Protein 3KOP (pdb70)

Sequence (953 aa):
ARYINITLEEKRGVTCKALLLDDDVAPRTSKAVWDALPQSSQVFHGKYARNEIYNLVPAFAPKEPGAENTTVTPIPGDVCYFTFTSNDLKTPSHGYVQTIIVDLAVFYGRNNLLLNGDTGWVVPGNVFATTIVEEGLDEAAACQDIWGGARDETLTFSRAEARYINITLEEKRGVTCKALLLDDVAPRTSKAVWDALPQSSQVFHGKYARNEIYNLVPAFAPKEPGAENTTVTPIPGDVCYFTFTSNDLKTPSHVQTIVDLAVFYGRNNLLLNGDTTGWVVPGNVFATTIVEGLDEAAACQDIWGGARDETLTFSRAEENLYFQGARYINITLEKRGVTCKALLLDDVAPRTSKKAVWDALPQSSQVFHGKYARNEIYNLVPAFAPKKEPGAENTTVTPIPGDVCYFTFTSSNDLKTPSHGYEQTIIVDLAVFYGRNNLLLNGDTTGWVVPGNVFATTIVEEGLDEAAACQQDIWGGARDETLTFSRAEGARYINITLEKRGVTCKALLLDDVAPRTSKAVWDALPQSSQVFHGKYARNEIYNLVPAFAPKEPGAENTTVTPIPGDVCYFTFTSNDLKTPSHGYEQTIIVDLAVFYGRNNLLLNGDTTGWVVPGNVFATTIVEGLDEAAACQDIWGGARDETLTFSRANLLYFQGARYINITLEKRGVTCKALLLDDVAPRTSKAVWDALPQSSQVFHGKYARNEIYNLVPAFAPKEPGAENTTVTPIPGDVCYFTFTSNDLKTPSHGYEVQTIIVDLAVFYGRNNLLLNGDTTGWVVPGNVFATTIVEGLDEAAACQQDIWGGARDETLTFSRAESDKIIHHHHHHENNLYFQGARYINITLEKRGVTCKALLLDDVAPRTSKAVWDALPQSSQVFHGKYARNEIYNLVPAFAPKEPGAENTTVTPIPGDVCYFTFTSNDLKVQTIVDLAVFYGRNNLLLNGDTGWVVPGNVFATTIVEGLDEAAACQQDIWGGARRDETLTFSRAE

InterPro domains:
  IPR024532 Protein of unknown function DUF3830 [PF12903] (7-162)
  IPR029000 Cyclophilin-like domain superfamily [SSF50891] (6-151)

B-factor: mean 19.82, std 8.95, range [4.23, 58.83]

Solvent-accessible surface area: 36066 Å² total

Organism: Arthrobacter sp. (strain FB24) (NCBI:txid290399)

CATH classification: 2.40.100.20

Structure (mmCIF, N/CA/C/O backbone):
data_3KOP
#
_entry.id   3KOP
#
_cell.length_a   69.294
_cell.length_b   98.102
_cell.length_c   84.503
_cell.angle_alpha   90.000
_cell.angle_beta   93.190
_cell.angle_gamma   90.000
#
_symmetry.space_group_name_H-M   'P 1 21 1'
#
loop_
_entity.id
_entity.type
_entity.pdbx_description
1 polymer 'Uncharacterized protein'
2 water water
#
loop_
_atom_site.group_PDB
_atom_site.id
_atom_site.type_symbol
_atom_site.label_atom_id
_atom_site.label_alt_id
_atom_site.label_comp_id
_atom_site.label_asym_id
_atom_site.label_entity_id
_atom_site.label_seq_id
_atom_site.pdbx_PDB_ins_code
_atom_site.Cartn_x
_atom_site.Cartn_y
_atom_site.Cartn_z
_atom_site.occupancy
_atom_site.B_iso_or_equiv
_atom_site.auth_seq_id
_atom_site.auth_comp_id
_atom_site.auth_asym_id
_atom_site.auth_atom_id
_atom_site.pdbx_PDB_model_num
ATOM 6 N N . ALA A 1 21 ? 46.182 43.534 17.661 1.00 24.26 2 ALA A N 1
ATOM 7 C CA . ALA A 1 21 ? 44.753 43.651 17.904 1.00 23.11 2 ALA A CA 1
ATOM 8 C C . ALA A 1 21 ? 44.161 44.857 17.184 1.00 21.68 2 ALA A C 1
ATOM 9 O O . ALA A 1 21 ? 44.753 45.939 17.168 1.00 21.02 2 ALA A O 1
ATOM 11 N N . ARG A 1 22 ? 42.997 44.667 16.583 1.00 19.82 3 ARG A N 1
ATOM 12 C CA . ARG A 1 22 ? 42.244 45.760 16.007 1.00 19.26 3 ARG A CA 1
ATOM 13 C C . ARG A 1 22 ? 40.920 45.891 16.739 1.00 18.39 3 ARG A C 1
ATOM 14 O O . ARG A 1 22 ? 40.326 44.893 17.185 1.00 17.39 3 ARG A O 1
ATOM 22 N N . TYR A 1 23 ? 40.442 47.115 16.818 1.00 17.27 4 TYR A N 1
ATOM 23 C CA . TYR A 1 23 ? 39.210 47.414 17.519 1.00 16.91 4 TYR A CA 1
ATOM 24 C C . TYR A 1 23 ? 38.240 48.166 16.644 1.00 16.41 4 TYR A C 1
ATOM 25 O O . TYR A 1 23 ? 38.660 48.910 15.730 1.00 15.50 4 TYR A O 1
ATOM 34 N N . ILE A 1 24 ? 36.947 47.949 16.921 1.00 15.39 5 ILE A N 1
ATOM 35 C CA . ILE A 1 24 ? 35.870 48.692 16.291 1.00 15.92 5 ILE A CA 1
ATOM 36 C C . ILE A 1 24 ? 35.028 49.415 17.318 1.00 15.98 5 ILE A C 1
ATOM 37 O O . ILE A 1 24 ? 34.858 48.954 18.437 1.00 16.68 5 ILE A O 1
ATOM 42 N N . ASN A 1 25 ? 34.496 50.554 16.913 1.00 16.38 6 ASN A N 1
ATOM 43 C CA . ASN A 1 25 ? 33.518 51.264 17.683 1.00 16.14 6 ASN A CA 1
ATOM 44 C C . ASN A 1 25 ? 32.124 50.908 17.195 1.00 15.81 6 ASN A C 1
ATOM 45 O O . ASN A 1 25 ? 31.892 50.724 15.990 1.00 16.12 6 ASN A O 1
ATOM 50 N N . ILE A 1 26 ? 31.208 50.788 18.153 1.00 15.23 7 ILE A N 1
ATOM 51 C CA . ILE A 1 26 ? 29.819 50.442 17.880 1.00 15.06 7 ILE A CA 1
ATOM 52 C C . ILE A 1 26 ? 28.961 51.502 18.564 1.00 14.96 7 ILE A C 1
ATOM 53 O O . ILE A 1 26 ? 29.005 51.664 19.780 1.00 15.02 7 ILE A O 1
ATOM 58 N N . THR A 1 27 ? 28.184 52.225 17.773 1.00 15.42 8 THR A N 1
ATOM 59 C CA . THR A 1 27 ? 27.587 53.475 18.214 1.00 15.47 8 THR A CA 1
ATOM 60 C C . THR A 1 27 ? 26.108 53.560 17.907 1.00 15.24 8 THR A C 1
ATOM 61 O O . THR A 1 27 ? 25.698 53.221 16.815 1.00 14.86 8 THR A O 1
ATOM 65 N N . LEU A 1 28 ? 25.321 53.984 18.900 1.00 15.44 9 LEU A N 1
ATOM 66 C CA . LEU A 1 28 ? 23.939 54.402 18.699 1.00 16.07 9 LEU A CA 1
ATOM 67 C C . LEU A 1 28 ? 23.984 55.921 18.485 1.00 17.14 9 LEU A C 1
ATOM 68 O O . LEU A 1 28 ? 24.317 56.659 19.413 1.00 16.56 9 LEU A O 1
ATOM 73 N N . GLU A 1 29 ? 23.639 56.367 17.273 1.00 18.19 10 GLU A N 1
ATOM 74 C CA A GLU A 1 29 ? 23.815 57.766 16.855 0.50 19.61 10 GLU A CA 1
ATOM 75 C CA B GLU A 1 29 ? 23.846 57.767 16.901 0.50 19.21 10 GLU A CA 1
ATOM 76 C C . GLU A 1 29 ? 22.892 58.719 17.601 1.00 19.78 10 GLU A C 1
ATOM 77 O O . GLU A 1 29 ? 23.301 59.793 18.017 1.00 20.29 10 GLU A O 1
ATOM 88 N N . LYS A 1 30 ? 21.626 58.346 17.756 1.00 20.47 11 LYS A N 1
ATOM 89 C CA . LYS A 1 30 ? 20.671 59.255 18.400 1.00 21.15 11 LYS A CA 1
ATOM 90 C C . LYS A 1 30 ? 20.916 59.353 19.900 1.00 20.81 11 LYS A C 1
ATOM 91 O O . LYS A 1 30 ? 21.019 60.442 20.451 1.00 20.79 11 LYS A O 1
ATOM 97 N N . ARG A 1 31 ? 21.006 58.217 20.575 1.00 20.04 12 ARG A N 1
ATOM 98 C CA . ARG A 1 31 ? 21.309 58.226 21.999 1.00 19.69 12 ARG A CA 1
ATOM 99 C C . ARG A 1 31 ? 22.727 58.671 22.284 1.00 19.70 12 ARG A C 1
ATOM 100 O O . ARG A 1 31 ? 23.034 59.067 23.398 1.00 19.42 12 ARG A O 1
ATOM 108 N N . GLY A 1 32 ? 23.614 58.572 21.302 1.00 19.68 13 GLY A N 1
ATOM 109 C CA . GLY A 1 32 ? 24.997 59.016 21.494 1.00 19.71 13 GLY A CA 1
ATOM 110 C C . GLY A 1 32 ? 25.764 58.144 22.464 1.00 19.86 13 GLY A C 1
ATOM 111 O O . GLY A 1 32 ? 26.490 58.643 23.322 1.00 19.84 13 GLY A O 1
ATOM 112 N N . VAL A 1 33 ? 25.598 56.831 22.343 1.00 19.32 14 VAL A N 1
ATOM 113 C CA . VAL A 1 33 ? 26.276 55.883 23.221 1.00 19.09 14 VAL A CA 1
ATOM 114 C C . VAL A 1 33 ? 27.177 55.017 22.352 1.00 19.01 14 VAL A C 1
ATOM 115 O O . VAL A 1 33 ? 26.742 54.540 21.311 1.00 18.82 14 VAL A O 1
ATOM 119 N N . THR A 1 34 ? 28.441 54.865 22.733 1.00 18.66 15 THR A N 1
ATOM 120 C CA . THR A 1 34 ? 29.377 54.070 21.926 1.00 18.85 15 THR A CA 1
ATOM 121 C C . THR A 1 34 ? 30.043 53.081 22.844 1.00 18.62 15 THR A C 1
ATOM 122 O O . THR A 1 34 ? 30.271 53.399 24.000 1.00 18.65 15 THR A O 1
ATOM 126 N N . CYS A 1 35 ? 30.349 51.888 22.328 1.00 18.01 16 CYS A N 1
ATOM 127 C CA . CYS A 1 35 ? 31.215 50.940 23.021 1.00 17.62 16 CYS A CA 1
ATOM 128 C C . CYS A 1 35 ? 32.270 50.476 22.035 1.00 17.29 16 CYS A C 1
ATOM 129 O O . CYS A 1 35 ? 32.152 50.715 20.830 1.00 17.19 16 CYS A O 1
ATOM 132 N N . LYS A 1 36 ? 33.299 49.821 22.551 1.00 17.02 17 LYS A N 1
ATOM 133 C CA . LYS A 1 36 ? 34.441 49.404 21.741 1.00 17.08 17 LYS A CA 1
ATOM 134 C C . LYS A 1 36 ? 34.603 47.918 21.843 1.00 16.19 17 LYS A C 1
ATOM 135 O O . LYS A 1 36 ? 34.494 47.393 22.927 1.00 15.89 17 LYS A O 1
ATOM 141 N N . ALA A 1 37 ? 34.906 47.268 20.715 1.00 15.62 18 ALA A N 1
ATOM 142 C CA . ALA A 1 37 ? 35.063 45.821 20.651 1.00 15.37 18 ALA A CA 1
ATOM 143 C C . ALA A 1 37 ? 36.349 45.403 19.990 1.00 15.43 18 ALA A C 1
ATOM 144 O O . ALA A 1 37 ? 36.816 46.008 19.001 1.00 15.21 18 ALA A O 1
ATOM 146 N N . LEU A 1 38 ? 36.933 44.361 20.549 1.00 15.28 19 LEU A N 1
ATOM 147 C CA . LEU A 1 38 ? 38.073 43.707 19.947 1.00 15.67 19 LEU A CA 1
ATOM 148 C C . LEU A 1 38 ? 37.607 42.862 18.763 1.00 15.53 19 LEU A C 1
ATOM 149 O O . LEU A 1 38 ? 36.676 42.054 18.908 1.00 15.60 19 LEU A O 1
ATOM 154 N N . LEU A 1 39 ? 38.245 43.032 17.610 1.00 14.91 20 LEU A N 1
ATOM 155 C CA . LEU A 1 39 ? 37.935 42.252 16.421 1.00 15.50 20 LEU A CA 1
ATOM 156 C C . LEU A 1 39 ? 38.650 40.938 16.548 1.00 14.87 20 LEU A C 1
ATOM 157 O O . LEU A 1 39 ? 39.872 40.903 16.837 1.00 14.79 20 LEU A O 1
ATOM 162 N N . LEU A 1 40 ? 37.914 39.850 16.331 1.00 14.80 21 LEU A N 1
ATOM 163 C CA . LEU A 1 40 ? 38.452 38.504 16.554 1.00 14.88 21 LEU A CA 1
ATOM 164 C C . LEU A 1 40 ? 39.133 37.975 15.288 1.00 15.41 21 LEU A C 1
ATOM 165 O O . LEU A 1 40 ? 38.718 36.964 14.687 1.00 14.75 21 LEU A O 1
ATOM 170 N N . ASP A 1 41 ? 40.191 38.677 14.897 1.00 15.58 22 ASP A N 1
ATOM 171 C CA . ASP A 1 41 ? 40.976 38.319 13.721 1.00 16.63 22 ASP A CA 1
ATOM 172 C C . ASP A 1 41 ? 41.559 36.921 13.809 1.00 17.23 22 ASP A C 1
ATOM 173 O O . ASP A 1 41 ? 41.779 36.294 12.781 1.00 17.40 22 ASP A O 1
ATOM 178 N N . ASP A 1 42 ? 41.843 36.454 15.027 1.00 17.94 23 ASP A N 1
ATOM 179 C CA A ASP A 1 42 ? 42.461 35.144 15.259 0.70 18.89 23 ASP A CA 1
ATOM 180 C CA B ASP A 1 42 ? 42.479 35.139 15.187 0.30 18.25 23 ASP A CA 1
ATOM 181 C C . ASP A 1 42 ? 41.519 33.962 14.994 1.00 18.31 23 ASP A C 1
ATOM 182 O O . ASP A 1 42 ? 41.862 33.021 14.279 1.00 18.68 23 ASP A O 1
ATOM 191 N N . VAL A 1 43 ? 40.317 34.020 15.562 1.00 17.77 24 VAL A N 1
ATOM 192 C CA . VAL A 1 43 ? 39.364 32.903 15.443 1.00 17.18 24 VAL A CA 1
ATOM 193 C C . VAL A 1 43 ? 38.228 33.132 14.463 1.00 16.43 24 VAL A C 1
ATOM 194 O O . VAL A 1 43 ? 37.530 32.169 14.171 1.00 16.51 24 VAL A O 1
ATOM 198 N N . ALA A 1 44 ? 38.035 34.367 13.960 1.00 15.34 25 ALA A N 1
ATOM 199 C CA . ALA A 1 44 ? 37.043 34.660 12.879 1.00 14.54 25 ALA A CA 1
ATOM 200 C C . ALA A 1 44 ? 37.715 35.557 11.820 1.00 14.29 25 ALA A C 1
ATOM 201 O O . ALA A 1 44 ? 37.263 36.644 11.517 1.00 13.43 25 ALA A O 1
ATOM 203 N N . PRO A 1 45 ? 38.812 35.061 11.228 1.00 14.61 26 PRO A N 1
ATOM 204 C CA . PRO A 1 45 ? 39.562 35.920 10.315 1.00 14.51 26 PRO A CA 1
ATOM 205 C C . PRO A 1 45 ? 38.784 36.379 9.092 1.00 14.49 26 PRO A C 1
ATOM 206 O O . PRO A 1 45 ? 38.927 37.524 8.681 1.00 14.39 26 PRO A O 1
ATOM 210 N N . ARG A 1 46 ? 37.972 35.504 8.501 1.00 14.34 27 ARG A N 1
ATOM 211 C CA . ARG A 1 46 ? 37.290 35.854 7.272 1.00 15.35 27 ARG A CA 1
ATOM 212 C C . ARG A 1 46 ? 36.177 36.860 7.524 1.00 14.67 27 ARG A C 1
ATOM 213 O O . ARG A 1 46 ? 35.995 37.815 6.750 1.00 14.56 27 ARG A O 1
ATOM 221 N N . THR A 1 47 ? 35.443 36.644 8.607 1.00 14.32 28 THR A N 1
ATOM 222 C CA . THR A 1 47 ? 34.386 37.579 9.020 1.00 14.09 28 THR A CA 1
ATOM 223 C C . THR A 1 47 ? 34.958 38.936 9.474 1.00 13.94 28 THR A C 1
ATOM 224 O O . THR A 1 47 ? 34.460 39.987 9.107 1.00 13.56 28 THR A O 1
ATOM 228 N N . SER A 1 48 ? 36.007 38.890 10.266 1.00 14.24 29 SER A N 1
ATOM 229 C CA . SER A 1 48 ? 36.680 40.091 10.746 1.00 14.24 29 SER A CA 1
ATOM 230 C C . SER A 1 48 ? 37.144 40.947 9.572 1.00 14.32 29 SER A C 1
ATOM 231 O O . SER A 1 48 ? 36.836 42.140 9.508 1.00 14.16 29 SER A O 1
ATOM 234 N N . LYS A 1 49 ? 37.788 40.316 8.604 1.00 14.54 30 LYS A N 1
ATOM 235 C CA . LYS A 1 49 ? 38.250 41.013 7.398 1.00 14.95 30 LYS A CA 1
ATOM 236 C C . LYS A 1 49 ? 37.107 41.585 6.572 1.00 14.87 30 LYS A C 1
ATOM 237 O O . LYS A 1 49 ? 37.150 42.744 6.158 1.00 14.88 30 LYS A O 1
ATOM 243 N N . ALA A 1 50 ? 36.078 40.778 6.358 1.00 14.42 31 ALA A N 1
ATOM 244 C CA . ALA A 1 50 ? 34.915 41.198 5.579 1.00 14.18 31 ALA A CA 1
ATOM 245 C C . ALA A 1 50 ? 34.289 42.456 6.147 1.00 14.09 31 ALA A C 1
ATOM 246 O O . ALA A 1 50 ? 34.023 43.419 5.403 1.00 14.42 31 ALA A O 1
ATOM 248 N N . VAL A 1 51 ? 34.112 42.469 7.474 1.00 13.39 32 VAL A N 1
ATOM 249 C CA . VAL A 1 51 ? 33.554 43.618 8.152 1.00 13.45 32 VAL A CA 1
ATOM 250 C C . VAL A 1 51 ? 34.520 44.821 8.159 1.00 14.06 32 VAL A C 1
ATOM 251 O O . VAL A 1 51 ? 34.153 45.913 7.749 1.00 13.58 32 VAL A O 1
ATOM 255 N N . TRP A 1 52 ? 35.723 44.623 8.699 1.00 14.49 33 TRP A N 1
ATOM 256 C CA . TRP A 1 52 ? 36.708 45.710 8.806 1.00 14.79 33 TRP A CA 1
ATOM 257 C C . TRP A 1 52 ? 36.882 46.431 7.478 1.00 14.86 33 TRP A C 1
ATOM 258 O O . TRP A 1 52 ? 36.844 47.635 7.429 1.00 14.62 33 TRP A O 1
ATOM 269 N N . ASP A 1 53 ? 37.081 45.673 6.408 1.00 15.60 34 ASP A N 1
ATOM 270 C CA . ASP A 1 53 ? 37.329 46.270 5.087 1.00 16.40 34 ASP A CA 1
ATOM 271 C C . ASP A 1 53 ? 36.192 47.173 4.648 1.00 16.36 34 ASP A C 1
ATOM 272 O O . ASP A 1 53 ? 36.445 48.126 3.952 1.00 16.97 34 ASP A O 1
ATOM 277 N N . ALA A 1 54 ? 34.959 46.865 5.075 1.00 16.16 35 ALA A N 1
ATOM 278 C CA . ALA A 1 54 ? 33.738 47.568 4.653 1.00 15.90 35 ALA A CA 1
ATOM 279 C C . ALA A 1 54 ? 33.277 48.701 5.567 1.00 15.59 35 ALA A C 1
ATOM 280 O O . ALA A 1 54 ? 32.315 49.409 5.230 1.00 15.31 35 ALA A O 1
ATOM 282 N N . LEU A 1 55 ? 33.913 48.872 6.731 1.00 15.27 36 LEU A N 1
ATOM 283 C CA . LEU A 1 55 ? 33.458 49.893 7.677 1.00 15.30 36 LEU A CA 1
ATOM 284 C C . LEU A 1 55 ? 33.694 51.311 7.149 1.00 16.57 36 LEU A C 1
ATOM 285 O O . LEU A 1 55 ? 34.664 51.548 6.450 1.00 16.44 36 LEU A O 1
ATOM 290 N N . PRO A 1 56 ? 32.811 52.250 7.507 1.00 16.93 37 PRO A N 1
ATOM 291 C CA . PRO A 1 56 ? 31.669 52.056 8.421 1.00 16.80 37 PRO A CA 1
ATOM 292 C C . PRO A 1 56 ? 30.445 51.381 7.779 1.00 17.12 37 PRO A C 1
ATOM 293 O O . PRO A 1 56 ? 30.238 51.438 6.583 1.00 16.25 37 PRO A O 1
ATOM 297 N N . GLN A 1 57 ? 29.665 50.695 8.604 1.00 17.37 38 GLN A N 1
ATOM 298 C CA . GLN A 1 57 ? 28.386 50.165 8.191 1.00 17.76 38 GLN A CA 1
ATOM 299 C C . GLN A 1 57 ? 27.389 50.696 9.197 1.00 18.36 38 GLN A C 1
ATOM 300 O O . GLN A 1 57 ? 27.594 50.620 10.403 1.00 17.94 38 GLN A O 1
ATOM 306 N N . SER A 1 58 ? 26.335 51.297 8.681 1.00 19.16 39 SER A N 1
ATOM 307 C CA . SER A 1 58 ? 25.402 52.035 9.513 1.00 19.96 39 SER A CA 1
ATOM 308 C C . SER A 1 58 ? 23.994 51.848 8.975 1.00 20.14 39 SER A C 1
ATOM 309 O O . SER A 1 58 ? 23.761 51.973 7.768 1.00 20.59 39 SER A O 1
ATOM 312 N N . SER A 1 59 ? 23.046 51.540 9.850 1.00 18.92 40 SER A N 1
ATOM 313 C CA . SER A 1 59 ? 21.656 51.487 9.429 1.00 18.57 40 SER A CA 1
ATOM 314 C C . SER A 1 59 ? 20.709 51.527 10.631 1.00 17.30 40 SER A C 1
ATOM 315 O O . SER A 1 59 ? 21.152 51.433 11.777 1.00 16.47 40 SER A O 1
ATOM 318 N N . GLN A 1 60 ? 19.415 51.722 10.339 1.00 16.21 41 GLN A N 1
ATOM 319 C CA . GLN A 1 60 ? 18.339 51.631 11.338 1.00 16.23 41 GLN A CA 1
ATOM 320 C C . GLN A 1 60 ? 18.568 50.470 12.304 1.00 15.60 41 GLN A C 1
ATOM 321 O O . GLN A 1 60 ? 18.780 49.334 11.868 1.00 15.09 41 GLN A O 1
ATOM 327 N N . VAL A 1 61 ? 18.466 50.748 13.598 1.00 14.75 42 VAL A N 1
ATOM 328 C CA . VAL A 1 61 ? 18.550 49.712 14.616 1.00 14.38 42 VAL A CA 1
ATOM 329 C C . VAL A 1 61 ? 17.189 49.020 14.826 1.00 14.43 42 VAL A C 1
ATOM 330 O O . VAL A 1 61 ? 16.110 49.579 14.568 1.00 14.70 42 VAL A O 1
ATOM 334 N N . PHE A 1 62 ? 17.277 47.776 15.256 1.00 14.45 43 PHE A N 1
ATOM 335 C CA . PHE A 1 62 ? 16.138 46.949 15.609 1.00 14.52 43 PHE A CA 1
ATOM 336 C C . PHE A 1 62 ? 16.489 46.210 16.883 1.00 14.26 43 PHE A C 1
ATOM 337 O O . PHE A 1 62 ? 17.673 45.823 17.094 1.00 14.46 43 PHE A O 1
ATOM 345 N N . HIS A 1 63 ? 15.482 46.009 17.735 1.00 13.49 44 HIS A N 1
ATOM 346 C CA . HIS A 1 63 ? 15.634 45.119 18.879 1.00 13.92 44 HIS A CA 1
ATOM 347 C C . HIS A 1 63 ? 15.174 43.733 18.460 1.00 13.44 44 HIS A C 1
ATOM 348 O O . HIS A 1 63 ? 14.163 43.606 17.784 1.00 14.17 44 HIS A O 1
ATOM 355 N N . GLY A 1 64 ? 15.896 42.698 18.874 1.00 13.95 45 GLY A N 1
ATOM 356 C CA . GLY A 1 64 ? 15.488 41.309 18.593 1.00 13.90 45 GLY A CA 1
ATOM 357 C C . GLY A 1 64 ? 14.151 40.971 19.216 1.00 13.88 45 GLY A C 1
ATOM 358 O O . GLY A 1 64 ? 13.817 41.503 20.269 1.00 14.64 45 GLY A O 1
ATOM 359 N N . LYS A 1 65 ? 13.371 40.133 18.536 1.00 13.98 46 LYS A N 1
ATOM 360 C CA . LYS A 1 65 ? 12.092 39.642 19.049 1.00 14.28 46 LYS A CA 1
ATOM 361 C C . LYS A 1 65 ? 12.199 38.161 19.507 1.00 13.78 46 LYS A C 1
ATOM 362 O O . LYS A 1 65 ? 11.319 37.686 20.257 1.00 13.27 46 LYS A O 1
ATOM 368 N N . TYR A 1 66 ? 13.217 37.426 19.018 1.00 12.88 47 TYR A N 1
ATOM 369 C CA . TYR A 1 66 ? 13.424 36.008 19.408 1.00 13.00 47 TYR A CA 1
ATOM 370 C C . TYR A 1 66 ? 14.784 35.718 20.098 1.00 13.19 47 TYR A C 1
ATOM 371 O O . TYR A 1 66 ? 14.840 34.892 21.029 1.00 13.05 47 TYR A O 1
ATOM 380 N N . ALA A 1 67 ? 15.848 36.419 19.703 1.00 12.76 48 ALA A N 1
ATOM 381 C CA . ALA A 1 67 ? 17.198 36.164 20.208 1.00 12.77 48 ALA A CA 1
ATOM 382 C C . ALA A 1 67 ? 17.462 36.867 21.534 1.00 12.75 48 ALA A C 1
ATOM 383 O O . ALA A 1 67 ? 18.556 36.773 22.099 1.00 13.14 48 ALA A O 1
ATOM 385 N N . ARG A 1 68 ? 16.445 37.553 22.033 1.00 13.40 49 ARG A N 1
ATOM 386 C CA . ARG A 1 68 ? 16.391 38.095 23.386 1.00 13.61 49 ARG A CA 1
ATOM 387 C C . ARG A 1 68 ? 17.192 39.364 23.578 1.00 13.21 49 ARG A C 1
ATOM 388 O O . ARG A 1 68 ? 16.730 40.419 23.179 1.00 14.43 49 ARG A O 1
ATOM 396 N N . ASN A 1 69 ? 18.357 39.306 24.208 1.00 13.27 50 ASN A N 1
ATOM 397 C CA . ASN A 1 69 ? 19.105 40.520 24.537 1.00 12.98 50 ASN A CA 1
ATOM 398 C C . ASN A 1 69 ? 20.013 40.984 23.400 1.00 13.12 50 ASN A C 1
ATOM 399 O O . ASN A 1 69 ? 21.258 40.953 23.462 1.00 13.72 50 ASN A O 1
ATOM 404 N N . GLU A 1 70 ? 19.348 41.405 22.344 1.00 13.54 51 GLU A N 1
ATOM 405 C CA . GLU A 1 70 ? 19.996 41.666 21.061 1.00 13.68 51 GLU A CA 1
ATOM 406 C C . GLU A 1 70 ? 19.472 42.951 20.464 1.00 13.14 51 GLU A C 1
ATOM 407 O O . GLU A 1 70 ? 18.262 43.208 20.509 1.00 13.05 51 GLU A O 1
ATOM 413 N N . ILE A 1 71 ? 20.377 43.748 19.895 1.00 13.39 52 ILE A N 1
ATOM 414 C CA . ILE A 1 71 ? 20.012 44.742 18.905 1.00 12.66 52 ILE A CA 1
ATOM 415 C C . ILE A 1 71 ? 20.805 44.409 17.655 1.00 13.64 52 ILE A C 1
ATOM 416 O O . ILE A 1 71 ? 21.833 43.710 17.706 1.00 14.05 52 ILE A O 1
ATOM 421 N N . TYR A 1 72 ? 20.340 44.925 16.529 1.00 13.47 53 TYR A N 1
ATOM 422 C CA . TYR A 1 72 ? 21.004 44.647 15.282 1.00 13.77 53 TYR A CA 1
ATOM 423 C C . TYR A 1 72 ? 20.652 45.669 14.210 1.00 13.78 53 TYR A C 1
ATOM 424 O O . TYR A 1 72 ? 19.706 46.466 14.363 1.00 13.61 53 TYR A O 1
ATOM 433 N N . ASN A 1 73 ? 21.456 45.671 13.148 1.00 14.03 54 ASN A N 1
ATOM 434 C CA . ASN A 1 73 ? 21.054 46.340 11.906 1.00 14.68 54 ASN A CA 1
ATOM 435 C C . ASN A 1 73 ? 21.098 45.390 10.732 1.00 14.71 54 ASN A C 1
ATOM 436 O O . ASN A 1 73 ? 21.549 44.233 10.849 1.00 15.23 54 ASN A O 1
ATOM 441 N N . LEU A 1 74 ? 20.576 45.878 9.621 1.00 14.52 55 LEU A N 1
ATOM 442 C CA . LEU A 1 74 ? 20.529 45.132 8.381 1.00 15.07 55 LEU A CA 1
ATOM 443 C C . LEU A 1 74 ? 21.108 46.005 7.276 1.00 15.09 55 LEU A C 1
ATOM 444 O O . LEU A 1 74 ? 20.643 47.127 7.062 1.00 14.94 55 LEU A O 1
ATOM 449 N N . VAL A 1 75 ? 22.116 45.483 6.587 1.00 15.31 56 VAL A N 1
ATOM 450 C CA . VAL A 1 75 ? 22.746 46.205 5.456 1.00 15.36 56 VAL A CA 1
ATOM 451 C C . VAL A 1 75 ? 22.924 45.342 4.225 1.00 15.94 56 VAL A C 1
ATOM 452 O O . VAL A 1 75 ? 22.933 44.124 4.301 1.00 16.81 56 VAL A O 1
ATOM 456 N N . PRO A 1 76 ? 23.036 45.973 3.052 1.00 16.60 57 PRO A N 1
ATOM 457 C CA . PRO A 1 76 ? 23.304 45.179 1.878 1.00 16.67 57 PRO A CA 1
ATOM 458 C C . PRO A 1 76 ? 24.641 44.483 2.032 1.00 16.31 57 PRO A C 1
ATOM 459 O O . PRO A 1 76 ? 25.507 44.995 2.709 1.00 15.51 57 PRO A O 1
ATOM 463 N N . ALA A 1 77 ? 24.788 43.306 1.441 1.00 16.75 58 ALA A N 1
ATOM 464 C CA . ALA A 1 77 ? 26.066 42.603 1.435 1.00 16.78 58 ALA A CA 1
ATOM 465 C C . ALA A 1 77 ? 27.184 43.538 0.960 1.00 17.07 58 ALA A C 1
ATOM 466 O O . ALA A 1 77 ? 27.004 44.344 0.059 1.00 16.08 58 ALA A O 1
ATOM 468 N N . PHE A 1 78 ? 28.328 43.425 1.609 1.00 17.21 59 PHE A N 1
ATOM 469 C CA . PHE A 1 78 ? 29.467 44.309 1.327 1.00 17.91 59 PHE A CA 1
ATOM 470 C C . PHE A 1 78 ? 30.765 43.622 0.918 1.00 18.60 59 PHE A C 1
ATOM 471 O O . PHE A 1 78 ? 31.587 44.246 0.228 1.00 19.05 59 PHE A O 1
ATOM 479 N N . ALA A 1 79 ? 30.956 42.356 1.312 1.00 18.78 60 ALA A N 1
ATOM 480 C CA . ALA A 1 79 ? 32.187 41.626 1.028 1.00 19.26 60 ALA A CA 1
ATOM 481 C C . ALA A 1 79 ? 32.174 41.134 -0.416 1.00 19.62 60 ALA A C 1
ATOM 482 O O . ALA A 1 79 ? 31.120 40.899 -0.946 1.00 19.02 60 ALA A O 1
ATOM 484 N N . PRO A 1 80 ? 33.356 40.968 -1.054 1.00 20.81 61 PRO A N 1
ATOM 485 C CA . PRO A 1 80 ? 33.424 40.330 -2.383 1.00 21.05 61 PRO A CA 1
ATOM 486 C C . PRO A 1 80 ? 32.861 38.918 -2.373 1.00 21.46 61 PRO A C 1
ATOM 487 O O . PRO A 1 80 ? 32.272 38.490 -3.353 1.00 20.83 61 PRO A O 1
ATOM 491 N N . LYS A 1 81 ? 33.035 38.206 -1.263 1.00 21.71 62 LYS A N 1
ATOM 492 C CA . LYS A 1 81 ? 32.348 36.934 -1.063 1.00 22.49 62 LYS A CA 1
ATOM 493 C C . LYS A 1 81 ? 32.038 36.738 0.416 1.00 21.33 62 LYS A C 1
ATOM 494 O O . LYS A 1 81 ? 32.796 37.173 1.294 1.00 21.01 62 LYS A O 1
ATOM 500 N N . GLU A 1 82 ? 30.904 36.108 0.680 1.00 20.16 63 GLU A N 1
ATOM 501 C CA . GLU A 1 82 ? 30.459 35.881 2.043 1.00 19.14 63 GLU A CA 1
ATOM 502 C C . GLU A 1 82 ? 31.425 34.962 2.812 1.00 18.57 63 GLU A C 1
ATOM 503 O O . GLU A 1 82 ? 32.052 34.069 2.215 1.00 17.75 63 GLU A O 1
ATOM 509 N N . PRO A 1 83 ? 31.598 35.199 4.136 1.00 17.82 64 PRO A N 1
ATOM 510 C CA . PRO A 1 83 ? 32.615 34.424 4.856 1.00 17.37 64 PRO A CA 1
ATOM 511 C C . PRO A 1 83 ? 32.254 32.956 5.096 1.00 17.06 64 PRO A C 1
ATOM 512 O O . PRO A 1 83 ? 33.140 32.161 5.404 1.00 16.67 64 PRO A O 1
ATOM 516 N N . GLY A 1 84 ? 30.971 32.628 5.010 1.00 16.57 65 GLY A N 1
ATOM 517 C CA . GLY A 1 84 ? 30.456 31.307 5.422 1.00 16.53 65 GLY A CA 1
ATOM 518 C C . GLY A 1 84 ? 30.499 31.169 6.927 1.00 16.19 65 GLY A C 1
ATOM 519 O O . GLY A 1 84 ? 30.867 32.117 7.619 1.00 16.19 65 GLY A O 1
ATOM 520 N N . ALA A 1 85 ? 30.134 29.994 7.437 1.00 15.77 66 ALA A N 1
ATOM 521 C CA . ALA A 1 85 ? 30.102 29.774 8.879 1.00 15.42 66 ALA A CA 1
ATOM 522 C C . ALA A 1 85 ? 31.520 29.875 9.439 1.00 14.90 66 ALA A C 1
ATOM 523 O O . ALA A 1 85 ? 32.472 29.268 8.927 1.00 14.26 66 ALA A O 1
ATOM 525 N N . GLU A 1 86 ? 31.641 30.610 10.537 1.00 14.03 67 GLU A N 1
ATOM 526 C CA . GLU A 1 86 ? 32.903 30.812 11.150 1.00 13.73 67 GLU A CA 1
ATOM 527 C C . GLU A 1 86 ? 32.707 31.218 12.576 1.00 13.12 67 GLU A C 1
ATOM 528 O O . GLU A 1 86 ? 31.979 32.172 12.837 1.00 12.99 67 GLU A O 1
ATOM 534 N N . ASN A 1 87 ? 33.322 30.479 13.500 1.00 12.64 68 ASN A N 1
ATOM 535 C CA . ASN A 1 87 ? 33.257 30.793 14.941 1.00 12.57 68 ASN A CA 1
ATOM 536 C C . ASN A 1 87 ? 31.818 31.009 15.409 1.00 12.83 68 ASN A C 1
ATOM 537 O O . ASN A 1 87 ? 31.496 31.972 16.141 1.00 12.08 68 ASN A O 1
ATOM 542 N N . THR A 1 88 ? 30.950 30.096 14.974 1.00 12.42 69 THR A N 1
ATOM 543 C CA . THR A 1 88 ? 29.525 30.290 15.123 1.00 12.46 69 THR A CA 1
ATOM 544 C C . THR A 1 88 ? 29.042 29.992 16.558 1.00 12.70 69 THR A C 1
ATOM 545 O O . THR A 1 88 ? 29.677 29.240 17.316 1.00 12.43 69 THR A O 1
ATOM 549 N N . THR A 1 89 ? 27.912 30.613 16.895 1.00 11.98 70 THR A N 1
ATOM 550 C CA . THR A 1 89 ? 27.181 30.328 18.126 1.00 11.70 70 THR A CA 1
ATOM 551 C C . THR A 1 89 ? 25.691 30.294 17.852 1.00 11.49 70 THR A C 1
ATOM 552 O O . THR A 1 89 ? 25.248 30.981 16.933 1.00 12.05 70 THR A O 1
ATOM 556 N N . VAL A 1 90 ? 24.942 29.501 18.639 1.00 11.03 71 VAL A N 1
ATOM 557 C CA . VAL A 1 90 ? 23.494 29.672 18.824 1.00 10.90 71 VAL A CA 1
ATOM 558 C C . VAL A 1 90 ? 23.157 30.055 20.273 1.00 11.24 71 VAL A C 1
ATOM 559 O O . VAL A 1 90 ? 21.984 30.137 20.679 1.00 11.81 71 VAL A O 1
ATOM 563 N N . THR A 1 91 ? 24.208 30.281 21.053 1.00 11.18 72 THR A N 1
ATOM 564 C CA . THR A 1 91 ? 24.107 30.685 22.476 1.00 11.50 72 THR A CA 1
ATOM 565 C C . THR A 1 91 ? 24.977 31.946 22.712 1.00 11.65 72 THR A C 1
ATOM 566 O O . THR A 1 91 ? 25.948 31.914 23.449 1.00 12.84 72 THR A O 1
ATOM 570 N N . PRO A 1 92 ? 24.627 33.055 22.056 1.00 12.17 73 PRO A N 1
ATOM 571 C CA . PRO A 1 92 ? 25.430 34.262 22.176 1.00 12.15 73 PRO A CA 1
ATOM 572 C C . PRO A 1 92 ? 25.401 34.812 23.603 1.00 12.74 73 PRO A C 1
ATOM 573 O O . PRO A 1 92 ? 24.427 34.632 24.328 1.00 13.28 73 PRO A O 1
ATOM 577 N N . ILE A 1 93 ? 26.521 35.385 24.026 1.00 13.73 74 ILE A N 1
ATOM 578 C CA . ILE A 1 93 ? 26.719 35.816 25.403 1.00 13.76 74 ILE A CA 1
ATOM 579 C C . ILE A 1 93 ? 26.907 37.324 25.441 1.00 13.80 74 ILE A C 1
ATOM 580 O O . ILE A 1 93 ? 27.150 37.932 24.404 1.00 13.53 74 ILE A O 1
ATOM 585 N N . PRO A 1 94 ? 26.760 37.936 26.626 1.00 13.96 75 PRO A N 1
ATOM 586 C CA . PRO A 1 94 ? 26.937 39.377 26.688 1.00 13.91 75 PRO A CA 1
ATOM 587 C C . PRO A 1 94 ? 28.278 39.809 26.066 1.00 14.11 75 PRO A C 1
ATOM 588 O O . PRO A 1 94 ? 29.328 39.217 26.345 1.00 13.41 75 PRO A O 1
ATOM 592 N N . GLY A 1 95 ? 28.225 40.821 25.226 1.00 13.87 76 GLY A N 1
ATOM 593 C CA . GLY A 1 95 ? 29.419 41.306 24.585 1.00 14.25 76 GLY A CA 1
ATOM 594 C C . GLY A 1 95 ? 29.717 40.751 23.205 1.00 13.98 76 GLY A C 1
ATOM 595 O O . GLY A 1 95 ? 30.578 41.294 22.525 1.00 14.32 76 GLY A O 1
ATOM 596 N N . ASP A 1 96 ? 28.991 39.715 22.773 1.00 13.54 77 ASP A N 1
ATOM 597 C CA . ASP A 1 96 ? 29.192 39.141 21.454 1.00 13.12 77 ASP A CA 1
ATOM 598 C C . ASP A 1 96 ? 28.732 40.088 20.346 1.00 13.17 77 ASP A C 1
ATOM 599 O O . ASP A 1 96 ? 27.670 40.751 20.440 1.00 13.76 77 ASP A O 1
ATOM 604 N N . VAL A 1 97 ? 29.513 40.148 19.280 1.00 12.81 78 VAL A N 1
ATOM 605 C CA . VAL A 1 97 ? 29.084 40.864 18.064 1.00 12.86 78 VAL A CA 1
ATOM 606 C C . VAL A 1 97 ? 29.057 39.831 16.973 1.00 13.33 78 VAL A C 1
ATOM 607 O O . VAL A 1 97 ? 30.045 39.120 16.750 1.00 14.00 78 VAL A O 1
ATOM 611 N N . CYS A 1 98 ? 27.900 39.703 16.326 1.00 13.61 79 CYS A N 1
ATOM 612 C CA . CYS A 1 98 ? 27.662 38.617 15.372 1.00 13.39 79 CYS A CA 1
ATOM 613 C C . CYS A 1 98 ? 27.308 39.113 13.980 1.00 13.46 79 CYS A C 1
ATOM 614 O O . CYS A 1 98 ? 26.715 40.171 13.812 1.00 14.00 79 CYS A O 1
ATOM 617 N N . TYR A 1 99 ? 27.617 38.261 13.009 1.00 13.47 80 TYR A N 1
ATOM 618 C CA . TYR A 1 99 ? 27.387 38.471 11.592 1.00 13.15 80 TYR A CA 1
ATOM 619 C C . TYR A 1 99 ? 26.542 37.306 11.110 1.00 13.52 80 TYR A C 1
ATOM 620 O O . TYR A 1 99 ? 26.895 36.141 11.343 1.00 13.64 80 TYR A O 1
ATOM 629 N N . PHE A 1 100 ? 25.440 37.621 10.419 1.00 14.45 81 PHE A N 1
ATOM 630 C CA . PHE A 1 100 ? 24.600 36.629 9.742 1.00 14.68 81 PHE A CA 1
ATOM 631 C C . PHE A 1 100 ? 24.445 37.006 8.273 1.00 16.16 81 PHE A C 1
ATOM 632 O O . PHE A 1 100 ? 24.193 38.169 7.945 1.00 15.41 81 PHE A O 1
ATOM 640 N N . THR A 1 101 ? 24.555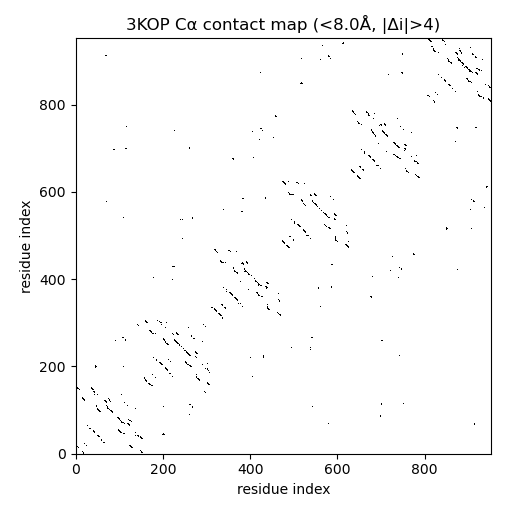 36.018 7.397 1.00 17.03 82 THR A N 1
ATOM 641 C CA . THR A 1 101 ? 24.228 36.206 5.977 1.00 18.47 82 THR A CA 1
ATOM 642 C C . THR A 1 101 ? 22.807 35.743 5.779 1.00 20.09 82 THR A C 1
ATOM 643 O O . THR A 1 101 ? 22.491 34.614 6.105 1.00 19.34 82 THR A O 1
ATOM 647 N N . PHE A 1 102 ? 21.946 36.592 5.217 1.00 21.57 83 PHE A N 1
ATOM 648 C CA . PHE A 1 102 ? 20.569 36.188 4.905 1.00 23.23 83 PHE A CA 1
ATOM 649 C C . PHE A 1 102 ? 20.255 36.571 3.472 1.00 25.15 83 PHE A C 1
ATOM 650 O O . PHE A 1 102 ? 20.997 37.318 2.833 1.00 24.20 83 PHE A O 1
ATOM 658 N N . THR A 1 103 ? 19.127 36.080 2.966 1.00 27.63 84 THR A N 1
ATOM 659 C CA . THR A 1 103 ? 18.589 36.591 1.709 1.00 30.21 84 THR A CA 1
ATOM 660 C C . THR A 1 103 ? 17.301 37.361 2.005 1.00 32.07 84 THR A C 1
ATOM 661 O O . THR A 1 103 ? 16.760 37.287 3.101 1.00 32.01 84 THR A O 1
ATOM 665 N N . SER A 1 104 ? 16.816 38.093 1.015 1.00 34.69 85 SER A N 1
ATOM 666 C CA . SER A 1 104 ? 15.445 38.651 1.042 1.00 37.05 85 SER A CA 1
ATOM 667 C C . SER A 1 104 ? 14.349 37.696 1.595 1.00 37.91 85 SER A C 1
ATOM 668 O O . SER A 1 104 ? 13.505 38.117 2.390 1.00 38.15 85 SER A O 1
ATOM 671 N N . ASN A 1 105 ? 14.388 36.419 1.200 1.00 39.52 86 ASN A N 1
ATOM 672 C CA . ASN A 1 105 ? 13.391 35.411 1.644 1.00 40.45 86 ASN A CA 1
ATOM 673 C C . ASN A 1 105 ? 13.417 35.180 3.144 1.00 41.55 86 ASN A C 1
ATOM 674 O O . ASN A 1 105 ? 12.384 34.876 3.756 1.00 41.50 86 ASN A O 1
ATOM 679 N N . ASP A 1 106 ? 14.609 35.250 3.729 1.00 42.60 87 ASP A N 1
ATOM 680 C CA . ASP A 1 106 ? 14.728 35.068 5.158 1.00 43.76 87 ASP A CA 1
ATOM 681 C C . ASP A 1 106 ? 13.958 36.157 5.898 1.00 44.41 87 ASP A C 1
ATOM 682 O O . ASP A 1 106 ? 13.229 35.863 6.845 1.00 44.90 87 ASP A O 1
ATOM 687 N N . LEU A 1 107 ? 14.077 37.404 5.442 1.00 44.60 88 LEU A N 1
ATOM 688 C CA . LEU A 1 107 ? 13.713 38.542 6.295 1.00 44.69 88 LEU A CA 1
ATOM 689 C C . LEU A 1 107 ? 12.339 39.111 5.957 1.00 44.46 88 LEU A C 1
ATOM 690 O O . LEU A 1 107 ? 11.589 39.517 6.852 1.00 44.27 88 LEU A O 1
ATOM 695 N N . LYS A 1 108 ? 11.992 39.112 4.674 1.00 44.03 89 LYS A N 1
ATOM 696 C CA . LYS A 1 108 ? 10.710 39.650 4.238 1.00 43.72 89 LYS A CA 1
ATOM 697 C C . LYS A 1 108 ? 9.594 38.611 4.401 1.00 43.35 89 LYS A C 1
ATOM 698 O O . LYS A 1 108 ? 9.122 38.057 3.419 1.00 43.27 89 LYS A O 1
ATOM 700 N N . THR A 1 109 ? 9.175 38.354 5.643 1.00 44.19 90 THR A N 1
ATOM 701 C CA . THR A 1 109 ? 8.105 37.377 5.956 1.00 44.46 90 THR A CA 1
ATOM 702 C C . THR A 1 109 ? 7.025 37.960 6.901 1.00 44.92 90 THR A C 1
ATOM 703 O O . THR A 1 109 ? 7.297 38.926 7.633 1.00 44.61 90 THR A O 1
ATOM 707 N N . PRO A 1 110 ? 5.807 37.368 6.899 1.00 45.28 91 PRO A N 1
ATOM 708 C CA . PRO A 1 110 ? 4.782 37.735 7.894 1.00 45.74 91 PRO A CA 1
ATOM 709 C C . PRO A 1 110 ? 5.304 37.590 9.334 1.00 46.47 91 PRO A C 1
ATOM 710 O O . PRO A 1 110 ? 5.224 38.548 10.117 1.00 46.13 91 PRO A O 1
ATOM 714 N N . SER A 1 111 ? 5.882 36.421 9.647 1.00 47.07 92 SER A N 1
ATOM 715 C CA . SER A 1 111 ? 6.538 36.152 10.959 1.00 47.28 92 SER A CA 1
ATOM 716 C C . SER A 1 111 ? 7.420 37.283 11.489 1.00 48.29 92 SER A C 1
ATOM 717 O O . SER A 1 111 ? 7.583 37.397 12.697 1.00 48.16 92 SER A O 1
ATOM 720 N N . HIS A 1 112 ? 7.967 38.097 10.570 1.00 49.84 93 HIS A N 1
ATOM 721 C CA . HIS A 1 112 ? 9.005 39.109 10.853 1.00 51.10 93 HIS A CA 1
ATOM 722 C C . HIS A 1 112 ? 8.462 40.514 11.066 1.00 52.95 93 HIS A C 1
ATOM 723 O O . HIS A 1 112 ? 8.991 41.278 11.898 1.00 53.40 93 HIS A O 1
ATOM 730 N N . GLY A 1 113 ? 7.445 40.858 10.271 1.00 54.49 94 GLY A N 1
ATOM 731 C CA . GLY A 1 113 ? 6.754 42.128 10.384 1.00 55.75 94 GLY A CA 1
ATOM 732 C C . GLY A 1 113 ? 7.641 43.366 10.313 1.00 56.87 94 GLY A C 1
ATOM 733 O O . GLY A 1 113 ? 7.399 44.342 11.042 1.00 57.39 94 GLY A O 1
ATOM 734 N N . TYR A 1 114 ? 8.668 43.334 9.455 1.00 57.74 95 TYR A N 1
ATOM 735 C CA . TYR A 1 114 ? 9.329 44.574 9.013 1.00 58.14 95 TYR A CA 1
ATOM 736 C C . TYR A 1 114 ? 8.336 45.348 8.141 1.00 58.28 95 TYR A C 1
ATOM 737 O O . TYR A 1 114 ? 7.729 46.321 8.589 1.00 58.83 95 TYR A O 1
ATOM 746 N N . VAL A 1 123 ? 15.841 39.228 -4.973 1.00 37.57 104 VAL A N 1
ATOM 747 C CA . VAL A 1 123 ? 16.724 38.162 -4.479 1.00 37.03 104 VAL A CA 1
ATOM 748 C C . VAL A 1 123 ? 18.141 38.668 -4.196 1.00 36.04 104 VAL A C 1
ATOM 749 O O . VAL A 1 123 ? 19.069 38.382 -4.972 1.00 38.25 104 VAL A O 1
ATOM 751 N N . GLN A 1 124 ? 18.323 39.382 -3.079 1.00 33.11 105 GLN A N 1
ATOM 752 C CA . GLN A 1 124 ? 19.636 39.980 -2.754 1.00 31.17 105 GLN A CA 1
ATOM 753 C C . GLN A 1 124 ? 20.163 39.494 -1.400 1.00 28.11 105 GLN A C 1
ATOM 754 O O . GLN A 1 124 ? 19.402 39.077 -0.556 1.00 28.01 105 GLN A O 1
ATOM 760 N N . THR A 1 125 ? 21.470 39.548 -1.212 1.00 24.85 106 THR A N 1
ATOM 761 C CA . THR A 1 125 ? 22.090 39.086 0.021 1.00 22.42 106 THR A CA 1
ATOM 762 C C . THR A 1 125 ? 22.158 40.229 1.009 1.00 21.05 106 THR A C 1
ATOM 763 O O . THR A 1 125 ? 22.595 41.344 0.679 1.00 19.97 106 THR A O 1
ATOM 767 N N . ILE A 1 126 ? 21.726 39.934 2.238 1.00 19.30 107 ILE A N 1
ATOM 768 C CA A ILE A 1 126 ? 21.639 40.933 3.306 0.50 18.71 107 ILE A CA 1
ATOM 769 C CA B ILE A 1 126 ? 21.638 40.929 3.297 0.50 18.79 107 ILE A CA 1
ATOM 770 C C . ILE A 1 126 ? 22.481 40.451 4.482 1.00 18.08 107 ILE A C 1
ATOM 771 O O . ILE A 1 126 ? 22.490 39.258 4.813 1.00 18.46 107 ILE A O 1
ATOM 780 N N . VAL A 1 127 ? 23.173 41.370 5.126 1.00 17.01 108 VAL A N 1
ATOM 781 C CA . VAL A 1 127 ? 23.949 41.041 6.314 1.00 16.12 108 VAL A CA 1
ATOM 782 C C . VAL A 1 127 ? 23.266 41.685 7.529 1.00 15.63 108 VAL A C 1
ATOM 783 O O . VAL A 1 127 ? 22.866 42.852 7.486 1.00 15.31 108 VAL A O 1
ATOM 787 N N . ASP A 1 128 ? 23.097 40.878 8.578 1.00 14.72 109 ASP A N 1
ATOM 788 C CA . ASP A 1 128 ? 22.601 41.284 9.892 1.00 14.77 109 ASP A CA 1
ATOM 789 C C . ASP A 1 128 ? 23.835 41.387 10.749 1.00 13.97 109 ASP A C 1
ATOM 790 O O . ASP A 1 128 ? 24.538 40.389 10.934 1.00 14.11 109 ASP A O 1
ATOM 795 N N . LEU A 1 129 ? 24.103 42.591 11.258 1.00 13.87 110 LEU A N 1
ATOM 796 C CA . LEU A 1 129 ? 25.148 42.805 12.255 1.00 13.82 110 LEU A CA 1
ATOM 797 C C . LEU A 1 129 ? 24.549 43.068 13.656 1.00 13.90 110 LEU A C 1
ATOM 798 O O . LEU A 1 129 ? 23.813 44.046 13.848 1.00 13.97 110 LEU A O 1
ATOM 803 N N . ALA A 1 130 ? 24.914 42.220 14.613 1.00 13.53 111 ALA A N 1
ATOM 804 C CA . ALA A 1 130 ? 24.185 42.086 15.881 1.00 13.59 111 ALA A CA 1
ATOM 805 C C . ALA A 1 130 ? 25.042 42.260 17.083 1.00 13.50 111 ALA A C 1
ATOM 806 O O . ALA A 1 130 ? 26.150 41.763 17.107 1.00 14.30 111 ALA A O 1
ATOM 808 N N . VAL A 1 131 ? 24.499 42.955 18.096 1.00 13.13 112 VAL A N 1
ATOM 809 C CA . VAL A 1 131 ? 25.139 43.105 19.406 1.00 13.50 112 VAL A CA 1
ATOM 810 C C . VAL A 1 131 ? 24.275 42.433 20.470 1.00 13.92 112 VAL A C 1
ATOM 811 O O . VAL A 1 131 ? 23.055 42.727 20.587 1.00 13.28 112 VAL A O 1
ATOM 815 N N . PHE A 1 132 ? 24.920 41.567 21.254 1.00 13.77 113 PHE A N 1
ATOM 816 C CA . PHE A 1 132 ? 24.272 40.912 22.396 1.00 14.02 113 PHE A CA 1
ATOM 817 C C . PHE A 1 132 ? 24.743 41.605 23.653 1.00 13.94 113 PHE A C 1
ATOM 818 O O . PHE A 1 132 ? 25.936 41.660 23.955 1.00 14.27 113 PHE A O 1
ATOM 826 N N . TYR A 1 133 ? 23.779 42.183 24.354 1.00 13.95 114 TYR A N 1
ATOM 827 C CA . TYR A 1 133 ? 24.023 43.011 25.508 1.00 14.11 114 TYR A CA 1
ATOM 828 C C . TYR A 1 133 ? 23.685 42.326 26.804 1.00 14.61 114 TYR A C 1
ATOM 829 O O . TYR A 1 133 ? 24.005 42.861 27.872 1.00 14.71 114 TYR A O 1
ATOM 838 N N . GLY A 1 134 ? 23.039 41.159 26.733 1.00 13.94 115 GLY A N 1
ATOM 839 C CA . GLY A 1 134 ? 22.661 40.388 27.943 1.00 13.73 115 GLY A CA 1
ATOM 840 C C . GLY A 1 134 ? 22.837 38.893 27.702 1.00 13.25 115 GLY A C 1
ATOM 841 O O . GLY A 1 134 ? 23.340 38.498 26.659 1.00 13.09 115 GLY A O 1
ATOM 842 N N . ARG A 1 135 ? 22.406 38.071 28.665 1.00 12.69 116 ARG A N 1
ATOM 843 C CA . ARG A 1 135 ? 22.689 36.645 28.623 1.00 11.97 116 ARG A CA 1
ATOM 844 C C . ARG A 1 135 ? 21.414 35.832 28.426 1.00 11.99 116 ARG A C 1
ATOM 845 O O . ARG A 1 135 ? 20.344 36.394 28.324 1.00 12.40 116 ARG A O 1
ATOM 853 N N . ASN A 1 136 ? 21.540 34.506 28.382 1.00 11.55 117 ASN A N 1
ATOM 854 C CA . ASN A 1 136 ? 20.394 33.567 28.287 1.00 11.56 117 ASN A CA 1
ATOM 855 C C . ASN A 1 136 ? 19.567 33.815 27.013 1.00 11.34 117 ASN A C 1
ATOM 856 O O . ASN A 1 136 ? 18.324 33.923 27.051 1.00 11.54 117 ASN A O 1
ATOM 861 N N . ASN A 1 137 ? 20.295 33.856 25.896 1.00 11.44 118 ASN A N 1
ATOM 862 C CA . ASN A 1 137 ? 19.772 34.093 24.560 1.00 11.26 118 ASN A CA 1
ATOM 863 C C . ASN A 1 137 ? 19.879 32.800 23.753 1.00 11.40 118 ASN A C 1
ATOM 864 O O . ASN A 1 137 ? 20.861 32.066 23.911 1.00 11.88 118 ASN A O 1
ATOM 869 N N . LEU A 1 138 ? 18.907 32.551 22.876 1.00 11.48 119 LEU A N 1
ATOM 870 C CA . LEU A 1 138 ? 18.954 31.444 21.932 1.00 11.42 119 LEU A CA 1
ATOM 871 C C . LEU A 1 138 ? 18.700 31.935 20.512 1.00 12.02 119 LEU A C 1
ATOM 872 O O . LEU A 1 138 ? 17.700 32.599 20.256 1.00 12.60 119 LEU A O 1
ATOM 877 N N . LEU A 1 139 ? 19.623 31.636 19.598 1.00 12.12 120 LEU A N 1
ATOM 878 C CA . LEU A 1 139 ? 19.467 32.006 18.200 1.00 12.05 120 LEU A CA 1
ATOM 879 C C . LEU A 1 139 ? 18.654 30.899 17.538 1.00 12.18 120 LEU A C 1
ATOM 880 O O . LEU A 1 139 ? 19.175 29.982 16.876 1.00 12.19 120 LEU A O 1
ATOM 885 N N . LEU A 1 140 ? 17.363 30.974 17.784 1.00 12.15 121 LEU A N 1
ATOM 886 C CA . LEU A 1 140 ? 16.427 29.923 17.403 1.00 12.99 121 LEU A CA 1
ATOM 887 C C . LEU A 1 140 ? 15.097 30.597 17.108 1.00 12.40 121 LEU A C 1
ATOM 888 O O . LEU A 1 140 ? 14.630 31.408 17.901 1.00 12.03 121 LEU A O 1
ATOM 893 N N . ASN A 1 141 ? 14.501 30.300 15.961 1.00 11.75 122 ASN A N 1
ATOM 894 C CA . ASN A 1 141 ? 13.207 30.897 15.648 1.00 11.62 122 ASN A CA 1
ATOM 895 C C . ASN A 1 141 ? 12.266 29.889 15.007 1.00 11.11 122 ASN A C 1
ATOM 896 O O . ASN A 1 141 ? 12.666 28.770 14.628 1.00 10.66 122 ASN A O 1
ATOM 901 N N . GLY A 1 142 ? 11.010 30.302 14.894 1.00 10.16 123 GLY A N 1
ATOM 902 C CA . GLY A 1 142 ? 9.976 29.470 14.356 1.00 10.12 123 GLY A CA 1
ATOM 903 C C . GLY A 1 142 ? 9.865 29.458 12.830 1.00 10.27 123 GLY A C 1
ATOM 904 O O . GLY A 1 142 ? 9.003 28.775 12.299 1.00 9.80 123 GLY A O 1
ATOM 905 N N . ASP A 1 143 ? 10.731 30.198 12.128 1.00 10.32 124 ASP A N 1
ATOM 906 C CA . ASP A 1 143 ? 10.775 30.147 10.663 1.00 10.45 124 ASP A CA 1
ATOM 907 C C . ASP A 1 143 ? 11.594 28.903 10.197 1.00 10.63 124 ASP A C 1
ATOM 908 O O . ASP A 1 143 ? 11.147 28.146 9.361 1.00 9.41 124 ASP A O 1
ATOM 913 N N . THR A 1 144 ? 12.791 28.715 10.762 1.00 11.65 125 THR A N 1
ATOM 914 C CA . THR A 1 144 ? 13.725 27.660 10.324 1.00 12.85 125 THR A CA 1
ATOM 915 C C . THR A 1 144 ? 14.403 26.873 11.434 1.00 12.41 125 THR A C 1
ATOM 916 O O . THR A 1 144 ? 15.075 25.876 11.145 1.00 12.57 125 THR A O 1
ATOM 920 N N . GLY A 1 145 ? 14.232 27.279 12.687 1.00 11.78 126 GLY A N 1
ATOM 921 C CA . GLY A 1 145 ? 14.977 26.652 13.765 1.00 12.38 126 GLY A CA 1
ATOM 922 C C . GLY A 1 145 ? 16.218 27.404 14.192 1.00 11.94 126 GLY A C 1
ATOM 923 O O . GLY A 1 145 ? 16.177 28.589 14.464 1.00 11.32 126 GLY A O 1
ATOM 924 N N . TRP A 1 146 ? 17.334 26.695 14.266 1.00 11.42 127 TRP A N 1
ATOM 925 C CA . TRP A 1 146 ? 18.563 27.340 14.684 1.00 11.73 127 TRP A CA 1
ATOM 926 C C . TRP A 1 146 ? 19.075 28.291 13.622 1.00 12.00 127 TRP A C 1
ATOM 927 O O . TRP A 1 146 ? 19.048 27.956 12.439 1.00 11.62 127 TRP A O 1
ATOM 938 N N . VAL A 1 147 ? 19.529 29.469 14.049 1.00 12.19 128 VAL A N 1
ATOM 939 C CA A VAL A 1 147 ? 20.139 30.470 13.169 0.50 12.70 128 VAL A CA 1
ATOM 940 C CA B VAL A 1 147 ? 20.164 30.448 13.147 0.50 12.59 128 VAL A CA 1
ATOM 941 C C . VAL A 1 147 ? 21.518 30.853 13.734 1.00 12.81 128 VAL A C 1
ATOM 942 O O . VAL A 1 147 ? 21.650 31.839 14.406 1.00 12.66 128 VAL A O 1
ATOM 949 N N . PRO A 1 148 ? 22.545 30.047 13.479 1.00 12.77 129 PRO A N 1
ATOM 950 C CA . PRO A 1 148 ? 23.869 30.376 14.019 1.00 13.22 129 PRO A CA 1
ATOM 951 C C . PRO A 1 148 ? 24.421 31.708 13.480 1.00 12.98 129 PRO A C 1
ATOM 952 O O . PRO A 1 148 ? 24.225 32.033 12.293 1.00 12.27 129 PRO A O 1
ATOM 956 N N . GLY A 1 149 ? 25.076 32.461 14.365 1.00 12.88 130 GLY A N 1
ATOM 957 C CA . GLY A 1 149 ? 25.779 33.682 13.996 1.00 13.57 130 GLY A CA 1
ATOM 958 C C . GLY A 1 149 ? 27.291 33.507 14.106 1.00 13.34 130 GLY A C 1
ATOM 959 O O . GLY A 1 149 ? 27.807 32.825 15.017 1.00 13.36 130 GLY A O 1
ATOM 960 N N . ASN A 1 150 ? 28.007 34.163 13.216 1.00 12.98 131 ASN A N 1
ATOM 961 C CA . ASN A 1 150 ? 29.451 34.201 13.283 1.00 12.99 131 ASN A CA 1
ATOM 962 C C . ASN A 1 150 ? 29.854 35.232 14.334 1.00 12.55 131 ASN A C 1
ATOM 963 O O . ASN A 1 150 ? 29.574 36.436 14.186 1.00 12.75 131 ASN A O 1
ATOM 968 N N . VAL A 1 151 ? 30.530 34.772 15.387 1.00 12.50 132 VAL A N 1
ATOM 969 C CA . VAL A 1 151 ? 30.974 35.673 16.441 1.00 12.18 132 VAL A CA 1
ATOM 970 C C . VAL A 1 151 ? 32.322 36.275 16.027 1.00 12.94 132 VAL A C 1
ATOM 971 O O . VAL A 1 151 ? 33.338 35.564 15.981 1.00 13.19 132 VAL A O 1
ATOM 975 N N . PHE A 1 152 ? 32.329 37.567 15.717 1.00 12.51 133 PHE A N 1
ATOM 976 C CA . PHE A 1 152 ? 33.521 38.186 15.167 1.00 13.29 133 PHE A CA 1
ATOM 977 C C . PHE A 1 152 ? 34.132 39.329 15.995 1.00 13.45 133 PHE A C 1
ATOM 978 O O . PHE A 1 152 ? 35.176 39.880 15.594 1.00 13.56 133 PHE A O 1
ATOM 986 N N . ALA A 1 153 ? 33.451 39.740 17.066 1.00 13.27 134 ALA A N 1
ATOM 987 C CA . ALA A 1 153 ? 33.999 40.778 17.938 1.00 13.81 134 ALA A CA 1
ATOM 988 C C . ALA A 1 153 ? 33.447 40.591 19.304 1.00 14.12 134 ALA A C 1
ATOM 989 O O . ALA A 1 153 ? 32.421 39.941 19.468 1.00 14.29 134 ALA A O 1
ATOM 991 N N . THR A 1 154 ? 34.186 41.116 20.288 1.00 14.18 135 THR A N 1
ATOM 992 C CA A THR A 1 154 ? 33.761 41.067 21.657 0.50 14.47 135 THR A CA 1
ATOM 993 C CA B THR A 1 154 ? 33.854 41.037 21.695 0.50 14.37 135 THR A CA 1
ATOM 994 C C . THR A 1 154 ? 33.934 42.446 22.289 1.00 15.08 135 THR A C 1
ATOM 995 O O . THR A 1 154 ? 35.003 43.061 22.229 1.00 14.55 135 THR A O 1
ATOM 1002 N N . ILE A 1 155 ? 32.839 42.950 22.853 1.00 15.20 136 ILE A N 1
ATOM 1003 C CA . ILE A 1 155 ? 32.860 44.280 23.441 1.00 15.65 136 ILE A CA 1
ATOM 1004 C C . ILE A 1 155 ? 33.729 44.290 24.681 1.00 16.51 136 ILE A C 1
ATOM 1005 O O . ILE A 1 155 ? 33.508 43.475 25.578 1.00 16.72 136 ILE A O 1
ATOM 1010 N N . VAL A 1 156 ? 34.714 45.195 24.718 1.00 16.35 137 VAL A N 1
ATOM 1011 C CA . VAL A 1 156 ? 35.697 45.251 25.813 1.00 17.00 137 VAL A CA 1
ATOM 1012 C C . VAL A 1 156 ? 35.603 46.547 26.662 1.00 17.91 137 VAL A C 1
ATOM 1013 O O . VAL A 1 156 ? 36.219 46.641 27.731 1.00 18.69 137 VAL A O 1
ATOM 1017 N N . GLU A 1 157 ? 34.866 47.544 26.181 1.00 18.32 138 GLU A N 1
ATOM 1018 C CA A GLU A 1 157 ? 34.700 48.829 26.868 0.50 18.61 138 GLU A CA 1
ATOM 1019 C CA B GLU A 1 157 ? 34.688 48.775 26.918 0.50 18.63 138 GLU A CA 1
ATOM 1020 C C . GLU A 1 157 ? 33.311 49.361 26.592 1.00 18.31 138 GLU A C 1
ATOM 1021 O O . GLU A 1 157 ? 32.871 49.343 25.443 1.00 18.00 138 GLU A O 1
ATOM 1032 N N . GLY A 1 158 ? 32.637 49.827 27.634 1.00 17.75 139 GLY A N 1
ATOM 1033 C CA . GLY A 1 158 ? 31.325 50.440 27.531 1.00 17.72 139 GLY A CA 1
ATOM 1034 C C . GLY A 1 158 ? 30.164 49.454 27.370 1.00 17.63 139 GLY A C 1
ATOM 1035 O O . GLY A 1 158 ? 29.097 49.842 26.910 1.00 17.16 139 GLY A O 1
ATOM 1036 N N . LEU A 1 159 ? 30.351 48.194 27.757 1.00 17.59 140 LEU A N 1
ATOM 1037 C CA . LEU A 1 159 ? 29.263 47.205 27.666 1.00 17.74 140 LEU A CA 1
ATOM 1038 C C . LEU A 1 159 ? 28.074 47.593 28.563 1.00 18.46 140 LEU A C 1
ATOM 1039 O O . LEU A 1 159 ? 26.902 47.533 28.139 1.00 17.37 140 LEU A O 1
ATOM 1044 N N . ASP A 1 160 ? 28.361 48.008 29.792 1.00 18.83 141 ASP A N 1
ATOM 1045 C CA . ASP A 1 160 ? 27.284 48.410 30.717 1.00 20.17 141 ASP A CA 1
ATOM 1046 C C . ASP A 1 160 ? 26.411 49.526 30.158 1.00 19.69 141 ASP A C 1
ATOM 1047 O O . ASP A 1 160 ? 25.185 49.473 30.215 1.00 18.91 141 ASP A O 1
ATOM 1052 N N . GLU A 1 161 ? 27.067 50.547 29.616 1.00 19.22 142 GLU A N 1
ATOM 1053 C CA . GLU A 1 161 ? 26.383 51.695 29.028 1.00 19.23 142 GLU A CA 1
ATOM 1054 C C . GLU A 1 161 ? 25.585 51.284 27.790 1.00 18.07 142 GLU A C 1
ATOM 1055 O O . GLU A 1 161 ? 24.468 51.741 27.588 1.00 17.21 142 GLU A O 1
ATOM 1069 N N . ALA A 1 163 ? 24.417 48.287 27.158 1.00 15.69 144 ALA A N 1
ATOM 1070 C CA . ALA A 1 163 ? 23.328 47.469 27.665 1.00 16.06 144 ALA A CA 1
ATOM 1071 C C . ALA A 1 163 ? 22.174 48.349 28.135 1.00 15.97 144 ALA A C 1
ATOM 1072 O O . ALA A 1 163 ? 21.017 48.091 27.805 1.00 16.44 144 ALA A O 1
ATOM 1074 N N . ALA A 1 164 ? 22.497 49.424 28.850 1.00 15.31 145 ALA A N 1
ATOM 1075 C CA . ALA A 1 164 ? 21.470 50.336 29.325 1.00 15.15 145 ALA A CA 1
ATOM 1076 C C . ALA A 1 164 ? 20.743 51.005 28.162 1.00 14.80 145 ALA A C 1
ATOM 1077 O O . ALA A 1 16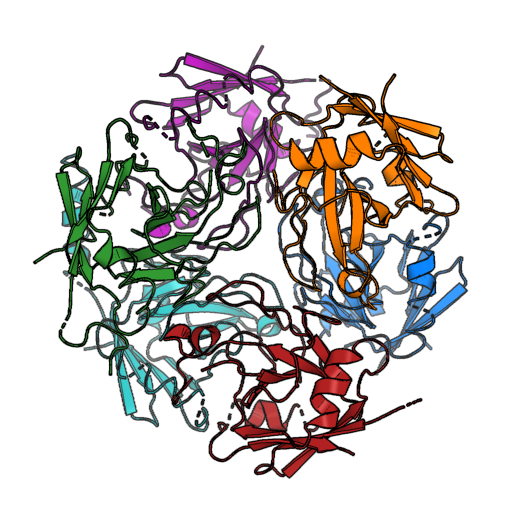4 ? 19.515 51.146 28.177 1.00 14.42 145 ALA A O 1
ATOM 1079 N N . ALA A 1 165 ? 21.498 51.418 27.151 1.00 14.74 146 ALA A N 1
ATOM 1080 C CA . ALA A 1 165 ? 20.897 52.036 25.956 1.00 14.76 146 ALA A CA 1
ATOM 1081 C C . ALA A 1 165 ? 20.006 51.033 25.204 1.00 15.20 146 ALA A C 1
ATOM 1082 O O . ALA A 1 165 ? 18.986 51.407 24.638 1.00 15.49 146 ALA A O 1
ATOM 1084 N N . CYS A 1 166 ? 20.415 49.768 25.160 1.00 15.48 147 CYS A N 1
ATOM 1085 C CA . CYS A 1 166 ? 19.624 48.746 24.465 1.00 15.58 147 CYS A CA 1
ATOM 1086 C C . CYS A 1 166 ? 18.311 48.498 25.187 1.00 15.60 147 CYS A C 1
ATOM 1087 O O . CYS A 1 166 ? 17.272 48.334 24.539 1.00 15.57 147 CYS A O 1
ATOM 1090 N N . GLN A 1 167 ? 18.341 48.521 26.527 1.00 16.45 148 GLN A N 1
ATOM 1091 C CA . GLN A 1 167 ? 17.122 48.380 27.323 1.00 17.55 148 GLN A CA 1
ATOM 1092 C C . GLN A 1 167 ? 16.214 49.567 27.019 1.00 16.74 148 GLN A C 1
ATOM 1093 O O . GLN A 1 167 ? 15.002 49.434 26.981 1.00 15.65 148 GLN A O 1
ATOM 1099 N N . ASP A 1 168 ? 16.812 50.737 26.799 1.00 16.26 149 ASP A N 1
ATOM 1100 C CA . ASP A 1 168 ? 16.050 51.923 26.432 1.00 16.45 149 ASP A CA 1
ATOM 1101 C C . ASP A 1 168 ? 15.490 51.867 25.024 1.00 16.05 149 ASP A C 1
ATOM 1102 O O . ASP A 1 168 ? 14.454 52.494 24.751 1.00 16.13 149 ASP A O 1
ATOM 1107 N N . ILE A 1 169 ? 16.167 51.159 24.117 1.00 15.74 150 ILE A N 1
ATOM 1108 C CA . ILE A 1 169 ? 15.573 50.868 22.786 1.00 15.79 150 ILE A CA 1
ATOM 1109 C C . ILE A 1 169 ? 14.370 49.917 22.926 1.00 16.25 150 ILE A C 1
ATOM 1110 O O . ILE A 1 169 ? 13.337 50.093 22.258 1.00 16.58 150 ILE A O 1
ATOM 1115 N N . TRP A 1 170 ? 14.501 48.942 23.819 1.00 16.56 151 TRP A N 1
ATOM 1116 C CA . TRP A 1 170 ? 13.429 47.977 24.083 1.00 17.08 151 TRP A CA 1
ATOM 1117 C C . TRP A 1 170 ? 12.176 48.704 24.588 1.00 17.78 151 TRP A C 1
ATOM 1118 O O . TRP A 1 170 ? 11.108 48.515 24.045 1.00 18.11 151 TRP A O 1
ATOM 1137 N N . GLY A 1 172 ? 11.814 52.254 24.887 1.00 18.30 153 GLY A N 1
ATOM 1138 C CA . GLY A 1 172 ? 11.598 53.591 24.333 1.00 18.64 153 GLY A CA 1
ATOM 1139 C C . GLY A 1 172 ? 11.631 53.689 22.812 1.00 19.01 153 GLY A C 1
ATOM 1140 O O . GLY A 1 172 ? 11.427 54.762 22.261 1.00 19.46 153 GLY A O 1
ATOM 1141 N N . GLY A 1 173 ? 11.895 52.575 22.135 1.00 18.90 154 GLY A N 1
ATOM 1142 C CA . GLY A 1 173 ? 11.759 52.513 20.684 1.00 19.18 154 GLY A CA 1
ATOM 1143 C C . GLY A 1 173 ? 13.056 52.734 19.950 1.00 19.17 154 GLY A C 1
ATOM 1144 O O . GLY A 1 173 ? 14.076 53.146 20.551 1.00 18.46 154 GLY A O 1
ATOM 1145 N N . ALA A 1 174 ? 12.986 52.454 18.643 1.00 19.32 155 ALA A N 1
ATOM 1146 C CA . ALA A 1 174 ? 14.121 52.552 17.719 1.00 19.83 155 ALA A CA 1
ATOM 1147 C C . ALA A 1 174 ? 13.953 53.673 16.706 1.00 20.27 155 ALA A C 1
ATOM 1148 O O . ALA A 1 174 ? 14.778 53.800 15.819 1.00 19.88 155 ALA A O 1
ATOM 1150 N N . ARG A 1 175 ? 12.898 54.475 16.827 1.00 21.71 156 ARG A N 1
ATOM 1151 C CA . ARG A 1 175 ? 12.623 55.537 15.838 1.00 22.97 156 ARG A CA 1
ATOM 1152 C C . ARG A 1 175 ? 13.809 56.469 15.736 1.00 21.89 156 ARG A C 1
ATOM 1153 O O . ARG A 1 175 ? 14.312 56.942 16.755 1.00 21.46 156 ARG A O 1
ATOM 1161 N N . ASP A 1 176 ? 14.241 56.727 14.502 1.00 21.77 157 ASP A N 1
ATOM 1162 C CA . ASP A 1 176 ? 15.342 57.643 14.241 1.00 21.45 157 ASP A CA 1
ATOM 1163 C C . ASP A 1 176 ? 16.638 57.229 14.909 1.00 20.29 157 ASP A C 1
ATOM 1164 O O . ASP A 1 176 ? 17.530 58.037 15.031 1.00 19.41 157 ASP A O 1
ATOM 1169 N N . GLU A 1 177 ? 16.748 55.970 15.333 1.00 18.36 158 GLU A N 1
ATOM 1170 C CA . GLU A 1 177 ? 17.984 55.491 15.932 1.00 17.61 158 GLU A CA 1
ATOM 1171 C C . GLU A 1 177 ? 18.749 54.657 14.895 1.00 17.21 158 GLU A C 1
ATOM 1172 O O . GLU A 1 177 ? 18.157 53.870 14.169 1.00 16.86 158 GLU A O 1
ATOM 1178 N N . THR A 1 178 ? 20.063 54.854 14.842 1.00 17.06 159 THR A N 1
ATOM 1179 C CA . THR A 1 178 ? 20.935 54.217 13.868 1.00 16.96 159 THR A CA 1
ATOM 1180 C C . THR A 1 178 ? 22.049 53.531 14.613 1.00 16.24 159 THR A C 1
ATOM 1181 O O . THR A 1 178 ? 22.618 54.118 15.531 1.00 15.69 159 THR A O 1
ATOM 1185 N N . LEU A 1 179 ? 22.357 52.297 14.209 1.00 15.97 160 LEU A N 1
ATOM 1186 C CA . LEU A 1 179 ? 23.480 51.525 14.786 1.00 15.38 160 LEU A CA 1
ATOM 1187 C C . LEU A 1 179 ? 24.637 51.583 13.812 1.00 15.40 160 LEU A C 1
ATOM 1188 O O . LEU A 1 179 ? 24.504 51.146 12.666 1.00 15.26 160 LEU A O 1
ATOM 1193 N N . THR A 1 180 ? 25.792 52.069 14.272 1.00 15.30 161 THR A N 1
ATOM 1194 C CA . THR A 1 180 ? 26.927 52.280 13.387 1.00 15.77 161 THR A CA 1
ATOM 1195 C C . THR A 1 180 ? 28.169 51.554 13.873 1.00 15.89 161 THR A C 1
ATOM 1196 O O . THR A 1 180 ? 28.588 51.713 15.037 1.00 16.19 161 THR A O 1
ATOM 1200 N N . PHE A 1 181 ? 28.745 50.756 12.970 1.00 15.40 162 PHE A N 1
ATOM 1201 C CA . PHE A 1 181 ? 30.033 50.099 13.196 1.00 14.79 162 PHE A CA 1
ATOM 1202 C C . PHE A 1 181 ? 31.137 50.867 12.451 1.00 15.14 162 PHE A C 1
ATOM 1203 O O . PHE A 1 181 ? 30.982 51.171 11.257 1.00 14.77 162 PHE A O 1
ATOM 1211 N N . SER A 1 182 ? 32.223 51.183 13.152 1.00 15.72 163 SER A N 1
ATOM 1212 C CA . SER A 1 182 ? 33.324 51.977 12.602 1.00 16.07 163 SER A CA 1
ATOM 1213 C C . SER A 1 182 ? 34.669 51.500 13.130 1.00 16.73 163 SER A C 1
ATOM 1214 O O . SER A 1 182 ? 34.741 50.862 14.197 1.00 16.67 163 SER A O 1
ATOM 1217 N N . ARG A 1 183 ? 35.732 51.783 12.377 1.00 17.10 164 ARG A N 1
ATOM 1218 C CA . ARG A 1 183 ? 37.084 51.464 12.831 1.00 17.87 164 ARG A CA 1
ATOM 1219 C C . ARG A 1 183 ? 37.465 52.349 14.001 1.00 18.83 164 ARG A C 1
ATOM 1220 O O . ARG A 1 183 ? 37.216 53.537 13.958 1.00 18.38 164 ARG A O 1
ATOM 1228 N N . ALA A 1 184 ? 38.021 51.768 15.058 1.00 20.48 165 ALA A N 1
ATOM 1229 C CA . ALA A 1 184 ? 38.538 52.544 16.190 1.00 23.05 165 ALA A CA 1
ATOM 1230 C C . ALA A 1 184 ? 39.997 52.876 15.888 1.00 25.37 165 ALA A C 1
ATOM 1231 O O . ALA A 1 184 ? 40.767 51.986 15.493 1.00 26.96 165 ALA A O 1
ATOM 1233 N N . GLU A 1 185 ? 40.350 54.154 16.062 1.00 28.22 166 GLU A N 1
ATOM 1234 C CA . GLU A 1 185 ? 41.679 54.723 15.681 1.00 29.56 166 GLU A CA 1
ATOM 1235 C C . GLU A 1 185 ? 42.779 54.321 16.654 1.00 30.65 166 GLU A C 1
ATOM 1236 O O . GLU A 1 185 ? 42.502 54.069 17.833 1.00 32.46 166 GLU A O 1
ATOM 1243 N N . ALA B 1 21 ? -21.291 32.268 24.923 1.00 24.18 2 ALA B N 1
ATOM 1244 C CA . ALA B 1 21 ? -19.959 32.802 24.642 1.00 22.91 2 ALA B CA 1
ATOM 1245 C C . ALA B 1 21 ? -19.707 34.095 25.416 1.00 21.61 2 ALA B C 1
ATOM 1246 O O . ALA B 1 21 ? -20.577 34.945 25.487 1.00 21.53 2 ALA B O 1
ATOM 1248 N N . ARG B 1 22 ? -18.548 34.231 26.040 1.00 19.88 3 ARG B N 1
ATOM 1249 C CA . ARG B 1 22 ? -18.172 35.483 26.684 1.00 19.14 3 ARG B CA 1
ATOM 1250 C C . ARG B 1 22 ? -16.960 36.050 25.970 1.00 18.26 3 ARG B C 1
ATOM 1251 O O . ARG B 1 22 ? -16.139 35.282 25.454 1.00 17.33 3 ARG B O 1
ATOM 1259 N N . TYR B 1 23 ? -16.861 37.380 25.937 1.00 17.16 4 TYR B N 1
ATOM 1260 C CA . TYR B 1 23 ? -15.831 38.078 25.180 1.00 16.57 4 TYR B CA 1
ATOM 1261 C C . TYR B 1 23 ? -15.127 39.076 26.065 1.00 16.35 4 TYR B C 1
ATOM 1262 O O . TYR B 1 23 ? -15.744 39.698 26.933 1.00 15.10 4 TYR B O 1
ATOM 1271 N N . ILE B 1 24 ? -13.828 39.238 25.832 1.00 15.89 5 ILE B N 1
ATOM 1272 C CA . ILE B 1 24 ? -13.046 40.259 26.484 1.00 16.07 5 ILE B CA 1
ATOM 1273 C C . ILE B 1 24 ? -12.507 41.267 25.449 1.00 16.28 5 ILE B C 1
ATOM 1274 O O . ILE B 1 24 ? -12.246 40.927 24.273 1.00 16.59 5 ILE B O 1
ATOM 1279 N N . ASN B 1 25 ? -12.343 42.516 25.886 1.00 16.48 6 ASN B N 1
ATOM 1280 C CA . ASN B 1 25 ? -11.653 43.528 25.092 1.00 16.04 6 ASN B CA 1
ATOM 1281 C C . ASN B 1 25 ? -10.208 43.621 25.567 1.00 15.81 6 ASN B C 1
ATOM 1282 O O . ASN B 1 25 ? -9.930 43.473 26.757 1.00 16.06 6 ASN B O 1
ATOM 1287 N N . ILE B 1 26 ? -9.305 43.815 24.621 1.00 15.31 7 ILE B N 1
ATOM 1288 C CA . ILE B 1 26 ? -7.894 43.935 24.872 1.00 14.97 7 ILE B CA 1
ATOM 1289 C C . ILE B 1 26 ? -7.493 45.234 24.212 1.00 14.86 7 ILE B C 1
ATOM 1290 O O . ILE B 1 26 ? -7.653 45.407 23.007 1.00 15.08 7 ILE B O 1
ATOM 1295 N N . THR B 1 27 ? -7.016 46.157 25.026 1.00 15.25 8 THR B N 1
ATOM 1296 C CA . THR B 1 27 ? -6.835 47.549 24.644 1.00 15.37 8 THR B CA 1
ATOM 1297 C C . THR B 1 27 ? -5.440 48.060 24.997 1.00 15.51 8 THR B C 1
ATOM 1298 O O . THR B 1 27 ? -4.928 47.829 26.099 1.00 15.13 8 THR B O 1
ATOM 1302 N N . LEU B 1 28 ? -4.829 48.750 24.038 1.00 15.66 9 LEU B N 1
ATOM 1303 C CA . LEU B 1 28 ? -3.657 49.590 24.292 1.00 16.25 9 LEU B CA 1
ATOM 1304 C C . LEU B 1 28 ? -4.186 51.015 24.550 1.00 17.28 9 LEU B C 1
ATOM 1305 O O . LEU B 1 28 ? -4.724 51.659 23.651 1.00 16.82 9 LEU B O 1
ATOM 1310 N N . GLU B 1 29 ? -4.028 51.500 25.769 1.00 18.04 10 GLU B N 1
ATOM 1311 C CA A GLU B 1 29 ? -4.683 52.751 26.202 0.70 19.32 10 GLU B CA 1
ATOM 1312 C CA B GLU B 1 29 ? -4.707 52.732 26.174 0.30 18.77 10 GLU B CA 1
ATOM 1313 C C . GLU B 1 29 ? -4.156 53.996 25.508 1.00 19.80 10 GLU B C 1
ATOM 1314 O O . GLU B 1 29 ? -4.930 54.886 25.183 1.00 19.93 10 GLU B O 1
ATOM 1325 N N . LYS B 1 30 ? -2.835 54.061 25.283 1.00 20.22 11 LYS B N 1
ATOM 1326 C CA . LYS B 1 30 ? -2.230 55.255 24.709 1.00 21.05 11 LYS B CA 1
ATOM 1327 C C . LYS B 1 30 ? -2.488 55.308 23.208 1.00 20.79 11 LYS B C 1
ATOM 1328 O O . LYS B 1 30 ? -2.983 56.304 22.711 1.00 20.68 11 LYS B O 1
ATOM 1334 N N . ARG B 1 31 ? -2.153 54.238 22.500 1.00 19.50 12 ARG B N 1
ATOM 1335 C CA . ARG B 1 31 ? -2.451 54.147 21.076 1.00 19.78 12 ARG B CA 1
ATOM 1336 C C . ARG B 1 31 ? -3.950 54.142 20.777 1.00 19.47 12 ARG B C 1
ATOM 1337 O O . ARG B 1 31 ? -4.338 54.408 19.667 1.00 19.43 12 ARG B O 1
ATOM 1345 N N . GLY B 1 32 ? -4.784 53.792 21.748 1.00 19.28 13 GLY B N 1
ATOM 1346 C CA . GLY B 1 32 ? -6.236 53.747 21.527 1.00 19.38 13 GLY B CA 1
ATOM 1347 C C . GLY B 1 32 ? -6.689 52.651 20.573 1.00 19.67 13 GLY B C 1
ATOM 1348 O O . GLY B 1 32 ? -7.608 52.848 19.773 1.00 19.72 13 GLY B O 1
ATOM 1349 N N . VAL B 1 33 ? -6.045 51.484 20.670 1.00 19.46 14 VAL B N 1
ATOM 1350 C CA . VAL B 1 33 ? -6.341 50.350 19.806 1.00 18.66 14 VAL B CA 1
ATOM 1351 C C . VAL B 1 33 ? -6.912 49.233 20.685 1.00 19.01 14 VAL B C 1
ATOM 1352 O O . VAL B 1 33 ? -6.331 48.896 21.737 1.00 18.74 14 VAL B O 1
ATOM 1356 N N . THR B 1 34 ? -8.062 48.697 20.283 1.00 18.31 15 THR B N 1
ATOM 1357 C CA . THR B 1 34 ? -8.761 47.639 21.010 1.00 18.84 15 THR B CA 1
ATOM 1358 C C . THR B 1 34 ? -9.072 46.488 20.045 1.00 18.49 15 THR B C 1
ATOM 1359 O O . THR B 1 34 ? -9.343 46.729 18.892 1.00 18.76 15 THR B O 1
ATOM 1363 N N . CYS B 1 35 ? -8.997 45.250 20.510 1.00 18.06 16 CYS B N 1
ATOM 1364 C CA . CYS B 1 35 ? -9.510 44.090 19.772 1.00 17.61 16 CYS B CA 1
ATOM 1365 C C . CYS B 1 35 ? -10.382 43.292 20.736 1.00 17.32 16 CYS B C 1
ATOM 1366 O O . CYS B 1 35 ? -10.411 43.565 21.946 1.00 17.40 16 CYS B O 1
ATOM 1369 N N . LYS B 1 36 ? -11.115 42.330 20.210 1.00 16.86 17 LYS B N 1
ATOM 1370 C CA . LYS B 1 36 ? -12.038 41.525 20.997 1.00 17.02 17 LYS B CA 1
ATOM 1371 C C . LYS B 1 36 ? -11.703 40.037 20.863 1.00 16.30 17 LYS B C 1
ATOM 1372 O O . LYS B 1 36 ? -11.392 39.532 19.761 1.00 16.02 17 LYS B O 1
ATOM 1378 N N . ALA B 1 37 ? -11.745 39.343 21.990 1.00 15.66 18 ALA B N 1
ATOM 1379 C CA . ALA B 1 37 ? -11.333 37.953 22.060 1.00 15.17 18 ALA B CA 1
ATOM 1380 C C . ALA B 1 37 ? -12.445 37.113 22.670 1.00 15.54 18 ALA B C 1
ATOM 1381 O O . ALA B 1 37 ? -13.053 37.509 23.672 1.00 15.10 18 ALA B O 1
ATOM 1383 N N . LEU B 1 38 ? -12.677 35.944 22.073 1.00 15.21 19 LEU B N 1
ATOM 1384 C CA . LEU B 1 38 ? -13.540 34.917 22.663 1.00 15.44 19 LEU B CA 1
ATOM 1385 C C . LEU B 1 38 ? -12.828 34.270 23.838 1.00 15.48 19 LEU B C 1
ATOM 1386 O O . LEU B 1 38 ? -11.685 33.815 23.702 1.00 14.92 19 LEU B O 1
ATOM 1391 N N . LEU B 1 39 ? -13.472 34.254 25.000 1.00 15.06 20 LEU B N 1
ATOM 1392 C CA . LEU B 1 39 ? -12.931 33.571 26.176 1.00 15.32 20 LEU B CA 1
ATOM 1393 C C . LEU B 1 39 ? -13.160 32.059 26.029 1.00 14.83 20 LEU B C 1
ATOM 1394 O O . LEU B 1 39 ? -14.284 31.632 25.734 1.00 14.99 20 LEU B O 1
ATOM 1399 N N . LEU B 1 40 ? -12.107 31.251 26.190 1.00 14.48 21 LEU B N 1
ATOM 1400 C CA . LEU B 1 40 ? -12.202 29.804 25.927 1.00 14.72 21 LEU B CA 1
ATOM 1401 C C . LEU B 1 40 ? -12.680 29.037 27.153 1.00 15.17 21 LEU B C 1
ATOM 1402 O O . LEU B 1 40 ? -11.925 28.264 27.763 1.00 14.90 21 LEU B O 1
ATOM 1407 N N . ASP B 1 41 ? -13.926 29.302 27.539 1.00 15.76 22 ASP B N 1
ATOM 1408 C CA . ASP B 1 41 ? -14.560 28.674 28.704 1.00 16.52 22 ASP B CA 1
ATOM 1409 C C . ASP B 1 41 ? -14.692 27.138 28.536 1.00 17.41 22 ASP B C 1
ATOM 1410 O O . ASP B 1 41 ? -14.682 26.401 29.524 1.00 17.31 22 ASP B O 1
ATOM 1415 N N . ASP B 1 42 ? -14.803 26.662 27.290 1.00 17.78 23 ASP B N 1
ATOM 1416 C CA . ASP B 1 42 ? -14.851 25.221 27.013 1.00 18.78 23 ASP B CA 1
ATOM 1417 C C . ASP B 1 42 ? -13.554 24.471 27.243 1.00 18.47 23 ASP B C 1
ATOM 1418 O O . ASP B 1 42 ? -13.550 23.459 27.950 1.00 18.60 23 ASP B O 1
ATOM 1423 N N . VAL B 1 43 ? -12.457 24.944 26.658 1.0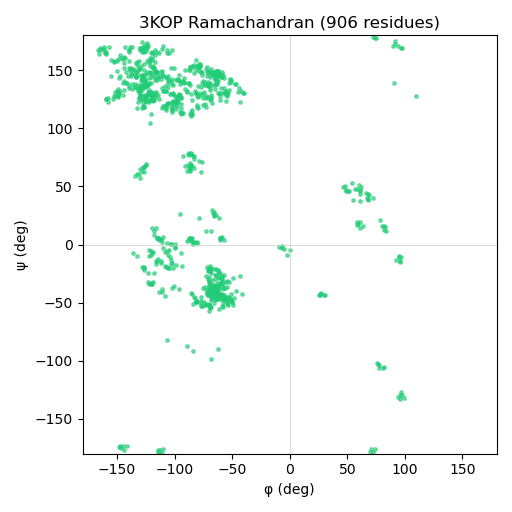0 17.48 24 VAL B N 1
ATOM 1424 C CA . VAL B 1 43 ? -11.188 24.228 26.736 1.00 17.19 24 VAL B CA 1
ATOM 1425 C C . VAL B 1 43 ? -10.231 24.762 27.799 1.00 16.19 24 VAL B C 1
ATOM 1426 O O . VAL B 1 43 ? -9.315 24.053 28.181 1.00 16.22 24 VAL B O 1
ATOM 1430 N N . ALA B 1 44 ? -10.435 25.984 28.289 1.00 15.00 25 ALA B N 1
ATOM 1431 C CA . ALA B 1 44 ? -9.635 26.494 29.416 1.00 14.46 25 ALA B CA 1
ATOM 1432 C C . ALA B 1 44 ? -10.553 27.075 30.491 1.00 14.13 25 ALA B C 1
ATOM 1433 O O . ALA B 1 44 ? -10.501 28.285 30.794 1.00 13.53 25 ALA B O 1
ATOM 1435 N N . PRO B 1 45 ? -11.378 26.228 31.108 1.00 14.66 26 PRO B N 1
ATOM 1436 C CA . PRO B 1 45 ? -12.345 26.810 32.044 1.00 14.49 26 PRO B CA 1
ATOM 1437 C C . PRO B 1 45 ? -11.723 27.477 33.266 1.00 14.64 26 PRO B C 1
ATOM 1438 O O . PRO B 1 45 ? -12.199 28.536 33.680 1.00 14.25 26 PRO B O 1
ATOM 1442 N N . ARG B 1 46 ? -10.710 26.860 33.857 1.00 14.45 27 ARG B N 1
ATOM 1443 C CA . ARG B 1 46 ? -10.126 27.406 35.081 1.00 15.26 27 ARG B CA 1
ATOM 1444 C C . ARG B 1 46 ? -9.412 28.727 34.843 1.00 14.32 27 ARG B C 1
ATOM 1445 O O . ARG B 1 46 ? -9.558 29.675 35.606 1.00 14.54 27 ARG B O 1
ATOM 1453 N N . THR B 1 47 ? -8.692 28.825 33.740 1.00 14.19 28 THR B N 1
ATOM 1454 C CA . THR B 1 47 ? -7.951 30.055 33.445 1.00 13.95 28 THR B CA 1
ATOM 1455 C C . THR B 1 47 ? -8.925 31.177 33.066 1.00 14.09 28 THR B C 1
ATOM 1456 O O . THR B 1 47 ? -8.777 32.323 33.525 1.00 14.70 28 THR B O 1
ATOM 1460 N N . SER B 1 48 ? -9.908 30.842 32.239 1.00 14.19 29 SER B N 1
ATOM 1461 C CA . SER B 1 48 ? -10.938 31.771 31.787 1.00 14.49 29 SER B CA 1
ATOM 1462 C C . SER B 1 48 ? -11.708 32.381 32.974 1.00 14.75 29 SER B C 1
ATOM 1463 O O . SER B 1 48 ? -11.958 33.585 33.016 1.00 14.68 29 SER B O 1
ATOM 1466 N N . LYS B 1 49 ? -12.091 31.547 33.923 1.00 14.86 30 LYS B N 1
ATOM 1467 C CA . LYS B 1 49 ? -12.796 32.003 35.115 1.00 15.34 30 LYS B CA 1
ATOM 1468 C C . LYS B 1 49 ? -11.902 32.915 35.973 1.00 15.10 30 LYS B C 1
ATOM 1469 O O . LYS B 1 49 ? -12.318 34.015 36.396 1.00 15.28 30 LYS B O 1
ATOM 1475 N N . ALA B 1 50 ? -10.677 32.462 36.208 1.00 14.32 31 ALA B N 1
ATOM 1476 C CA . ALA B 1 50 ? -9.688 33.228 36.972 1.00 14.45 31 ALA B CA 1
ATOM 1477 C C . ALA B 1 50 ? -9.487 34.651 36.437 1.00 14.13 31 ALA B C 1
ATOM 1478 O O . ALA B 1 50 ? -9.501 35.642 37.203 1.00 14.41 31 ALA B O 1
ATOM 1480 N N . VAL B 1 51 ? -9.330 34.761 35.116 1.00 13.76 32 VAL B N 1
ATOM 1481 C CA . VAL B 1 51 ? -9.190 36.051 34.473 1.00 13.29 32 VAL B CA 1
ATOM 1482 C C . VAL B 1 51 ? -10.501 36.837 34.534 1.00 14.07 32 VAL B C 1
ATOM 1483 O O . VAL B 1 51 ? -10.520 37.979 35.012 1.00 13.58 32 VAL B O 1
ATOM 1487 N N . TRP B 1 52 ? -11.583 36.235 34.051 1.00 13.93 33 TRP B N 1
ATOM 1488 C CA . TRP B 1 52 ? -12.842 36.949 33.940 1.00 15.09 33 TRP B CA 1
ATOM 1489 C C . TRP B 1 52 ? -13.252 37.563 35.273 1.00 15.23 33 TRP B C 1
ATOM 1490 O O . TRP B 1 52 ? -13.688 38.733 35.328 1.00 15.37 33 TRP B O 1
ATOM 1501 N N . ASP B 1 53 ? -13.180 36.753 36.319 1.00 15.82 34 ASP B N 1
ATOM 1502 C CA . ASP B 1 53 ? -13.603 37.199 37.674 1.00 16.67 34 ASP B CA 1
ATOM 1503 C C . ASP B 1 53 ? -12.755 38.376 38.211 1.00 16.70 34 ASP B C 1
ATOM 1504 O O . ASP B 1 53 ? -13.213 39.083 39.110 1.00 17.40 34 ASP B O 1
ATOM 1509 N N . ALA B 1 54 ? -11.540 38.567 37.681 1.00 15.95 35 ALA B N 1
ATOM 1510 C CA . ALA B 1 54 ? -10.626 39.606 38.158 1.00 16.06 35 ALA B CA 1
ATOM 1511 C C . ALA B 1 54 ? -10.529 40.859 37.272 1.00 15.62 35 ALA B C 1
ATOM 1512 O O . ALA B 1 54 ? -9.775 41.799 37.565 1.00 15.41 35 ALA B O 1
ATOM 1514 N N . LEU B 1 55 ? -11.276 40.876 36.174 1.00 15.31 36 LEU B N 1
ATOM 1515 C CA . LEU B 1 55 ? -11.215 41.981 35.246 1.00 15.20 36 LEU B CA 1
ATOM 1516 C C . LEU B 1 55 ? -11.899 43.236 35.830 1.00 16.73 36 LEU B C 1
ATOM 1517 O O . LEU B 1 55 ? -12.839 43.115 36.654 1.00 15.92 36 LEU B O 1
ATOM 1522 N N . PRO B 1 56 ? -11.419 44.427 35.412 1.00 16.97 37 PRO B N 1
ATOM 1523 C CA . PRO B 1 56 ? -10.293 44.557 34.466 1.00 17.02 37 PRO B CA 1
ATOM 1524 C C . PRO B 1 56 ? -8.908 44.345 35.070 1.00 17.29 37 PRO B C 1
ATOM 1525 O O . PRO B 1 56 ? -8.701 44.591 36.259 1.00 16.34 37 PRO B O 1
ATOM 1529 N N . GLN B 1 57 ? -7.955 43.918 34.239 1.00 17.63 38 GLN B N 1
ATOM 1530 C CA . GLN B 1 57 ? -6.543 43.902 34.634 1.00 17.66 38 GLN B CA 1
ATOM 1531 C C . GLN B 1 57 ? -5.738 44.719 33.655 1.00 18.53 38 GLN B C 1
ATOM 1532 O O . GLN B 1 57 ? -5.884 44.581 32.421 1.00 17.81 38 GLN B O 1
ATOM 1538 N N . SER B 1 58 ? -4.905 45.609 34.191 1.00 18.94 39 SER B N 1
ATOM 1539 C CA . SER B 1 58 ? -4.299 46.664 33.372 1.00 19.57 39 SER B CA 1
ATOM 1540 C C . SER B 1 58 ? -2.936 47.019 33.923 1.00 20.05 39 SER B C 1
ATOM 1541 O O . SER B 1 58 ? -2.804 47.248 35.132 1.00 20.50 39 SER B O 1
ATOM 1544 N N . SER B 1 59 ? -1.925 47.074 33.057 1.00 19.20 40 SER B N 1
ATOM 1545 C CA . SER B 1 59 ? -0.573 47.368 33.487 1.00 18.44 40 SER B CA 1
ATOM 1546 C C . SER B 1 59 ? 0.309 47.701 32.288 1.00 17.34 40 SER B C 1
ATOM 1547 O O . SER B 1 59 ? -0.087 47.495 31.123 1.00 16.75 40 SER B O 1
ATOM 1550 N N . GLN B 1 60 ? 1.493 48.232 32.590 1.00 16.17 41 GLN B N 1
ATOM 1551 C CA . GLN B 1 60 ? 2.545 48.557 31.635 1.00 15.98 41 GLN B CA 1
ATOM 1552 C C . GLN B 1 60 ? 2.712 47.444 30.610 1.00 15.36 41 GLN B C 1
ATOM 1553 O O . GLN B 1 60 ? 3.006 46.317 31.000 1.00 14.96 41 GLN B O 1
ATOM 1559 N N . VAL B 1 61 ? 2.569 47.774 29.318 1.00 15.08 42 VAL B N 1
ATOM 1560 C CA . VAL B 1 61 ? 2.871 46.815 28.239 1.00 14.52 42 VAL B CA 1
ATOM 1561 C C . VAL B 1 61 ? 4.370 46.613 27.960 1.00 14.73 42 VAL B C 1
ATOM 1562 O O . VAL B 1 61 ? 5.192 47.536 28.130 1.00 14.74 42 VAL B O 1
ATOM 1566 N N . PHE B 1 62 ? 4.705 45.379 27.539 1.00 13.85 43 PHE B N 1
ATOM 1567 C CA . PHE B 1 62 ? 6.070 45.024 27.131 1.00 14.28 43 PHE B CA 1
ATOM 1568 C C . PHE B 1 62 ? 5.974 44.276 25.809 1.00 14.05 43 PHE B C 1
ATOM 1569 O O . PHE B 1 62 ? 5.034 43.534 25.614 1.00 13.73 43 PHE B O 1
ATOM 1577 N N . HIS B 1 63 ? 6.955 44.472 24.925 1.00 13.61 44 HIS B N 1
ATOM 1578 C CA . HIS B 1 63 ? 7.135 43.577 23.769 1.00 13.60 44 HIS B CA 1
ATOM 1579 C C . HIS B 1 63 ? 7.995 42.387 24.170 1.00 13.75 44 HIS B C 1
ATOM 1580 O O . HIS B 1 63 ? 8.988 42.540 24.845 1.00 13.83 44 HIS B O 1
ATOM 1587 N N . GLY B 1 64 ? 7.623 41.186 23.750 1.00 14.04 45 GLY B N 1
ATOM 1588 C CA . GLY B 1 64 ? 8.509 40.037 23.981 1.00 14.01 45 GLY B CA 1
ATOM 1589 C C . GLY B 1 64 ? 9.869 40.203 23.316 1.00 13.87 45 GLY B C 1
ATOM 1590 O O . GLY B 1 64 ? 9.970 40.830 22.240 1.00 14.64 45 GLY B O 1
ATOM 1591 N N . LYS B 1 65 ? 10.900 39.693 23.989 1.00 13.46 46 LYS B N 1
ATOM 1592 C CA . LYS B 1 65 ? 12.273 39.622 23.482 1.00 14.16 46 LYS B CA 1
ATOM 1593 C C . LYS B 1 65 ? 12.633 38.201 22.985 1.00 13.72 46 LYS B C 1
ATOM 1594 O O . LYS B 1 65 ? 13.607 38.067 22.245 1.00 13.40 46 LYS B O 1
ATOM 1600 N N . TYR B 1 66 ? 11.898 37.168 23.426 1.00 12.73 47 TYR B N 1
ATOM 1601 C CA . TYR B 1 66 ? 12.155 35.780 23.003 1.00 13.01 47 TYR B CA 1
ATOM 1602 C C . TYR B 1 66 ? 11.003 35.059 22.304 1.00 12.76 47 TYR B C 1
ATOM 1603 O O . TYR B 1 66 ? 11.259 34.307 21.383 1.00 12.92 47 TYR B O 1
ATOM 1612 N N . ALA B 1 67 ? 9.754 35.331 22.680 1.00 12.76 48 ALA B N 1
ATOM 1613 C CA . ALA B 1 67 ? 8.594 34.605 22.162 1.00 12.83 48 ALA B CA 1
ATOM 1614 C C . ALA B 1 67 ? 8.071 35.242 20.864 1.00 12.84 48 ALA B C 1
ATOM 1615 O O . ALA B 1 67 ? 7.039 34.851 20.298 1.00 12.79 48 ALA B O 1
ATOM 1617 N N . ARG B 1 68 ? 8.821 36.232 20.403 1.00 13.54 49 ARG B N 1
ATOM 1618 C CA . ARG B 1 68 ? 8.710 36.833 19.088 1.00 13.27 49 ARG B CA 1
ATOM 1619 C C . ARG B 1 68 ? 7.506 37.786 18.915 1.00 13.14 49 ARG B C 1
ATOM 1620 O O . ARG B 1 68 ? 7.557 38.900 19.388 1.00 13.78 49 ARG B O 1
ATOM 1628 N N . ASN B 1 69 ? 6.432 37.352 18.267 1.00 13.06 50 ASN B N 1
ATOM 1629 C CA . ASN B 1 69 ? 5.326 38.240 17.954 1.00 13.11 50 ASN B CA 1
ATOM 1630 C C . ASN B 1 69 ? 4.336 38.333 19.112 1.00 13.19 50 ASN B C 1
ATOM 1631 O O . ASN B 1 69 ? 3.183 37.912 19.014 1.00 13.45 50 ASN B O 1
ATOM 1636 N N . GLU B 1 70 ? 4.814 38.959 20.187 1.00 13.29 51 GLU B N 1
ATOM 1637 C CA . GLU B 1 70 ? 4.152 38.934 21.476 1.00 13.29 51 GLU B CA 1
ATOM 1638 C C . GLU B 1 70 ? 4.228 40.319 22.116 1.00 12.88 51 GLU B C 1
ATOM 1639 O O . GLU B 1 70 ? 5.282 40.952 22.115 1.00 12.31 51 GLU B O 1
ATOM 1645 N N . ILE B 1 71 ? 3.112 40.752 22.688 1.00 13.04 52 ILE B N 1
ATOM 1646 C CA . ILE B 1 71 ? 3.132 41.799 23.763 1.00 13.05 52 ILE B CA 1
ATOM 1647 C C . ILE B 1 71 ? 2.521 41.195 24.997 1.00 13.66 52 ILE B C 1
ATOM 1648 O O . ILE B 1 71 ? 1.789 40.182 24.920 1.00 13.91 52 ILE B O 1
ATOM 1653 N N . TYR B 1 72 ? 2.838 41.776 26.150 1.00 13.69 53 TYR B N 1
ATOM 1654 C CA . TYR B 1 72 ? 2.265 41.279 27.370 1.00 13.46 53 TYR B CA 1
ATOM 1655 C C . TYR B 1 72 ? 2.260 42.337 28.469 1.00 13.58 53 TYR B C 1
ATOM 1656 O O . TYR B 1 72 ? 2.898 43.394 28.347 1.00 13.46 53 TYR B O 1
ATOM 1665 N N . ASN B 1 73 ? 1.560 42.041 29.563 1.00 14.38 54 ASN B N 1
ATOM 1666 C CA . ASN B 1 73 ? 1.772 42.788 30.803 1.00 14.74 54 ASN B CA 1
ATOM 1667 C C . ASN B 1 73 ? 2.024 41.841 31.950 1.00 14.66 54 ASN B C 1
ATOM 1668 O O . ASN B 1 73 ? 1.943 40.622 31.774 1.00 14.87 54 ASN B O 1
ATOM 1673 N N . LEU B 1 74 ? 2.357 42.402 33.114 1.00 14.68 55 LEU B N 1
ATOM 1674 C CA . LEU B 1 74 ? 2.658 41.645 34.300 1.00 14.97 55 LEU B CA 1
ATOM 1675 C C . LEU B 1 74 ? 1.845 42.208 35.434 1.00 15.41 55 LEU B C 1
ATOM 1676 O O . LEU B 1 74 ? 1.862 43.432 35.651 1.00 15.52 55 LEU B O 1
ATOM 1681 N N . VAL B 1 75 ? 1.122 41.337 36.142 1.00 15.31 56 VAL B N 1
ATOM 1682 C CA . VAL B 1 75 ? 0.225 41.774 37.219 1.00 15.31 56 VAL B CA 1
ATOM 1683 C C . VAL B 1 75 ? 0.363 40.833 38.411 1.00 16.02 56 VAL B C 1
ATOM 1684 O O . VAL B 1 75 ? 0.671 39.635 38.242 1.00 16.63 56 VAL B O 1
ATOM 1688 N N . PRO B 1 76 ? 0.197 41.358 39.626 1.00 16.51 57 PRO B N 1
ATOM 1689 C CA . PRO B 1 76 ? 0.174 40.470 40.778 1.00 16.65 57 PRO B CA 1
ATOM 1690 C C . PRO B 1 76 ? -0.932 39.432 40.626 1.00 16.28 57 PRO B C 1
ATOM 1691 O O . PRO B 1 76 ? -1.965 39.719 40.038 1.00 15.68 57 PRO B O 1
ATOM 1695 N N . ALA B 1 77 ? -0.702 38.225 41.127 1.00 16.62 58 ALA B N 1
ATOM 1696 C CA . ALA B 1 77 ? -1.698 37.180 41.034 1.00 16.68 58 ALA B CA 1
ATOM 1697 C C . ALA B 1 77 ? -3.039 37.676 41.583 1.00 17.04 58 ALA B C 1
ATOM 1698 O O . ALA B 1 77 ? -3.094 38.337 42.639 1.00 15.82 58 ALA B O 1
ATOM 1700 N N . PHE B 1 78 ? -4.110 37.309 40.876 1.00 17.43 59 PHE B N 1
ATOM 1701 C CA . PHE B 1 78 ? -5.455 37.782 41.179 1.00 17.76 59 PHE B CA 1
ATOM 1702 C C . PHE B 1 78 ? -6.440 36.711 41.560 1.00 18.53 59 PHE B C 1
ATOM 1703 O O . PHE B 1 78 ? -7.425 37.014 42.246 1.00 19.20 59 PHE B O 1
ATOM 1711 N N . ALA B 1 79 ? -6.210 35.482 41.128 1.00 18.46 60 ALA B N 1
ATOM 1712 C CA . ALA B 1 79 ? -7.172 34.400 41.372 1.00 19.37 60 ALA B CA 1
ATOM 1713 C C . ALA B 1 79 ? -7.037 33.862 42.791 1.00 19.55 60 ALA B C 1
ATOM 1714 O O . ALA B 1 79 ? -5.951 33.912 43.367 1.00 18.52 60 ALA B O 1
ATOM 1716 N N . PRO B 1 80 ? -8.126 33.298 43.334 1.00 20.47 61 PRO B N 1
ATOM 1717 C CA . PRO B 1 80 ? -7.975 32.659 44.642 1.00 21.03 61 PRO B CA 1
ATOM 1718 C C . PRO B 1 80 ? -6.961 31.515 44.607 1.00 21.61 61 PRO B C 1
ATOM 1719 O O . PRO B 1 80 ? -6.243 31.294 45.580 1.00 20.62 61 PRO B O 1
ATOM 1723 N N . LYS B 1 81 ? -6.892 30.815 43.476 1.00 21.39 62 LYS B N 1
ATOM 1724 C CA . LYS B 1 81 ? -5.856 29.842 43.286 1.00 22.23 62 LYS B CA 1
ATOM 1725 C C . LYS B 1 81 ? -5.500 29.770 41.824 1.00 20.99 62 LYS B C 1
ATOM 1726 O O . LYS B 1 81 ? -6.353 29.924 40.976 1.00 20.43 62 LYS B O 1
ATOM 1732 N N . GLU B 1 82 ? -4.216 29.578 41.561 1.00 20.05 63 GLU B N 1
ATOM 1733 C CA . GLU B 1 82 ? -3.697 29.551 40.199 1.00 19.23 63 GLU B CA 1
ATOM 1734 C C . GLU B 1 82 ? -4.301 28.375 39.428 1.00 18.33 63 GLU B C 1
ATOM 1735 O O . GLU B 1 82 ? -4.592 27.339 40.010 1.00 17.33 63 GLU B O 1
ATOM 1741 N N . PRO B 1 83 ? -4.534 28.547 38.109 1.00 17.87 64 PRO B N 1
ATOM 1742 C CA . PRO B 1 83 ? -5.232 27.495 37.369 1.00 17.44 64 PRO B CA 1
ATOM 1743 C C . PRO B 1 83 ? -4.406 26.242 37.161 1.00 16.75 64 PRO B C 1
ATOM 1744 O O . PRO B 1 83 ? -4.965 25.176 36.972 1.00 16.39 64 PRO B O 1
ATOM 1748 N N . GLY B 1 84 ? -3.088 26.359 37.223 1.00 16.27 65 GLY B N 1
ATOM 1749 C CA . GLY B 1 84 ? -2.218 25.274 36.812 1.00 16.81 65 GLY B CA 1
ATOM 1750 C C . GLY B 1 84 ? -2.235 25.136 35.292 1.00 15.95 65 GLY B C 1
ATOM 1751 O O . GLY B 1 84 ? -2.895 25.898 34.603 1.00 15.50 65 GLY B O 1
ATOM 1752 N N . ALA B 1 85 ? -1.496 24.160 34.778 1.00 15.75 66 ALA B N 1
ATOM 1753 C CA . ALA B 1 85 ? -1.407 23.922 33.339 1.00 15.29 66 ALA B CA 1
ATOM 1754 C C . ALA B 1 85 ? -2.789 23.612 32.783 1.00 14.85 66 ALA B C 1
ATOM 1755 O O . ALA B 1 85 ? -3.500 22.751 33.286 1.00 14.59 66 ALA B O 1
ATOM 1757 N N . GLU B 1 86 ? -3.173 24.341 31.746 1.00 13.71 67 GLU B N 1
ATOM 1758 C CA . GLU B 1 86 ? -4.443 24.164 31.130 1.00 13.37 67 GLU B CA 1
ATOM 1759 C C . GLU B 1 86 ? -4.405 24.697 29.714 1.00 12.74 67 GLU B C 1
ATOM 1760 O O . GLU B 1 86 ? -4.012 25.843 29.493 1.00 12.69 67 GLU B O 1
ATOM 1766 N N . ASN B 1 87 ? -4.782 23.864 28.754 1.00 12.39 68 ASN B N 1
ATOM 1767 C CA . ASN B 1 87 ? -4.797 24.231 27.364 1.00 12.43 68 ASN B CA 1
ATOM 1768 C C . ASN B 1 87 ? -3.485 24.888 26.916 1.00 12.49 68 ASN B C 1
ATOM 1769 O O . ASN B 1 87 ? -3.479 25.880 26.202 1.00 12.69 68 ASN B O 1
ATOM 1774 N N . THR B 1 88 ? -2.361 24.294 27.288 1.00 12.32 69 THR B N 1
ATOM 1775 C CA . THR B 1 88 ? -1.061 24.942 27.091 1.00 12.35 69 THR B CA 1
ATOM 1776 C C . THR B 1 88 ? -0.505 24.817 25.669 1.00 12.57 69 THR B C 1
ATOM 1777 O O . THR B 1 88 ? -0.847 23.907 24.903 1.00 12.30 69 THR B O 1
ATOM 1781 N N . THR B 1 89 ? 0.321 25.787 25.319 1.00 11.61 70 THR B N 1
ATOM 1782 C CA . THR B 1 89 ? 1.098 25.744 24.093 1.00 11.52 70 THR B CA 1
ATOM 1783 C C . THR B 1 89 ? 2.505 26.222 24.352 1.00 11.21 70 THR B C 1
ATOM 1784 O O . THR B 1 89 ? 2.713 27.001 25.302 1.00 11.99 70 THR B O 1
ATOM 1788 N N . VAL B 1 90 ? 3.470 25.724 23.559 1.00 10.39 71 VAL B N 1
ATOM 1789 C CA . VAL B 1 90 ? 4.769 26.377 23.425 1.00 10.97 71 VAL B CA 1
ATOM 1790 C C . VAL B 1 90 ? 4.972 26.908 21.982 1.00 10.88 71 VAL B C 1
ATOM 1791 O O . VAL B 1 90 ? 6.047 27.423 21.630 1.00 11.99 71 VAL B O 1
ATOM 1795 N N . THR B 1 91 ? 3.927 26.792 21.183 1.00 10.73 72 THR B N 1
ATOM 1796 C CA . THR B 1 91 ? 3.893 27.256 19.800 1.00 11.33 72 THR B CA 1
ATOM 1797 C C . THR B 1 91 ? 2.677 28.180 19.618 1.00 11.66 72 THR B C 1
ATOM 1798 O O . THR B 1 91 ? 1.713 27.826 18.949 1.00 12.78 72 THR B O 1
ATOM 1802 N N . PRO B 1 92 ? 2.698 29.338 20.263 1.00 11.86 73 PRO B N 1
ATOM 1803 C CA . PRO B 1 92 ? 1.483 30.168 20.196 1.00 12.30 73 PRO B CA 1
ATOM 1804 C C . PRO B 1 92 ? 1.273 30.761 18.782 1.00 12.66 73 PRO B C 1
ATOM 1805 O O . PRO B 1 92 ? 2.237 31.036 18.062 1.00 13.25 73 PRO B O 1
ATOM 1809 N N . ILE B 1 93 ? 0.017 30.941 18.395 1.00 13.45 74 ILE B N 1
ATOM 1810 C CA . ILE B 1 93 ? -0.332 31.345 17.032 1.00 13.84 74 ILE B CA 1
ATOM 1811 C C . ILE B 1 93 ? -1.013 32.707 17.028 1.00 13.95 74 ILE B C 1
ATOM 1812 O O . ILE B 1 93 ? -1.444 33.176 18.081 1.00 13.11 74 ILE B O 1
ATOM 1817 N N . PRO B 1 94 ? -1.145 33.325 15.827 1.00 14.12 75 PRO B N 1
ATOM 1818 C CA . PRO B 1 94 ? -1.771 34.640 15.789 1.00 13.82 75 PRO B CA 1
ATOM 1819 C C . PRO B 1 94 ? -3.149 34.597 16.419 1.00 13.86 75 PRO B C 1
ATOM 1820 O O . PRO B 1 94 ? -3.939 33.696 16.127 1.00 13.11 75 PRO B O 1
ATOM 1824 N N . GLY B 1 95 ? -3.400 35.547 17.322 1.00 14.32 76 GLY B N 1
ATOM 1825 C CA . GLY B 1 95 ? -4.711 35.655 17.980 1.00 13.85 76 GLY B CA 1
ATOM 1826 C C . GLY B 1 95 ? -4.800 34.996 19.345 1.00 13.85 76 GLY B C 1
ATOM 1827 O O . GLY B 1 95 ? -5.799 35.188 20.053 1.00 14.13 76 GLY B O 1
ATOM 1828 N N . ASP B 1 96 ? -3.790 34.210 19.715 1.00 13.29 77 ASP B N 1
ATOM 1829 C CA . ASP B 1 96 ? -3.736 33.571 21.043 1.00 13.30 77 ASP B CA 1
ATOM 1830 C C . ASP B 1 96 ? -3.548 34.613 22.138 1.00 13.17 77 ASP B C 1
ATOM 1831 O O . ASP B 1 96 ? -2.751 35.545 22.010 1.00 12.96 77 ASP B O 1
ATOM 1836 N N . VAL B 1 97 ? -4.295 34.426 23.216 1.00 13.03 78 VAL B N 1
ATOM 1837 C CA . VAL B 1 97 ? -4.092 35.159 24.438 1.00 13.00 78 VAL B CA 1
ATOM 1838 C C . VAL B 1 97 ? -3.728 34.121 25.485 1.00 12.93 78 VAL B C 1
ATOM 1839 O O . VAL B 1 97 ? -4.487 33.170 25.726 1.00 14.05 78 VAL B O 1
ATOM 1843 N N . CYS B 1 98 ? -2.582 34.308 26.126 1.00 13.35 79 CYS B N 1
ATOM 1844 C CA . CYS B 1 98 ? -2.026 33.349 27.018 1.00 13.22 79 CYS B CA 1
ATOM 1845 C C . CYS B 1 98 ? -1.875 33.875 28.458 1.00 13.70 79 CYS B C 1
ATOM 1846 O O . CYS B 1 98 ? -1.684 35.067 28.688 1.00 14.22 79 CYS B O 1
ATOM 1849 N N . TYR B 1 99 ? -1.908 32.936 29.388 1.00 13.69 80 TYR B N 1
ATOM 1850 C CA . TYR B 1 99 ? -1.683 33.146 30.820 1.00 13.20 80 TYR B CA 1
ATOM 1851 C C . TYR B 1 99 ? -0.494 32.299 31.302 1.00 13.38 80 TYR B C 1
ATOM 1852 O O . TYR B 1 99 ? -0.414 31.086 31.060 1.00 13.22 80 TYR B O 1
ATOM 1861 N N . PHE B 1 100 ? 0.437 32.958 31.995 1.00 14.02 81 PHE B N 1
ATOM 1862 C CA . PHE B 1 100 ? 1.563 32.323 32.649 1.00 14.96 81 PHE B CA 1
ATOM 1863 C C . PHE B 1 100 ? 1.609 32.710 34.123 1.00 15.81 81 PHE B C 1
ATOM 1864 O O . PHE B 1 100 ? 1.437 33.886 34.439 1.00 15.59 81 PHE B O 1
ATOM 1872 N N . THR B 1 101 ? 1.838 31.730 35.005 1.00 17.07 82 THR B N 1
ATOM 1873 C CA . THR B 1 101 ? 2.090 31.962 36.433 1.00 18.43 82 THR B CA 1
ATOM 1874 C C . THR B 1 101 ? 3.592 31.920 36.636 1.00 20.18 82 THR B C 1
ATOM 1875 O O . THR B 1 101 ? 4.243 30.912 36.273 1.00 19.41 82 THR B O 1
ATOM 1879 N N . PHE B 1 102 ? 4.149 32.993 37.199 1.00 21.29 83 PHE B N 1
ATOM 1880 C CA . PHE B 1 102 ? 5.572 33.103 37.476 1.00 23.26 83 PHE B CA 1
ATOM 1881 C C . PHE B 1 102 ? 5.757 33.457 38.948 1.00 25.11 83 PHE B C 1
ATOM 1882 O O . PHE B 1 102 ? 4.827 33.902 39.635 1.00 24.25 83 PHE B O 1
ATOM 1890 N N . THR B 1 103 ? 6.977 33.298 39.416 1.00 27.51 84 THR B N 1
ATOM 1891 C CA . THR B 1 103 ? 7.396 33.872 40.670 1.00 30.16 84 THR B CA 1
ATOM 1892 C C . THR B 1 103 ? 8.322 35.043 40.352 1.00 32.22 84 THR B C 1
ATOM 1893 O O . THR B 1 103 ? 8.780 35.183 39.211 1.00 32.11 84 THR B O 1
ATOM 1897 N N . SER B 1 104 ? 8.623 35.870 41.350 1.00 34.47 85 SER B N 1
ATOM 1898 C CA . SER B 1 104 ? 9.565 36.978 41.165 1.00 36.50 85 SER B CA 1
ATOM 1899 C C . SER B 1 104 ? 10.924 36.488 40.620 1.00 37.78 85 SER B C 1
ATOM 1900 O O . SER B 1 104 ? 11.567 37.167 39.808 1.00 37.99 85 SER B O 1
ATOM 1903 N N . ASN B 1 105 ? 11.354 35.311 41.082 1.00 39.46 86 ASN B N 1
ATOM 1904 C CA . ASN B 1 105 ? 12.623 34.693 40.630 1.00 40.45 86 ASN B CA 1
ATOM 1905 C C . ASN B 1 105 ? 12.692 34.463 39.116 1.00 41.49 86 ASN B C 1
ATOM 1906 O O . ASN B 1 105 ? 13.756 34.613 38.500 1.00 41.56 86 ASN B O 1
ATOM 1911 N N . ASP B 1 106 ? 11.553 34.101 38.537 1.00 42.72 87 ASP B N 1
ATOM 1912 C CA . ASP B 1 106 ? 11.427 33.879 37.098 1.00 43.79 87 ASP B CA 1
ATOM 1913 C C . ASP B 1 106 ? 11.681 35.151 36.299 1.00 44.38 87 ASP B C 1
ATOM 1914 O O . ASP B 1 106 ? 12.239 35.097 35.203 1.00 44.97 87 ASP B O 1
ATOM 1919 N N . LEU B 1 107 ? 11.256 36.287 36.847 1.00 44.70 88 LEU B N 1
ATOM 1920 C CA . LEU B 1 107 ? 11.132 37.519 36.072 1.00 44.70 88 LEU B CA 1
ATOM 1921 C C . LEU B 1 107 ? 12.157 38.566 36.481 1.00 44.43 88 LEU B C 1
ATOM 1922 O O . LEU B 1 107 ? 12.722 39.240 35.611 1.00 44.53 88 LEU B O 1
ATOM 1927 N N . LYS B 1 108 ? 12.408 38.702 37.784 1.00 44.00 89 LYS B N 1
ATOM 1928 C CA . LYS B 1 108 ? 13.408 39.654 38.281 1.00 43.90 89 LYS B CA 1
ATOM 1929 C C . LYS B 1 108 ? 14.817 39.095 38.064 1.00 43.48 89 LYS B C 1
ATOM 1930 O O . LYS B 1 108 ? 15.550 38.882 39.038 1.00 43.26 89 LYS B O 1
ATOM 1932 N N . THR B 1 109 ? 15.187 38.882 36.790 1.00 45.03 90 THR B N 1
ATOM 1933 C CA . THR B 1 109 ? 16.521 38.351 36.397 1.00 45.78 90 THR B CA 1
ATOM 1934 C C . THR B 1 109 ? 17.337 39.336 35.518 1.00 46.41 90 THR B C 1
ATOM 1935 O O . THR B 1 109 ? 16.756 40.150 34.778 1.00 46.12 90 THR B O 1
ATOM 1939 N N . PRO B 1 110 ? 18.689 39.256 35.594 1.00 47.07 91 PRO B N 1
ATOM 1940 C CA . PRO B 1 110 ? 19.542 39.995 34.643 1.00 47.66 91 PRO B CA 1
ATOM 1941 C C . PRO B 1 110 ? 19.155 39.708 33.178 1.00 48.06 91 PRO B C 1
ATOM 1942 O O . PRO B 1 110 ? 18.995 40.655 32.391 1.00 48.09 91 PRO B O 1
ATOM 1946 N N . SER B 1 111 ? 18.969 38.416 32.846 1.00 48.12 92 SER B N 1
ATOM 1947 C CA . SER B 1 111 ? 18.593 37.954 31.482 1.00 47.54 92 SER B CA 1
ATOM 1948 C C . SER B 1 111 ? 17.411 38.702 30.867 1.00 47.96 92 SER B C 1
ATOM 1949 O O . SER B 1 111 ? 17.336 38.792 29.652 1.00 47.57 92 SER B O 1
ATOM 1952 N N . HIS B 1 112 ? 16.504 39.209 31.719 1.00 48.59 93 HIS B N 1
ATOM 1953 C CA . HIS B 1 112 ? 15.340 40.023 31.309 1.00 49.20 93 HIS B CA 1
ATOM 1954 C C . HIS B 1 112 ? 15.748 41.496 31.144 1.00 49.31 93 HIS B C 1
ATOM 1955 O O . HIS B 1 112 ? 14.963 42.332 30.672 1.00 49.15 93 HIS B O 1
ATOM 1962 N N . VAL B 1 123 ? 8.935 34.756 47.806 1.00 37.15 104 VAL B N 1
ATOM 1963 C CA . VAL B 1 123 ? 8.598 35.133 46.429 1.00 36.16 104 VAL B CA 1
ATOM 1964 C C . VAL B 1 123 ? 7.122 35.522 46.290 1.00 35.21 104 VAL B C 1
ATOM 1965 O O . VAL B 1 123 ? 6.242 34.934 46.955 1.00 36.21 104 VAL B O 1
ATOM 1967 N N . GLN B 1 124 ? 6.864 36.503 45.417 1.00 32.78 105 GLN B N 1
ATOM 1968 C CA . GLN B 1 124 ? 5.509 36.858 44.995 1.00 30.97 105 GLN B CA 1
ATOM 1969 C C . GLN B 1 124 ? 5.112 36.083 43.746 1.00 28.14 105 GLN B C 1
ATOM 1970 O O . GLN B 1 124 ? 5.981 35.805 42.925 1.00 27.61 105 GLN B O 1
ATOM 1976 N N . THR B 1 125 ? 3.804 35.812 43.590 1.00 24.68 106 THR B N 1
ATOM 1977 C CA . THR B 1 125 ? 3.258 35.169 42.395 1.00 22.49 106 THR B CA 1
ATOM 1978 C C . THR B 1 125 ? 2.782 36.270 41.453 1.00 21.07 106 THR B C 1
ATOM 1979 O O . THR B 1 125 ? 2.039 37.181 41.857 1.00 19.71 106 THR B O 1
ATOM 1983 N N . ILE B 1 126 ? 3.272 36.214 40.220 1.00 19.35 107 ILE B N 1
ATOM 1984 C CA . ILE B 1 126 ? 3.002 37.224 39.218 1.00 18.69 107 ILE B CA 1
ATOM 1985 C C . ILE B 1 126 ? 2.361 36.506 38.039 1.00 18.11 107 ILE B C 1
ATOM 1986 O O . ILE B 1 126 ? 2.734 35.369 37.699 1.00 17.73 107 ILE B O 1
ATOM 1991 N N . VAL B 1 127 ? 1.411 37.171 37.408 1.00 16.87 108 VAL B N 1
ATOM 1992 C CA . VAL B 1 127 ? 0.801 36.631 36.197 1.00 15.85 108 VAL B CA 1
ATOM 1993 C C . VAL B 1 127 ? 1.197 37.458 34.980 1.00 15.66 108 VAL B C 1
ATOM 1994 O O . VAL B 1 127 ? 1.175 38.682 35.016 1.00 15.66 108 VAL B O 1
ATOM 1998 N N . ASP B 1 128 ? 1.564 36.773 33.896 1.00 14.66 109 ASP B N 1
ATOM 1999 C CA . ASP B 1 128 ? 1.912 37.406 32.630 1.00 14.36 109 ASP B CA 1
ATOM 2000 C C . ASP B 1 128 ? 0.702 37.100 31.779 1.00 14.06 109 ASP B C 1
ATOM 2001 O O . ASP B 1 128 ? 0.351 35.933 31.602 1.00 14.21 109 ASP B O 1
ATOM 2006 N N . LEU B 1 129 ? 0.056 38.147 31.280 1.00 13.53 110 LEU B N 1
ATOM 2007 C CA . LEU B 1 129 ? -1.006 38.032 30.269 1.00 13.63 110 LEU B CA 1
ATOM 2008 C C . LEU B 1 129 ? -0.480 38.524 28.900 1.00 13.86 110 LEU B C 1
ATOM 2009 O O . LEU B 1 129 ? -0.101 39.697 28.744 1.00 13.80 110 LEU B O 1
ATOM 2014 N N . ALA B 1 130 ? -0.448 37.621 27.926 1.00 13.66 111 ALA B N 1
ATOM 2015 C CA . ALA B 1 130 ? 0.227 37.840 26.668 1.00 13.30 111 ALA B CA 1
ATOM 2016 C C . ALA B 1 130 ? -0.709 37.748 25.468 1.00 13.66 111 ALA B C 1
ATOM 2017 O O . ALA B 1 130 ? -1.645 36.949 25.455 1.00 13.36 111 ALA B O 1
ATOM 2019 N N . VAL B 1 131 ? -0.443 38.598 24.473 1.00 13.32 112 VAL B N 1
ATOM 2020 C CA . VAL B 1 131 ? -1.156 38.596 23.219 1.00 13.22 112 VAL B CA 1
ATOM 2021 C C . VAL B 1 131 ? -0.134 38.264 22.120 1.00 13.59 112 VAL B C 1
ATOM 2022 O O . VAL B 1 131 ? 0.901 38.924 22.028 1.00 13.31 112 VAL B O 1
ATOM 2026 N N . PHE B 1 132 ? -0.433 37.232 21.319 1.00 13.61 113 PHE B N 1
ATOM 2027 C CA . PHE B 1 132 ? 0.339 36.920 20.140 1.00 13.74 113 PHE B CA 1
ATOM 2028 C C . PHE B 1 132 ? -0.340 37.469 18.899 1.00 13.87 113 PHE B C 1
ATOM 2029 O O . PHE B 1 132 ? -1.466 37.120 18.548 1.00 13.99 113 PHE B O 1
ATOM 2037 N N . TYR B 1 133 ? 0.404 38.337 18.215 1.00 13.87 114 TYR B N 1
ATOM 2038 C CA . TYR B 1 133 ? -0.127 39.034 17.072 1.00 13.76 114 TYR B CA 1
ATOM 2039 C C . TYR B 1 133 ? 0.389 38.561 15.728 1.00 14.48 114 TYR B C 1
ATOM 2040 O O . TYR B 1 133 ? -0.069 39.076 14.710 1.00 14.83 114 TYR B O 1
ATOM 2049 N N . GLY B 1 134 ? 1.352 37.637 15.736 1.00 13.73 115 GLY B N 1
ATOM 2050 C CA . GLY B 1 134 ? 1.963 37.033 14.521 1.00 13.68 115 GLY B CA 1
ATOM 2051 C C . GLY B 1 134 ? 2.282 35.573 14.774 1.00 13.18 115 GLY B C 1
ATOM 2052 O O . GLY B 1 134 ? 1.968 35.034 15.846 1.00 13.78 115 GLY B O 1
ATOM 2053 N N . ARG B 1 135 ? 2.898 34.936 13.790 1.00 12.40 116 ARG B N 1
ATOM 2054 C CA . ARG B 1 135 ? 3.175 33.499 13.809 1.00 11.86 116 ARG B CA 1
ATOM 2055 C C . ARG B 1 135 ? 4.687 33.157 13.953 1.00 11.73 116 ARG B C 1
ATOM 2056 O O . ARG B 1 135 ? 5.531 34.066 14.093 1.00 12.08 116 ARG B O 1
ATOM 2064 N N . ASN B 1 136 ? 5.021 31.859 13.890 1.00 11.05 117 ASN B N 1
ATOM 2065 C CA . ASN B 1 136 ? 6.419 31.398 13.993 1.00 11.19 117 ASN B CA 1
ATOM 2066 C C . ASN B 1 136 ? 7.115 31.864 15.302 1.00 11.26 117 ASN B C 1
ATOM 2067 O O . ASN B 1 136 ? 8.272 32.355 15.320 1.00 11.70 117 ASN B O 1
ATOM 2072 N N . ASN B 1 137 ? 6.373 31.646 16.395 1.00 11.45 118 ASN B N 1
ATOM 2073 C CA . ASN B 1 137 ? 6.783 31.908 17.784 1.00 11.42 118 ASN B CA 1
ATOM 2074 C C . ASN B 1 137 ? 7.072 30.647 18.544 1.00 11.19 118 ASN B C 1
ATOM 2075 O O . ASN B 1 137 ? 6.368 29.638 18.368 1.00 11.10 118 ASN B O 1
ATOM 2080 N N . LEU B 1 138 ? 8.094 30.707 19.412 1.00 11.76 119 LEU B N 1
ATOM 2081 C CA . LEU B 1 138 ? 8.443 29.606 20.289 1.00 11.50 119 LEU B CA 1
ATOM 2082 C C . LEU B 1 138 ? 8.518 30.117 21.732 1.00 12.32 119 LEU B C 1
ATOM 2083 O O . LEU B 1 138 ? 9.223 31.094 22.041 1.00 12.42 119 LEU B O 1
ATOM 2088 N N . LEU B 1 139 ? 7.769 29.472 22.618 1.00 11.76 120 LEU B N 1
ATOM 2089 C CA . LEU B 1 139 ? 7.800 29.848 24.011 1.00 12.31 120 LEU B CA 1
ATOM 2090 C C . LEU B 1 139 ? 8.928 29.083 24.671 1.00 12.41 120 LEU B C 1
ATOM 2091 O O . LEU B 1 139 ? 8.711 28.079 25.360 1.00 12.99 120 LEU B O 1
ATOM 2096 N N . LEU B 1 140 ? 10.142 29.589 24.459 1.00 12.12 121 LEU B N 1
ATOM 2097 C CA . LEU B 1 140 ? 11.382 28.898 24.837 1.00 12.69 121 LEU B CA 1
ATOM 2098 C C . LEU B 1 140 ? 12.396 29.967 25.172 1.00 12.13 121 LEU B C 1
ATOM 2099 O O . LEU B 1 140 ? 12.554 30.922 24.412 1.00 11.72 121 LEU B O 1
ATOM 2104 N N . ASN B 1 141 ? 13.110 29.827 26.284 1.00 11.59 122 ASN B N 1
ATOM 2105 C CA . ASN B 1 141 ? 14.113 30.817 26.620 1.00 11.28 122 ASN B CA 1
ATOM 2106 C C . ASN B 1 141 ? 15.336 30.199 27.259 1.00 10.85 122 ASN B C 1
ATOM 2107 O O . ASN B 1 141 ? 15.358 29.006 27.627 1.00 10.89 122 ASN B O 1
ATOM 2112 N N . GLY B 1 142 ? 16.366 31.013 27.405 1.00 10.25 123 GLY B N 1
ATOM 2113 C CA . GLY B 1 142 ? 17.637 30.538 27.915 1.00 10.23 123 GLY B CA 1
ATOM 2114 C C . GLY B 1 142 ? 17.730 30.576 29.437 1.00 10.18 123 GLY B C 1
ATOM 2115 O O . GLY B 1 142 ? 18.777 30.273 29.999 1.00 9.47 123 GLY B O 1
ATOM 2116 N N . ASP B 1 143 ? 16.651 30.951 30.098 1.00 10.07 124 ASP B N 1
ATOM 2117 C CA . ASP B 1 143 ? 16.608 30.835 31.586 1.00 10.76 124 ASP B CA 1
ATOM 2118 C C . ASP B 1 143 ? 16.244 29.410 32.011 1.00 10.67 124 ASP B C 1
ATOM 2119 O O . ASP B 1 143 ? 16.858 28.839 32.940 1.00 9.76 124 ASP B O 1
ATOM 2124 N N . THR B 1 144 ? 15.217 28.856 31.368 1.00 11.62 125 THR B N 1
ATOM 2125 C CA A THR B 1 144 ? 14.628 27.591 31.823 0.50 12.02 125 THR B CA 1
ATOM 2126 C CA B THR B 1 144 ? 14.626 27.590 31.819 0.50 12.46 125 THR B CA 1
ATOM 2127 C C . THR B 1 144 ? 14.270 26.590 30.719 1.00 12.52 125 THR B C 1
ATOM 2128 O O . THR B 1 144 ? 13.928 25.453 31.006 1.00 12.84 125 THR B O 1
ATOM 2135 N N . GLY B 1 145 ? 14.381 26.989 29.460 1.00 11.88 126 GLY B N 1
ATOM 2136 C CA . GLY B 1 145 ? 13.913 26.167 28.373 1.00 12.26 126 GLY B CA 1
ATOM 2137 C C . GLY B 1 145 ? 12.491 26.526 27.976 1.00 11.74 126 GLY B C 1
ATOM 2138 O O . GLY B 1 145 ? 12.161 27.684 27.806 1.00 11.37 126 GLY B O 1
ATOM 2139 N N . TRP B 1 146 ? 11.638 25.519 27.852 1.00 11.27 127 TRP B N 1
ATOM 2140 C CA . TRP B 1 146 ? 10.279 25.749 27.419 1.00 11.78 127 TRP B CA 1
ATOM 2141 C C . TRP B 1 146 ? 9.450 26.391 28.525 1.00 12.05 127 TRP B C 1
ATOM 2142 O O . TRP B 1 146 ? 9.583 26.017 29.689 1.00 12.25 127 TRP B O 1
ATOM 2153 N N . VAL B 1 147 ? 8.617 27.339 28.145 1.00 12.30 128 VAL B N 1
ATOM 2154 C CA A VAL B 1 147 ? 7.732 28.075 29.060 0.70 12.84 128 VAL B CA 1
ATOM 2155 C CA B VAL B 1 147 ? 7.729 28.029 29.088 0.30 12.65 128 VAL B CA 1
ATOM 2156 C C . VAL B 1 147 ? 6.311 28.049 28.530 1.00 12.64 128 VAL B C 1
ATOM 2157 O O . VAL B 1 147 ? 5.866 29.019 27.863 1.00 12.28 128 VAL B O 1
ATOM 2164 N N . PRO B 1 148 ? 5.576 26.963 28.797 1.00 12.59 129 PRO B N 1
ATOM 2165 C CA . PRO B 1 148 ? 4.218 26.857 28.253 1.00 13.21 129 PRO B CA 1
ATOM 2166 C C . PRO B 1 148 ? 3.274 27.907 28.815 1.00 12.77 129 PRO B C 1
ATOM 2167 O O . PRO B 1 148 ? 3.381 28.286 29.959 1.00 12.44 129 PRO B O 1
ATOM 2171 N N . GLY B 1 149 ? 2.381 28.390 27.977 1.00 13.02 130 GLY B N 1
ATOM 2172 C CA . GLY B 1 149 ? 1.375 29.342 28.377 1.00 13.37 130 GLY B CA 1
ATOM 2173 C C . GLY B 1 149 ? 0.017 28.695 28.229 1.00 13.05 130 GLY B C 1
ATOM 2174 O O . GLY B 1 149 ? -0.202 27.944 27.277 1.00 13.02 130 GLY B O 1
ATOM 2175 N N . ASN B 1 150 ? -0.884 28.982 29.166 1.00 12.62 131 ASN B N 1
ATOM 2176 C CA . ASN B 1 150 ? -2.300 28.581 29.062 1.00 12.93 131 ASN B CA 1
ATOM 2177 C C . ASN B 1 150 ? -2.992 29.426 28.022 1.00 12.35 131 ASN B C 1
ATOM 2178 O O . ASN B 1 150 ? -3.106 30.632 28.184 1.00 12.98 131 ASN B O 1
ATOM 2183 N N . VAL B 1 151 ? -3.506 28.818 26.967 1.00 12.46 132 VAL B N 1
ATOM 2184 C CA . VAL B 1 151 ? -4.243 29.589 25.952 1.00 12.15 132 VAL B CA 1
ATOM 2185 C C . VAL B 1 151 ? -5.685 29.718 26.427 1.00 12.47 132 VAL B C 1
ATOM 2186 O O . VAL B 1 151 ? -6.412 28.722 26.463 1.00 13.02 132 VAL B O 1
ATOM 2190 N N . PHE B 1 152 ? -6.118 30.928 26.770 1.00 12.33 133 PHE B N 1
ATOM 2191 C CA . PHE B 1 152 ? -7.442 31.086 27.353 1.00 13.23 133 PHE B CA 1
ATOM 2192 C C . PHE B 1 152 ? -8.383 31.984 26.544 1.00 13.17 133 PHE B C 1
ATOM 2193 O O . PHE B 1 152 ? -9.545 32.096 26.892 1.00 13.83 133 PHE B O 1
ATOM 2201 N N . ALA B 1 153 ? -7.885 32.633 25.499 1.00 13.34 134 ALA B N 1
ATOM 2202 C CA . ALA B 1 153 ? -8.766 33.401 24.605 1.00 13.69 134 ALA B CA 1
ATOM 2203 C C . ALA B 1 153 ? -8.185 33.487 23.204 1.00 13.81 134 ALA B C 1
ATOM 2204 O O . ALA B 1 153 ? -6.987 33.279 23.007 1.00 14.32 134 ALA B O 1
ATOM 2206 N N . THR B 1 154 ? -9.068 33.743 22.235 1.00 14.04 135 THR B N 1
ATOM 2207 C CA A THR B 1 154 ? -8.664 33.882 20.848 0.50 14.48 135 THR B CA 1
ATOM 2208 C CA B THR B 1 154 ? -8.742 33.829 20.817 0.50 14.39 135 THR B CA 1
ATOM 2209 C C . THR B 1 154 ? -9.298 35.140 20.247 1.00 14.88 135 THR B C 1
ATOM 2210 O O . THR B 1 154 ? -10.507 35.364 20.329 1.00 14.49 135 THR B O 1
ATOM 2217 N N . ILE B 1 155 ? -8.447 35.987 19.669 1.00 15.26 136 ILE B N 1
ATOM 2218 C CA . ILE B 1 155 ? -8.882 37.285 19.166 1.00 15.49 136 ILE B CA 1
ATOM 2219 C C . ILE B 1 155 ? -9.763 37.025 17.936 1.00 16.74 136 ILE B C 1
ATOM 2220 O O . ILE B 1 155 ? -9.377 36.314 17.011 1.00 17.07 136 ILE B O 1
ATOM 2225 N N . VAL B 1 156 ? -10.978 37.540 17.953 1.00 16.72 137 VAL B N 1
ATOM 2226 C CA . VAL B 1 156 ? -11.926 37.306 16.862 1.00 16.90 137 VAL B CA 1
ATOM 2227 C C . VAL B 1 156 ? -12.232 38.566 16.035 1.00 17.99 137 VAL B C 1
ATOM 2228 O O . VAL B 1 156 ? -12.817 38.462 14.937 1.00 17.91 137 VAL B O 1
ATOM 2232 N N . GLU B 1 157 ? -11.885 39.742 16.564 1.00 18.32 138 GLU B N 1
ATOM 2233 C CA . GLU B 1 157 ? -12.052 41.008 15.827 1.00 18.90 138 GLU B CA 1
ATOM 2234 C C . GLU B 1 157 ? -10.916 41.931 16.159 1.00 18.37 138 GLU B C 1
ATOM 2235 O O . GLU B 1 157 ? -10.515 42.035 17.321 1.00 17.91 138 GLU B O 1
ATOM 2238 N N . GLY B 1 158 ? -10.441 42.652 15.146 1.00 18.10 139 GLY B N 1
ATOM 2239 C CA . GLY B 1 158 ? -9.418 43.679 15.337 1.00 17.67 139 GLY B CA 1
ATOM 2240 C C . GLY B 1 158 ? -7.977 43.166 15.365 1.00 17.61 139 GLY B C 1
ATOM 2241 O O . GLY B 1 158 ? -7.083 43.913 15.733 1.00 16.91 139 GLY B O 1
ATOM 2242 N N . LEU B 1 159 ? -7.744 41.902 14.987 1.00 17.60 140 LEU B N 1
ATOM 2243 C CA . LEU B 1 159 ? -6.382 41.329 15.027 1.00 17.97 140 LEU B CA 1
ATOM 2244 C C . LEU B 1 159 ? -5.423 42.150 14.145 1.00 18.64 140 LEU B C 1
ATOM 2245 O O . LEU B 1 159 ? -4.329 42.513 14.578 1.00 18.12 140 LEU B O 1
ATOM 2250 N N . ASP B 1 160 ? -5.840 42.494 12.929 1.00 19.09 141 ASP B N 1
ATOM 2251 C CA . ASP B 1 160 ? -4.951 43.238 12.038 1.00 20.22 141 ASP B CA 1
ATOM 2252 C C . ASP B 1 160 ? -4.542 44.567 12.658 1.00 19.71 141 ASP B C 1
ATOM 2253 O O . ASP B 1 160 ? -3.356 44.938 12.679 1.00 19.17 141 ASP B O 1
ATOM 2258 N N . GLU B 1 161 ? -5.514 45.274 13.209 1.00 19.26 142 GLU B N 1
ATOM 2259 C CA . GLU B 1 161 ? -5.237 46.574 13.846 1.00 19.20 142 GLU B CA 1
ATOM 2260 C C . GLU B 1 161 ? -4.354 46.411 15.080 1.00 17.81 142 GLU B C 1
ATOM 2261 O O . GLU B 1 161 ? -3.426 47.196 15.313 1.00 16.77 142 GLU B O 1
ATOM 2275 N N . ALA B 1 163 ? -2.184 44.020 15.582 1.00 15.60 144 ALA B N 1
ATOM 2276 C CA . ALA B 1 163 ? -0.835 43.624 15.126 1.00 15.83 144 ALA B CA 1
ATOM 2277 C C . ALA B 1 163 ? -0.038 44.840 14.657 1.00 15.76 144 ALA B C 1
ATOM 2278 O O . ALA B 1 163 ? 1.146 44.970 14.967 1.00 16.19 144 ALA B O 1
ATOM 2280 N N . ALA B 1 164 ? -0.679 45.737 13.900 1.00 15.20 145 ALA B N 1
ATOM 2281 C CA . ALA B 1 164 ? -0.004 46.977 13.474 1.00 14.93 145 ALA B CA 1
ATOM 2282 C C . ALA B 1 164 ? 0.414 47.766 14.707 1.00 14.65 145 ALA B C 1
ATOM 2283 O O . ALA B 1 164 ? 1.500 48.320 14.743 1.00 14.24 145 ALA B O 1
ATOM 2285 N N . ALA B 1 165 ? -0.464 47.850 15.707 1.00 14.73 146 ALA B N 1
ATOM 2286 C CA . ALA B 1 165 ? -0.134 48.584 16.938 1.00 14.53 146 ALA B CA 1
ATOM 2287 C C . ALA B 1 165 ? 1.028 47.919 17.677 1.00 14.99 146 ALA B C 1
ATOM 2288 O O . ALA B 1 165 ? 1.842 48.616 18.259 1.00 15.13 146 ALA B O 1
ATOM 2290 N N . CYS B 1 166 ? 1.106 46.582 17.657 1.00 15.35 147 CYS B N 1
ATOM 2291 C CA . CYS B 1 166 ? 2.221 45.878 18.315 1.00 15.76 147 CYS B CA 1
ATOM 2292 C C . CYS B 1 166 ? 3.529 46.088 17.586 1.00 15.45 147 CYS B C 1
ATOM 2293 O O . CYS B 1 166 ? 4.557 46.190 18.206 1.00 14.91 147 CYS B O 1
ATOM 2296 N N . GLN B 1 167 ? 3.475 46.182 16.252 1.00 16.62 148 GLN B N 1
ATOM 2297 C CA . GLN B 1 167 ? 4.676 46.486 15.477 1.00 17.74 148 GLN B CA 1
ATOM 2298 C C . GLN B 1 167 ? 5.139 47.893 15.824 1.00 16.58 148 GLN B C 1
ATOM 2299 O O . GLN B 1 167 ? 6.321 48.147 15.929 1.00 15.64 148 GLN B O 1
ATOM 2305 N N . ASP B 1 168 ? 4.184 48.788 16.056 1.00 16.29 149 ASP B N 1
ATOM 2306 C CA . ASP B 1 168 ? 4.520 50.138 16.491 1.00 16.44 149 ASP B CA 1
ATOM 2307 C C . ASP B 1 168 ? 5.122 50.195 17.896 1.00 16.16 149 ASP B C 1
ATOM 2308 O O . ASP B 1 168 ? 5.928 51.072 18.178 1.00 16.09 149 ASP B O 1
ATOM 2313 N N . ILE B 1 169 ? 4.736 49.273 18.770 1.00 15.72 150 ILE B N 1
ATOM 2314 C CA . ILE B 1 169 ? 5.367 49.173 20.097 1.00 15.58 150 ILE B CA 1
ATOM 2315 C C . ILE B 1 169 ? 6.791 48.660 19.950 1.00 16.09 150 ILE B C 1
ATOM 2316 O O . ILE B 1 169 ? 7.709 49.124 20.622 1.00 16.50 150 ILE B O 1
ATOM 2321 N N . TRP B 1 170 ? 6.973 47.684 19.073 1.00 16.87 151 TRP B N 1
ATOM 2322 C CA . TRP B 1 170 ? 8.319 47.154 18.772 1.00 16.98 151 TRP B CA 1
ATOM 2323 C C . TRP B 1 170 ? 9.287 48.242 18.279 1.00 17.74 151 TRP B C 1
ATOM 2324 O O . TRP B 1 170 ? 10.427 48.322 18.775 1.00 18.34 151 TRP B O 1
ATOM 2343 N N . GLY B 1 172 ? 8.517 51.733 18.070 1.00 18.37 153 GLY B N 1
ATOM 2344 C CA . GLY B 1 172 ? 8.220 53.056 18.651 1.00 18.80 153 GLY B CA 1
ATOM 2345 C C . GLY B 1 172 ? 8.214 53.072 20.172 1.00 18.91 153 GLY B C 1
ATOM 2346 O O . GLY B 1 172 ? 8.085 54.137 20.757 1.00 19.74 153 GLY B O 1
ATOM 2347 N N . GLY B 1 173 ? 8.382 51.909 20.807 1.00 19.00 154 GLY B N 1
ATOM 2348 C CA . GLY B 1 173 ? 8.505 51.811 22.251 1.00 18.83 154 GLY B CA 1
ATOM 2349 C C . GLY B 1 173 ? 7.193 51.598 22.989 1.00 19.17 154 GLY B C 1
ATOM 2350 O O . GLY B 1 173 ? 6.093 51.661 22.400 1.00 18.69 154 GLY B O 1
ATOM 2351 N N . ALA B 1 174 ? 7.321 51.351 24.290 1.00 19.22 155 ALA B N 1
ATOM 2352 C CA . ALA B 1 174 ? 6.205 51.033 25.189 1.00 19.74 155 ALA B CA 1
ATOM 2353 C C . ALA B 1 174 ? 5.998 52.111 26.273 1.00 20.42 155 ALA B C 1
ATOM 2354 O O . ALA B 1 174 ? 5.166 51.932 27.165 1.00 20.01 155 ALA B O 1
ATOM 2356 N N . ARG B 1 175 ? 6.749 53.212 26.196 1.00 21.58 156 ARG B N 1
ATOM 2357 C CA . ARG B 1 175 ? 6.656 54.282 27.197 1.00 22.91 156 ARG B CA 1
ATOM 2358 C C . ARG B 1 175 ? 5.244 54.798 27.333 1.00 21.90 156 ARG B C 1
ATOM 2359 O O . ARG B 1 175 ? 4.608 55.134 26.342 1.00 21.09 156 ARG B O 1
ATOM 2367 N N . ASP B 1 176 ? 4.764 54.848 28.573 1.00 21.95 157 ASP B N 1
ATOM 2368 C CA . ASP B 1 176 ? 3.420 55.352 28.861 1.00 21.44 157 ASP B CA 1
ATOM 2369 C C . ASP B 1 176 ? 2.309 54.551 28.187 1.00 20.25 157 ASP B C 1
ATOM 2370 O O . ASP B 1 176 ? 1.194 55.045 28.046 1.00 19.51 157 ASP B O 1
ATOM 2375 N N . GLU B 1 177 ? 2.607 53.317 27.767 1.00 18.33 158 GLU B N 1
ATOM 2376 C CA . GLU B 1 177 ? 1.616 52.497 27.100 1.00 17.50 158 GLU B CA 1
ATOM 2377 C C . GLU B 1 177 ? 1.162 51.429 28.100 1.00 17.15 158 GLU B C 1
ATOM 2378 O O . GLU B 1 177 ? 1.979 50.853 28.866 1.00 17.07 158 GLU B O 1
ATOM 2384 N N . THR B 1 178 ? -0.137 51.184 28.094 1.00 16.98 159 THR B N 1
ATOM 2385 C CA . THR B 1 178 ? -0.793 50.316 29.050 1.00 16.86 159 THR B CA 1
ATOM 2386 C C . THR B 1 178 ? -1.654 49.290 28.333 1.00 16.49 159 THR B C 1
ATOM 2387 O O . THR B 1 178 ? -2.448 49.640 27.465 1.00 15.77 159 THR B O 1
ATOM 2391 N N . LEU B 1 179 ? -1.467 48.017 28.689 1.00 15.84 160 LEU B N 1
ATOM 2392 C CA . LEU B 1 179 ? -2.279 46.943 28.135 1.00 15.47 160 LEU B CA 1
ATOM 2393 C C . LEU B 1 179 ? -3.389 46.575 29.131 1.00 15.57 160 LEU B C 1
ATOM 2394 O O . LEU B 1 179 ? -3.108 46.227 30.298 1.00 14.97 160 LEU B O 1
ATOM 2399 N N . THR B 1 180 ? -4.634 46.666 28.666 1.00 15.57 161 THR B N 1
ATOM 2400 C CA . THR B 1 180 ? -5.825 46.471 29.511 1.00 15.80 161 THR B CA 1
ATOM 2401 C C . THR B 1 180 ? -6.719 45.365 29.034 1.00 15.65 161 THR B C 1
ATOM 2402 O O . THR B 1 180 ? -7.121 45.342 27.865 1.00 16.25 161 THR B O 1
ATOM 2406 N N . PHE B 1 181 ? -6.990 44.409 29.922 1.00 14.92 162 PHE B N 1
ATOM 2407 C CA . PHE B 1 181 ? -7.970 43.361 29.641 1.00 14.89 162 PHE B CA 1
ATOM 2408 C C . PHE B 1 181 ? -9.224 43.713 30.411 1.00 15.58 162 PHE B C 1
ATOM 2409 O O . PHE B 1 181 ? -9.133 43.983 31.632 1.00 15.03 162 PHE B O 1
ATOM 2417 N N . SER B 1 182 ? -10.360 43.706 29.709 1.00 15.75 163 SER B N 1
ATOM 2418 C CA . SER B 1 182 ? -11.672 44.059 30.272 1.00 16.09 163 SER B CA 1
ATOM 2419 C C . SER B 1 182 ? -12.803 43.201 29.717 1.00 16.64 163 SER B C 1
ATOM 2420 O O . SER B 1 182 ? -12.673 42.565 28.663 1.00 17.19 163 SER B O 1
ATOM 2423 N N . ARG B 1 183 ? -13.922 43.153 30.415 1.00 17.06 164 ARG B N 1
ATOM 2424 C CA . ARG B 1 183 ? -15.093 42.429 29.912 1.00 17.81 164 ARG B CA 1
ATOM 2425 C C . ARG B 1 183 ? -15.729 43.201 28.768 1.00 18.88 164 ARG B C 1
ATOM 2426 O O . ARG B 1 183 ? -15.870 44.425 28.836 1.00 17.95 164 ARG B O 1
ATOM 2434 N N . ALA B 1 184 ? -16.117 42.489 27.716 1.00 20.34 165 ALA B N 1
ATOM 2435 C CA . ALA B 1 184 ? -16.900 43.105 26.658 1.00 23.02 165 ALA B CA 1
ATOM 2436 C C . ALA B 1 184 ? -18.327 43.096 27.192 1.00 25.43 165 ALA B C 1
ATOM 2437 O O . ALA B 1 184 ? -18.776 42.072 27.738 1.00 27.22 165 ALA B O 1
ATOM 2439 N N . GLU B 1 185 ? -18.965 44.265 27.112 1.00 28.06 166 GLU B N 1
ATOM 2440 C CA . GLU B 1 185 ? -20.315 44.571 27.657 1.00 29.89 166 GLU B CA 1
ATOM 2441 C C . GLU B 1 185 ? -21.382 43.573 27.225 1.00 31.05 166 GLU B C 1
ATOM 2442 O O . GLU B 1 185 ? -21.365 43.117 26.073 1.00 32.29 166 GLU B O 1
ATOM 2444 N N . GLU C 1 13 ? 20.601 -7.354 44.858 1.00 40.76 -6 GLU C N 1
ATOM 2445 C CA . GLU C 1 13 ? 20.826 -5.901 44.558 1.00 40.07 -6 GLU C CA 1
ATOM 2446 C C . GLU C 1 13 ? 19.507 -5.140 44.340 1.00 39.44 -6 GLU C C 1
ATOM 2447 O O . GLU C 1 13 ? 19.380 -4.011 44.819 1.00 39.76 -6 GLU C O 1
ATOM 2449 N N . ASN C 1 14 ? 18.542 -5.748 43.634 1.00 38.19 -5 ASN C N 1
ATOM 2450 C CA . ASN C 1 14 ? 17.291 -5.054 43.226 1.00 37.01 -5 ASN C CA 1
ATOM 2451 C C . ASN C 1 14 ? 16.444 -4.514 44.373 1.00 36.12 -5 ASN C C 1
ATOM 2452 O O . ASN C 1 14 ? 16.383 -5.110 45.466 1.00 35.24 -5 ASN C O 1
ATOM 2457 N N . LEU C 1 15 ? 15.785 -3.381 44.118 1.00 35.02 -4 LEU C N 1
ATOM 2458 C CA . LEU C 1 15 ? 15.026 -2.725 45.176 1.00 34.18 -4 LEU C CA 1
ATOM 2459 C C . LEU C 1 15 ? 13.914 -3.688 45.641 1.00 33.07 -4 LEU C C 1
ATOM 2460 O O . LEU C 1 15 ? 13.856 -4.038 46.816 1.00 31.93 -4 LEU C O 1
ATOM 2465 N N . TYR C 1 16 ? 13.079 -4.155 44.709 1.00 32.02 -3 TYR C N 1
ATOM 2466 C CA . TYR C 1 16 ? 11.910 -4.984 45.081 1.00 31.39 -3 TYR C CA 1
ATOM 2467 C C . TYR C 1 16 ? 12.133 -6.427 44.706 1.00 31.35 -3 TYR C C 1
ATOM 2468 O O . TYR C 1 16 ? 12.557 -7.207 45.553 1.00 31.30 -3 TYR C O 1
ATOM 2477 N N . PHE C 1 17 ? 11.888 -6.781 43.444 1.00 31.07 -2 PHE C N 1
ATOM 2478 C CA . PHE C 1 17 ? 11.926 -8.185 43.056 1.00 31.10 -2 PHE C CA 1
ATOM 2479 C C . PHE C 1 17 ? 13.348 -8.588 42.747 1.00 31.09 -2 PHE C C 1
ATOM 2480 O O . PHE C 1 17 ? 14.008 -8.001 41.894 1.00 31.90 -2 PHE C O 1
ATOM 2488 N N . GLN C 1 18 ? 13.791 -9.618 43.439 1.00 31.39 -1 GLN C N 1
ATOM 2489 C CA . GLN C 1 18 ? 15.187 -10.017 43.464 1.00 31.54 -1 GLN C CA 1
ATOM 2490 C C . GLN C 1 18 ? 15.368 -11.437 42.930 1.00 31.13 -1 GLN C C 1
ATOM 2491 O O . GLN C 1 18 ? 16.410 -12.052 43.109 1.00 31.89 -1 GLN C O 1
ATOM 2497 N N . GLY C 1 19 ? 14.345 -11.961 42.276 1.00 30.50 0 GLY C N 1
ATOM 2498 C CA . GLY C 1 19 ? 14.444 -13.277 41.712 1.00 30.00 0 GLY C CA 1
ATOM 2499 C C . GLY C 1 19 ? 14.984 -13.206 40.315 1.00 29.26 0 GLY C C 1
ATOM 2500 O O . GLY C 1 19 ? 15.648 -12.253 39.921 1.00 29.84 0 GLY C O 1
ATOM 2509 N N . ALA C 1 21 ? 14.820 -12.813 36.251 1.00 24.14 2 ALA C N 1
ATOM 2510 C CA . ALA C 1 21 ? 14.169 -11.815 35.439 1.00 22.81 2 ALA C CA 1
ATOM 2511 C C . ALA C 1 21 ? 12.655 -12.113 35.321 1.00 21.56 2 ALA C C 1
ATOM 2512 O O . ALA C 1 21 ? 12.263 -13.274 35.133 1.00 21.15 2 ALA C O 1
ATOM 2514 N N . ARG C 1 22 ? 11.827 -11.075 35.443 1.00 19.84 3 ARG C N 1
ATOM 2515 C CA . ARG C 1 22 ? 10.386 -11.146 35.113 1.00 19.19 3 ARG C CA 1
ATOM 2516 C C . ARG C 1 22 ? 10.090 -10.537 33.740 1.00 17.96 3 ARG C C 1
ATOM 2517 O O . ARG C 1 22 ? 10.775 -9.593 33.334 1.00 17.20 3 ARG C O 1
ATOM 2525 N N . TYR C 1 23 ? 9.034 -11.030 33.099 1.00 16.92 4 TYR C N 1
ATOM 2526 C CA . TYR C 1 23 ? 8.644 -10.625 31.765 1.00 16.53 4 TYR C CA 1
ATOM 2527 C C . TYR C 1 23 ? 7.152 -10.303 31.651 1.00 16.56 4 TYR C C 1
ATOM 2528 O O . TYR C 1 23 ? 6.304 -10.902 32.357 1.00 15.49 4 TYR C O 1
ATOM 2537 N N . ILE C 1 24 ? 6.855 -9.356 30.756 1.00 15.61 5 ILE C N 1
ATOM 2538 C CA . ILE C 1 24 ? 5.505 -8.970 30.400 1.00 15.89 5 ILE C CA 1
ATOM 2539 C C . ILE C 1 24 ? 5.244 -9.270 28.919 1.00 16.04 5 ILE C C 1
ATOM 2540 O O . ILE C 1 24 ? 6.146 -9.184 28.087 1.00 16.46 5 ILE C O 1
ATOM 2545 N N . ASN C 1 25 ? 4.034 -9.727 28.633 1.00 16.23 6 ASN C N 1
ATOM 2546 C CA . ASN C 1 25 ? 3.563 -9.854 27.281 1.00 16.10 6 ASN C CA 1
ATOM 2547 C C . ASN C 1 25 ? 2.844 -8.566 26.923 1.00 15.34 6 ASN C C 1
ATOM 2548 O O . ASN C 1 25 ? 2.202 -7.954 27.753 1.00 15.55 6 ASN C O 1
ATOM 2553 N N . ILE C 1 26 ? 3.003 -8.157 25.684 1.00 14.84 7 ILE C N 1
ATOM 2554 C CA . ILE C 1 26 ? 2.409 -6.922 25.167 1.00 14.82 7 ILE C CA 1
ATOM 2555 C C . ILE C 1 26 ? 1.682 -7.343 23.902 1.00 14.99 7 ILE C C 1
ATOM 2556 O O . ILE C 1 26 ? 2.315 -7.841 22.961 1.00 14.64 7 ILE C O 1
ATOM 2561 N N . THR C 1 27 ? 0.358 -7.174 23.896 1.00 15.08 8 THR C N 1
ATOM 2562 C CA . THR C 1 27 ? -0.483 -7.795 22.908 1.00 15.24 8 THR C CA 1
ATOM 2563 C C . THR C 1 27 ? -1.414 -6.817 22.220 1.00 15.01 8 THR C C 1
ATOM 2564 O O . THR C 1 27 ? -2.022 -5.963 22.874 1.00 14.35 8 THR C O 1
ATOM 2568 N N . LEU C 1 28 ? -1.468 -6.903 20.896 1.00 15.20 9 LEU C N 1
ATOM 2569 C CA . LEU C 1 28 ? -2.545 -6.267 20.119 1.00 16.18 9 LEU C CA 1
ATOM 2570 C C . LEU C 1 28 ? -3.622 -7.335 19.893 1.00 16.92 9 LEU C C 1
ATOM 2571 O O . LEU C 1 28 ? -3.387 -8.326 19.203 1.00 16.28 9 LEU C O 1
ATOM 2576 N N . GLU C 1 29 ? -4.777 -7.146 20.520 1.00 17.82 10 GLU C N 1
ATOM 2577 C CA . GLU C 1 29 ? -5.807 -8.200 20.612 1.00 18.51 10 GLU C CA 1
ATOM 2578 C C . GLU C 1 29 ? -6.518 -8.530 19.290 1.00 19.72 10 GLU C C 1
ATOM 2579 O O . GLU C 1 29 ? -6.814 -9.700 19.022 1.00 19.44 10 GLU C O 1
ATOM 2585 N N . LYS C 1 30 ? -6.806 -7.509 18.487 1.00 20.19 11 LYS C N 1
ATOM 2586 C CA . LYS C 1 30 ? -7.479 -7.710 17.209 1.00 21.09 11 LYS C CA 1
ATOM 2587 C C . LYS C 1 30 ? -6.526 -8.295 16.176 1.00 20.81 11 LYS C C 1
ATOM 2588 O O . LYS C 1 30 ? -6.848 -9.274 15.513 1.00 20.49 11 LYS C O 1
ATOM 2594 N N . ARG C 1 31 ? -5.344 -7.701 16.033 1.00 19.83 12 ARG C N 1
ATOM 2595 C CA . ARG C 1 31 ? -4.355 -8.256 15.115 1.00 19.47 12 ARG C CA 1
ATOM 2596 C C . ARG C 1 31 ? -3.786 -9.576 15.627 1.00 19.41 12 ARG C C 1
ATOM 2597 O O . ARG C 1 31 ? -3.280 -10.404 14.843 1.00 18.66 12 ARG C O 1
ATOM 2605 N N . GLY C 1 32 ? -3.870 -9.773 16.944 1.00 19.21 13 GLY C N 1
ATOM 2606 C CA . GLY C 1 32 ? -3.357 -10.975 17.570 1.00 19.41 13 GLY C CA 1
ATOM 2607 C C . GLY C 1 32 ? -1.840 -11.127 17.510 1.00 19.60 13 GLY C C 1
ATOM 2608 O O . GLY C 1 32 ? -1.344 -12.199 17.218 1.00 19.52 13 GLY C O 1
ATOM 2609 N N . VAL C 1 33 ? -1.107 -10.058 17.788 1.00 18.72 14 VAL C N 1
ATOM 2610 C CA . VAL C 1 33 ? 0.343 -10.084 17.756 1.00 18.73 14 VAL C CA 1
ATOM 2611 C C . VAL C 1 33 ? 0.816 -9.785 19.160 1.00 18.65 14 VAL C C 1
ATOM 2612 O O . VAL C 1 33 ? 0.341 -8.833 19.771 1.00 18.95 14 VAL C O 1
ATOM 2616 N N . THR C 1 34 ? 1.719 -10.590 19.681 1.00 18.21 15 THR C N 1
ATOM 2617 C CA . THR C 1 34 ? 2.271 -10.389 21.009 1.00 18.65 15 THR C CA 1
ATOM 2618 C C . THR C 1 34 ? 3.763 -10.365 20.923 1.00 18.30 15 THR C C 1
ATOM 2619 O O . THR C 1 34 ? 4.351 -11.097 20.138 1.00 18.25 15 THR C O 1
ATOM 2623 N N . CYS C 1 35 ? 4.379 -9.516 21.734 1.00 17.78 16 CYS C N 1
ATOM 2624 C CA . CYS C 1 35 ? 5.808 -9.595 21.978 1.00 17.39 16 CYS C CA 1
ATOM 2625 C C . CYS C 1 35 ? 6.042 -9.636 23.490 1.00 17.09 16 CYS C C 1
ATOM 2626 O O . CYS C 1 35 ? 5.101 -9.469 24.292 1.00 16.76 16 CYS C O 1
ATOM 2629 N N . LYS C 1 36 ? 7.280 -9.916 23.866 1.00 16.34 17 LYS C N 1
ATOM 2630 C CA . LYS C 1 36 ? 7.629 -10.138 25.224 1.00 16.86 17 LYS C CA 1
ATOM 2631 C C . LYS C 1 36 ? 8.775 -9.219 25.601 1.00 16.20 17 LYS C C 1
ATOM 2632 O O . LYS C 1 36 ? 9.744 -9.090 24.848 1.00 15.61 17 LYS C O 1
ATOM 2638 N N . ALA C 1 37 ? 8.661 -8.607 26.790 1.00 15.46 18 ALA C N 1
ATOM 2639 C CA . ALA C 1 37 ? 9.605 -7.604 27.238 1.00 15.13 18 ALA C CA 1
ATOM 2640 C C . ALA C 1 37 ? 10.101 -7.915 28.644 1.00 15.13 18 ALA C C 1
ATOM 2641 O O . ALA C 1 37 ? 9.322 -8.285 29.520 1.00 14.98 18 ALA C O 1
ATOM 2643 N N . LEU C 1 38 ? 11.398 -7.767 28.837 1.00 15.38 19 LEU C N 1
ATOM 2644 C CA . LEU C 1 38 ? 12.034 -7.842 30.148 1.00 15.35 19 LEU C CA 1
ATOM 2645 C C . LEU C 1 38 ? 11.610 -6.632 30.999 1.00 15.74 19 LEU C C 1
ATOM 2646 O O . LEU C 1 38 ? 11.722 -5.469 30.563 1.00 14.62 19 LEU C O 1
ATOM 2651 N N . LEU C 1 39 ? 11.141 -6.927 32.207 1.00 15.02 20 LEU C N 1
ATOM 2652 C CA . LEU C 1 39 ? 10.797 -5.924 33.183 1.00 15.48 20 LEU C CA 1
ATOM 2653 C C . LEU C 1 39 ? 12.054 -5.422 33.878 1.00 14.87 20 LEU C C 1
ATOM 2654 O O . LEU C 1 39 ? 12.837 -6.192 34.450 1.00 14.64 20 LEU C O 1
ATOM 2659 N N . LEU C 1 40 ? 12.223 -4.114 33.873 1.00 14.56 21 LEU C N 1
ATOM 2660 C CA . LEU C 1 40 ? 13.444 -3.516 34.387 1.00 14.59 21 LEU C CA 1
ATOM 2661 C C . LEU C 1 40 ? 13.381 -3.266 35.899 1.00 14.98 21 LEU C C 1
ATOM 2662 O O . LEU C 1 40 ? 13.428 -2.141 36.379 1.00 14.16 21 LEU C O 1
ATOM 2667 N N . ASP C 1 41 ? 13.288 -4.357 36.639 1.00 15.46 22 ASP C N 1
ATOM 2668 C CA . ASP C 1 41 ? 13.269 -4.321 38.092 1.00 16.48 22 ASP C CA 1
ATOM 2669 C C . ASP C 1 41 ? 14.549 -3.720 38.671 1.00 17.05 22 ASP C C 1
ATOM 2670 O O . ASP C 1 41 ? 14.545 -3.188 39.781 1.00 18.08 22 ASP C O 1
ATOM 2675 N N . ASP C 1 42 ? 15.640 -3.785 37.931 1.00 17.55 23 ASP C N 1
ATOM 2676 C CA . ASP C 1 42 ? 16.906 -3.233 38.413 1.00 17.83 23 ASP C CA 1
ATOM 2677 C C . ASP C 1 42 ? 16.974 -1.725 38.333 1.00 18.00 23 ASP C C 1
ATOM 2678 O O . ASP C 1 42 ? 17.269 -1.074 39.322 1.00 18.31 23 ASP C O 1
ATOM 2683 N N . VAL C 1 43 ? 16.709 -1.161 37.164 1.00 17.52 24 VAL C N 1
ATOM 2684 C CA . VAL C 1 43 ? 16.928 0.287 36.946 1.00 17.19 24 VAL C CA 1
ATOM 2685 C C . VAL C 1 43 ? 15.634 1.100 36.984 1.00 16.17 24 VAL C C 1
ATOM 2686 O O . VAL C 1 43 ? 15.668 2.296 37.156 1.00 16.00 24 VAL C O 1
ATOM 2690 N N . ALA C 1 44 ? 14.481 0.446 36.871 1.00 15.23 25 ALA C N 1
ATOM 2691 C CA . ALA C 1 44 ? 13.226 1.131 37.109 1.00 14.30 25 ALA C CA 1
ATOM 2692 C C . ALA C 1 44 ? 12.368 0.387 38.151 1.00 14.14 25 ALA C C 1
ATOM 2693 O O . ALA C 1 44 ? 11.282 -0.020 37.835 1.00 13.20 25 ALA C O 1
ATOM 2695 N N . PRO C 1 45 ? 12.849 0.254 39.399 1.00 14.71 26 PRO C N 1
ATOM 2696 C CA . PRO C 1 45 ? 12.093 -0.582 40.364 1.00 14.44 26 PRO C CA 1
ATOM 2697 C C . PRO C 1 45 ? 10.669 -0.113 40.696 1.00 14.69 26 PRO C C 1
ATOM 2698 O O . PRO C 1 45 ? 9.757 -0.946 40.794 1.00 14.05 26 PRO C O 1
ATOM 2702 N N . ARG C 1 46 ? 10.468 1.191 40.892 1.00 14.33 27 ARG C N 1
ATOM 2703 C CA . ARG C 1 46 ? 9.155 1.670 41.328 1.00 15.02 27 ARG C CA 1
ATOM 2704 C C . ARG C 1 46 ? 8.155 1.534 40.213 1.00 14.73 27 ARG C C 1
ATOM 2705 O O . ARG C 1 46 ? 7.034 1.121 40.433 1.00 14.94 27 ARG C O 1
ATOM 2713 N N . THR C 1 47 ? 8.561 1.903 38.995 1.00 14.20 28 THR C N 1
ATOM 2714 C CA . THR C 1 47 ? 7.642 1.884 37.827 1.00 13.80 28 THR C CA 1
ATOM 2715 C C . THR C 1 47 ? 7.315 0.423 37.520 1.00 14.05 28 THR C C 1
ATOM 2716 O O . THR C 1 47 ? 6.155 0.087 37.279 1.00 14.06 28 THR C O 1
ATOM 2720 N N . SER C 1 48 ? 8.344 -0.445 37.560 1.00 14.20 29 SER C N 1
ATOM 2721 C CA . SER C 1 48 ? 8.137 -1.873 37.281 1.00 14.42 29 SER C CA 1
ATOM 2722 C C . SER C 1 48 ? 7.143 -2.494 38.257 1.00 14.37 29 SER C C 1
ATOM 2723 O O . SER C 1 48 ? 6.274 -3.219 37.839 1.00 13.78 29 SER C O 1
ATOM 2726 N N . LYS C 1 49 ? 7.248 -2.160 39.541 1.00 15.18 30 LYS C N 1
ATOM 2727 C CA A LYS C 1 49 ? 6.364 -2.732 40.547 0.50 15.17 30 LYS C CA 1
ATOM 2728 C CA B LYS C 1 49 ? 6.365 -2.742 40.535 0.50 15.12 30 LYS C CA 1
ATOM 2729 C C . LYS C 1 49 ? 4.945 -2.175 40.407 1.00 15.08 30 LYS C C 1
ATOM 2730 O O . LYS C 1 49 ? 3.962 -2.928 40.477 1.00 15.37 30 LYS C O 1
ATOM 2741 N N . ALA C 1 50 ? 4.832 -0.867 40.184 1.00 14.42 31 ALA C N 1
ATOM 2742 C CA . ALA C 1 50 ? 3.524 -0.226 40.000 1.00 14.13 31 ALA C CA 1
ATOM 2743 C C . ALA C 1 50 ? 2.774 -0.887 38.850 1.00 14.09 31 ALA C C 1
ATOM 2744 O O . ALA C 1 50 ? 1.585 -1.191 38.971 1.00 14.40 31 ALA C O 1
ATOM 2746 N N . VAL C 1 51 ? 3.454 -1.091 37.728 1.00 13.78 32 VAL C N 1
ATOM 2747 C CA . VAL C 1 51 ? 2.817 -1.725 36.581 1.00 13.55 32 VAL C CA 1
ATOM 2748 C C . VAL C 1 51 ? 2.551 -3.204 36.866 1.00 14.06 32 VAL C C 1
ATOM 2749 O O . VAL C 1 51 ? 1.435 -3.702 36.685 1.00 14.16 32 VAL C O 1
ATOM 2753 N N . TRP C 1 52 ? 3.564 -3.918 37.313 1.00 14.17 33 TRP C N 1
ATOM 2754 C CA . TRP C 1 52 ? 3.403 -5.360 37.520 1.00 14.85 33 TRP C CA 1
ATOM 2755 C C . TRP C 1 52 ? 2.218 -5.679 38.434 1.00 15.04 33 TRP C C 1
ATOM 2756 O O . TRP C 1 52 ? 1.374 -6.546 38.105 1.00 14.93 33 TRP C O 1
ATOM 2767 N N . ASP C 1 53 ? 2.168 -4.988 39.575 1.00 15.69 34 ASP C N 1
ATOM 2768 C CA . ASP C 1 53 ? 1.093 -5.184 40.573 1.00 16.07 34 ASP C CA 1
ATOM 2769 C C . ASP C 1 53 ? -0.307 -4.968 39.989 1.00 16.45 34 ASP C C 1
ATOM 2770 O O . ASP C 1 53 ? -1.272 -5.571 40.493 1.00 16.95 34 ASP C O 1
ATOM 2775 N N . ALA C 1 54 ? -0.406 -4.155 38.938 1.00 15.98 35 ALA C N 1
ATOM 2776 C CA . ALA C 1 54 ? -1.682 -3.762 38.323 1.00 15.93 35 ALA C CA 1
ATOM 2777 C C . ALA C 1 54 ? -2.068 -4.535 37.038 1.00 15.61 35 ALA C C 1
ATOM 2778 O O . ALA C 1 54 ? -3.146 -4.331 36.493 1.00 15.48 35 ALA C O 1
ATOM 2780 N N . LEU C 1 55 ? -1.212 -5.434 36.573 1.00 15.45 36 LEU C N 1
ATOM 2781 C CA . LEU C 1 55 ? -1.483 -6.173 35.346 1.00 15.35 36 LEU C CA 1
ATOM 2782 C C . LEU C 1 55 ? -2.622 -7.188 35.549 1.00 16.75 36 LEU C C 1
ATOM 2783 O O . LEU C 1 55 ? -2.795 -7.724 36.664 1.00 16.36 36 LEU C O 1
ATOM 2788 N N . PRO C 1 56 ? -3.415 -7.431 34.499 1.00 16.79 37 PRO C N 1
ATOM 2789 C CA . PRO C 1 56 ? -3.293 -6.827 33.168 1.00 17.09 37 PRO C CA 1
ATOM 2790 C C . PRO C 1 56 ? -3.859 -5.412 33.081 1.00 17.08 37 PRO C C 1
ATOM 2791 O O . PRO C 1 56 ? -4.796 -5.038 33.830 1.00 15.77 37 PRO C O 1
ATOM 2795 N N . GLN C 1 57 ? -3.302 -4.643 32.152 1.00 16.84 38 GLN C N 1
ATOM 2796 C CA . GLN C 1 57 ? -3.834 -3.332 31.789 1.00 17.55 38 GLN C CA 1
ATOM 2797 C C . GLN C 1 57 ? -4.068 -3.294 30.267 1.00 18.65 38 GLN C C 1
ATOM 2798 O O . GLN C 1 57 ? -3.169 -3.569 29.477 1.00 17.93 38 GLN C O 1
ATOM 2804 N N . SER C 1 58 ? -5.290 -2.942 29.871 1.00 18.95 39 SER C N 1
ATOM 2805 C CA . SER C 1 58 ? -5.736 -3.182 28.521 1.00 19.88 39 SER C CA 1
ATOM 2806 C C . SER C 1 58 ? -6.636 -2.029 28.149 1.00 20.10 39 SER C C 1
ATOM 2807 O O . SER C 1 58 ? -7.511 -1.658 28.937 1.00 20.24 39 SER C O 1
ATOM 2810 N N . SER C 1 59 ? -6.373 -1.391 27.009 1.00 19.20 40 SER C N 1
ATOM 2811 C CA . SER C 1 59 ? -7.224 -0.315 26.527 1.00 18.60 40 SER C CA 1
ATOM 2812 C C . SER C 1 59 ? -7.001 -0.064 25.036 1.00 17.40 40 SER C C 1
ATOM 2813 O O . SER C 1 59 ? -6.031 -0.571 24.464 1.00 16.49 40 SER C O 1
ATOM 2816 N N . GLN C 1 60 ? -7.907 0.725 24.452 1.00 16.28 41 GLN C N 1
ATOM 2817 C CA . GLN C 1 60 ? -7.818 1.208 23.081 1.00 16.03 41 GLN C CA 1
ATOM 2818 C C . GLN C 1 60 ? -6.385 1.610 22.755 1.00 15.21 41 GLN C C 1
ATOM 2819 O O . GLN C 1 60 ? -5.775 2.365 23.500 1.00 14.89 41 GLN C O 1
ATOM 2825 N N . VAL C 1 61 ? -5.851 1.140 21.633 1.00 14.85 42 VAL C N 1
ATOM 2826 C CA . VAL C 1 61 ? -4.523 1.563 21.221 1.00 14.36 42 VAL C CA 1
ATOM 2827 C C . VAL C 1 61 ? -4.565 2.886 20.377 1.00 14.12 42 VAL C C 1
ATOM 2828 O O . VAL C 1 61 ? -5.558 3.202 19.742 1.00 14.25 42 VAL C O 1
ATOM 2832 N N . PHE C 1 62 ? -3.476 3.650 20.423 1.00 13.84 43 PHE C N 1
ATOM 2833 C CA . PHE C 1 62 ? -3.310 4.852 19.619 1.00 14.28 43 PHE C CA 1
ATOM 2834 C C . PHE C 1 62 ? -1.935 4.821 19.000 1.00 14.18 43 PHE C C 1
ATOM 2835 O O . PHE C 1 62 ? -0.990 4.342 19.626 1.00 14.01 43 PHE C O 1
ATOM 2843 N N . HIS C 1 63 ? -1.822 5.311 17.779 1.00 13.62 44 HIS C N 1
ATOM 2844 C CA . HIS C 1 63 ? -0.488 5.625 17.232 1.00 13.80 44 HIS C CA 1
ATOM 2845 C C . HIS C 1 63 ? -0.092 7.037 17.606 1.00 13.69 44 HIS C C 1
ATOM 2846 O O . HIS C 1 63 ? -0.927 7.962 17.561 1.00 13.95 44 HIS C O 1
ATOM 2853 N N . GLY C 1 64 ? 1.183 7.197 17.967 1.00 13.67 45 GLY C N 1
ATOM 2854 C CA . GLY C 1 64 ? 1.755 8.503 18.298 1.00 13.84 45 GLY C CA 1
ATOM 2855 C C . GLY C 1 64 ? 1.629 9.442 17.121 1.00 13.98 45 GLY C C 1
ATOM 2856 O O . GLY C 1 64 ? 1.699 8.987 15.962 1.00 14.48 45 GLY C O 1
ATOM 2857 N N . LYS C 1 65 ? 1.383 10.728 17.409 1.00 13.62 46 LYS C N 1
ATOM 2858 C CA . LYS C 1 65 ? 1.367 11.792 16.384 1.00 14.10 46 LYS C CA 1
ATOM 2859 C C . LYS C 1 65 ? 2.642 12.679 16.437 1.00 13.67 46 LYS C C 1
ATOM 2860 O O . LYS C 1 65 ? 2.967 13.394 15.474 1.00 13.62 46 LYS C O 1
ATOM 2866 N N . TYR C 1 66 ? 3.333 12.675 17.566 1.00 12.63 47 TYR C N 1
ATOM 2867 C CA . TYR C 1 66 ? 4.532 13.472 17.706 1.00 13.12 47 TYR C CA 1
ATOM 2868 C C . TYR C 1 66 ? 5.800 12.666 18.064 1.00 12.82 47 TYR C C 1
ATOM 2869 O O . TYR C 1 66 ? 6.896 13.011 17.620 1.00 12.56 47 TYR C O 1
ATOM 2878 N N . ALA C 1 67 ? 5.665 11.594 18.843 1.00 12.54 48 ALA C N 1
ATOM 2879 C CA . ALA C 1 67 ? 6.835 10.853 19.335 1.00 12.74 48 ALA C CA 1
ATOM 2880 C C . ALA C 1 67 ? 7.309 9.798 18.336 1.00 12.71 48 ALA C C 1
ATOM 2881 O O . ALA C 1 67 ? 8.220 9.045 18.615 1.00 12.75 48 ALA C O 1
ATOM 2883 N N . ARG C 1 68 ? 6.649 9.753 17.195 1.00 12.69 49 ARG C N 1
ATOM 2884 C CA . ARG C 1 68 ? 7.059 9.006 16.023 1.00 13.56 49 ARG C CA 1
ATOM 2885 C C . ARG C 1 68 ? 6.720 7.523 16.002 1.00 13.07 49 ARG C C 1
ATOM 2886 O O . ARG C 1 68 ? 5.544 7.186 15.809 1.00 13.68 49 ARG C O 1
ATOM 2894 N N . ASN C 1 69 ? 7.700 6.646 16.201 1.00 12.66 50 ASN C N 1
ATOM 2895 C CA . ASN C 1 69 ? 7.494 5.204 16.101 1.00 12.87 50 ASN C CA 1
ATOM 2896 C C . ASN C 1 69 ? 7.005 4.642 17.432 1.00 12.99 50 ASN C C 1
ATOM 2897 O O . ASN C 1 69 ? 7.727 3.892 18.138 1.00 13.00 50 ASN C O 1
ATOM 2902 N N . GLU C 1 70 ? 5.760 5.001 17.726 1.00 12.99 51 GLU C N 1
ATOM 2903 C CA . GLU C 1 70 ? 5.144 4.793 19.008 1.00 13.29 51 GLU C CA 1
ATOM 2904 C C . GLU C 1 70 ? 3.707 4.350 18.866 1.00 12.94 51 GLU C C 1
ATOM 2905 O O . GLU C 1 70 ? 2.937 4.914 18.084 1.00 12.19 51 GLU C O 1
ATOM 2911 N N . ILE C 1 71 ? 3.344 3.335 19.648 1.00 12.62 52 ILE C N 1
ATOM 2912 C CA . ILE C 1 71 ? 1.932 3.083 19.962 1.00 12.61 52 ILE C CA 1
ATOM 2913 C C . ILE C 1 71 ? 1.752 3.119 21.486 1.00 13.16 52 ILE C C 1
ATOM 2914 O O . ILE C 1 71 ? 2.700 2.919 22.239 1.00 13.14 52 ILE C O 1
ATOM 2919 N N . TYR C 1 72 ? 0.530 3.348 21.935 1.00 12.88 53 TYR C N 1
ATOM 2920 C CA . TYR C 1 72 ? 0.278 3.484 23.380 1.00 13.59 53 TYR C CA 1
ATOM 2921 C C . TYR C 1 72 ? -1.172 3.245 23.736 1.00 13.72 53 TYR C C 1
ATOM 2922 O O . TYR C 1 72 ? -2.059 3.285 22.871 1.00 13.60 53 TYR C O 1
ATOM 2931 N N . ASN C 1 73 ? -1.405 3.015 25.027 1.00 14.12 54 ASN C N 1
ATOM 2932 C CA . ASN C 1 73 ? -2.763 3.082 25.524 1.00 14.97 54 ASN C CA 1
ATOM 2933 C C . ASN C 1 73 ? -2.854 4.105 26.667 1.00 14.67 54 ASN C C 1
ATOM 2934 O O . ASN C 1 73 ? -1.825 4.624 27.139 1.00 15.28 54 ASN C O 1
ATOM 2939 N N . LEU C 1 74 ? -4.080 4.395 27.075 1.00 14.86 55 LEU C N 1
ATOM 2940 C CA . LEU C 1 74 ? -4.362 5.324 28.166 1.00 15.05 55 LEU C CA 1
ATOM 2941 C C . LEU C 1 74 ? -5.266 4.649 29.178 1.00 15.10 55 LEU C C 1
ATOM 2942 O O . LEU C 1 74 ? -6.355 4.205 28.828 1.00 14.95 55 LEU C O 1
ATOM 2947 N N . VAL C 1 75 ? -4.811 4.555 30.428 1.00 15.00 56 VAL C N 1
ATOM 2948 C CA . VAL C 1 75 ? -5.600 3.919 31.473 1.00 15.13 56 VAL C CA 1
ATOM 2949 C C . VAL C 1 75 ? -5.707 4.809 32.717 1.00 16.05 56 VAL C C 1
ATOM 2950 O O . VAL C 1 75 ? -4.860 5.651 32.917 1.00 15.96 56 VAL C O 1
ATOM 2954 N N . PRO C 1 76 ? -6.793 4.646 33.521 1.00 16.36 57 PRO C N 1
ATOM 2955 C CA . PRO C 1 76 ? -6.857 5.308 34.797 1.00 16.61 57 PRO C CA 1
ATOM 2956 C C . PRO C 1 76 ? -5.671 4.924 35.652 1.00 16.24 57 PRO C C 1
ATOM 2957 O O . PRO C 1 76 ? -5.247 3.780 35.627 1.00 15.57 57 PRO C O 1
ATOM 2961 N N . ALA C 1 77 ? -5.158 5.873 36.424 1.00 16.85 58 ALA C N 1
ATOM 2962 C CA . ALA C 1 77 ? -4.083 5.591 37.368 1.00 16.72 58 ALA C CA 1
ATOM 2963 C C . ALA C 1 77 ? -4.467 4.392 38.222 1.00 17.15 58 ALA C C 1
ATOM 2964 O O . ALA C 1 77 ? -5.629 4.273 38.632 1.00 16.35 58 ALA C O 1
ATOM 2966 N N . PHE C 1 78 ? -3.482 3.547 38.501 1.00 17.25 59 PHE C N 1
ATOM 2967 C CA . PHE C 1 78 ? -3.690 2.276 39.154 1.00 17.85 59 PHE C CA 1
ATOM 2968 C C . PHE C 1 78 ? -2.836 2.069 40.391 1.00 18.83 59 PHE C C 1
ATOM 2969 O O . PHE C 1 78 ? -3.198 1.280 41.236 1.00 19.38 59 PHE C O 1
ATOM 2977 N N . ALA C 1 79 ? -1.723 2.771 40.524 1.00 19.13 60 ALA C N 1
ATOM 2978 C CA . ALA C 1 79 ? -0.804 2.539 41.649 1.00 19.47 60 ALA C CA 1
ATOM 2979 C C . ALA C 1 79 ? -1.267 3.325 42.856 1.00 19.85 60 ALA C C 1
ATOM 2980 O O . ALA C 1 79 ? -1.868 4.379 42.698 1.00 19.58 60 ALA C O 1
ATOM 2982 N N . PRO C 1 80 ? -0.931 2.856 44.065 1.00 20.90 61 PRO C N 1
ATOM 2983 C CA . PRO C 1 80 ? -1.233 3.623 45.284 1.00 21.30 61 PRO C CA 1
ATOM 2984 C C . PRO C 1 80 ? -0.542 4.983 45.274 1.00 21.58 61 PRO C C 1
ATOM 2985 O O . PRO C 1 80 ? -1.064 5.957 45.800 1.00 21.17 61 PRO C O 1
ATOM 2989 N N . LYS C 1 81 ? 0.645 5.043 44.698 1.00 21.73 62 LYS C N 1
ATOM 2990 C CA A LYS C 1 81 ? 1.357 6.300 44.463 0.50 21.46 62 LYS C CA 1
ATOM 2991 C CA B LYS C 1 81 ? 1.243 6.332 44.381 0.50 21.80 62 LYS C CA 1
ATOM 2992 C C . LYS C 1 81 ? 2.062 6.221 43.107 1.00 21.45 62 LYS C C 1
ATOM 2993 O O . LYS C 1 81 ? 2.583 5.161 42.762 1.00 20.97 62 LYS C O 1
ATOM 3004 N N . GLU C 1 82 ? 2.090 7.326 42.373 1.00 20.01 63 GLU C N 1
ATOM 3005 C CA . GLU C 1 82 ? 2.780 7.379 41.105 1.00 19.41 63 GLU C CA 1
ATOM 3006 C C . GLU C 1 82 ? 4.284 7.258 41.384 1.00 18.47 63 GLU C C 1
ATOM 3007 O O . GLU C 1 82 ? 4.752 7.674 42.418 1.00 18.10 63 GLU C O 1
ATOM 3013 N N . PRO C 1 83 ? 5.019 6.610 40.493 1.00 17.94 64 PRO C N 1
ATOM 3014 C CA . PRO C 1 83 ? 6.433 6.369 40.739 1.00 17.33 64 PRO C CA 1
ATOM 3015 C C . PRO C 1 83 ? 7.285 7.636 40.701 1.00 17.06 64 PRO C C 1
ATOM 3016 O O . PRO C 1 83 ? 8.376 7.633 41.231 1.00 16.63 64 PRO C O 1
ATOM 3020 N N . GLY C 1 84 ? 6.817 8.685 40.033 1.00 16.45 65 GLY C N 1
ATOM 3021 C CA . GLY C 1 84 ? 7.651 9.852 39.780 1.00 16.67 65 GLY C CA 1
ATOM 3022 C C . GLY C 1 84 ? 8.664 9.526 38.699 1.00 16.31 65 GLY C C 1
ATOM 3023 O O . GLY C 1 84 ? 8.661 8.417 38.153 1.00 16.43 65 GLY C O 1
ATOM 3024 N N . ALA C 1 85 ? 9.555 10.472 38.420 1.00 16.03 66 ALA C N 1
ATOM 3025 C CA . ALA C 1 85 ? 10.585 10.310 37.386 1.00 15.50 66 ALA C CA 1
ATOM 3026 C C . ALA C 1 85 ? 11.490 9.146 37.733 1.00 15.07 66 ALA C C 1
ATOM 3027 O O . ALA C 1 85 ? 12.032 9.055 38.843 1.00 15.17 66 ALA C O 1
ATOM 3029 N N . GLU C 1 86 ? 11.705 8.268 36.774 1.00 14.15 67 GLU C N 1
ATOM 3030 C CA . GLU C 1 86 ? 12.544 7.108 37.025 1.00 13.68 67 GLU C CA 1
ATOM 3031 C C . GLU C 1 86 ? 13.037 6.551 35.711 1.00 12.67 67 GLU C C 1
ATOM 3032 O O . GLU C 1 86 ? 12.252 6.273 34.832 1.00 12.52 67 GLU C O 1
ATOM 3038 N N . ASN C 1 87 ? 14.354 6.407 35.570 1.00 13.01 68 ASN C N 1
ATOM 3039 C CA . ASN C 1 87 ? 14.951 5.860 34.350 1.00 12.60 68 ASN C CA 1
ATOM 3040 C C . ASN C 1 87 ? 14.327 6.519 33.096 1.00 12.68 68 ASN C C 1
ATOM 3041 O O . ASN C 1 87 ? 13.953 5.834 32.152 1.00 12.17 68 ASN C O 1
ATOM 3046 N N . THR C 1 88 ? 14.271 7.845 33.104 1.00 12.43 69 THR C N 1
ATOM 3047 C CA . THR C 1 88 ? 13.561 8.590 32.052 1.00 12.60 69 THR C CA 1
ATOM 3048 C C . THR C 1 88 ? 14.366 8.740 30.779 1.00 12.37 69 THR C C 1
ATOM 3049 O O . THR C 1 88 ? 15.606 8.760 30.788 1.00 12.60 69 THR C O 1
ATOM 3053 N N . THR C 1 89 ? 13.638 8.893 29.682 1.00 12.21 70 THR C N 1
ATOM 3054 C CA . THR C 1 89 ? 14.201 9.277 28.402 1.00 11.42 70 THR C CA 1
ATOM 3055 C C . THR C 1 89 ? 13.296 10.298 27.688 1.00 11.24 70 THR C C 1
ATOM 3056 O O . THR C 1 89 ? 12.053 10.309 27.864 1.00 11.54 70 THR C O 1
ATOM 3060 N N . VAL C 1 90 ? 13.919 11.147 26.886 1.00 10.84 71 VAL C N 1
ATOM 3061 C CA . VAL C 1 90 ? 13.195 11.900 25.844 1.00 10.96 71 VAL C CA 1
ATOM 3062 C C . VAL C 1 90 ? 13.643 11.466 24.461 1.00 11.17 71 VAL C C 1
ATOM 3063 O O . VAL C 1 90 ? 13.142 11.994 23.425 1.00 11.73 71 VAL C O 1
ATOM 3067 N N . THR C 1 91 ? 14.523 10.466 24.438 1.00 11.39 72 THR C N 1
ATOM 3068 C CA . THR C 1 91 ? 15.019 9.820 23.202 1.00 11.17 72 THR C CA 1
ATOM 3069 C C . THR C 1 91 ? 14.785 8.303 23.247 1.00 11.59 72 THR C C 1
ATOM 3070 O O . THR C 1 91 ? 15.730 7.515 23.326 1.00 11.97 72 THR C O 1
ATOM 3074 N N . PRO C 1 92 ? 13.516 7.884 23.164 1.00 12.05 73 PRO C N 1
ATOM 3075 C CA . PRO C 1 92 ? 13.236 6.465 23.282 1.00 12.25 73 PRO C CA 1
ATOM 3076 C C . PRO C 1 92 ? 13.693 5.674 22.035 1.00 12.91 73 PRO C C 1
ATOM 3077 O O . PRO C 1 92 ? 13.612 6.187 20.903 1.00 13.15 73 PRO C O 1
ATOM 3081 N N . ILE C 1 93 ? 14.152 4.453 22.269 1.00 13.20 74 ILE C N 1
ATOM 3082 C CA . ILE C 1 93 ? 14.764 3.623 21.255 1.00 13.67 74 ILE C CA 1
ATOM 3083 C C . ILE C 1 93 ? 13.892 2.376 20.954 1.00 13.64 74 ILE C C 1
ATOM 3084 O O . ILE C 1 93 ? 12.949 2.065 21.719 1.00 12.87 74 ILE C O 1
ATOM 3089 N N . PRO C 1 94 ? 14.174 1.684 19.817 1.00 13.87 75 PRO C N 1
ATOM 3090 C CA . PRO C 1 94 ? 13.388 0.502 19.494 1.00 13.75 75 PRO C CA 1
ATOM 3091 C C . PRO C 1 94 ? 13.381 -0.487 20.655 1.00 13.71 75 PRO C C 1
ATOM 3092 O O . PRO C 1 94 ? 14.416 -0.824 21.182 1.00 12.18 75 PRO C O 1
ATOM 3096 N N . GLY C 1 95 ? 12.197 -0.949 21.031 1.00 13.99 76 GLY C N 1
ATOM 3097 C CA . GLY C 1 95 ? 12.075 -1.875 22.144 1.00 14.13 76 GLY C CA 1
ATOM 3098 C C . GLY C 1 95 ? 11.745 -1.284 23.504 1.00 14.04 76 GLY C C 1
ATOM 3099 O O . GLY C 1 95 ? 11.364 -2.032 24.415 1.00 14.02 76 GLY C O 1
ATOM 3100 N N . ASP C 1 96 ? 11.895 0.041 23.661 1.00 13.45 77 ASP C N 1
ATOM 3101 C CA . ASP C 1 96 ? 11.551 0.698 24.911 1.00 12.81 77 ASP C CA 1
ATOM 3102 C C . ASP C 1 96 ? 10.057 0.553 25.180 1.00 12.95 77 ASP C C 1
ATOM 3103 O O . ASP C 1 96 ? 9.216 0.689 24.264 1.00 13.39 77 ASP C O 1
ATOM 3108 N N . VAL C 1 97 ? 9.739 0.286 26.437 1.00 12.39 78 VAL C N 1
ATOM 3109 C CA . VAL C 1 97 ? 8.372 0.354 26.924 1.00 12.63 78 VAL C CA 1
ATOM 3110 C C . VAL C 1 97 ? 8.371 1.416 28.004 1.00 13.11 78 VAL C C 1
ATOM 3111 O O . VAL C 1 97 ? 9.184 1.343 28.959 1.00 13.69 78 VAL C O 1
ATOM 3115 N N . CYS C 1 98 ? 7.510 2.423 27.831 1.00 13.17 79 CYS C N 1
ATOM 3116 C CA . CYS C 1 98 ? 7.488 3.630 28.665 1.00 13.48 79 CYS C CA 1
ATOM 3117 C C . CYS C 1 98 ? 6.182 3.818 29.429 1.00 13.52 79 CYS C C 1
ATOM 3118 O O . CYS C 1 98 ? 5.106 3.437 28.975 1.00 14.55 79 CYS C O 1
ATOM 3121 N N . TYR C 1 99 ? 6.303 4.461 30.583 1.00 13.29 80 TYR C N 1
ATOM 3122 C CA . TYR C 1 99 ? 5.195 4.852 31.456 1.00 13.22 80 TYR C CA 1
ATOM 3123 C C . TYR C 1 99 ? 5.200 6.376 31.623 1.00 13.51 80 TYR C C 1
ATOM 3124 O O . TYR C 1 99 ? 6.232 6.941 31.954 1.00 13.62 80 TYR C O 1
ATOM 3133 N N . PHE C 1 100 ? 4.048 7.014 31.452 1.00 14.09 81 PHE C N 1
ATOM 3134 C CA . PHE C 1 100 ? 3.906 8.445 31.694 1.00 14.35 81 PHE C CA 1
ATOM 3135 C C . PHE C 1 100 ? 2.726 8.664 32.601 1.00 15.83 81 PHE C C 1
ATOM 3136 O O . PHE C 1 100 ? 1.661 8.056 32.381 1.00 15.70 81 PHE C O 1
ATOM 3144 N N . THR C 1 101 ? 2.900 9.548 33.587 1.00 16.96 82 THR C N 1
ATOM 3145 C CA . THR C 1 101 ? 1.811 10.033 34.417 1.00 18.64 82 THR C CA 1
ATOM 3146 C C . THR C 1 101 ? 1.317 11.339 33.777 1.00 19.89 82 THR C C 1
ATOM 3147 O O . THR C 1 101 ? 2.073 12.287 33.683 1.00 18.71 82 THR C O 1
ATOM 3151 N N . PHE C 1 102 ? 0.065 11.375 33.332 1.00 21.32 83 PHE C N 1
ATOM 3152 C CA . PHE C 1 102 ? -0.560 12.620 32.868 1.00 23.26 83 PHE C CA 1
ATOM 3153 C C . PHE C 1 102 ? -1.803 12.973 33.668 1.00 25.14 83 PHE C C 1
ATOM 3154 O O . PHE C 1 102 ? -2.398 12.133 34.336 1.00 24.02 83 PHE C O 1
ATOM 3162 N N . THR C 1 103 ? -2.235 14.215 33.535 1.00 27.53 84 THR C N 1
ATOM 3163 C CA . THR C 1 103 ? -3.549 14.620 34.024 1.00 30.03 84 THR C CA 1
ATOM 3164 C C . THR C 1 103 ? -4.512 14.702 32.837 1.00 32.00 84 THR C C 1
ATOM 3165 O O . THR C 1 103 ? -4.083 14.701 31.676 1.00 31.64 84 THR C O 1
ATOM 3169 N N . SER C 1 104 ? -5.806 14.799 33.117 1.00 34.34 85 SER C N 1
ATOM 3170 C CA A SER C 1 104 ? -6.793 15.033 32.066 0.50 35.72 85 SER C CA 1
ATOM 3171 C CA B SER C 1 104 ? -6.782 15.029 32.059 0.50 35.56 85 SER C CA 1
ATOM 3172 C C . SER C 1 104 ? -6.413 16.253 31.209 1.00 37.14 85 SER C C 1
ATOM 3173 O O . SER C 1 104 ? -6.513 16.216 29.981 1.00 37.36 85 SER C O 1
ATOM 3178 N N . ASN C 1 105 ? -5.973 17.333 31.862 1.00 38.81 86 ASN C N 1
ATOM 3179 C CA . ASN C 1 105 ? -5.571 18.566 31.155 1.00 40.14 86 ASN C CA 1
ATOM 3180 C C . ASN C 1 105 ? -4.449 18.350 30.128 1.00 41.30 86 ASN C C 1
ATOM 3181 O O . ASN C 1 105 ? -4.398 19.042 29.108 1.00 41.19 86 ASN C O 1
ATOM 3186 N N . ASP C 1 106 ? -3.546 17.417 30.413 1.00 42.37 87 ASP C N 1
ATOM 3187 C CA . ASP C 1 106 ? -2.445 17.108 29.493 1.00 43.66 87 ASP C CA 1
ATOM 3188 C C . ASP C 1 106 ? -2.937 16.513 28.186 1.00 44.19 87 ASP C C 1
ATOM 3189 O O . ASP C 1 106 ? -2.345 16.757 27.140 1.00 44.62 87 ASP C O 1
ATOM 3194 N N . LEU C 1 107 ? -4.005 15.724 28.256 1.00 44.40 88 LEU C N 1
ATOM 3195 C CA . LEU C 1 107 ? -4.380 14.844 27.156 1.00 44.56 88 LEU C CA 1
ATOM 3196 C C . LEU C 1 107 ? -5.663 15.282 26.462 1.00 44.21 88 LEU C C 1
ATOM 3197 O O . LEU C 1 107 ? -5.767 15.192 25.234 1.00 44.05 88 LEU C O 1
ATOM 3202 N N . LYS C 1 108 ? -6.626 15.756 27.243 1.00 43.64 89 LYS C N 1
ATOM 3203 C CA . LYS C 1 108 ? -7.923 16.152 26.710 1.00 43.46 89 LYS C CA 1
ATOM 3204 C C . LYS C 1 108 ? -7.821 17.585 26.159 1.00 42.13 89 LYS C C 1
ATOM 3205 O O . LYS C 1 108 ? -8.261 18.549 26.780 1.00 42.35 89 LYS C O 1
ATOM 3211 N N . THR C 1 109 ? -7.211 17.695 24.982 1.00 38.38 90 THR C N 1
ATOM 3212 C CA . THR C 1 109 ? -6.860 18.994 24.382 1.00 35.73 90 THR C CA 1
ATOM 3213 C C . THR C 1 109 ? -7.138 18.976 22.875 1.00 33.71 90 THR C C 1
ATOM 3214 O O . THR C 1 109 ? -7.072 17.905 22.233 1.00 32.06 90 THR C O 1
ATOM 3218 N N . PRO C 1 110 ? -7.437 20.158 22.310 1.00 31.56 91 PRO C N 1
ATOM 3219 C CA . PRO C 1 110 ? -7.553 20.274 20.855 1.00 30.83 91 PRO C CA 1
ATOM 3220 C C . PRO C 1 110 ? -6.348 19.699 20.111 1.00 30.40 91 PRO C C 1
ATOM 3221 O O . PRO C 1 110 ? -6.508 19.001 19.104 1.00 30.40 91 PRO C O 1
ATOM 3225 N N . SER C 1 111 ? -5.144 19.976 20.614 1.00 29.58 92 SER C N 1
ATOM 3226 C CA . SER C 1 111 ? -3.920 19.520 19.936 1.00 28.72 92 SER C CA 1
ATOM 3227 C C . SER C 1 111 ? -3.872 18.005 19.825 1.00 29.22 92 SER C C 1
ATOM 3228 O O . SER C 1 111 ? -3.356 17.500 18.857 1.00 28.94 92 SER C O 1
ATOM 3231 N N . HIS C 1 112 ? -4.411 17.284 20.819 1.00 30.00 93 HIS C N 1
ATOM 3232 C CA . HIS C 1 112 ? -4.425 15.810 20.772 1.00 30.58 93 HIS C CA 1
ATOM 3233 C C . HIS C 1 112 ? -5.513 15.292 19.840 1.00 31.16 93 HIS C C 1
ATOM 3234 O O . HIS C 1 112 ? -5.276 14.353 19.061 1.00 29.98 93 HIS C O 1
ATOM 3241 N N . GLY C 1 113 ? -6.708 15.884 19.971 1.00 32.21 94 GLY C N 1
ATOM 3242 C CA . GLY C 1 113 ? -7.844 15.574 19.103 1.00 33.13 94 GLY C CA 1
ATOM 3243 C C . GLY C 1 113 ? -8.431 14.173 19.270 1.00 33.76 94 GLY C C 1
ATOM 3244 O O . GLY C 1 113 ? -8.812 13.536 18.275 1.00 34.28 94 GLY C O 1
ATOM 3245 N N . TYR C 1 114 ? -8.511 13.683 20.509 1.00 34.46 95 TYR C N 1
ATOM 3246 C CA . TYR C 1 114 ? -9.094 12.342 20.767 1.00 35.36 95 TYR C CA 1
ATOM 3247 C C . TYR C 1 114 ? -10.586 12.351 20.395 1.00 36.10 95 TYR C C 1
ATOM 3248 O O . TYR C 1 114 ? -11.263 13.374 20.560 1.00 35.31 95 TYR C O 1
ATOM 3257 N N . GLU C 1 115 ? -11.067 11.227 19.861 1.00 36.92 96 GLU C N 1
ATOM 3258 C CA . GLU C 1 115 ? -12.504 11.041 19.626 1.00 37.81 96 GLU C CA 1
ATOM 3259 C C . GLU C 1 115 ? -13.256 10.938 20.957 1.00 37.71 96 GLU C C 1
ATOM 3260 O O . GLU C 1 115 ? -12.635 10.669 21.996 1.00 37.60 96 GLU C O 1
ATOM 3266 N N . GLN C 1 124 ? -8.574 13.901 36.384 1.00 32.37 105 GLN C N 1
ATOM 3267 C CA . GLN C 1 124 ? -8.038 12.739 37.080 1.00 30.85 105 GLN C CA 1
ATOM 3268 C C . GLN C 1 124 ? -6.625 12.410 36.555 1.00 28.15 105 GLN C C 1
ATOM 3269 O O . GLN C 1 124 ? -6.099 13.108 35.671 1.00 28.22 105 GLN C O 1
ATOM 3275 N N . THR C 1 125 ? -5.999 11.397 37.131 1.00 24.70 106 THR C N 1
ATOM 3276 C CA . THR C 1 125 ? -4.668 10.998 36.713 1.00 22.41 106 THR C CA 1
ATOM 3277 C C . THR C 1 125 ? -4.795 9.842 35.754 1.00 20.74 106 THR C C 1
ATOM 3278 O O . THR C 1 125 ? -5.454 8.862 36.072 1.00 19.77 106 THR C O 1
ATOM 3282 N N . ILE C 1 126 ? -4.154 9.984 34.597 1.00 19.12 107 ILE C N 1
ATOM 3283 C CA A ILE C 1 126 ? -4.169 8.995 33.530 0.50 18.65 107 ILE C CA 1
ATOM 3284 C CA B ILE C 1 126 ? -4.181 8.979 33.548 0.50 18.53 107 ILE C CA 1
ATOM 3285 C C . ILE C 1 126 ? -2.756 8.489 33.324 1.00 18.12 107 ILE C C 1
ATOM 3286 O O . ILE C 1 126 ? -1.808 9.288 33.353 1.00 18.42 107 ILE C O 1
ATOM 3295 N N . VAL C 1 127 ? -2.601 7.191 33.111 1.00 16.88 108 VAL C N 1
ATOM 3296 C CA . VAL C 1 127 ? -1.291 6.618 32.772 1.00 16.16 108 VAL C CA 1
ATOM 3297 C C . VAL C 1 127 ? -1.275 6.269 31.301 1.00 15.64 108 VAL C C 1
ATOM 3298 O O . VAL C 1 127 ? -2.247 5.690 30.784 1.00 15.45 108 VAL C O 1
ATOM 3302 N N . ASP C 1 128 ? -0.170 6.630 30.632 1.00 14.64 109 ASP C N 1
ATOM 3303 C CA . ASP C 1 128 ? 0.088 6.293 29.239 1.00 14.39 109 ASP C CA 1
ATOM 3304 C C . ASP C 1 128 ? 1.150 5.213 29.260 1.00 14.32 109 ASP C C 1
ATOM 3305 O O . ASP C 1 128 ? 2.231 5.430 29.818 1.00 14.20 109 ASP C O 1
ATOM 3310 N N . LEU C 1 129 ? 0.838 4.046 28.689 1.00 14.04 110 LEU C N 1
ATOM 3311 C CA . LEU C 1 129 ? 1.773 2.940 28.559 1.00 13.61 110 LEU C CA 1
ATOM 3312 C C . LEU C 1 129 ? 2.113 2.816 27.082 1.00 14.04 110 LEU C C 1
ATOM 3313 O O . LEU C 1 129 ? 1.237 2.614 26.247 1.00 13.93 110 LEU C O 1
ATOM 3318 N N . ALA C 1 130 ? 3.395 2.975 26.757 1.00 13.71 111 ALA C N 1
ATOM 3319 C CA . ALA C 1 130 ? 3.797 3.178 25.369 1.00 13.11 111 ALA C CA 1
ATOM 3320 C C . ALA C 1 130 ? 4.864 2.186 24.968 1.00 13.39 111 ALA C C 1
ATOM 3321 O O . ALA C 1 130 ? 5.724 1.819 25.793 1.00 13.46 111 ALA C O 1
ATOM 3323 N N . VAL C 1 131 ? 4.812 1.787 23.696 1.00 12.79 112 VAL C N 1
ATOM 3324 C CA . VAL C 1 131 ? 5.793 0.923 23.068 1.00 13.19 112 VAL C CA 1
ATOM 3325 C C . VAL C 1 131 ? 6.430 1.654 21.877 1.00 13.66 112 VAL C C 1
ATOM 3326 O O . VAL C 1 131 ? 5.712 2.202 21.012 1.00 13.56 112 VAL C O 1
ATOM 3330 N N . PHE C 1 132 ? 7.761 1.667 21.858 1.00 13.89 113 PHE C N 1
ATOM 3331 C CA . PHE C 1 132 ? 8.529 2.223 20.753 1.00 13.80 113 PHE C CA 1
ATOM 3332 C C . PHE C 1 132 ? 9.062 1.093 19.877 1.00 13.57 113 PHE C C 1
ATOM 3333 O O . PHE C 1 132 ? 9.773 0.200 20.334 1.00 13.65 113 PHE C O 1
ATOM 3341 N N . TYR C 1 133 ? 8.670 1.138 18.612 1.00 13.54 114 TYR C N 1
ATOM 3342 C CA . TYR C 1 133 ? 8.939 0.070 17.658 1.00 13.75 114 TYR C CA 1
ATOM 3343 C C . TYR C 1 133 ? 9.952 0.431 16.582 1.00 14.00 114 TYR C C 1
ATOM 3344 O O . TYR C 1 133 ? 10.268 -0.419 15.739 1.00 14.39 114 TYR C O 1
ATOM 3353 N N . GLY C 1 134 ? 10.417 1.679 16.594 1.00 13.55 115 GLY C N 1
ATOM 3354 C CA . GLY C 1 134 ? 11.443 2.194 15.651 1.00 13.67 115 GLY C CA 1
ATOM 3355 C C . GLY C 1 134 ? 12.325 3.238 16.352 1.00 13.28 115 GLY C C 1
ATOM 3356 O O . GLY C 1 134 ? 12.177 3.473 17.576 1.00 13.37 115 GLY C O 1
ATOM 3357 N N . ARG C 1 135 ? 13.230 3.863 15.596 1.00 12.25 116 ARG C N 1
ATOM 3358 C CA . ARG C 1 135 ? 14.238 4.747 16.170 1.00 11.76 116 ARG C CA 1
ATOM 3359 C C . ARG C 1 135 ? 14.016 6.186 15.749 1.00 11.91 116 ARG C C 1
ATOM 3360 O O . ARG C 1 135 ? 13.044 6.480 15.048 1.00 11.53 116 ARG C O 1
ATOM 3368 N N . ASN C 1 136 ? 14.922 7.070 16.168 1.00 11.16 117 ASN C N 1
ATOM 3369 C CA . ASN C 1 136 ? 14.861 8.488 15.796 1.00 11.49 117 ASN C CA 1
ATOM 3370 C C . ASN C 1 136 ? 13.546 9.183 16.228 1.00 11.53 117 ASN C C 1
ATOM 3371 O O . ASN C 1 136 ? 12.891 9.904 15.461 1.00 10.90 117 ASN C O 1
ATOM 3376 N N . ASN C 1 137 ? 13.196 8.940 17.486 1.00 11.22 118 ASN C N 1
ATOM 3377 C CA . ASN C 1 137 ? 12.015 9.512 18.133 1.00 10.81 118 ASN C CA 1
ATOM 3378 C C . ASN C 1 137 ? 12.430 10.596 19.112 1.00 11.20 118 ASN C C 1
ATOM 3379 O O . ASN C 1 137 ? 13.476 10.469 19.769 1.00 11.02 118 ASN C O 1
ATOM 3384 N N . LEU C 1 138 ? 11.611 11.635 19.236 1.00 11.38 119 LEU C N 1
ATOM 3385 C CA . LEU C 1 138 ? 11.782 12.635 20.290 1.00 11.49 119 LEU C CA 1
ATOM 3386 C C . LEU C 1 138 ? 10.473 12.785 21.093 1.00 11.79 119 LEU C C 1
ATOM 3387 O O . LEU C 1 138 ? 9.394 12.992 20.515 1.00 12.55 119 LEU C O 1
ATOM 3392 N N . LEU C 1 139 ? 10.561 12.668 22.410 1.00 12.26 120 LEU C N 1
ATOM 3393 C CA . LEU C 1 139 ? 9.419 12.897 23.287 1.00 12.33 120 LEU C CA 1
ATOM 3394 C C . LEU C 1 139 ? 9.293 14.384 23.582 1.00 12.04 120 LEU C C 1
ATOM 3395 O O . LEU C 1 139 ? 9.693 14.882 24.635 1.00 12.53 120 LEU C O 1
ATOM 3400 N N . LEU C 1 140 ? 8.776 15.092 22.584 1.00 12.44 121 LEU C N 1
ATOM 3401 C CA . LEU C 1 140 ? 8.748 16.526 22.579 1.00 12.72 121 LEU C CA 1
ATOM 3402 C C . LEU C 1 140 ? 7.502 16.956 21.813 1.00 12.40 121 LEU C C 1
ATOM 3403 O O . LEU C 1 140 ? 7.243 16.453 20.708 1.00 12.16 121 LEU C O 1
ATOM 3408 N N . ASN C 1 141 ? 6.698 17.834 22.395 1.00 11.69 122 ASN C N 1
ATOM 3409 C CA . ASN C 1 141 ? 5.475 18.284 21.686 1.00 11.60 122 ASN C CA 1
ATOM 3410 C C . ASN C 1 141 ? 5.220 19.769 21.864 1.00 10.73 122 ASN C C 1
ATOM 3411 O O . ASN C 1 141 ? 5.870 20.423 22.654 1.00 9.87 122 ASN C O 1
ATOM 3416 N N . GLY C 1 142 ? 4.297 20.320 21.066 1.00 10.39 123 GLY C N 1
ATOM 3417 C CA . GLY C 1 142 ? 4.054 21.758 21.111 1.00 9.98 123 GLY C CA 1
ATOM 3418 C C . GLY C 1 142 ? 3.084 22.204 22.185 1.00 9.93 123 GLY C C 1
ATOM 3419 O O . GLY C 1 142 ? 2.722 23.391 22.249 1.00 9.36 123 GLY C O 1
ATOM 3420 N N . ASP C 1 143 ? 2.662 21.264 23.025 1.00 9.68 124 ASP C N 1
ATOM 3421 C CA . ASP C 1 143 ? 1.808 21.610 24.182 1.00 10.78 124 ASP C CA 1
ATOM 3422 C C . ASP C 1 143 ? 2.669 22.133 25.323 1.00 10.79 124 ASP C C 1
ATOM 3423 O O . ASP C 1 143 ? 2.370 23.167 25.914 1.00 9.71 124 ASP C O 1
ATOM 3428 N N . THR C 1 144 ? 3.741 21.396 25.629 1.00 11.90 125 THR C N 1
ATOM 3429 C CA A THR C 1 144 ? 4.550 21.647 26.832 0.50 12.20 125 THR C CA 1
ATOM 3430 C CA B THR C 1 144 ? 4.557 21.681 26.828 0.50 12.11 125 THR C CA 1
ATOM 3431 C C . THR C 1 144 ? 6.074 21.567 26.626 1.00 12.44 125 THR C C 1
ATOM 3432 O O . THR C 1 144 ? 6.848 21.877 27.531 1.00 12.26 125 THR C O 1
ATOM 3439 N N . GLY C 1 145 ? 6.526 21.123 25.456 1.00 11.74 126 GLY C N 1
ATOM 3440 C CA . GLY C 1 145 ? 7.956 20.891 25.280 1.00 11.96 126 GLY C CA 1
ATOM 3441 C C . GLY C 1 145 ? 8.298 19.435 25.533 1.00 11.55 126 GLY C C 1
ATOM 3442 O O . GLY C 1 145 ? 7.628 18.562 25.046 1.00 10.74 126 GLY C O 1
ATOM 3443 N N . TRP C 1 146 ? 9.342 19.161 26.309 1.00 11.58 127 TRP C N 1
ATOM 3444 C CA . TRP C 1 146 ? 9.779 17.785 26.527 1.00 11.36 127 TRP C CA 1
ATOM 3445 C C . TRP C 1 146 ? 8.803 17.004 27.408 1.00 12.45 127 TRP C C 1
ATOM 3446 O O . TRP C 1 146 ? 8.310 17.534 28.417 1.00 11.86 127 TRP C O 1
ATOM 3457 N N . VAL C 1 147 ? 8.563 15.740 27.052 1.00 12.40 128 VAL C N 1
ATOM 3458 C CA A VAL C 1 147 ? 7.703 14.853 27.841 0.50 12.81 128 VAL C CA 1
ATOM 3459 C CA B VAL C 1 147 ? 7.723 14.867 27.881 0.50 12.68 128 VAL C CA 1
ATOM 3460 C C . VAL C 1 147 ? 8.428 13.541 28.156 1.00 12.82 128 VAL C C 1
ATOM 3461 O O . VAL C 1 147 ? 8.221 12.532 27.470 1.00 12.72 128 VAL C O 1
ATOM 3468 N N . PRO C 1 148 ? 9.301 13.542 29.177 1.00 13.13 129 PRO C N 1
ATOM 3469 C CA . PRO C 1 148 ? 10.047 12.317 29.467 1.00 13.03 129 PRO C CA 1
ATOM 3470 C C . PRO C 1 148 ? 9.162 11.146 29.912 1.00 12.99 129 PRO C C 1
ATOM 3471 O O . PRO C 1 148 ? 8.139 11.340 30.580 1.00 12.64 129 PRO C O 1
ATOM 3475 N N . GLY C 1 149 ? 9.526 9.947 29.485 1.00 13.07 130 GLY C N 1
ATOM 3476 C CA . GLY C 1 149 ? 8.826 8.738 29.876 1.00 13.56 130 GLY C CA 1
ATOM 3477 C C . GLY C 1 149 ? 9.767 7.873 30.693 1.00 13.03 130 GLY C C 1
ATOM 3478 O O . GLY C 1 149 ? 10.987 7.859 30.443 1.00 12.99 130 GLY C O 1
ATOM 3479 N N . ASN C 1 150 ? 9.215 7.198 31.699 1.00 12.71 131 ASN C N 1
ATOM 3480 C CA . ASN C 1 150 ? 9.970 6.203 32.462 1.00 12.85 131 ASN C CA 1
ATOM 3481 C C . ASN C 1 150 ? 10.163 4.956 31.619 1.00 12.44 131 ASN C C 1
ATOM 3482 O O . ASN C 1 150 ? 9.197 4.303 31.250 1.00 12.78 131 ASN C O 1
ATOM 3487 N N . VAL C 1 151 ? 11.400 4.563 31.363 1.00 12.23 132 VAL C N 1
ATOM 3488 C CA . VAL C 1 151 ? 11.590 3.345 30.613 1.00 12.05 132 VAL C CA 1
ATOM 3489 C C . VAL C 1 151 ? 11.567 2.193 31.621 1.00 12.74 132 VAL C C 1
ATOM 3490 O O . VAL C 1 151 ? 12.446 2.100 32.460 1.00 12.09 132 VAL C O 1
ATOM 3494 N N . PHE C 1 152 ? 10.562 1.326 31.539 1.00 12.26 133 PHE C N 1
ATOM 3495 C CA . PHE C 1 152 ? 10.434 0.254 32.529 1.00 13.01 133 PHE C CA 1
ATOM 3496 C C . PHE C 1 152 ? 10.464 -1.187 31.988 1.00 13.46 133 PHE C C 1
ATOM 3497 O O . PHE C 1 152 ? 10.455 -2.140 32.789 1.00 13.71 133 PHE C O 1
ATOM 3505 N N . ALA C 1 153 ? 10.496 -1.343 30.665 1.00 13.18 134 ALA C N 1
ATOM 3506 C CA . ALA C 1 153 ? 10.622 -2.656 30.040 1.00 13.40 134 ALA C CA 1
ATOM 3507 C C . ALA C 1 153 ? 11.345 -2.552 28.703 1.00 13.90 134 ALA C C 1
ATOM 3508 O O . ALA C 1 153 ? 11.404 -1.462 28.101 1.00 14.47 134 ALA C O 1
ATOM 3510 N N . THR C 1 154 ? 11.927 -3.672 28.262 1.00 13.77 135 THR C N 1
ATOM 3511 C CA A THR C 1 154 ? 12.627 -3.707 26.985 0.50 14.57 135 THR C CA 1
ATOM 3512 C CA B THR C 1 154 ? 12.705 -3.743 27.012 0.50 14.43 135 THR C CA 1
ATOM 3513 C C . THR C 1 154 ? 12.213 -4.966 26.229 1.00 14.62 135 THR C C 1
ATOM 3514 O O . THR C 1 154 ? 12.284 -6.070 26.746 1.00 14.13 135 THR C O 1
ATOM 3521 N N . ILE C 1 155 ? 11.713 -4.779 25.011 1.00 15.10 136 ILE C N 1
ATOM 3522 C CA . ILE C 1 155 ? 11.194 -5.916 24.242 1.00 15.16 136 ILE C CA 1
ATOM 3523 C C . ILE C 1 155 ? 12.367 -6.822 23.857 1.00 16.44 136 ILE C C 1
ATOM 3524 O O . ILE C 1 155 ? 13.380 -6.369 23.313 1.00 16.74 136 ILE C O 1
ATOM 3529 N N . VAL C 1 156 ? 12.269 -8.104 24.179 1.00 16.23 137 VAL C N 1
ATOM 3530 C CA . VAL C 1 156 ? 13.362 -9.050 23.883 1.00 16.77 137 VAL C CA 1
ATOM 3531 C C . VAL C 1 156 ? 12.965 -10.133 22.883 1.00 17.67 137 VAL C C 1
ATOM 3532 O O . VAL C 1 156 ? 13.811 -10.800 22.377 1.00 17.82 137 VAL C O 1
ATOM 3536 N N . GLU C 1 157 ? 11.674 -10.330 22.650 1.00 18.19 138 GLU C N 1
ATOM 3537 C CA A GLU C 1 157 ? 11.186 -11.304 21.674 0.50 18.22 138 GLU C CA 1
ATOM 3538 C CA B GLU C 1 157 ? 11.200 -11.300 21.667 0.50 18.20 138 GLU C CA 1
ATOM 3539 C C . GLU C 1 157 ? 10.022 -10.702 20.908 1.00 18.15 138 GLU C C 1
ATOM 3540 O O . GLU C 1 157 ? 9.141 -10.063 21.499 1.00 18.21 138 GLU C O 1
ATOM 3551 N N . GLY C 1 158 ? 10.002 -10.917 19.602 1.00 17.91 139 GLY C N 1
ATOM 3552 C CA . GLY C 1 158 ? 8.870 -10.525 18.767 1.00 17.69 139 GLY C CA 1
ATOM 3553 C C . GLY C 1 158 ? 8.845 -9.046 18.341 1.00 17.62 139 GLY C C 1
ATOM 3554 O O . GLY C 1 158 ? 7.823 -8.572 17.841 1.00 16.91 139 GLY C O 1
ATOM 3555 N N . LEU C 1 159 ? 9.952 -8.319 18.536 1.00 17.15 140 LEU C N 1
ATOM 3556 C CA . LEU C 1 159 ? 9.988 -6.906 18.182 1.00 17.53 140 LEU C CA 1
ATOM 3557 C C . LEU C 1 159 ? 9.709 -6.674 16.692 1.00 18.19 140 LEU C C 1
ATOM 3558 O O . LEU C 1 159 ? 8.976 -5.767 16.363 1.00 16.90 140 LEU C O 1
ATOM 3563 N N . ASP C 1 160 ? 10.294 -7.488 15.801 1.00 18.72 141 ASP C N 1
ATOM 3564 C CA . ASP C 1 160 ? 10.096 -7.265 14.365 1.00 20.07 141 ASP C CA 1
ATOM 3565 C C . ASP C 1 160 ? 8.636 -7.425 13.985 1.00 19.31 141 ASP C C 1
ATOM 3566 O O . ASP C 1 160 ? 8.086 -6.596 13.255 1.00 18.70 141 ASP C O 1
ATOM 3571 N N . GLU C 1 161 ? 7.972 -8.438 14.528 1.00 19.09 142 GLU C N 1
ATOM 3572 C CA . GLU C 1 161 ? 6.522 -8.632 14.233 1.00 19.07 142 GLU C CA 1
ATOM 3573 C C . GLU C 1 161 ? 5.701 -7.504 14.829 1.00 17.73 142 GLU C C 1
ATOM 3574 O O . GLU C 1 161 ? 4.770 -7.010 14.209 1.00 17.24 142 GLU C O 1
ATOM 3585 N N . ALA C 1 163 ? 6.641 -4.436 15.328 1.00 14.81 144 ALA C N 1
ATOM 3586 C CA . ALA C 1 163 ? 6.919 -3.257 14.476 1.00 16.10 144 ALA C CA 1
ATOM 3587 C C . ALA C 1 163 ? 6.058 -3.292 13.220 1.00 15.65 144 ALA C C 1
ATOM 3588 O O . ALA C 1 163 ? 5.471 -2.283 12.820 1.00 16.02 144 ALA C O 1
ATOM 3590 N N . ALA C 1 164 ? 5.956 -4.477 12.614 1.00 14.83 145 ALA C N 1
ATOM 3591 C CA . ALA C 1 164 ? 5.120 -4.658 11.432 1.00 15.01 145 ALA C CA 1
ATOM 3592 C C . ALA C 1 164 ? 3.631 -4.423 11.759 1.00 14.83 145 ALA C C 1
ATOM 3593 O O . ALA C 1 164 ? 2.961 -3.745 11.009 1.00 14.16 145 ALA C O 1
ATOM 3595 N N . ALA C 1 165 ? 3.160 -4.905 12.907 1.00 14.78 146 ALA C N 1
ATOM 3596 C CA . ALA C 1 165 ? 1.779 -4.647 13.350 1.00 14.62 146 ALA C CA 1
ATOM 3597 C C . ALA C 1 165 ? 1.525 -3.144 13.603 1.00 15.25 146 ALA C C 1
ATOM 3598 O O . ALA C 1 165 ? 0.454 -2.625 13.271 1.00 15.43 146 ALA C O 1
ATOM 3600 N N . CYS C 1 166 ? 2.525 -2.452 14.139 1.00 15.42 147 CYS C N 1
ATOM 3601 C CA . CYS C 1 166 ? 2.422 -1.034 14.418 1.00 15.44 147 CYS C CA 1
ATOM 3602 C C . CYS C 1 166 ? 2.393 -0.234 13.121 1.00 15.27 147 CYS C C 1
ATOM 3603 O O . CYS C 1 166 ? 1.692 0.734 13.038 1.00 15.40 147 CYS C O 1
ATOM 3606 N N . GLN C 1 167 ? 3.159 -0.633 12.111 1.00 15.84 148 GLN C N 1
ATOM 3607 C CA A GLN C 1 167 ? 3.076 0.065 10.827 0.50 15.24 148 GLN C CA 1
ATOM 3608 C CA B GLN C 1 167 ? 3.109 -0.019 10.776 0.50 15.53 148 GLN C CA 1
ATOM 3609 C C . GLN C 1 167 ? 1.691 -0.145 10.211 1.00 16.11 148 GLN C C 1
ATOM 3610 O O . GLN C 1 167 ? 1.171 0.754 9.558 1.00 15.59 148 GLN C O 1
ATOM 3621 N N . ASP C 1 168 ? 1.092 -1.307 10.453 1.00 15.45 149 ASP C N 1
ATOM 3622 C CA . ASP C 1 168 ? -0.257 -1.603 10.019 1.00 16.51 149 ASP C CA 1
ATOM 3623 C C . ASP C 1 168 ? -1.307 -0.802 10.793 1.00 16.01 149 ASP C C 1
ATOM 3624 O O . ASP C 1 168 ? -2.358 -0.522 10.244 1.00 15.91 149 ASP C O 1
ATOM 3629 N N . ILE C 1 169 ? -1.048 -0.478 12.055 1.00 15.77 150 ILE C N 1
ATOM 3630 C CA . ILE C 1 169 ? -1.930 0.460 12.824 1.00 15.25 150 ILE C CA 1
ATOM 3631 C C . ILE C 1 169 ? -1.837 1.886 12.207 1.00 15.76 150 ILE C C 1
ATOM 3632 O O . ILE C 1 169 ? -2.845 2.560 12.004 1.00 16.24 150 ILE C O 1
ATOM 3637 N N . TRP C 1 170 ? -0.624 2.319 11.902 1.00 16.03 151 TRP C N 1
ATOM 3638 C CA . TRP C 1 170 ? -0.390 3.630 11.290 1.00 16.93 151 TRP C CA 1
ATOM 3639 C C . TRP C 1 170 ? -1.125 3.738 9.954 1.00 17.36 151 TRP C C 1
ATOM 3640 O O . TRP C 1 170 ? -1.851 4.685 9.743 1.00 17.67 151 TRP C O 1
ATOM 3659 N N . GLY C 1 172 ? -3.395 1.360 8.597 1.00 18.67 153 GLY C N 1
ATOM 3660 C CA . GLY C 1 172 ? -4.687 0.660 8.553 1.00 18.47 153 GLY C CA 1
ATOM 3661 C C . GLY C 1 172 ? -5.611 1.006 9.711 1.00 18.86 153 GLY C C 1
ATOM 3662 O O . GLY C 1 172 ? -6.748 0.549 9.753 1.00 19.26 153 GLY C O 1
ATOM 3663 N N . GLY C 1 173 ? -5.158 1.824 10.648 1.00 18.67 154 GLY C N 1
ATOM 3664 C CA . GLY C 1 173 ? -6.039 2.295 11.719 1.00 19.07 154 GLY C CA 1
ATOM 3665 C C . GLY C 1 173 ? -5.994 1.467 13.002 1.00 19.02 154 GLY C C 1
ATOM 3666 O O . GLY C 1 173 ? -5.409 0.396 13.050 1.00 17.70 154 GLY C O 1
ATOM 3667 N N . ALA C 1 174 ? -6.641 2.010 14.032 1.00 19.11 155 ALA C N 1
ATOM 3668 C CA . ALA C 1 174 ? -6.672 1.449 15.369 1.00 19.51 155 ALA C CA 1
ATOM 3669 C C . ALA C 1 174 ? -8.089 1.063 15.810 1.00 20.31 155 ALA C C 1
ATOM 3670 O O . ALA C 1 174 ? -8.302 0.714 16.981 1.00 19.73 155 ALA C O 1
ATOM 3672 N N . ARG C 1 175 ? -9.038 1.065 14.868 1.00 21.60 156 ARG C N 1
ATOM 3673 C CA . ARG C 1 175 ? -10.430 0.799 15.187 1.00 22.70 156 ARG C CA 1
ATOM 3674 C C . ARG C 1 175 ? -10.529 -0.591 15.728 1.00 21.87 156 ARG C C 1
ATOM 3675 O O . ARG C 1 175 ? -10.017 -1.524 15.109 1.00 21.53 156 ARG C O 1
ATOM 3683 N N . ASP C 1 176 ? -11.206 -0.707 16.872 1.00 21.59 157 ASP C N 1
ATOM 3684 C CA . ASP C 1 176 ? -11.456 -1.958 17.556 1.00 21.38 157 ASP C CA 1
ATOM 3685 C C . ASP C 1 176 ? -10.171 -2.680 17.986 1.00 20.38 157 ASP C C 1
ATOM 3686 O O . ASP C 1 176 ? -10.226 -3.870 18.330 1.00 19.82 157 ASP C O 1
ATOM 3691 N N . GLU C 1 177 ? -9.030 -1.977 17.967 1.00 18.20 158 GLU C N 1
ATOM 3692 C CA . GLU C 1 177 ? -7.760 -2.577 18.354 1.00 17.82 158 GLU C CA 1
ATOM 3693 C C . GLU C 1 177 ? -7.447 -2.178 19.804 1.00 17.04 158 GLU C C 1
ATOM 3694 O O . GLU C 1 177 ? -7.686 -1.035 20.213 1.00 16.71 158 GLU C O 1
ATOM 3700 N N . THR C 1 178 ? -6.887 -3.125 20.542 1.00 16.90 159 THR C N 1
ATOM 3701 C CA . THR C 1 178 ? -6.662 -3.020 21.988 1.00 16.91 159 THR C CA 1
ATOM 3702 C C . THR C 1 178 ? -5.234 -3.415 22.296 1.00 16.59 159 THR C C 1
ATOM 3703 O O . THR C 1 178 ? -4.729 -4.433 21.774 1.00 16.20 159 THR C O 1
ATOM 3707 N N . LEU C 1 179 ? -4.559 -2.581 23.081 1.00 15.90 160 LEU C N 1
ATOM 3708 C CA . LEU C 1 179 ? -3.205 -2.895 23.520 1.00 15.19 160 LEU C CA 1
ATOM 3709 C C . LEU C 1 179 ? -3.298 -3.394 24.954 1.00 15.30 160 LEU C C 1
ATOM 3710 O O . LEU C 1 179 ? -3.804 -2.670 25.828 1.00 14.36 160 LEU C O 1
ATOM 3715 N N . THR C 1 180 ? -2.787 -4.606 25.183 1.00 15.11 161 THR C N 1
ATOM 3716 C CA . THR C 1 180 ? -2.826 -5.261 26.498 1.00 16.07 161 THR C CA 1
ATOM 3717 C C . THR C 1 180 ? -1.445 -5.615 27.010 1.00 15.80 161 THR C C 1
ATOM 3718 O O . THR C 1 180 ? -0.643 -6.246 26.319 1.00 16.08 161 THR C O 1
ATOM 3722 N N . PHE C 1 181 ? -1.189 -5.219 28.250 1.00 15.27 162 PHE C N 1
ATOM 3723 C CA . PHE C 1 181 ? 0.052 -5.539 28.945 1.00 14.87 162 PHE C CA 1
ATOM 3724 C C . PHE C 1 181 ? -0.363 -6.597 29.981 1.00 15.54 162 PHE C C 1
ATOM 3725 O O . PHE C 1 181 ? -1.389 -6.414 30.657 1.00 14.70 162 PHE C O 1
ATOM 3733 N N . SER C 1 182 ? 0.379 -7.704 30.073 1.00 16.02 163 SER C N 1
ATOM 3734 C CA . SER C 1 182 ? 0.024 -8.796 31.014 1.00 16.06 163 SER C CA 1
ATOM 3735 C C . SER C 1 182 ? 1.298 -9.482 31.534 1.00 16.51 163 SER C C 1
ATOM 3736 O O . SER C 1 182 ? 2.362 -9.301 30.942 1.00 16.35 163 SER C O 1
ATOM 3739 N N . ARG C 1 183 ? 1.210 -10.252 32.630 1.00 16.85 164 ARG C N 1
ATOM 3740 C CA . ARG C 1 183 ? 2.393 -10.937 33.178 1.00 17.59 164 ARG C CA 1
ATOM 3741 C C . ARG C 1 183 ? 2.670 -12.146 32.300 1.00 18.36 164 ARG C C 1
ATOM 3742 O O . ARG C 1 183 ? 1.758 -12.860 31.962 1.00 17.64 164 ARG C O 1
ATOM 3750 N N . ALA C 1 184 ? 3.919 -12.386 31.950 1.00 20.15 165 ALA C N 1
ATOM 3751 C CA . ALA C 1 184 ? 4.289 -13.588 31.186 1.00 22.76 165 ALA C CA 1
ATOM 3752 C C . ALA C 1 184 ? 4.891 -14.518 32.218 1.00 25.27 165 ALA C C 1
ATOM 3753 O O . ALA C 1 184 ? 5.916 -14.217 32.788 1.00 27.26 165 ALA C O 1
ATOM 3755 N N . GLU C 1 185 ? 4.263 -15.638 32.500 1.00 28.67 166 GLU C N 1
ATOM 3756 C CA . GLU C 1 185 ? 4.663 -16.434 33.668 1.00 30.57 166 GLU C CA 1
ATOM 3757 C C . GLU C 1 185 ? 4.602 -17.924 33.385 1.00 31.63 166 GLU C C 1
ATOM 3758 O O . GLU C 1 185 ? 4.759 -18.316 32.239 1.00 34.38 166 GLU C O 1
ATOM 3764 N N . GLY D 1 19 ? 25.432 44.712 52.021 1.00 29.18 0 GLY D N 1
ATOM 3765 C CA . GLY D 1 19 ? 26.618 43.981 52.557 1.00 28.96 0 GLY D CA 1
ATOM 3766 C C . GLY D 1 19 ? 27.709 43.818 51.513 1.00 28.64 0 GLY D C 1
ATOM 3767 O O . GLY D 1 19 ? 27.420 43.591 50.345 1.00 29.55 0 GLY D O 1
ATOM 3776 N N . ALA D 1 21 ? 30.859 42.505 49.121 1.00 24.18 2 ALA D N 1
ATOM 3777 C CA . ALA D 1 21 ? 31.026 41.333 48.249 1.00 23.00 2 ALA D CA 1
ATOM 3778 C C . ALA D 1 21 ? 31.731 40.202 48.980 1.00 21.81 2 ALA D C 1
ATOM 3779 O O . ALA D 1 21 ? 32.682 40.440 49.740 1.00 21.31 2 ALA D O 1
ATOM 3781 N N . ARG D 1 22 ? 31.240 38.985 48.766 1.00 20.02 3 ARG D N 1
ATOM 3782 C CA . ARG D 1 22 ? 31.894 37.793 49.254 1.00 19.27 3 ARG D CA 1
ATOM 3783 C C . ARG D 1 22 ? 32.410 36.971 48.078 1.00 18.48 3 ARG D C 1
ATOM 3784 O O . ARG D 1 22 ? 31.785 36.921 47.003 1.00 17.59 3 ARG D O 1
ATOM 3792 N N . TYR D 1 23 ? 33.557 36.329 48.297 1.00 17.53 4 TYR D N 1
ATOM 3793 C CA . TYR D 1 23 ? 34.218 35.558 47.266 1.00 16.92 4 TYR D CA 1
ATOM 3794 C C . TYR D 1 23 ? 34.471 34.137 47.737 1.00 16.74 4 TYR D C 1
ATOM 3795 O O . TYR D 1 23 ? 34.734 33.897 48.940 1.00 15.74 4 TYR D O 1
ATOM 3804 N N . ILE D 1 24 ? 34.405 33.207 46.772 1.00 15.80 5 ILE D N 1
ATOM 3805 C CA . ILE D 1 24 ? 34.772 31.802 46.996 1.00 16.25 5 ILE D CA 1
ATOM 3806 C C . ILE D 1 24 ? 35.976 31.361 46.147 1.00 16.28 5 ILE D C 1
ATOM 3807 O O . ILE D 1 24 ? 36.211 31.853 45.040 1.00 16.73 5 ILE D O 1
ATOM 3812 N N . ASN D 1 25 ? 36.762 30.449 46.691 1.00 16.54 6 ASN D N 1
ATOM 3813 C CA . ASN D 1 25 ? 37.813 29.815 45.922 1.00 16.38 6 ASN D CA 1
ATOM 3814 C C . ASN D 1 25 ? 37.341 28.490 45.405 1.00 15.78 6 ASN D C 1
ATOM 3815 O O . ASN D 1 25 ? 36.643 27.766 46.104 1.00 16.17 6 ASN D O 1
ATOM 3820 N N . ILE D 1 26 ? 37.730 28.175 44.181 1.00 15.68 7 ILE D N 1
ATOM 3821 C CA . ILE D 1 26 ? 37.343 26.921 43.530 1.00 14.98 7 ILE D CA 1
ATOM 3822 C C . ILE D 1 26 ? 38.650 26.258 43.115 1.00 15.06 7 ILE D C 1
ATOM 3823 O O . ILE D 1 26 ? 39.449 26.844 42.373 1.00 15.05 7 ILE D O 1
ATOM 3828 N N . THR D 1 27 ? 38.875 25.045 43.591 1.00 15.08 8 THR D N 1
ATOM 3829 C CA . THR D 1 27 ? 40.203 24.463 43.524 1.00 15.53 8 THR D CA 1
ATOM 3830 C C . THR D 1 27 ? 40.130 23.037 43.031 1.00 15.64 8 THR D C 1
ATOM 3831 O O . THR D 1 27 ? 39.259 22.273 43.469 1.00 15.58 8 THR D O 1
ATOM 3835 N N . LEU D 1 28 ? 41.031 22.701 42.108 1.00 15.72 9 LEU D N 1
ATOM 3836 C CA . LEU D 1 28 ? 41.369 21.313 41.794 1.00 16.02 9 LEU D CA 1
ATOM 3837 C C . LEU D 1 28 ? 42.604 20.919 42.615 1.00 17.19 9 LEU D C 1
ATOM 3838 O O . LEU D 1 28 ? 43.697 21.458 42.408 1.00 17.00 9 LEU D O 1
ATOM 3843 N N . GLU D 1 29 ? 42.432 19.984 43.543 1.00 18.40 10 GLU D N 1
ATOM 3844 C CA . GLU D 1 29 ? 43.456 19.715 44.561 1.00 19.91 10 GLU D CA 1
ATOM 3845 C C . GLU D 1 29 ? 44.668 19.002 43.987 1.00 20.06 10 GLU D C 1
ATOM 3846 O O . GLU D 1 29 ? 45.794 19.279 44.390 1.00 20.56 10 GLU D O 1
ATOM 3852 N N . LYS D 1 30 ? 44.465 18.064 43.074 1.00 20.49 11 LYS D N 1
ATOM 3853 C CA . LYS D 1 30 ? 45.599 17.320 42.528 1.00 21.26 11 LYS D CA 1
ATOM 3854 C C . LYS D 1 30 ? 46.412 18.191 41.584 1.00 20.85 11 LYS D C 1
ATOM 3855 O O . LYS D 1 30 ? 47.634 18.325 41.730 1.00 21.15 11 LYS D O 1
ATOM 3861 N N . ARG D 1 31 ? 45.752 18.802 40.620 1.00 20.00 12 ARG D N 1
ATOM 3862 C CA . ARG D 1 31 ? 46.442 19.690 39.688 1.00 19.69 12 ARG D CA 1
ATOM 3863 C C . ARG D 1 31 ? 46.952 20.978 40.352 1.00 19.71 12 ARG D C 1
ATOM 3864 O O . ARG D 1 31 ? 47.843 21.627 39.816 1.00 19.46 12 ARG D O 1
ATOM 3872 N N . GLY D 1 32 ? 46.387 21.346 41.500 1.00 19.62 13 GLY D N 1
ATOM 3873 C CA . GLY D 1 32 ? 46.837 22.528 42.254 1.00 19.71 13 GLY D CA 1
ATOM 3874 C C . GLY D 1 32 ? 46.462 23.848 41.605 1.00 19.74 13 GLY D C 1
ATOM 3875 O O . GLY D 1 32 ? 47.240 24.779 41.616 1.00 19.96 13 GLY D O 1
ATOM 3876 N N . VAL D 1 33 ? 45.254 23.925 41.057 1.00 19.49 14 VAL D N 1
ATOM 3877 C CA . VAL D 1 33 ? 44.796 25.104 40.334 1.00 19.04 14 VAL D CA 1
ATOM 3878 C C . VAL D 1 33 ? 43.562 25.669 41.029 1.00 19.04 14 VAL D C 1
ATOM 3879 O O . VAL D 1 33 ? 42.603 24.944 41.279 1.00 19.06 14 VAL D O 1
ATOM 3883 N N . THR D 1 34 ? 43.613 26.960 41.372 1.00 18.81 15 THR D N 1
ATOM 3884 C CA . THR D 1 34 ? 42.531 27.631 42.080 1.00 18.99 15 THR D CA 1
ATOM 3885 C C . THR D 1 34 ? 42.124 28.864 41.302 1.00 18.78 15 THR D C 1
ATOM 3886 O O . THR D 1 34 ? 42.967 29.540 40.705 1.00 18.99 15 THR D O 1
ATOM 3890 N N . CYS D 1 35 ? 40.826 29.132 41.269 1.00 18.23 16 CYS D N 1
ATOM 3891 C CA . CYS D 1 35 ? 40.334 30.398 40.780 1.00 17.77 16 CYS D CA 1
ATOM 3892 C C . CYS D 1 35 ? 39.405 30.943 41.840 1.00 17.44 16 CYS D C 1
ATOM 3893 O O . CYS D 1 35 ? 39.055 30.243 42.788 1.00 17.48 16 CYS D O 1
ATOM 3896 N N . LYS D 1 36 ? 39.031 32.203 41.690 1.00 17.10 17 LYS D N 1
ATOM 3897 C CA . LYS D 1 36 ? 38.209 32.897 42.676 1.00 17.15 17 LYS D CA 1
ATOM 3898 C C . LYS D 1 36 ? 36.953 33.415 41.987 1.00 16.29 17 LYS D C 1
ATOM 3899 O O . LYS D 1 36 ? 37.033 33.934 40.875 1.00 16.07 17 LYS D O 1
ATOM 3903 N N . ALA D 1 37 ? 35.814 33.277 42.668 1.00 15.53 18 ALA D N 1
ATOM 3904 C CA . ALA D 1 37 ? 34.529 33.706 42.157 1.00 15.52 18 ALA D CA 1
ATOM 3905 C C . ALA D 1 37 ? 33.809 34.635 43.115 1.00 15.38 18 ALA D C 1
ATOM 3906 O O . ALA D 1 37 ? 33.817 34.442 44.322 1.00 15.20 18 ALA D O 1
ATOM 3908 N N . LEU D 1 38 ? 33.148 35.635 42.540 1.00 15.78 19 LEU D N 1
ATOM 3909 C CA . LEU D 1 38 ? 32.223 36.477 43.262 1.00 15.48 19 LEU D CA 1
ATOM 3910 C C . LEU D 1 38 ? 30.932 35.717 43.495 1.00 15.60 19 LEU D C 1
ATOM 3911 O O . LEU D 1 38 ? 30.278 35.227 42.535 1.00 15.66 19 LEU D O 1
ATOM 3916 N N . LEU D 1 39 ? 30.531 35.656 44.751 1.00 14.99 20 LEU D N 1
ATOM 3917 C CA . LEU D 1 39 ? 29.287 34.998 45.122 1.00 15.48 20 LEU D CA 1
ATOM 3918 C C . LEU D 1 39 ? 28.159 35.930 44.794 1.00 15.18 20 LEU D C 1
ATOM 3919 O O . LEU D 1 39 ? 28.200 37.101 45.168 1.00 15.17 20 LEU D O 1
ATOM 3924 N N . LEU D 1 40 ? 27.141 35.450 44.090 1.00 14.94 21 LEU D N 1
ATOM 3925 C CA . LEU D 1 40 ? 26.089 36.370 43.630 1.00 15.15 21 LEU D CA 1
ATOM 3926 C C . LEU D 1 40 ? 24.973 36.556 44.652 1.00 15.31 21 LEU D C 1
ATOM 3927 O O . LEU D 1 40 ? 23.847 36.145 44.431 1.00 15.29 21 LEU D O 1
ATOM 3932 N N . ASP D 1 41 ? 25.294 37.212 45.761 1.00 15.91 22 ASP D N 1
ATOM 3933 C CA . ASP D 1 41 ? 24.380 37.403 46.895 1.00 1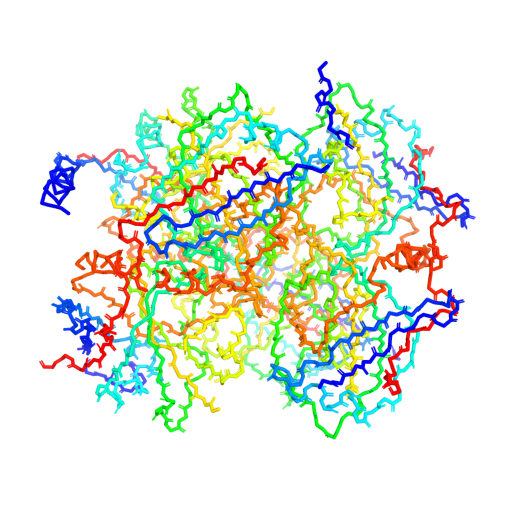6.60 22 ASP D CA 1
ATOM 3934 C C . ASP D 1 41 ? 23.175 38.259 46.544 1.00 17.48 22 ASP D C 1
ATOM 3935 O O . ASP D 1 41 ? 22.106 38.131 47.176 1.00 17.74 22 ASP D O 1
ATOM 3940 N N . ASP D 1 42 ? 23.353 39.119 45.538 1.00 18.01 23 ASP D N 1
ATOM 3941 C CA . ASP D 1 42 ? 22.309 40.023 45.073 1.00 18.86 23 ASP D CA 1
ATOM 3942 C C . ASP D 1 42 ? 21.244 39.348 44.201 1.00 18.44 23 ASP D C 1
ATOM 3943 O O . ASP D 1 42 ? 20.065 39.530 44.440 1.00 18.69 23 ASP D O 1
ATOM 3948 N N . VAL D 1 43 ? 21.644 38.573 43.188 1.00 17.97 24 VAL D N 1
ATOM 3949 C CA . VAL D 1 43 ? 20.669 37.959 42.270 1.00 17.37 24 VAL D CA 1
ATOM 3950 C C . VAL D 1 43 ? 20.434 36.476 42.555 1.00 16.57 24 VAL D C 1
ATOM 3951 O O . VAL D 1 43 ? 19.475 35.897 42.045 1.00 16.60 24 VAL D O 1
ATOM 3955 N N . ALA D 1 44 ? 21.284 35.849 43.361 1.00 15.39 25 ALA D N 1
ATOM 3956 C CA . ALA D 1 44 ? 21.017 34.475 43.777 1.00 14.53 25 ALA D CA 1
ATOM 3957 C C . ALA D 1 44 ? 21.202 34.325 45.282 1.00 14.48 25 ALA D C 1
ATOM 3958 O O . ALA D 1 44 ? 22.058 33.550 45.714 1.00 14.10 25 ALA D O 1
ATOM 3960 N N . PRO D 1 45 ? 20.419 35.075 46.091 1.00 14.65 26 PRO D N 1
ATOM 3961 C CA . PRO D 1 45 ? 20.705 35.116 47.545 1.00 14.66 26 PRO D CA 1
ATOM 3962 C C . PRO D 1 45 ? 20.485 33.809 48.293 1.00 14.80 26 PRO D C 1
ATOM 3963 O O . PRO D 1 45 ? 21.240 33.506 49.215 1.00 14.15 26 PRO D O 1
ATOM 3967 N N . ARG D 1 46 ? 19.447 33.050 47.930 1.00 14.78 27 ARG D N 1
ATOM 3968 C CA . ARG D 1 46 ? 19.149 31.786 48.637 1.00 15.28 27 ARG D CA 1
ATOM 3969 C C . ARG D 1 46 ? 20.202 30.732 48.321 1.00 14.83 27 ARG D C 1
ATOM 3970 O O . ARG D 1 46 ? 20.643 29.998 49.195 1.00 15.14 27 ARG D O 1
ATOM 3978 N N . THR D 1 47 ? 20.599 30.653 47.055 1.00 14.45 28 THR D N 1
ATOM 3979 C CA . THR D 1 47 ? 21.597 29.680 46.639 1.00 14.15 28 THR D CA 1
ATOM 3980 C C . THR D 1 47 ? 22.961 30.084 47.147 1.00 14.19 28 THR D C 1
ATOM 3981 O O . THR D 1 47 ? 23.731 29.237 47.621 1.00 14.16 28 THR D O 1
ATOM 3985 N N . SER D 1 48 ? 23.273 31.378 47.037 1.00 14.59 29 SER D N 1
ATOM 3986 C CA . SER D 1 48 ? 24.524 31.903 47.636 1.00 14.53 29 SER D CA 1
ATOM 3987 C C . SER D 1 48 ? 24.616 31.586 49.106 1.00 14.77 29 SER D C 1
ATOM 3988 O O . SER D 1 48 ? 25.661 31.113 49.588 1.00 14.22 29 SER D O 1
ATOM 3991 N N . LYS D 1 49 ? 23.538 31.849 49.843 1.00 15.09 30 LYS D N 1
ATOM 3992 C CA . LYS D 1 49 ? 23.541 31.514 51.285 1.00 15.55 30 LYS D CA 1
ATOM 3993 C C . LYS D 1 49 ? 23.679 30.020 51.569 1.00 14.97 30 LYS D C 1
ATOM 3994 O O . LYS D 1 49 ? 24.469 29.615 52.439 1.00 15.56 30 LYS D O 1
ATOM 4000 N N . ALA D 1 50 ? 22.907 29.210 50.850 1.00 14.69 31 ALA D N 1
ATOM 4001 C CA . ALA D 1 50 ? 22.924 27.756 51.039 1.00 14.37 31 ALA D CA 1
ATOM 4002 C C . ALA D 1 50 ? 24.343 27.205 50.928 1.00 14.42 31 ALA D C 1
ATOM 4003 O O . ALA D 1 50 ? 24.781 26.394 51.759 1.00 14.77 31 ALA D O 1
ATOM 4005 N N . VAL D 1 51 ? 25.058 27.656 49.915 1.00 13.86 32 VAL D N 1
ATOM 4006 C CA . VAL D 1 51 ? 26.405 27.185 49.665 1.00 13.54 32 VAL D CA 1
ATOM 4007 C C . VAL D 1 51 ? 27.411 27.770 50.651 1.00 14.30 32 VAL D C 1
ATOM 4008 O O . VAL D 1 51 ? 28.132 26.994 51.271 1.00 13.82 32 VAL D O 1
ATOM 4012 N N . TRP D 1 52 ? 27.441 29.110 50.814 1.00 14.52 33 TRP D N 1
ATOM 4013 C CA . TRP D 1 52 ? 28.394 29.752 51.740 1.00 15.06 33 TRP D CA 1
ATOM 4014 C C . TRP D 1 52 ? 28.363 29.096 53.106 1.00 15.32 33 TRP D C 1
ATOM 4015 O O . TRP D 1 52 ? 29.421 28.755 53.672 1.00 15.51 33 TRP D O 1
ATOM 4026 N N . ASP D 1 53 ? 27.155 28.932 53.647 1.00 15.94 34 ASP D N 1
ATOM 4027 C CA . ASP D 1 53 ? 26.996 28.426 55.016 1.00 16.48 34 ASP D CA 1
ATOM 4028 C C . ASP D 1 53 ? 27.567 27.033 55.163 1.00 16.57 34 ASP D C 1
ATOM 4029 O O . ASP D 1 53 ? 28.018 26.662 56.247 1.00 17.04 34 ASP D O 1
ATOM 4034 N N . ALA D 1 54 ? 27.570 26.270 54.072 1.00 16.31 35 ALA D N 1
ATOM 4035 C CA . ALA D 1 54 ? 27.955 24.864 54.122 1.00 16.23 35 ALA D CA 1
ATOM 4036 C C . ALA D 1 54 ? 29.390 24.607 53.659 1.00 15.83 35 ALA D C 1
ATOM 4037 O O . ALA D 1 54 ? 29.848 23.480 53.694 1.00 16.18 35 ALA D O 1
ATOM 4039 N N . LEU D 1 55 ? 30.123 25.641 53.275 1.00 15.64 36 LEU D N 1
ATOM 4040 C CA . LEU D 1 55 ? 31.478 25.428 52.789 1.00 15.75 36 LEU D CA 1
ATOM 4041 C C . LEU D 1 55 ? 32.400 25.041 53.925 1.00 16.61 36 LEU D C 1
ATOM 4042 O O . LEU D 1 55 ? 32.177 25.453 55.054 1.00 16.75 36 LEU D O 1
ATOM 4047 N N . PRO D 1 56 ? 33.474 24.289 53.631 1.00 17.23 37 PRO D N 1
ATOM 4048 C CA . PRO D 1 56 ? 33.891 23.818 52.309 1.00 17.07 37 PRO D CA 1
ATOM 4049 C C . PRO D 1 56 ? 33.068 22.636 51.805 1.00 17.54 37 PRO D C 1
ATOM 4050 O O . PRO D 1 56 ? 32.568 21.840 52.606 1.00 16.85 37 PRO D O 1
ATOM 4054 N N . GLN D 1 57 ? 32.906 22.554 50.483 1.00 17.26 38 GLN D N 1
ATOM 4055 C CA . GLN D 1 57 ? 32.306 21.372 49.848 1.00 17.89 38 GLN D CA 1
ATOM 4056 C C . GLN D 1 57 ? 33.351 20.869 48.855 1.00 18.60 38 GLN D C 1
ATOM 4057 O O . GLN D 1 57 ? 33.926 21.638 48.102 1.00 18.08 38 GLN D O 1
ATOM 4063 N N . SER D 1 58 ? 33.637 19.576 48.917 1.00 19.38 39 SER D N 1
ATOM 4064 C CA . SER D 1 58 ? 34.786 19.008 48.241 1.00 20.04 39 SER D CA 1
ATOM 4065 C C . SER D 1 58 ? 34.428 17.589 47.870 1.00 20.27 39 SER D C 1
ATOM 4066 O O . SER D 1 58 ? 33.989 16.819 48.723 1.00 20.74 39 SER D O 1
ATOM 4069 N N . SER D 1 59 ? 34.589 17.234 46.600 1.00 19.37 40 SER D N 1
ATOM 4070 C CA . SER D 1 59 ? 34.367 15.854 46.180 1.00 18.91 40 SER D CA 1
ATOM 4071 C C . SER D 1 59 ? 35.030 15.565 44.830 1.00 17.64 40 SER D C 1
ATOM 4072 O O . SER D 1 59 ? 35.488 16.489 44.143 1.00 16.63 40 SER D O 1
ATOM 4075 N N . GLN D 1 60 ? 35.053 14.281 44.476 1.00 16.44 41 GLN D N 1
ATOM 4076 C CA . GLN D 1 60 ? 35.543 13.804 43.184 1.00 16.03 41 GLN D CA 1
ATOM 4077 C C . GLN D 1 60 ? 35.002 14.654 42.051 1.00 15.55 41 GLN D C 1
ATOM 4078 O O . GLN D 1 60 ? 33.793 14.915 41.985 1.00 14.40 41 GLN D O 1
ATOM 4084 N N . VAL D 1 61 ? 35.900 15.078 41.162 1.00 15.15 42 VAL D N 1
ATOM 4085 C CA . VAL D 1 61 ? 35.495 15.889 40.029 1.00 14.50 42 VAL D CA 1
ATOM 4086 C C . VAL D 1 61 ? 35.062 14.992 38.864 1.00 14.71 42 VAL D C 1
ATOM 4087 O O . VAL D 1 61 ? 35.522 13.844 38.742 1.00 15.18 42 VAL D O 1
ATOM 4091 N N . PHE D 1 62 ? 34.171 15.531 38.030 1.00 14.50 43 PHE D N 1
ATOM 4092 C CA . PHE D 1 62 ? 33.685 14.869 36.802 1.00 14.43 43 PHE D CA 1
ATOM 4093 C C . PHE D 1 62 ? 33.718 15.908 35.686 1.00 14.33 43 PHE D C 1
ATOM 4094 O O . PHE D 1 62 ? 33.481 17.088 35.948 1.00 14.31 43 PHE D O 1
ATOM 4102 N N . HIS D 1 63 ? 34.009 15.472 34.462 1.00 13.55 44 HIS D N 1
ATOM 4103 C CA . HIS D 1 63 ? 33.828 16.308 33.293 1.00 13.86 44 HIS D CA 1
ATOM 4104 C C . HIS D 1 63 ? 32.445 16.056 32.733 1.00 13.83 44 HIS D C 1
ATOM 4105 O O . HIS D 1 63 ? 31.998 14.898 32.690 1.00 14.83 44 HIS D O 1
ATOM 4112 N N . GLY D 1 64 ? 31.762 17.105 32.288 1.00 14.01 45 GLY D N 1
ATOM 4113 C CA . GLY D 1 64 ? 30.438 16.917 31.661 1.00 13.86 45 GLY D CA 1
ATOM 4114 C C . GLY D 1 64 ? 30.546 16.077 30.391 1.00 14.24 45 GLY D C 1
ATOM 4115 O O . GLY D 1 64 ? 31.578 16.115 29.687 1.00 15.32 45 GLY D O 1
ATOM 4116 N N . LYS D 1 65 ? 29.488 15.328 30.090 1.00 13.60 46 LYS D N 1
ATOM 4117 C CA . LYS D 1 65 ? 29.344 14.573 28.863 1.00 14.21 46 LYS D CA 1
ATOM 4118 C C . LYS D 1 65 ? 28.294 15.201 27.932 1.00 13.89 46 LYS D C 1
ATOM 4119 O O . LYS D 1 65 ? 28.247 14.861 26.727 1.00 14.14 46 LYS D O 1
ATOM 4125 N N . TYR D 1 66 ? 27.411 16.054 28.464 1.00 12.89 47 TYR D N 1
ATOM 4126 C CA . TYR D 1 66 ? 26.356 16.700 27.601 1.00 13.13 47 TYR D CA 1
ATOM 4127 C C . TYR D 1 66 ? 26.354 18.241 27.613 1.00 13.03 47 TYR D C 1
ATOM 4128 O O . TYR D 1 66 ? 26.017 18.866 26.594 1.00 13.36 47 TYR D O 1
ATOM 4137 N N . ALA D 1 67 ? 26.732 18.849 28.738 1.00 12.78 48 ALA D N 1
ATOM 4138 C CA . ALA D 1 67 ? 26.668 20.326 28.918 1.00 13.02 48 ALA D CA 1
ATOM 4139 C C . ALA D 1 67 ? 27.968 21.030 28.450 1.00 12.94 48 ALA D C 1
ATOM 4140 O O . ALA D 1 67 ? 28.162 22.240 28.583 1.00 13.25 48 ALA D O 1
ATOM 4142 N N . ARG D 1 68 ? 28.862 20.229 27.922 1.00 13.39 49 ARG D N 1
ATOM 4143 C CA . ARG D 1 68 ? 30.034 20.659 27.166 1.00 13.16 49 ARG D CA 1
ATOM 4144 C C . ARG D 1 68 ? 31.209 21.103 28.009 1.00 13.15 49 ARG D C 1
ATOM 4145 O O . ARG D 1 68 ? 31.876 20.262 28.577 1.00 13.51 49 ARG D O 1
ATOM 4153 N N . ASN D 1 69 ? 31.474 22.403 28.066 1.00 12.94 50 ASN D N 1
ATOM 4154 C CA . ASN D 1 69 ? 32.644 22.924 28.766 1.00 12.97 50 ASN D CA 1
ATOM 4155 C C . ASN D 1 69 ? 32.368 23.062 30.247 1.00 13.19 50 ASN D C 1
ATOM 4156 O O . ASN D 1 69 ? 32.348 24.168 30.804 1.00 14.25 50 ASN D O 1
ATOM 4161 N N . GLU D 1 70 ? 32.176 21.919 30.888 1.00 13.82 51 GLU D N 1
ATOM 4162 C CA . GLU D 1 70 ? 31.714 21.842 32.273 1.00 13.36 51 GLU D CA 1
ATOM 4163 C C . GLU D 1 70 ? 32.544 20.850 33.062 1.00 13.15 51 GLU D C 1
ATOM 4164 O O . GLU D 1 70 ? 32.820 19.774 32.575 1.00 13.39 51 GLU D O 1
ATOM 4170 N N . ILE D 1 71 ? 32.941 21.213 34.282 1.00 13.19 52 ILE D N 1
ATOM 4171 C CA . ILE D 1 71 ? 33.352 20.243 35.291 1.00 12.76 52 ILE D CA 1
ATOM 4172 C C . ILE D 1 71 ? 32.403 20.422 36.474 1.00 13.77 52 ILE D C 1
ATOM 4173 O O . ILE D 1 71 ? 31.751 21.475 36.613 1.00 13.87 52 ILE D O 1
ATOM 4178 N N . TYR D 1 72 ? 32.325 19.409 37.330 1.00 13.85 53 TYR D N 1
ATOM 4179 C CA . TYR D 1 72 ? 31.405 19.445 38.469 1.00 13.75 53 TYR D CA 1
ATOM 4180 C C . TYR D 1 72 ? 31.729 18.383 39.480 1.00 13.64 53 TYR D C 1
ATOM 4181 O O . TYR D 1 72 ? 32.487 17.454 39.207 1.00 13.89 53 TYR D O 1
ATOM 4190 N N . ASN D 1 73 ? 31.163 18.557 40.672 1.00 14.42 54 ASN D N 1
ATOM 4191 C CA . ASN D 1 73 ? 31.188 17.526 41.700 1.00 14.64 54 ASN D CA 1
ATOM 4192 C C . ASN D 1 73 ? 29.794 17.253 42.171 1.00 14.66 54 ASN D C 1
ATOM 4193 O O . ASN D 1 73 ? 28.861 17.964 41.781 1.00 15.34 54 ASN D O 1
ATOM 4198 N N . LEU D 1 74 ? 29.639 16.193 42.949 1.00 14.78 55 LEU D N 1
ATOM 4199 C CA . LEU D 1 74 ? 28.329 15.791 43.485 1.00 15.00 55 LEU D CA 1
ATOM 4200 C C . LEU D 1 74 ? 28.480 15.562 44.954 1.00 15.39 55 LEU D C 1
ATOM 4201 O O . LEU D 1 74 ? 29.356 14.790 45.377 1.00 15.45 55 LEU D O 1
ATOM 4206 N N . VAL D 1 75 ? 27.642 16.237 45.737 1.00 15.32 56 VAL D N 1
ATOM 4207 C CA . VAL D 1 75 ? 27.673 16.107 47.182 1.00 15.43 56 VAL D CA 1
ATOM 4208 C C . VAL D 1 75 ? 26.260 15.910 47.748 1.00 15.90 56 VAL D C 1
ATOM 4209 O O . VAL D 1 75 ? 25.259 16.305 47.123 1.00 16.67 56 VAL D O 1
ATOM 4213 N N . PRO D 1 76 ? 26.169 15.302 48.935 1.00 16.51 57 PRO D N 1
ATOM 4214 C CA . PRO D 1 76 ? 24.905 15.219 49.635 1.00 16.70 57 PRO D CA 1
ATOM 4215 C C . PRO D 1 76 ? 24.366 16.614 49.926 1.00 16.44 57 PRO D C 1
ATOM 4216 O O . PRO D 1 76 ? 25.145 17.539 50.188 1.00 15.86 57 PRO D O 1
ATOM 4220 N N . ALA D 1 77 ? 23.047 16.750 49.854 1.00 16.99 58 ALA D N 1
ATOM 4221 C CA . ALA D 1 77 ? 22.373 17.981 50.211 1.00 17.03 58 ALA D CA 1
ATOM 4222 C C . ALA D 1 77 ? 22.889 18.471 51.545 1.00 17.24 58 ALA D C 1
ATOM 4223 O O . ALA D 1 77 ? 23.131 17.676 52.455 1.00 16.96 58 ALA D O 1
ATOM 4225 N N . PHE D 1 78 ? 23.110 19.781 51.636 1.00 17.75 59 PHE D N 1
ATOM 4226 C CA . PHE D 1 78 ? 23.687 20.405 52.824 1.00 18.14 59 PHE D CA 1
ATOM 4227 C C . PHE D 1 78 ? 22.875 21.582 53.351 1.00 18.68 59 PHE D C 1
ATOM 4228 O O . PHE D 1 78 ? 23.041 21.963 54.484 1.00 19.12 59 PHE D O 1
ATOM 4236 N N . ALA D 1 79 ? 22.011 22.169 52.531 1.00 19.10 60 ALA D N 1
ATOM 4237 C CA . ALA D 1 79 ? 21.171 23.279 52.979 1.00 19.58 60 ALA D CA 1
ATOM 4238 C C . ALA D 1 79 ? 20.019 22.771 53.848 1.00 19.90 60 ALA D C 1
ATOM 4239 O O . ALA D 1 79 ? 19.463 21.686 53.592 1.00 19.58 60 ALA D O 1
ATOM 4241 N N . PRO D 1 80 ? 19.614 23.567 54.855 1.00 20.94 61 PRO D N 1
ATOM 4242 C CA . PRO D 1 80 ? 18.428 23.183 55.630 1.00 21.30 61 PRO D CA 1
ATOM 4243 C C . PRO D 1 80 ? 17.234 23.001 54.723 1.00 21.85 61 PRO D C 1
ATOM 4244 O O . PRO D 1 80 ? 16.422 22.088 54.944 1.00 21.69 61 PRO D O 1
ATOM 4248 N N . LYS D 1 81 ? 17.135 23.847 53.703 1.00 22.17 62 LYS D N 1
ATOM 4249 C CA . LYS D 1 81 ? 16.216 23.581 52.614 1.00 22.57 62 LYS D CA 1
ATOM 4250 C C . LYS D 1 81 ? 16.775 24.030 51.270 1.00 21.66 62 LYS D C 1
ATOM 4251 O O . LYS D 1 81 ? 17.616 24.935 51.175 1.00 21.64 62 LYS D O 1
ATOM 4257 N N . GLU D 1 82 ? 16.335 23.360 50.219 1.00 20.35 63 GLU D N 1
ATOM 4258 C CA . GLU D 1 82 ? 16.845 23.644 48.904 1.00 19.45 63 GLU D CA 1
ATOM 4259 C C . GLU D 1 82 ? 16.370 25.027 48.438 1.00 18.86 63 GLU D C 1
ATOM 4260 O O . GLU D 1 82 ? 15.250 25.433 48.736 1.00 18.16 63 GLU D O 1
ATOM 4266 N N . PRO D 1 83 ? 17.235 25.758 47.699 1.00 18.01 64 PRO D N 1
ATOM 4267 C CA . PRO D 1 83 ? 16.923 27.128 47.321 1.00 17.54 64 PRO D CA 1
ATOM 4268 C C . PRO D 1 83 ? 15.770 27.179 46.323 1.00 17.15 64 PRO D C 1
ATOM 4269 O O . PRO D 1 83 ? 15.083 28.178 46.258 1.00 17.03 64 PRO D O 1
ATOM 4273 N N . GLY D 1 84 ? 15.548 26.106 45.579 1.00 16.72 65 GLY D N 1
ATOM 4274 C CA . GLY D 1 84 ? 14.586 26.151 44.456 1.00 16.79 65 GLY D CA 1
ATOM 4275 C C . GLY D 1 84 ? 15.193 26.917 43.282 1.00 16.29 65 GLY D C 1
ATOM 4276 O O . GLY D 1 84 ? 16.319 27.436 43.367 1.00 16.58 65 GLY D O 1
ATOM 4277 N N . ALA D 1 85 ? 14.454 26.992 42.188 1.00 15.92 66 ALA D N 1
ATOM 4278 C CA . ALA D 1 85 ? 14.914 27.702 40.996 1.00 15.64 66 ALA D CA 1
ATOM 4279 C C . ALA D 1 85 ? 15.280 29.138 41.357 1.00 15.07 66 ALA D C 1
ATOM 4280 O O . ALA D 1 85 ? 14.468 29.885 41.913 1.00 15.40 66 ALA D O 1
ATOM 4282 N N . GLU D 1 86 ? 16.514 29.540 41.068 1.00 14.49 67 GLU D N 1
ATOM 4283 C CA . GLU D 1 86 ? 16.952 30.922 41.304 1.00 13.82 67 GLU D CA 1
ATOM 4284 C C . GLU D 1 86 ? 18.005 31.336 40.285 1.00 13.07 67 GLU D C 1
ATOM 4285 O O . GLU D 1 86 ? 18.950 30.596 40.080 1.00 13.18 67 GLU D O 1
ATOM 4291 N N . ASN D 1 87 ? 17.818 32.479 39.600 1.00 13.13 68 ASN D N 1
ATOM 4292 C CA . ASN D 1 87 ? 18.817 32.976 38.629 1.00 12.74 68 ASN D CA 1
ATOM 4293 C C . ASN D 1 87 ? 19.293 31.886 37.658 1.00 12.82 68 ASN D C 1
ATOM 4294 O O . ASN D 1 87 ? 20.501 31.701 37.434 1.00 12.61 68 ASN D O 1
ATOM 4299 N N . THR D 1 88 ? 18.336 31.191 37.044 1.00 12.93 69 THR D N 1
ATOM 4300 C CA . THR D 1 88 ? 18.649 29.997 36.313 1.00 12.67 69 THR D CA 1
ATOM 4301 C C . THR D 1 88 ? 19.123 30.299 34.917 1.00 12.43 69 THR D C 1
ATOM 4302 O O . THR D 1 88 ? 18.815 31.352 34.343 1.00 12.54 69 THR D O 1
ATOM 4306 N N . THR D 1 89 ? 19.906 29.372 34.384 1.00 11.84 70 THR D N 1
ATOM 4307 C CA . THR D 1 89 ? 20.269 29.356 32.980 1.00 11.74 70 THR D CA 1
ATOM 4308 C C . THR D 1 89 ? 20.169 27.947 32.427 1.00 11.59 70 THR D C 1
ATOM 4309 O O . THR D 1 89 ? 20.392 26.983 33.156 1.00 12.13 70 THR D O 1
ATOM 4313 N N . VAL D 1 90 ? 19.890 27.834 31.129 1.00 10.98 71 VAL D N 1
ATOM 4314 C CA . VAL D 1 90 ? 20.184 26.617 30.367 1.00 10.98 71 VAL D CA 1
ATOM 4315 C C . VAL D 1 90 ? 21.234 26.881 29.292 1.00 11.52 71 VAL D C 1
ATOM 4316 O O . VAL D 1 90 ? 21.510 25.976 28.478 1.00 12.74 71 VAL D O 1
ATOM 4320 N N . THR D 1 91 ? 21.802 28.099 29.286 1.00 11.11 72 THR D N 1
ATOM 4321 C CA . THR D 1 91 ? 22.893 28.513 28.384 1.00 11.39 72 THR D CA 1
ATOM 4322 C C . THR D 1 91 ? 24.050 29.076 29.202 1.00 11.87 72 THR D C 1
ATOM 4323 O O . THR D 1 91 ? 24.336 30.269 29.168 1.00 12.49 72 THR D O 1
ATOM 4327 N N . PRO D 1 92 ? 24.703 28.227 29.988 1.00 12.06 73 PRO D N 1
ATOM 4328 C CA . PRO D 1 92 ? 25.744 28.765 30.843 1.00 12.35 73 PRO D CA 1
ATOM 4329 C C . PRO D 1 92 ? 26.949 29.263 30.048 1.00 12.78 73 PRO D C 1
ATOM 4330 O O . PRO D 1 92 ? 27.256 28.722 29.016 1.00 13.39 73 PRO D O 1
ATOM 4334 N N . ILE D 1 93 ? 27.640 30.253 30.574 1.00 13.81 74 ILE D N 1
ATOM 4335 C CA . ILE D 1 93 ? 28.706 30.969 29.899 1.00 13.65 74 ILE D CA 1
ATOM 4336 C C . ILE D 1 93 ? 30.024 30.810 30.670 1.00 13.77 74 ILE D C 1
ATOM 4337 O O . ILE D 1 93 ? 30.008 30.400 31.835 1.00 13.24 74 ILE D O 1
ATOM 4342 N N . PRO D 1 94 ? 31.169 31.142 30.034 1.00 13.97 75 PRO D N 1
ATOM 4343 C CA . PRO D 1 94 ? 32.432 30.960 30.713 1.00 13.95 75 PRO D CA 1
ATOM 4344 C C . PRO D 1 94 ? 32.455 31.679 32.060 1.00 13.87 75 PRO D C 1
ATOM 4345 O O . PRO D 1 94 ? 32.091 32.852 32.143 1.00 13.35 75 PRO D O 1
ATOM 4349 N N . GLY D 1 95 ? 32.834 30.969 33.105 1.00 14.03 76 GLY D N 1
ATOM 4350 C CA . GLY D 1 95 ? 32.930 31.560 34.443 1.00 13.84 76 GLY D CA 1
ATOM 4351 C C . GLY D 1 95 ? 31.702 31.394 35.328 1.00 13.96 76 GLY D C 1
ATOM 4352 O O . GLY D 1 95 ? 31.754 31.743 36.513 1.00 13.60 76 GLY D O 1
ATOM 4353 N N . ASP D 1 96 ? 30.589 30.920 34.758 1.00 12.91 77 ASP D N 1
ATOM 4354 C CA . ASP D 1 96 ? 29.450 30.511 35.570 1.00 13.26 77 ASP D CA 1
ATOM 4355 C C . ASP D 1 96 ? 29.772 29.377 36.577 1.00 13.20 77 ASP D C 1
ATOM 4356 O O . ASP D 1 96 ? 30.380 28.326 36.234 1.00 13.74 77 ASP D O 1
ATOM 4361 N N . VAL D 1 97 ? 29.294 29.576 37.803 1.00 12.79 78 VAL D N 1
ATOM 4362 C CA . VAL D 1 97 ? 29.254 28.534 38.800 1.00 13.04 78 VAL D CA 1
ATOM 4363 C C . VAL D 1 97 ? 27.779 28.228 39.086 1.00 13.48 78 VAL D C 1
ATOM 4364 O O . VAL D 1 97 ? 26.982 29.132 39.406 1.00 14.62 78 VAL D O 1
ATOM 4368 N N . CYS D 1 98 ? 27.413 26.962 38.946 1.00 13.53 79 CYS D N 1
ATOM 4369 C CA . CYS D 1 98 ? 25.986 26.563 38.971 1.00 13.59 79 CYS D CA 1
ATOM 4370 C C . CYS D 1 98 ? 25.726 25.517 40.036 1.00 13.52 79 CYS D C 1
ATOM 4371 O O . CYS D 1 98 ? 26.587 24.691 40.335 1.00 14.15 79 CYS D O 1
ATOM 4374 N N . TYR D 1 99 ? 24.520 25.584 40.575 1.00 13.51 80 TYR D N 1
ATOM 4375 C CA . TYR D 1 99 ? 24.008 24.709 41.617 1.00 13.45 80 TYR D CA 1
ATOM 4376 C C . TYR D 1 99 ? 22.817 24.005 41.016 1.00 13.32 80 TYR D C 1
ATOM 4377 O O . TYR D 1 99 ? 21.925 24.680 40.498 1.00 13.68 80 TYR D O 1
ATOM 4386 N N . PHE D 1 100 ? 22.788 22.678 41.113 1.00 14.31 81 PHE D N 1
ATOM 4387 C CA . PHE D 1 100 ? 21.600 21.891 40.783 1.00 14.72 81 PHE D CA 1
ATOM 4388 C C . PHE D 1 100 ? 21.189 21.002 41.937 1.00 15.99 81 PHE D C 1
ATOM 4389 O O . PHE D 1 100 ? 22.040 20.376 42.577 1.00 15.85 81 PHE D O 1
ATOM 4397 N N . THR D 1 101 ? 19.883 20.913 42.175 1.00 17.04 82 THR D N 1
ATOM 4398 C CA . THR D 1 101 ? 19.318 19.902 43.099 1.00 18.81 82 THR D CA 1
ATOM 4399 C C . THR D 1 101 ? 18.896 18.689 42.294 1.00 20.03 82 THR D C 1
ATOM 4400 O O . THR D 1 101 ? 18.086 18.820 41.384 1.00 19.53 82 THR D O 1
ATOM 4404 N N . PHE D 1 102 ? 19.455 17.522 42.602 1.00 21.82 83 PHE D N 1
ATOM 4405 C CA . PHE D 1 102 ? 19.009 16.277 41.965 1.00 23.43 83 PHE D CA 1
ATOM 4406 C C . PHE D 1 102 ? 18.608 15.262 43.024 1.00 25.28 83 PHE D C 1
ATOM 4407 O O . PHE D 1 102 ? 18.896 15.424 44.206 1.00 24.27 83 PHE D O 1
ATOM 4415 N N . THR D 1 103 ? 17.930 14.214 42.564 1.00 27.70 84 THR D N 1
ATOM 4416 C CA . THR D 1 103 ? 17.687 13.012 43.352 1.00 30.16 84 THR D CA 1
ATOM 4417 C C . THR D 1 103 ? 18.628 11.922 42.828 1.00 32.02 84 THR D C 1
ATOM 4418 O O . THR D 1 103 ? 19.181 12.048 41.733 1.00 31.99 84 THR D O 1
ATOM 4422 N N . SER D 1 104 ? 18.805 10.846 43.587 1.00 34.36 85 SER D N 1
ATOM 4423 C CA . SER D 1 104 ? 19.554 9.677 43.096 1.00 36.13 85 SER D CA 1
ATOM 4424 C C . SER D 1 104 ? 19.030 9.153 41.750 1.00 37.67 85 SER D C 1
ATOM 4425 O O . SER D 1 104 ? 19.814 8.642 40.947 1.00 37.99 85 SER D O 1
ATOM 4428 N N . ASN D 1 105 ? 17.720 9.277 41.505 1.00 39.21 86 ASN D N 1
ATOM 4429 C CA . ASN D 1 105 ? 17.115 8.854 40.224 1.00 40.37 86 ASN D CA 1
ATOM 4430 C C . ASN D 1 105 ? 17.591 9.633 39.014 1.00 41.41 86 ASN D C 1
ATOM 4431 O O . ASN D 1 105 ? 17.694 9.080 37.921 1.00 41.39 86 ASN D O 1
ATOM 4436 N N . ASP D 1 106 ? 17.830 10.925 39.201 1.00 42.53 87 ASP D N 1
ATOM 4437 C CA . ASP D 1 106 ? 18.313 11.770 38.118 1.00 43.69 87 ASP D CA 1
ATOM 4438 C C . ASP D 1 106 ? 19.705 11.343 37.656 1.00 44.32 87 ASP D C 1
ATOM 4439 O O . ASP D 1 106 ? 20.061 11.528 36.487 1.00 44.80 87 ASP D O 1
ATOM 4444 N N . LEU D 1 107 ? 20.488 10.776 38.572 1.00 44.52 88 LEU D N 1
ATOM 4445 C CA . LEU D 1 107 ? 21.925 10.621 38.348 1.00 44.66 88 LEU D CA 1
ATOM 4446 C C . LEU D 1 107 ? 22.340 9.164 38.228 1.00 44.29 88 LEU D C 1
ATOM 4447 O O . LEU D 1 107 ? 23.159 8.826 37.382 1.00 44.27 88 LEU D O 1
ATOM 4452 N N . LYS D 1 108 ? 21.776 8.305 39.065 1.00 43.74 89 LYS D N 1
ATOM 4453 C CA . LYS D 1 108 ? 22.125 6.886 39.051 1.00 43.57 89 LYS D CA 1
ATOM 4454 C C . LYS D 1 108 ? 21.398 6.185 37.902 1.00 42.61 89 LYS D C 1
ATOM 4455 O O . LYS D 1 108 ? 20.466 5.420 38.142 1.00 42.58 89 LYS D O 1
ATOM 4457 N N . THR D 1 109 ? 21.830 6.453 36.662 1.00 40.81 90 THR D N 1
ATOM 4458 C CA . THR D 1 109 ? 21.151 5.936 35.459 1.00 39.52 90 THR D CA 1
ATOM 4459 C C . THR D 1 109 ? 22.125 5.276 34.480 1.00 38.70 90 THR D C 1
ATOM 4460 O O . THR D 1 109 ? 23.304 5.665 34.428 1.00 38.70 90 THR D O 1
ATOM 4464 N N . PRO D 1 110 ? 21.637 4.287 33.691 1.00 37.06 91 PRO D N 1
ATOM 4465 C CA . PRO D 1 110 ? 22.474 3.765 32.603 1.00 36.27 91 PRO D CA 1
ATOM 4466 C C . PRO D 1 110 ? 23.093 4.882 31.736 1.00 35.81 91 PRO D C 1
ATOM 4467 O O . PRO D 1 110 ? 24.315 4.867 31.469 1.00 35.24 91 PRO D O 1
ATOM 4471 N N . SER D 1 111 ? 22.270 5.864 31.356 1.00 34.39 92 SER D N 1
ATOM 4472 C CA . SER D 1 111 ? 22.710 6.971 30.479 1.00 33.69 92 SER D CA 1
ATOM 4473 C C . SER D 1 111 ? 23.856 7.814 31.068 1.00 34.71 92 SER D C 1
ATOM 4474 O O . SER D 1 111 ? 24.563 8.445 30.313 1.00 35.10 92 SER D O 1
ATOM 4477 N N . HIS D 1 112 ? 24.012 7.844 32.400 1.00 35.55 93 HIS D N 1
ATOM 4478 C CA . HIS D 1 112 ? 25.110 8.585 33.053 1.00 36.76 93 HIS D CA 1
ATOM 4479 C C . HIS D 1 112 ? 26.386 7.763 33.138 1.00 38.16 93 HIS D C 1
ATOM 4480 O O . HIS D 1 112 ? 27.495 8.292 32.959 1.00 38.30 93 HIS D O 1
ATOM 4487 N N . GLY D 1 113 ? 26.222 6.483 33.465 1.00 39.31 94 GLY D N 1
ATOM 4488 C CA . GLY D 1 113 ? 27.340 5.552 33.517 1.00 40.42 94 GLY D CA 1
ATOM 4489 C C . GLY D 1 113 ? 28.441 5.879 34.518 1.00 41.34 94 GLY D C 1
ATOM 4490 O O . GLY D 1 113 ? 29.632 5.674 34.228 1.00 40.84 94 GLY D O 1
ATOM 4491 N N . TYR D 1 114 ? 28.053 6.398 35.691 1.00 42.44 95 TYR D N 1
ATOM 4492 C CA . TYR D 1 114 ? 29.011 6.607 36.791 1.00 43.13 95 TYR D CA 1
ATOM 4493 C C . TYR D 1 114 ? 29.596 5.260 37.223 1.00 43.90 95 TYR D C 1
ATOM 4494 O O . TYR D 1 114 ? 28.900 4.236 37.195 1.00 44.14 95 TYR D O 1
ATOM 4503 N N . GLU D 1 115 ? 30.867 5.267 37.612 1.00 44.54 96 GLU D N 1
ATOM 4504 C CA . GLU D 1 115 ? 31.526 4.053 38.107 1.00 45.37 96 GLU D CA 1
ATOM 4505 C C . GLU D 1 115 ? 31.021 3.678 39.503 1.00 45.28 96 GLU D C 1
ATOM 4506 O O . GLU D 1 115 ? 30.659 4.556 40.290 1.00 45.52 96 GLU D O 1
ATOM 4512 N N . GLN D 1 124 ? 17.293 10.055 48.104 1.00 32.28 105 GLN D N 1
ATOM 4513 C CA . GLN D 1 124 ? 18.382 10.938 48.539 1.00 30.85 105 GLN D CA 1
ATOM 4514 C C . GLN D 1 124 ? 18.548 12.173 47.645 1.00 28.09 105 GLN D C 1
ATOM 4515 O O . GLN D 1 124 ? 18.490 12.065 46.428 1.00 27.74 105 GLN D O 1
ATOM 4521 N N . THR D 1 125 ? 18.787 13.329 48.265 1.00 24.88 106 THR D N 1
ATOM 4522 C CA . THR D 1 125 ? 19.004 14.569 47.553 1.00 22.60 106 THR D CA 1
ATOM 4523 C C . THR D 1 125 ? 20.495 14.832 47.398 1.00 21.03 106 THR D C 1
ATOM 4524 O O . THR D 1 125 ? 21.262 14.807 48.373 1.00 20.31 106 THR D O 1
ATOM 4528 N N . ILE D 1 126 ? 20.873 15.092 46.154 1.00 19.69 107 ILE D N 1
ATOM 4529 C CA A ILE D 1 126 ? 22.268 15.309 45.777 0.50 19.40 107 ILE D CA 1
ATOM 4530 C CA B ILE D 1 126 ? 22.259 15.280 45.739 0.50 19.28 107 ILE D CA 1
ATOM 4531 C C . ILE D 1 126 ? 22.370 16.665 45.120 1.00 18.27 107 ILE D C 1
ATOM 4532 O O . ILE D 1 126 ? 21.500 17.058 44.368 1.00 18.38 107 ILE D O 1
ATOM 4541 N N . VAL D 1 127 ? 23.427 17.392 45.452 1.00 17.36 108 VAL D N 1
ATOM 4542 C CA . VAL D 1 127 ? 23.717 18.679 44.843 1.00 16.38 108 VAL D CA 1
ATOM 4543 C C . VAL D 1 127 ? 24.912 18.563 43.908 1.00 15.76 108 VAL D C 1
ATOM 4544 O O . VAL D 1 127 ? 25.925 17.940 44.226 1.00 15.83 108 VAL D O 1
ATOM 4548 N N . ASP D 1 128 ? 24.763 19.180 42.748 1.00 15.15 109 ASP D N 1
ATOM 4549 C CA . ASP D 1 128 ? 25.770 19.229 41.710 1.00 14.91 109 ASP D CA 1
ATOM 4550 C C . ASP D 1 128 ? 26.239 20.669 41.722 1.00 14.24 109 ASP D C 1
ATOM 4551 O O . ASP D 1 128 ? 25.434 21.587 41.513 1.00 14.18 109 ASP D O 1
ATOM 4556 N N . LEU D 1 129 ? 27.530 20.862 41.998 1.00 14.09 110 LEU D N 1
ATOM 4557 C CA . LEU D 1 129 ? 28.179 22.158 41.926 1.00 13.97 110 LEU D CA 1
ATOM 4558 C C . LEU D 1 129 ? 29.092 22.141 40.684 1.00 13.89 110 LEU D C 1
ATOM 4559 O O . LEU D 1 129 ? 30.027 21.333 40.606 1.00 14.53 110 LEU D O 1
ATOM 4564 N N . ALA D 1 130 ? 28.774 22.996 39.704 1.00 13.97 111 ALA D N 1
ATOM 4565 C CA . ALA D 1 130 ? 29.384 22.970 38.359 1.00 13.36 111 ALA D CA 1
ATOM 4566 C C . ALA D 1 130 ? 30.133 24.256 38.015 1.00 13.79 111 ALA D C 1
ATOM 4567 O O . ALA D 1 130 ? 29.757 25.355 38.431 1.00 14.67 111 ALA D O 1
ATOM 4569 N N . VAL D 1 131 ? 31.214 24.109 37.263 1.00 13.33 112 VAL D N 1
ATOM 4570 C CA . VAL D 1 131 ? 31.983 25.231 36.772 1.00 13.66 112 VAL D CA 1
ATOM 4571 C C . VAL D 1 131 ? 31.933 25.155 35.260 1.00 13.78 112 VAL D C 1
ATOM 4572 O O . VAL D 1 131 ? 32.226 24.116 34.681 1.00 13.76 112 VAL D O 1
ATOM 4576 N N . PHE D 1 132 ? 31.560 26.258 34.610 1.00 14.14 113 PHE D N 1
ATOM 4577 C CA . PHE D 1 132 ? 31.612 26.330 33.150 1.00 14.06 113 PHE D CA 1
ATOM 4578 C C . PHE D 1 132 ? 32.827 27.123 32.741 1.00 14.02 113 PHE D C 1
ATOM 4579 O O . PHE D 1 132 ? 32.944 28.288 33.084 1.00 14.61 113 PHE D O 1
ATOM 4587 N N . TYR D 1 133 ? 33.757 26.453 32.060 1.00 13.85 114 TYR D N 1
ATOM 4588 C CA . TYR D 1 133 ? 35.037 27.055 31.696 1.00 14.02 114 TYR D CA 1
ATOM 4589 C C . TYR D 1 133 ? 35.165 27.487 30.226 1.00 14.40 114 TYR D C 1
ATOM 4590 O O . TYR D 1 133 ? 36.216 27.991 29.823 1.00 14.86 114 TYR D O 1
ATOM 4599 N N . GLY D 1 134 ? 34.112 27.288 29.434 1.00 14.01 115 GLY D N 1
ATOM 4600 C CA . GLY D 1 134 ? 34.113 27.635 28.019 1.00 13.43 115 GLY D CA 1
ATOM 4601 C C . GLY D 1 134 ? 32.695 28.022 27.649 1.00 13.32 115 GLY D C 1
ATOM 4602 O O . GLY D 1 134 ? 31.829 28.077 28.506 1.00 13.83 115 GLY D O 1
ATOM 4603 N N . ARG D 1 135 ? 32.457 28.264 26.364 1.00 13.16 116 ARG D N 1
ATOM 4604 C CA . ARG D 1 135 ? 31.173 28.789 25.899 1.00 11.85 116 ARG D CA 1
ATOM 4605 C C . ARG D 1 135 ? 30.429 27.776 25.006 1.00 11.89 116 ARG D C 1
ATOM 4606 O O . ARG D 1 135 ? 30.892 26.647 24.794 1.00 12.00 116 ARG D O 1
ATOM 4614 N N . ASN D 1 136 ? 29.278 28.188 24.487 1.00 10.86 117 ASN D N 1
ATOM 4615 C CA . ASN D 1 136 ? 28.500 27.363 23.550 1.00 11.63 117 ASN D CA 1
ATOM 4616 C C . ASN D 1 136 ? 28.068 26.036 24.185 1.00 11.06 117 ASN D C 1
ATOM 4617 O O . ASN D 1 136 ? 28.216 24.943 23.600 1.00 11.97 117 ASN D O 1
ATOM 4622 N N . ASN D 1 137 ? 27.567 26.166 25.403 1.00 11.51 118 ASN D N 1
ATOM 4623 C CA . ASN D 1 137 ? 27.064 25.064 26.249 1.00 11.40 118 ASN D CA 1
ATOM 4624 C C . ASN D 1 137 ? 25.547 25.068 26.299 1.00 11.48 118 ASN D C 1
ATOM 4625 O O . ASN D 1 137 ? 24.922 26.144 26.314 1.00 12.00 118 ASN D O 1
ATOM 4630 N N . LEU D 1 138 ? 24.928 23.882 26.275 1.00 11.74 119 LEU D N 1
ATOM 4631 C CA . LEU D 1 138 ? 23.474 23.766 26.454 1.00 11.89 119 LEU D CA 1
ATOM 4632 C C . LEU D 1 138 ? 23.215 22.793 27.617 1.00 12.01 119 LEU D C 1
ATOM 4633 O O . LEU D 1 138 ? 23.682 21.635 27.600 1.00 12.13 119 LEU D O 1
ATOM 4638 N N . LEU D 1 139 ? 22.449 23.246 28.606 1.00 12.27 120 LEU D N 1
ATOM 4639 C CA . LEU D 1 139 ? 22.035 22.369 29.727 1.00 12.20 120 LEU D CA 1
ATOM 4640 C C . LEU D 1 139 ? 20.756 21.582 29.354 1.00 12.60 120 LEU D C 1
ATOM 4641 O O . LEU D 1 139 ? 19.604 21.935 29.699 1.00 12.84 120 LEU D O 1
ATOM 4646 N N . LEU D 1 140 ? 20.996 20.544 28.562 1.00 12.66 121 LEU D N 1
ATOM 4647 C CA . LEU D 1 140 ? 19.965 19.817 27.861 1.00 12.92 121 LEU D CA 1
ATOM 4648 C C . LEU D 1 140 ? 20.486 18.399 27.672 1.00 12.63 121 LEU D C 1
ATOM 4649 O O . LEU D 1 140 ? 21.619 18.205 27.196 1.00 12.32 121 LEU D O 1
ATOM 4654 N N . ASN D 1 141 ? 19.689 17.423 28.077 1.00 12.02 122 ASN D N 1
ATOM 4655 C CA . ASN D 1 141 ? 20.078 16.007 27.944 1.00 11.55 122 ASN D CA 1
ATOM 4656 C C . ASN D 1 141 ? 18.910 15.120 27.513 1.00 11.14 122 ASN D C 1
ATOM 4657 O O . ASN D 1 141 ? 17.746 15.563 27.495 1.00 10.88 122 ASN D O 1
ATOM 4662 N N . GLY D 1 142 ? 19.234 13.887 27.118 1.00 10.20 123 GLY D N 1
ATOM 4663 C CA . GLY D 1 142 ? 18.240 12.967 26.587 1.00 10.11 123 GLY D CA 1
ATOM 4664 C C . GLY D 1 142 ? 17.496 12.145 27.639 1.00 10.02 123 GLY D C 1
ATOM 4665 O O . GLY D 1 142 ? 16.664 11.280 27.290 1.00 10.07 123 GLY D O 1
ATOM 4666 N N . ASP D 1 143 ? 17.753 12.429 28.912 1.00 10.24 124 ASP D N 1
ATOM 4667 C CA . ASP D 1 143 ? 16.968 11.864 30.034 1.00 10.57 124 ASP D CA 1
ATOM 4668 C C . ASP D 1 143 ? 15.659 12.641 30.244 1.00 10.85 124 ASP D C 1
ATOM 4669 O O . ASP D 1 143 ? 14.585 12.070 30.343 1.00 10.04 124 ASP D O 1
ATOM 4674 N N . THR D 1 144 ? 15.757 13.970 30.309 1.00 11.66 125 THR D N 1
ATOM 4675 C CA A THR D 1 144 ? 14.639 14.809 30.724 0.50 11.68 125 THR D CA 1
ATOM 4676 C CA B THR D 1 144 ? 14.610 14.774 30.663 0.50 11.95 125 THR D CA 1
ATOM 4677 C C . THR D 1 144 ? 14.440 16.065 29.887 1.00 12.24 125 THR D C 1
ATOM 4678 O O . THR D 1 144 ? 13.449 16.746 30.070 1.00 13.01 125 THR D O 1
ATOM 4685 N N . GLY D 1 145 ? 15.385 16.404 29.015 1.00 11.57 126 GLY D N 1
ATOM 4686 C CA . GLY D 1 145 ? 15.349 17.650 28.261 1.00 12.38 126 GLY D CA 1
ATOM 4687 C C . GLY D 1 145 ? 16.205 18.731 28.925 1.00 12.22 126 GLY D C 1
ATOM 4688 O O . GLY D 1 145 ? 17.375 18.482 29.263 1.00 12.13 126 GLY D O 1
ATOM 4689 N N . TRP D 1 146 ? 15.610 19.901 29.183 1.00 11.79 127 TRP D N 1
ATOM 4690 C CA . TRP D 1 146 ? 16.353 21.030 29.755 1.00 11.64 127 TRP D CA 1
ATOM 4691 C C . TRP D 1 146 ? 16.600 20.791 31.235 1.00 12.30 127 TRP D C 1
ATOM 4692 O O . TRP D 1 146 ? 15.733 20.270 31.949 1.00 12.18 127 TRP D O 1
ATOM 4703 N N . VAL D 1 147 ? 17.794 21.163 31.695 1.00 12.26 128 VAL D N 1
ATOM 4704 C CA A VAL D 1 147 ? 18.207 20.992 33.088 0.50 12.85 128 VAL D CA 1
ATOM 4705 C CA B VAL D 1 147 ? 18.132 21.025 33.104 0.50 12.74 128 VAL D CA 1
ATOM 4706 C C . VAL D 1 147 ? 18.763 22.338 33.604 1.00 12.73 128 VAL D C 1
ATOM 4707 O O . VAL D 1 147 ? 19.986 22.540 33.623 1.00 12.61 128 VAL D O 1
ATOM 4714 N N . PRO D 1 148 ? 17.890 23.287 33.965 1.00 12.90 129 PRO D N 1
ATOM 4715 C CA . PRO D 1 148 ? 18.385 24.605 34.349 1.00 13.29 129 PRO D CA 1
ATOM 4716 C C . PRO D 1 148 ? 19.225 24.509 35.604 1.00 13.30 129 PRO D C 1
ATOM 4717 O O . PRO D 1 148 ? 18.905 23.706 36.490 1.00 13.44 129 PRO D O 1
ATOM 4721 N N . GLY D 1 149 ? 20.322 25.261 35.654 1.00 13.45 130 GLY D N 1
ATOM 4722 C CA . GLY D 1 149 ? 21.131 25.415 36.877 1.00 13.25 130 GLY D CA 1
ATOM 4723 C C . GLY D 1 149 ? 21.028 26.839 37.415 1.00 13.08 130 GLY D C 1
ATOM 4724 O O . GLY D 1 149 ? 20.842 27.806 36.658 1.00 13.45 130 GLY D O 1
ATOM 4725 N N . ASN D 1 150 ? 21.113 26.961 38.722 1.00 13.07 131 ASN D N 1
ATOM 4726 C CA . ASN D 1 150 ? 21.100 28.242 39.424 1.00 13.07 131 ASN D CA 1
ATOM 4727 C C . ASN D 1 150 ? 22.501 28.801 39.319 1.00 12.68 131 ASN D C 1
ATOM 4728 O O . ASN D 1 150 ? 23.426 28.171 39.791 1.00 13.72 131 ASN D O 1
ATOM 4733 N N . VAL D 1 151 ? 22.669 29.950 38.689 1.00 12.81 132 VAL D N 1
ATOM 4734 C CA . VAL D 1 151 ? 23.983 30.620 38.615 1.00 12.50 132 VAL D CA 1
ATOM 4735 C C . VAL D 1 151 ? 24.137 31.439 39.899 1.00 12.80 132 VAL D C 1
ATOM 4736 O O . VAL D 1 151 ? 23.394 32.423 40.130 1.00 13.13 132 VAL D O 1
ATOM 4740 N N . PHE D 1 152 ? 25.086 31.022 40.744 1.00 12.77 133 PHE D N 1
ATOM 4741 C CA . PHE D 1 152 ? 25.256 31.619 42.045 1.00 13.19 133 PHE D CA 1
ATOM 4742 C C . PHE D 1 152 ? 26.646 32.245 42.277 1.00 13.31 133 PHE D C 1
ATOM 4743 O O . PHE D 1 152 ? 26.862 32.904 43.281 1.00 13.87 133 PHE D O 1
ATOM 4751 N N . ALA D 1 153 ? 27.590 32.022 41.369 1.00 13.49 134 ALA D N 1
ATOM 4752 C CA . ALA D 1 153 ? 28.855 32.724 41.425 1.00 13.79 134 ALA D CA 1
ATOM 4753 C C . ALA D 1 153 ? 29.403 32.907 40.014 1.00 14.16 134 ALA D C 1
ATOM 4754 O O . ALA D 1 153 ? 28.974 32.212 39.091 1.00 14.40 134 ALA D O 1
ATOM 4756 N N . THR D 1 154 ? 30.315 33.874 39.883 1.00 14.16 135 THR D N 1
ATOM 4757 C CA A THR D 1 154 ? 30.962 34.186 38.624 0.50 14.54 135 THR D CA 1
ATOM 4758 C CA B THR D 1 154 ? 30.963 34.241 38.636 0.50 14.44 135 THR D CA 1
ATOM 4759 C C . THR D 1 154 ? 32.472 34.284 38.859 1.00 15.10 135 THR D C 1
AT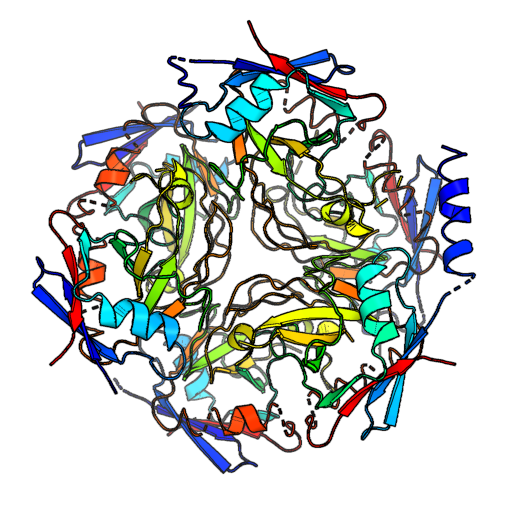OM 4760 O O . THR D 1 154 ? 32.947 35.003 39.772 1.00 14.72 135 THR D O 1
ATOM 4767 N N . ILE D 1 155 ? 33.243 33.530 38.074 1.00 15.16 136 ILE D N 1
ATOM 4768 C CA . ILE D 1 155 ? 34.690 33.481 38.308 1.00 15.54 136 ILE D CA 1
ATOM 4769 C C . ILE D 1 155 ? 35.321 34.806 37.855 1.00 16.53 136 ILE D C 1
ATOM 4770 O O . ILE D 1 155 ? 35.082 35.261 36.746 1.00 16.96 136 ILE D O 1
ATOM 4775 N N . VAL D 1 156 ? 36.104 35.436 38.730 1.00 16.64 137 VAL D N 1
ATOM 4776 C CA . VAL D 1 156 ? 36.668 36.762 38.435 1.00 17.16 137 VAL D CA 1
ATOM 4777 C C . VAL D 1 156 ? 38.184 36.789 38.324 1.00 17.95 137 VAL D C 1
ATOM 4778 O O . VAL D 1 156 ? 38.754 37.796 37.875 1.00 18.39 137 VAL D O 1
ATOM 4782 N N . GLU D 1 157 ? 38.844 35.733 38.781 1.00 18.63 138 GLU D N 1
ATOM 4783 C CA . GLU D 1 157 ? 40.289 35.620 38.666 1.00 19.59 138 GLU D CA 1
ATOM 4784 C C . GLU D 1 157 ? 40.657 34.189 38.432 1.00 18.55 138 GLU D C 1
ATOM 4785 O O . GLU D 1 157 ? 40.068 33.292 39.045 1.00 18.63 138 GLU D O 1
ATOM 4791 N N . GLY D 1 158 ? 41.621 33.979 37.539 1.00 18.17 139 GLY D N 1
ATOM 4792 C CA . GLY D 1 158 ? 42.135 32.645 37.255 1.00 17.86 139 GLY D CA 1
ATOM 4793 C C . GLY D 1 158 ? 41.289 31.784 36.311 1.00 17.87 139 GLY D C 1
ATOM 4794 O O . GLY D 1 158 ? 41.482 30.580 36.256 1.00 17.74 139 GLY D O 1
ATOM 4795 N N . LEU D 1 159 ? 40.354 32.370 35.570 1.00 17.70 140 LEU D N 1
ATOM 4796 C CA . LEU D 1 159 ? 39.505 31.562 34.694 1.00 17.95 140 LEU D CA 1
ATOM 4797 C C . LEU D 1 159 ? 40.285 30.843 33.598 1.00 18.66 140 LEU D C 1
ATOM 4798 O O . LEU D 1 159 ? 39.996 29.676 33.278 1.00 18.03 140 LEU D O 1
ATOM 4803 N N . ASP D 1 160 ? 41.261 31.534 33.016 1.00 19.27 141 ASP D N 1
ATOM 4804 C CA . ASP D 1 160 ? 42.038 30.958 31.922 1.00 20.31 141 ASP D CA 1
ATOM 4805 C C . ASP D 1 160 ? 42.838 29.759 32.382 1.00 19.47 141 ASP D C 1
ATOM 4806 O O . ASP D 1 160 ? 42.879 28.749 31.703 1.00 19.17 141 ASP D O 1
ATOM 4811 N N . GLU D 1 161 ? 43.455 29.863 33.553 1.00 19.25 142 GLU D N 1
ATOM 4812 C CA . GLU D 1 161 ? 44.183 28.734 34.129 1.00 19.22 142 GLU D CA 1
ATOM 4813 C C . GLU D 1 161 ? 43.241 27.574 34.452 1.00 18.33 142 GLU D C 1
ATOM 4814 O O . GLU D 1 161 ? 43.551 26.416 34.160 1.00 17.34 142 GLU D O 1
ATOM 4828 N N . ALA D 1 163 ? 40.357 26.936 32.993 1.00 16.11 144 ALA D N 1
ATOM 4829 C CA . ALA D 1 163 ? 39.925 26.353 31.723 1.00 16.15 144 ALA D CA 1
ATOM 4830 C C . ALA D 1 163 ? 41.006 25.395 31.201 1.00 15.78 144 ALA D C 1
ATOM 4831 O O . ALA D 1 163 ? 40.696 24.319 30.721 1.00 16.39 144 ALA D O 1
ATOM 4833 N N . ALA D 1 164 ? 42.273 25.800 31.271 1.00 15.46 145 ALA D N 1
ATOM 4834 C CA . ALA D 1 164 ? 43.351 24.913 30.853 1.00 15.04 145 ALA D CA 1
ATOM 4835 C C . ALA D 1 164 ? 43.405 23.637 31.709 1.00 14.84 145 ALA D C 1
ATOM 4836 O O . ALA D 1 164 ? 43.588 22.540 31.191 1.00 14.42 145 ALA D O 1
ATOM 4838 N N . ALA D 1 165 ? 43.243 23.762 33.026 1.00 14.92 146 ALA D N 1
ATOM 4839 C CA . ALA D 1 165 ? 43.176 22.562 33.869 1.00 14.84 146 ALA D CA 1
ATOM 4840 C C . ALA D 1 165 ? 41.988 21.655 33.496 1.00 15.30 146 ALA D C 1
ATOM 4841 O O . ALA D 1 165 ? 42.088 20.421 33.543 1.00 14.94 146 ALA D O 1
ATOM 4843 N N . CYS D 1 166 ? 40.853 22.268 33.160 1.00 15.92 147 CYS D N 1
ATOM 4844 C CA . CYS D 1 166 ? 39.650 21.494 32.836 1.00 16.02 147 CYS D CA 1
ATOM 4845 C C . CYS D 1 166 ? 39.815 20.755 31.490 1.00 16.11 147 CYS D C 1
ATOM 4846 O O . CYS D 1 166 ? 39.333 19.619 31.340 1.00 15.52 147 CYS D O 1
ATOM 4849 N N . GLN D 1 167 ? 40.487 21.383 30.521 1.00 16.82 148 GLN D N 1
ATOM 4850 C CA . GLN D 1 167 ? 40.761 20.694 29.259 1.00 18.27 148 GLN D CA 1
ATOM 4851 C C . GLN D 1 167 ? 41.644 19.503 29.550 1.00 16.95 148 GLN D C 1
ATOM 4852 O O . GLN D 1 167 ? 41.490 18.449 28.946 1.00 15.98 148 GLN D O 1
ATOM 4858 N N . ASP D 1 168 ? 42.562 19.680 30.504 1.00 16.45 149 ASP D N 1
ATOM 4859 C CA . ASP D 1 168 ? 43.424 18.599 30.918 1.00 16.63 149 ASP D CA 1
ATOM 4860 C C . ASP D 1 168 ? 42.702 17.498 31.692 1.00 16.39 149 ASP D C 1
ATOM 4861 O O . ASP D 1 168 ? 43.152 16.334 31.651 1.00 16.57 149 ASP D O 1
ATOM 4866 N N . ILE D 1 169 ? 41.603 17.828 32.395 1.00 16.00 150 ILE D N 1
ATOM 4867 C CA . ILE D 1 169 ? 40.732 16.769 32.968 1.00 15.77 150 ILE D CA 1
ATOM 4868 C C . ILE D 1 169 ? 40.073 15.991 31.831 1.00 16.39 150 ILE D C 1
ATOM 4869 O O . ILE D 1 169 ? 39.989 14.759 31.860 1.00 17.14 150 ILE D O 1
ATOM 4874 N N . TRP D 1 170 ? 39.625 16.706 30.817 1.00 16.65 151 TRP D N 1
ATOM 4875 C CA . TRP D 1 170 ? 38.994 16.071 29.651 1.00 17.02 151 TRP D CA 1
ATOM 4876 C C . TRP D 1 170 ? 39.965 15.103 28.984 1.00 17.69 151 TRP D C 1
ATOM 4877 O O . TRP D 1 170 ? 39.604 13.962 28.748 1.00 18.15 151 TRP D O 1
ATOM 4896 N N . GLY D 1 172 ? 43.152 14.159 30.097 1.00 18.52 153 GLY D N 1
ATOM 4897 C CA . GLY D 1 172 ? 43.970 13.389 31.016 1.00 18.93 153 GLY D CA 1
ATOM 4898 C C . GLY D 1 172 ? 43.233 12.633 32.108 1.00 18.86 153 GLY D C 1
ATOM 4899 O O . GLY D 1 172 ? 43.866 11.936 32.881 1.00 20.03 153 GLY D O 1
ATOM 4900 N N . GLY D 1 173 ? 41.924 12.782 32.198 1.00 18.98 154 GLY D N 1
ATOM 4901 C CA . GLY D 1 173 ? 41.111 12.054 33.167 1.00 19.10 154 GLY D CA 1
ATOM 4902 C C . GLY D 1 173 ? 40.935 12.793 34.480 1.00 19.33 154 GLY D C 1
ATOM 4903 O O . GLY D 1 173 ? 41.579 13.829 34.711 1.00 18.72 154 GLY D O 1
ATOM 4904 N N . ALA D 1 174 ? 40.106 12.206 35.348 1.00 19.44 155 ALA D N 1
ATOM 4905 C CA . ALA D 1 174 ? 39.722 12.791 36.642 1.00 19.90 155 ALA D CA 1
ATOM 4906 C C . ALA D 1 174 ? 40.152 11.944 37.828 1.00 20.35 155 ALA D C 1
ATOM 4907 O O . ALA D 1 174 ? 39.764 12.241 38.973 1.00 20.30 155 ALA D O 1
ATOM 4909 N N . ARG D 1 175 ? 40.947 10.904 37.585 1.00 21.57 156 ARG D N 1
ATOM 4910 C CA . ARG D 1 175 ? 41.418 10.035 38.678 1.00 22.56 156 ARG D CA 1
ATOM 4911 C C . ARG D 1 175 ? 42.145 10.820 39.749 1.00 21.93 156 ARG D C 1
ATOM 4912 O O . ARG D 1 175 ? 43.057 11.596 39.449 1.00 21.70 156 ARG D O 1
ATOM 4920 N N . ASP D 1 176 ? 41.755 10.576 41.001 1.00 21.89 157 ASP D N 1
ATOM 4921 C CA . ASP D 1 176 ? 42.350 11.207 42.168 1.00 21.50 157 ASP D CA 1
ATOM 4922 C C . ASP D 1 176 ? 42.264 12.733 42.142 1.00 20.31 157 ASP D C 1
ATOM 4923 O O . ASP D 1 176 ? 43.018 13.398 42.839 1.00 19.73 157 ASP D O 1
ATOM 4928 N N . GLU D 1 177 ? 41.360 13.295 41.330 1.00 18.76 158 GLU D N 1
ATOM 4929 C CA . GLU D 1 177 ? 41.180 14.743 41.282 1.00 17.69 158 GLU D CA 1
ATOM 4930 C C . GLU D 1 177 ? 39.935 15.079 42.060 1.00 17.34 158 GLU D C 1
ATOM 4931 O O . GLU D 1 177 ? 38.936 14.361 41.991 1.00 16.88 158 GLU D O 1
ATOM 4937 N N . THR D 1 178 ? 40.019 16.183 42.805 1.00 17.34 159 THR D N 1
ATOM 4938 C CA . THR D 1 178 ? 38.980 16.603 43.749 1.00 16.97 159 THR D CA 1
ATOM 4939 C C . THR D 1 178 ? 38.664 18.059 43.484 1.00 16.50 159 THR D C 1
ATOM 4940 O O . THR D 1 178 ? 39.578 18.861 43.362 1.00 16.33 159 THR D O 1
ATOM 4944 N N . LEU D 1 179 ? 37.383 18.398 43.312 1.00 16.02 160 LEU D N 1
ATOM 4945 C CA . LEU D 1 179 ? 36.995 19.794 43.130 1.00 15.49 160 LEU D CA 1
ATOM 4946 C C . LEU D 1 179 ? 36.553 20.312 44.494 1.00 15.59 160 LEU D C 1
ATOM 4947 O O . LEU D 1 179 ? 35.620 19.766 45.076 1.00 14.94 160 LEU D O 1
ATOM 4952 N N . THR D 1 180 ? 37.195 21.386 44.975 1.00 15.87 161 THR D N 1
ATOM 4953 C CA . THR D 1 180 ? 36.856 21.981 46.285 1.00 15.93 161 THR D CA 1
ATOM 4954 C C . THR D 1 180 ? 36.354 23.410 46.226 1.00 16.02 161 THR D C 1
ATOM 4955 O O . THR D 1 180 ? 36.996 24.301 45.624 1.00 16.40 161 THR D O 1
ATOM 4959 N N . PHE D 1 181 ? 35.203 23.634 46.860 1.00 15.24 162 PHE D N 1
ATOM 4960 C CA . PHE D 1 181 ? 34.670 24.976 47.013 1.00 15.20 162 PHE D CA 1
ATOM 4961 C C . PHE D 1 181 ? 34.900 25.435 48.430 1.00 15.40 162 PHE D C 1
ATOM 4962 O O . PHE D 1 181 ? 34.561 24.730 49.361 1.00 15.11 162 PHE D O 1
ATOM 4970 N N . SER D 1 182 ? 35.465 26.628 48.592 1.00 16.33 163 SER D N 1
ATOM 4971 C CA . SER D 1 182 ? 35.802 27.153 49.909 1.00 16.23 163 SER D CA 1
ATOM 4972 C C . SER D 1 182 ? 35.603 28.665 50.015 1.00 16.87 163 SER D C 1
ATOM 4973 O O . SER D 1 182 ? 35.520 29.389 49.012 1.00 16.78 163 SER D O 1
ATOM 4976 N N . ARG D 1 183 ? 35.517 29.148 51.256 1.00 17.23 164 ARG D N 1
ATOM 4977 C CA . ARG D 1 183 ? 35.470 30.582 51.520 1.00 17.86 164 ARG D CA 1
ATOM 4978 C C . ARG D 1 183 ? 36.812 31.253 51.244 1.00 18.93 164 ARG D C 1
ATOM 4979 O O . ARG D 1 183 ? 37.863 30.722 51.602 1.00 18.36 164 ARG D O 1
ATOM 4987 N N . ALA D 1 184 ? 36.770 32.419 50.605 1.00 20.67 165 ALA D N 1
ATOM 4988 C CA . ALA D 1 184 ? 37.975 33.162 50.285 1.00 22.71 165 ALA D CA 1
ATOM 4989 C C . ALA D 1 184 ? 38.243 34.134 51.431 1.00 24.74 165 ALA D C 1
ATOM 4990 O O . ALA D 1 184 ? 37.294 34.716 51.960 1.00 26.79 165 ALA D O 1
ATOM 4992 N N . ASN E 1 14 ? 9.678 37.673 -16.467 1.00 40.10 -5 ASN E N 1
ATOM 4993 C CA . ASN E 1 14 ? 9.383 36.518 -15.575 1.00 39.00 -5 ASN E CA 1
ATOM 4994 C C . ASN E 1 14 ? 9.087 36.904 -14.118 1.00 38.84 -5 ASN E C 1
ATOM 4995 O O . ASN E 1 14 ? 9.708 36.362 -13.182 1.00 39.95 -5 ASN E O 1
ATOM 4997 N N . LEU E 1 15 ? 8.158 37.838 -13.903 1.00 37.21 -4 LEU E N 1
ATOM 4998 C CA A LEU E 1 15 ? 7.652 38.097 -12.552 0.50 36.39 -4 LEU E CA 1
ATOM 4999 C CA B LEU E 1 15 ? 7.648 38.106 -12.555 0.50 36.50 -4 LEU E CA 1
ATOM 5000 C C . LEU E 1 15 ? 6.541 37.106 -12.209 1.00 35.39 -4 LEU E C 1
ATOM 5001 O O . LEU E 1 15 ? 6.375 36.743 -11.051 1.00 35.64 -4 LEU E O 1
ATOM 5010 N N . TYR E 1 16 ? 5.767 36.693 -13.220 1.00 33.45 -3 TYR E N 1
ATOM 5011 C CA . TYR E 1 16 ? 4.609 35.796 -13.025 1.00 31.59 -3 TYR E CA 1
ATOM 5012 C C . TYR E 1 16 ? 3.651 36.371 -11.972 1.00 29.05 -3 TYR E C 1
ATOM 5013 O O . TYR E 1 16 ? 3.289 35.730 -10.953 1.00 28.71 -3 TYR E O 1
ATOM 5022 N N . PHE E 1 17 ? 3.279 37.621 -12.236 1.00 25.20 -2 PHE E N 1
ATOM 5023 C CA . PHE E 1 17 ? 2.453 38.417 -11.348 1.00 22.62 -2 PHE E CA 1
ATOM 5024 C C . PHE E 1 17 ? 1.072 37.821 -11.188 1.00 20.51 -2 PHE E C 1
ATOM 5025 O O . PHE E 1 17 ? 0.447 37.387 -12.164 1.00 19.51 -2 PHE E O 1
ATOM 5033 N N . GLN E 1 18 ? 0.579 37.823 -9.961 1.00 19.62 -1 GLN E N 1
ATOM 5034 C CA . GLN E 1 18 ? -0.811 37.441 -9.690 1.00 19.50 -1 GLN E CA 1
ATOM 5035 C C . GLN E 1 18 ? -1.569 38.591 -9.011 1.00 19.86 -1 GLN E C 1
ATOM 5036 O O . GLN E 1 18 ? -1.292 38.942 -7.871 1.00 18.88 -1 GLN E O 1
ATOM 5042 N N . GLY E 1 19 ? -2.528 39.166 -9.714 1.00 20.63 0 GLY E N 1
ATOM 5043 C CA . GLY E 1 19 ? -3.228 40.345 -9.197 1.00 22.24 0 GLY E CA 1
ATOM 5044 C C . GLY E 1 19 ? -4.521 40.035 -8.478 1.00 23.83 0 GLY E C 1
ATOM 5045 O O . GLY E 1 19 ? -5.129 40.932 -7.906 1.00 22.57 0 GLY E O 1
ATOM 5054 N N . ALA E 1 21 ? -6.847 36.866 -6.088 1.00 23.82 2 ALA E N 1
ATOM 5055 C CA . ALA E 1 21 ? -6.766 35.686 -5.252 1.00 22.71 2 ALA E CA 1
ATOM 5056 C C . ALA E 1 21 ? -6.954 34.401 -6.076 1.00 21.41 2 ALA E C 1
ATOM 5057 O O . ALA E 1 21 ? -7.871 34.301 -6.846 1.00 20.60 2 ALA E O 1
ATOM 5059 N N . ARG E 1 22 ? -6.055 33.435 -5.935 1.00 19.86 3 ARG E N 1
ATOM 5060 C CA . ARG E 1 22 ? -6.268 32.093 -6.500 1.00 19.06 3 ARG E CA 1
ATOM 5061 C C . ARG E 1 22 ? -6.484 31.067 -5.371 1.00 18.22 3 ARG E C 1
ATOM 5062 O O . ARG E 1 22 ? -5.957 31.228 -4.260 1.00 17.15 3 ARG E O 1
ATOM 5070 N N . TYR E 1 23 ? -7.279 30.043 -5.671 1.00 17.31 4 TYR E N 1
ATOM 5071 C CA . TYR E 1 23 ? -7.671 29.031 -4.686 1.00 16.83 4 TYR E CA 1
ATOM 5072 C C . TYR E 1 23 ? -7.410 27.619 -5.207 1.00 16.48 4 TYR E C 1
ATOM 5073 O O . TYR E 1 23 ? -7.571 27.331 -6.406 1.00 15.63 4 TYR E O 1
ATOM 5082 N N . ILE E 1 24 ? -7.009 26.742 -4.292 1.00 15.95 5 ILE E N 1
ATOM 5083 C CA . ILE E 1 24 ? -6.923 25.305 -4.584 1.00 16.13 5 ILE E CA 1
ATOM 5084 C C . ILE E 1 24 ? -7.926 24.518 -3.721 1.00 16.11 5 ILE E C 1
ATOM 5085 O O . ILE E 1 24 ? -8.272 24.932 -2.617 1.00 16.35 5 ILE E O 1
ATOM 5090 N N . ASN E 1 25 ? -8.421 23.413 -4.265 1.00 16.62 6 ASN E N 1
ATOM 5091 C CA . ASN E 1 25 ? -9.225 22.454 -3.511 1.00 16.01 6 ASN E CA 1
ATOM 5092 C C . ASN E 1 25 ? -8.311 21.356 -3.044 1.00 15.65 6 ASN E C 1
ATOM 5093 O O . ASN E 1 25 ? -7.363 20.976 -3.741 1.00 15.81 6 ASN E O 1
ATOM 5098 N N . ILE E 1 26 ? -8.612 20.838 -1.852 1.00 15.51 7 ILE E N 1
ATOM 5099 C CA . ILE E 1 26 ? -7.801 19.790 -1.217 1.00 14.85 7 ILE E CA 1
ATOM 5100 C C . ILE E 1 26 ? -8.803 18.751 -0.752 1.00 15.11 7 ILE E C 1
ATOM 5101 O O . ILE E 1 26 ? -9.651 19.022 0.113 1.00 14.43 7 ILE E O 1
ATOM 5106 N N . THR E 1 27 ? -8.672 17.557 -1.321 1.00 15.27 8 THR E N 1
ATOM 5107 C CA . THR E 1 27 ? -9.699 16.555 -1.275 1.00 15.36 8 THR E CA 1
ATOM 5108 C C . THR E 1 27 ? -9.176 15.219 -0.842 1.00 15.42 8 THR E C 1
ATOM 5109 O O . THR E 1 27 ? -8.137 14.749 -1.348 1.00 15.18 8 THR E O 1
ATOM 5113 N N . LEU E 1 28 ? -9.906 14.598 0.089 1.00 15.52 9 LEU E N 1
ATOM 5114 C CA . LEU E 1 28 ? -9.716 13.183 0.400 1.00 16.04 9 LEU E CA 1
ATOM 5115 C C . LEU E 1 28 ? -10.738 12.394 -0.419 1.00 16.96 9 LEU E C 1
ATOM 5116 O O . LEU E 1 28 ? -11.960 12.507 -0.182 1.00 17.23 9 LEU E O 1
ATOM 5121 N N . GLU E 1 29 ? -10.244 11.592 -1.358 1.00 17.82 10 GLU E N 1
ATOM 5122 C CA . GLU E 1 29 ? -11.106 10.957 -2.375 1.00 19.77 10 GLU E CA 1
ATOM 5123 C C . GLU E 1 29 ? -12.048 9.911 -1.803 1.00 19.83 10 GLU E C 1
ATOM 5124 O O . GLU E 1 29 ? -13.240 9.890 -2.139 1.00 20.00 10 GLU E O 1
ATOM 5130 N N . LYS E 1 30 ? -11.513 9.021 -0.977 1.00 20.20 11 LYS E N 1
ATOM 5131 C CA . LYS E 1 30 ? -12.316 7.924 -0.429 1.00 21.15 11 LYS E CA 1
ATOM 5132 C C . LYS E 1 30 ? -13.360 8.469 0.533 1.00 20.65 11 LYS E C 1
ATOM 5133 O O . LYS E 1 30 ? -14.535 8.227 0.361 1.00 20.63 11 LYS E O 1
ATOM 5139 N N . ARG E 1 31 ? -12.941 9.242 1.522 1.00 19.90 12 ARG E N 1
ATOM 5140 C CA . ARG E 1 31 ? -13.895 9.863 2.446 1.00 19.61 12 ARG E CA 1
ATOM 5141 C C . ARG E 1 31 ? -14.824 10.905 1.799 1.00 19.68 12 ARG E C 1
ATOM 5142 O O . ARG E 1 31 ? -15.870 11.221 2.354 1.00 19.32 12 ARG E O 1
ATOM 5150 N N . GLY E 1 32 ? -14.420 11.453 0.654 1.00 19.45 13 GLY E N 1
ATOM 5151 C CA . GLY E 1 32 ? -15.200 12.450 -0.052 1.00 19.53 13 GLY E CA 1
ATOM 5152 C C . GLY E 1 32 ? -15.295 13.769 0.680 1.00 19.63 13 GLY E C 1
ATOM 5153 O O . GLY E 1 32 ? -16.357 14.372 0.736 1.00 20.16 13 GLY E O 1
ATOM 5154 N N . VAL E 1 33 ? -14.190 14.250 1.226 1.00 19.22 14 VAL E N 1
ATOM 5155 C CA . VAL E 1 33 ? -14.185 15.514 1.944 1.00 19.02 14 VAL E CA 1
ATOM 5156 C C . VAL E 1 33 ? -13.190 16.463 1.254 1.00 18.96 14 VAL E C 1
ATOM 5157 O O . VAL E 1 33 ? -12.067 16.065 0.970 1.00 18.88 14 VAL E O 1
ATOM 5161 N N . THR E 1 34 ? -13.625 17.694 0.977 1.00 18.71 15 THR E N 1
ATOM 5162 C CA . THR E 1 34 ? -12.816 18.702 0.295 1.00 18.93 15 THR E CA 1
ATOM 5163 C C . THR E 1 34 ? -12.812 19.966 1.143 1.00 18.54 15 THR E C 1
ATOM 5164 O O . THR E 1 34 ? -13.816 20.295 1.759 1.00 18.72 15 THR E O 1
ATOM 5168 N N . CYS E 1 35 ? -11.674 20.639 1.220 1.00 17.81 16 CYS E N 1
ATOM 5169 C CA . CYS E 1 35 ? -11.636 21.974 1.732 1.00 17.52 16 CYS E CA 1
ATOM 5170 C C . CYS E 1 35 ? -10.966 22.846 0.664 1.00 17.24 16 CYS E C 1
ATOM 5171 O O . CYS E 1 35 ? -10.458 22.334 -0.365 1.00 16.81 16 CYS E O 1
ATOM 5174 N N . LYS E 1 36 ? -11.040 24.156 0.863 1.00 16.90 17 LYS E N 1
ATOM 5175 C CA . LYS E 1 36 ? -10.529 25.124 -0.119 1.00 17.14 17 LYS E CA 1
ATOM 5176 C C . LYS E 1 36 ? -9.525 26.034 0.534 1.00 16.06 17 LYS E C 1
ATOM 5177 O O . LYS E 1 36 ? -9.745 26.487 1.638 1.00 15.96 17 LYS E O 1
ATOM 5183 N N . ALA E 1 37 ? -8.422 26.292 -0.159 1.00 15.62 18 ALA E N 1
ATOM 5184 C CA . ALA E 1 37 ? -7.343 27.080 0.396 1.00 15.52 18 ALA E CA 1
ATOM 5185 C C . ALA E 1 37 ? -6.985 28.207 -0.533 1.00 15.22 18 ALA E C 1
ATOM 5186 O O . ALA E 1 37 ? -6.926 28.016 -1.739 1.00 14.97 18 ALA E O 1
ATOM 5188 N N . LEU E 1 38 ? -6.684 29.358 0.061 1.00 15.39 19 LEU E N 1
ATOM 5189 C CA . LEU E 1 38 ? -6.109 30.497 -0.634 1.00 15.36 19 LEU E CA 1
ATOM 5190 C C . LEU E 1 38 ? -4.643 30.209 -0.925 1.00 15.41 19 LEU E C 1
ATOM 5191 O O . LEU E 1 38 ? -3.905 29.825 -0.005 1.00 14.67 19 LEU E O 1
ATOM 5196 N N . LEU E 1 39 ? -4.221 30.434 -2.165 1.00 14.61 20 LEU E N 1
ATOM 5197 C CA . LEU E 1 39 ? -2.832 30.201 -2.571 1.00 15.18 20 LEU E CA 1
ATOM 5198 C C . LEU E 1 39 ? -2.067 31.463 -2.239 1.00 15.01 20 LEU E C 1
ATOM 5199 O O . LEU E 1 39 ? -2.510 32.540 -2.618 1.00 14.61 20 LEU E O 1
ATOM 5204 N N . LEU E 1 40 ? -0.930 31.330 -1.543 1.00 14.38 21 LEU E N 1
ATOM 5205 C CA . LEU E 1 40 ? -0.165 32.478 -1.060 1.00 14.92 21 LEU E CA 1
ATOM 5206 C C . LEU E 1 40 ? 0.799 32.988 -2.110 1.00 15.06 21 LEU E C 1
ATOM 5207 O O . LEU E 1 40 ? 2.048 32.980 -1.968 1.00 14.37 21 LEU E O 1
ATOM 5212 N N . ASP E 1 41 ? 0.180 33.448 -3.203 1.00 15.85 22 ASP E N 1
ATOM 5213 C CA . ASP E 1 41 ? 0.938 34.002 -4.331 1.00 16.49 22 ASP E CA 1
ATOM 5214 C C . ASP E 1 41 ? 1.790 35.193 -3.963 1.00 17.21 22 ASP E C 1
ATOM 5215 O O . ASP E 1 41 ? 2.800 35.409 -4.592 1.00 17.23 22 ASP E O 1
ATOM 5220 N N . ASP E 1 42 ? 1.404 35.968 -2.959 1.00 17.77 23 ASP E N 1
ATOM 5221 C CA . ASP E 1 42 ? 2.192 37.135 -2.628 1.00 19.74 23 ASP E CA 1
ATOM 5222 C C . ASP E 1 42 ? 3.376 36.841 -1.688 1.00 18.20 23 ASP E C 1
ATOM 5223 O O . ASP E 1 42 ? 4.458 37.334 -1.977 1.00 18.39 23 ASP E O 1
ATOM 5228 N N . VAL E 1 43 ? 3.211 36.021 -0.643 1.00 17.48 24 VAL E N 1
ATOM 5229 C CA . VAL E 1 43 ? 4.339 35.689 0.250 1.00 16.99 24 VAL E CA 1
ATOM 5230 C C . VAL E 1 43 ? 5.095 34.405 -0.119 1.00 16.31 24 VAL E C 1
ATOM 5231 O O . VAL E 1 43 ? 6.215 34.177 0.341 1.00 16.08 24 VAL E O 1
ATOM 5235 N N . ALA E 1 44 ? 4.490 33.542 -0.920 1.00 15.16 25 ALA E N 1
ATOM 5236 C CA . ALA E 1 44 ? 5.191 32.331 -1.366 1.00 14.47 25 ALA E CA 1
ATOM 5237 C C . ALA E 1 44 ? 5.049 32.198 -2.869 1.00 13.87 25 ALA E C 1
ATOM 5238 O O . ALA E 1 44 ? 4.471 31.240 -3.353 1.00 13.60 25 ALA E O 1
ATOM 5240 N N . PRO E 1 45 ? 5.552 33.185 -3.614 1.00 14.78 26 PRO E N 1
ATOM 5241 C CA . PRO E 1 45 ? 5.284 33.203 -5.049 1.00 14.60 26 PRO E CA 1
ATOM 5242 C C . PRO E 1 45 ? 5.869 32.024 -5.832 1.00 14.48 26 PRO E C 1
ATOM 5243 O O . PRO E 1 45 ? 5.202 31.473 -6.687 1.00 14.10 26 PRO E O 1
ATOM 5247 N N . ARG E 1 46 ? 7.096 31.626 -5.530 1.00 14.77 27 ARG E N 1
ATOM 5248 C CA . ARG E 1 46 ? 7.775 30.552 -6.286 1.00 15.00 27 ARG E CA 1
ATOM 5249 C C . ARG E 1 46 ? 7.095 29.206 -6.028 1.00 14.69 27 ARG E C 1
ATOM 5250 O O . ARG E 1 46 ? 6.790 28.462 -6.958 1.00 14.34 27 ARG E O 1
ATOM 5258 N N . THR E 1 47 ? 6.820 28.921 -4.760 1.00 14.02 28 THR E N 1
ATOM 5259 C CA . THR E 1 47 ? 6.134 27.682 -4.380 1.00 13.73 28 THR E CA 1
ATOM 5260 C C . THR E 1 47 ? 4.689 27.603 -4.941 1.00 14.02 28 THR E C 1
ATOM 5261 O O . THR E 1 47 ? 4.258 26.575 -5.475 1.00 13.48 28 THR E O 1
ATOM 5265 N N . SER E 1 48 ? 3.942 28.696 -4.789 1.00 14.13 29 SER E N 1
ATOM 5266 C CA . SER E 1 48 ? 2.583 28.799 -5.287 1.00 14.24 29 SER E CA 1
ATOM 5267 C C . SER E 1 48 ? 2.510 28.505 -6.785 1.00 14.23 29 SER E C 1
ATOM 5268 O O . SER E 1 48 ? 1.671 27.751 -7.216 1.00 13.70 29 SER E O 1
ATOM 5271 N N . LYS E 1 49 ? 3.425 29.077 -7.545 1.00 14.72 30 LYS E N 1
ATOM 5272 C CA . LYS E 1 49 ? 3.495 28.853 -8.981 1.00 14.95 30 LYS E CA 1
ATOM 5273 C C . LYS E 1 49 ? 3.865 27.396 -9.280 1.00 14.78 30 LYS E C 1
ATOM 5274 O O . LYS E 1 49 ? 3.227 26.732 -10.114 1.00 15.18 30 LYS E O 1
ATOM 5280 N N . ALA E 1 50 ? 4.926 26.917 -8.641 1.00 14.41 31 ALA E N 1
ATOM 5281 C CA . ALA E 1 50 ? 5.381 25.533 -8.883 1.00 14.31 31 ALA E CA 1
ATOM 5282 C C . ALA E 1 50 ? 4.239 24.562 -8.685 1.00 14.24 31 ALA E C 1
ATOM 5283 O O . ALA E 1 50 ? 4.023 23.697 -9.541 1.00 14.71 31 ALA E O 1
ATOM 5285 N N . VAL E 1 51 ? 3.485 24.718 -7.588 1.00 13.92 32 VAL E N 1
ATOM 5286 C CA . VAL E 1 51 ? 2.370 23.840 -7.310 1.00 13.40 32 VAL E CA 1
ATOM 5287 C C . VAL E 1 51 ? 1.222 24.070 -8.304 1.00 13.95 32 VAL E C 1
ATOM 5288 O O . VAL E 1 51 ? 0.742 23.134 -8.946 1.00 13.46 32 VAL E O 1
ATOM 5292 N N . TRP E 1 52 ? 0.794 25.317 -8.437 1.00 14.02 33 TRP E N 1
ATOM 5293 C CA . TRP E 1 52 ? -0.334 25.637 -9.345 1.00 14.83 33 TRP E CA 1
ATOM 5294 C C . TRP E 1 52 ? -0.150 25.076 -10.753 1.00 15.14 33 TRP E C 1
ATOM 5295 O O . TRP E 1 52 ? -1.079 24.491 -11.326 1.00 15.01 33 TRP E O 1
ATOM 5306 N N . ASP E 1 53 ? 1.027 25.318 -11.310 1.00 15.51 34 ASP E N 1
ATOM 5307 C CA . ASP E 1 53 ? 1.337 24.948 -12.680 1.00 16.32 34 ASP E CA 1
ATOM 5308 C C . ASP E 1 53 ? 1.283 23.442 -12.904 1.00 16.34 34 ASP E C 1
ATOM 5309 O O . ASP E 1 53 ? 1.097 22.985 -14.023 1.00 16.84 34 ASP E O 1
ATOM 5314 N N . ALA E 1 54 ? 1.435 22.676 -11.835 1.00 16.09 35 ALA E N 1
ATOM 5315 C CA . ALA E 1 54 ? 1.538 21.240 -11.909 1.00 16.03 35 ALA E CA 1
ATOM 5316 C C . ALA E 1 54 ? 0.281 20.501 -11.416 1.00 15.86 35 ALA E C 1
ATOM 5317 O O . ALA E 1 54 ? 0.248 19.277 -11.440 1.00 15.64 35 ALA E O 1
ATOM 5319 N N . LEU E 1 55 ? -0.765 21.232 -11.002 1.00 15.56 36 LEU E N 1
ATOM 5320 C CA . LEU E 1 55 ? -1.991 20.585 -10.526 1.00 15.59 36 LEU E CA 1
ATOM 5321 C C . LEU E 1 55 ? -2.773 19.955 -11.679 1.00 16.63 36 LEU E C 1
ATOM 5322 O O . LEU E 1 55 ? -2.773 20.488 -12.780 1.00 16.47 36 LEU E O 1
ATOM 5327 N N . PRO E 1 56 ? -3.489 18.855 -11.414 1.00 17.03 37 PRO E N 1
ATOM 5328 C CA . PRO E 1 56 ? -3.630 18.219 -10.101 1.00 17.03 37 PRO E CA 1
ATOM 5329 C C . PRO E 1 56 ? -2.428 17.356 -9.681 1.00 17.44 37 PRO E C 1
ATOM 5330 O O . PRO E 1 56 ? -1.695 16.838 -10.521 1.00 16.41 37 PRO E O 1
ATOM 5334 N N . GLN E 1 57 ? -2.201 17.290 -8.369 1.00 17.27 38 GLN E N 1
ATOM 5335 C CA . GLN E 1 57 ? -1.240 16.363 -7.785 1.00 17.89 38 GLN E CA 1
ATOM 5336 C C . GLN E 1 57 ? -2.008 15.502 -6.778 1.00 18.70 38 GLN E C 1
ATOM 5337 O O . GLN E 1 57 ? -2.737 16.022 -5.926 1.00 18.19 38 GLN E O 1
ATOM 5343 N N . SER E 1 58 ? -1.835 14.196 -6.885 1.00 19.15 39 SER E N 1
ATOM 5344 C CA . SER E 1 58 ? -2.680 13.249 -6.198 1.00 19.80 39 SER E CA 1
ATOM 5345 C C . SER E 1 58 ? -1.876 11.986 -5.880 1.00 20.24 39 SER E C 1
ATOM 5346 O O . SER E 1 58 ? -1.202 11.434 -6.766 1.00 20.22 39 SER E O 1
ATOM 5349 N N . SER E 1 59 ? -1.965 11.518 -4.635 1.00 18.92 40 SER E N 1
ATOM 5350 C CA . SER E 1 59 ? -1.283 10.308 -4.234 1.00 18.57 40 SER E CA 1
ATOM 5351 C C . SER E 1 59 ? -1.830 9.796 -2.893 1.00 17.31 40 SER E C 1
ATOM 5352 O O . SER E 1 59 ? -2.547 10.512 -2.202 1.00 16.52 40 SER E O 1
ATOM 5355 N N . GLN E 1 60 ? -1.436 8.577 -2.541 1.00 16.19 41 GLN E N 1
ATOM 5356 C CA . GLN E 1 60 ? -1.700 7.976 -1.237 1.00 16.08 41 GLN E CA 1
ATOM 5357 C C . GLN E 1 60 ? -1.488 9.003 -0.087 1.00 15.25 41 GLN E C 1
ATOM 5358 O O . GLN E 1 60 ? -0.441 9.637 -0.017 1.00 14.95 41 GLN E O 1
ATOM 5364 N N . VAL E 1 61 ? -2.441 9.079 0.834 1.00 14.82 42 VAL E N 1
ATOM 5365 C CA . VAL E 1 61 ? -2.313 9.950 2.012 1.00 14.41 42 VAL E CA 1
ATOM 5366 C C . VAL E 1 61 ? -1.572 9.219 3.132 1.00 14.39 42 VAL E C 1
ATOM 5367 O O . VAL E 1 61 ? -1.623 8.000 3.253 1.00 14.78 42 VAL E O 1
ATOM 5371 N N . PHE E 1 62 ? -0.872 9.984 3.946 1.00 14.45 43 PHE E N 1
ATOM 5372 C CA . PHE E 1 62 ? -0.264 9.498 5.154 1.00 14.18 43 PHE E CA 1
ATOM 5373 C C . PHE E 1 62 ? -0.572 10.465 6.274 1.00 14.67 43 PHE E C 1
ATOM 5374 O O . PHE E 1 62 ? -0.673 11.677 6.021 1.00 14.50 43 PHE E O 1
ATOM 5382 N N . HIS E 1 63 ? -0.691 9.943 7.497 1.00 13.22 44 HIS E N 1
ATOM 5383 C CA . HIS E 1 63 ? -0.774 10.797 8.659 1.00 13.82 44 HIS E CA 1
ATOM 5384 C C . HIS E 1 63 ? 0.654 10.948 9.168 1.00 13.62 44 HIS E C 1
ATOM 5385 O O . HIS E 1 63 ? 1.429 10.009 9.127 1.00 13.87 44 HIS E O 1
ATOM 5392 N N . GLY E 1 64 ? 1.009 12.149 9.618 1.00 14.44 45 GLY E N 1
ATOM 5393 C CA . GLY E 1 64 ? 2.318 12.383 10.203 1.00 13.67 45 GLY E CA 1
ATOM 5394 C C . GLY E 1 64 ? 2.514 11.587 11.480 1.00 14.13 45 GLY E C 1
ATOM 5395 O O . GLY E 1 64 ? 1.544 11.322 12.199 1.00 14.99 45 GLY E O 1
ATOM 5396 N N . LYS E 1 65 ? 3.766 11.218 11.751 1.00 13.09 46 LYS E N 1
ATOM 5397 C CA . LYS E 1 65 ? 4.153 10.541 12.965 1.00 14.51 46 LYS E CA 1
ATOM 5398 C C . LYS E 1 65 ? 4.939 11.454 13.904 1.00 13.71 46 LYS E C 1
ATOM 5399 O O . LYS E 1 65 ? 5.068 11.139 15.092 1.00 13.50 46 LYS E O 1
ATOM 5405 N N . TYR E 1 66 ? 5.513 12.553 13.395 1.00 13.15 47 TYR E N 1
ATOM 5406 C CA . TYR E 1 66 ? 6.228 13.483 14.275 1.00 13.06 47 TYR E CA 1
ATOM 5407 C C . TYR E 1 66 ? 5.715 14.923 14.305 1.00 12.93 47 TYR E C 1
ATOM 5408 O O . TYR E 1 66 ? 5.800 15.580 15.368 1.00 12.22 47 TYR E O 1
ATOM 5417 N N . ALA E 1 67 ? 5.195 15.415 13.168 1.00 12.43 48 ALA E N 1
ATOM 5418 C CA . ALA E 1 67 ? 4.725 16.797 13.030 1.00 12.61 48 ALA E CA 1
ATOM 5419 C C . ALA E 1 67 ? 3.332 16.993 13.609 1.00 12.79 48 ALA E C 1
ATOM 5420 O O . ALA E 1 67 ? 2.765 18.047 13.487 1.00 12.95 48 ALA E O 1
ATOM 5422 N N . ARG E 1 68 ? 2.769 15.934 14.165 1.00 13.24 49 ARG E N 1
ATOM 5423 C CA . ARG E 1 68 ? 1.528 15.944 14.906 1.00 13.41 49 ARG E CA 1
ATOM 5424 C C . ARG E 1 68 ? 0.249 16.016 14.082 1.00 13.09 49 ARG E C 1
ATOM 5425 O O . ARG E 1 68 ? -0.153 15.003 13.515 1.00 13.68 49 ARG E O 1
ATOM 5433 N N . ASN E 1 69 ? -0.425 17.165 14.049 1.00 12.93 50 ASN E N 1
ATOM 5434 C CA . ASN E 1 69 ? -1.740 17.272 13.382 1.00 12.95 50 ASN E CA 1
ATOM 5435 C C . ASN E 1 69 ? -1.590 17.541 11.880 1.00 12.98 50 ASN E C 1
ATOM 5436 O O . ASN E 1 69 ? -1.919 18.607 11.368 1.00 13.03 50 ASN E O 1
ATOM 5441 N N . GLU E 1 70 ? -1.059 16.530 11.204 1.00 13.12 51 GLU E N 1
ATOM 5442 C CA . GLU E 1 70 ? -0.602 16.634 9.832 1.00 13.45 51 GLU E CA 1
ATOM 5443 C C . GLU E 1 70 ? -1.016 15.434 9.009 1.00 12.80 51 GLU E C 1
ATOM 5444 O O . GLU E 1 70 ? -0.858 14.324 9.451 1.00 12.28 51 GLU E O 1
ATOM 5450 N N . ILE E 1 71 ? -1.548 15.663 7.804 1.00 12.77 52 ILE E N 1
ATOM 5451 C CA . ILE E 1 71 ? -1.627 14.626 6.797 1.00 12.91 52 ILE E CA 1
ATOM 5452 C C . ILE E 1 71 ? -0.848 15.143 5.592 1.00 13.59 52 ILE E C 1
ATOM 5453 O O . ILE E 1 71 ? -0.677 16.355 5.446 1.00 13.80 52 ILE E O 1
ATOM 5458 N N . TYR E 1 72 ? -0.383 14.241 4.731 1.00 13.24 53 TYR E N 1
ATOM 5459 C CA . TYR E 1 72 ? 0.393 14.654 3.560 1.00 13.47 53 TYR E CA 1
ATOM 5460 C C . TYR E 1 72 ? 0.387 13.575 2.493 1.00 13.95 53 TYR E C 1
ATOM 5461 O O . TYR E 1 72 ? -0.019 12.425 2.760 1.00 13.78 53 TYR E O 1
ATOM 5470 N N . ASN E 1 73 ? 0.799 13.946 1.281 1.00 14.18 54 ASN E N 1
ATOM 5471 C CA . ASN E 1 73 ? 1.135 12.945 0.272 1.00 14.58 54 ASN E CA 1
ATOM 5472 C C . ASN E 1 73 ? 2.559 13.184 -0.224 1.00 14.66 54 ASN E C 1
ATOM 5473 O O . ASN E 1 73 ? 3.199 14.172 0.173 1.00 15.15 54 ASN E O 1
ATOM 5478 N N . LEU E 1 74 ? 3.052 12.267 -1.052 1.00 14.67 55 LEU E N 1
ATOM 5479 C CA . LEU E 1 74 ? 4.421 12.265 -1.559 1.00 14.79 55 LEU E CA 1
ATOM 5480 C C . LEU E 1 74 ? 4.325 12.047 -3.068 1.00 15.19 55 LEU E C 1
ATOM 5481 O O . LEU E 1 74 ? 3.735 11.058 -3.532 1.00 14.75 55 LEU E O 1
ATOM 5486 N N . VAL E 1 75 ? 4.878 12.984 -3.821 1.00 15.16 56 VAL E N 1
ATOM 5487 C CA . VAL E 1 75 ? 4.852 12.920 -5.270 1.00 15.33 56 VAL E CA 1
ATOM 5488 C C . VAL E 1 75 ? 6.265 13.175 -5.862 1.00 15.89 56 VAL E C 1
ATOM 5489 O O . VAL E 1 75 ? 7.068 13.918 -5.294 1.00 16.25 56 VAL E O 1
ATOM 5493 N N . PRO E 1 76 ? 6.557 12.570 -7.030 1.00 16.52 57 PRO E N 1
ATOM 5494 C CA . PRO E 1 76 ? 7.742 12.977 -7.783 1.00 16.76 57 PRO E CA 1
ATOM 5495 C C . PRO E 1 76 ? 7.804 14.496 -8.022 1.00 16.29 57 PRO E C 1
ATOM 5496 O O . PRO E 1 76 ? 6.767 15.148 -8.221 1.00 15.12 57 PRO E O 1
ATOM 5500 N N . ALA E 1 77 ? 9.022 15.038 -7.961 1.00 16.83 58 ALA E N 1
ATOM 5501 C CA . ALA E 1 77 ? 9.277 16.452 -8.276 1.00 16.80 58 ALA E CA 1
ATOM 5502 C C . ALA E 1 77 ? 8.568 16.769 -9.568 1.00 17.38 58 ALA E C 1
ATOM 5503 O O . ALA E 1 77 ? 8.548 15.938 -10.490 1.00 16.59 58 ALA E O 1
ATOM 5505 N N . PHE E 1 78 ? 7.948 17.938 -9.612 1.00 17.56 59 PHE E N 1
ATOM 5506 C CA . PHE E 1 78 ? 7.135 18.354 -10.753 1.00 17.92 59 PHE E CA 1
ATOM 5507 C C . PHE E 1 78 ? 7.541 19.711 -11.309 1.00 18.88 59 PHE E C 1
ATOM 5508 O O . PHE E 1 78 ? 7.226 20.002 -12.454 1.00 18.86 59 PHE E O 1
ATOM 5516 N N . ALA E 1 79 ? 8.235 20.535 -10.520 1.00 18.77 60 ALA E N 1
ATOM 5517 C CA . ALA E 1 79 ? 8.617 21.882 -10.978 1.00 19.69 60 ALA E CA 1
ATOM 5518 C C . ALA E 1 79 ? 9.852 21.882 -11.851 1.00 19.69 60 ALA E C 1
ATOM 5519 O O . ALA E 1 79 ? 10.721 21.033 -11.689 1.00 19.48 60 ALA E O 1
ATOM 5521 N N . PRO E 1 80 ? 9.950 22.840 -12.789 1.00 20.81 61 PRO E N 1
ATOM 5522 C CA . PRO E 1 80 ? 11.181 22.906 -13.566 1.00 21.18 61 PRO E CA 1
ATOM 5523 C C . PRO E 1 80 ? 12.382 23.093 -12.658 1.00 21.57 61 PRO E C 1
ATOM 5524 O O . PRO E 1 80 ? 13.418 22.505 -12.902 1.00 21.08 61 PRO E O 1
ATOM 5528 N N . LYS E 1 81 ? 12.229 23.897 -11.611 1.00 21.98 62 LYS E N 1
ATOM 5529 C CA . LYS E 1 81 ? 13.206 23.927 -10.539 1.00 22.60 62 LYS E CA 1
ATOM 5530 C C . LYS E 1 81 ? 12.547 24.100 -9.191 1.00 21.45 62 LYS E C 1
ATOM 5531 O O . LYS E 1 81 ? 11.489 24.708 -9.071 1.00 21.21 62 LYS E O 1
ATOM 5537 N N . GLU E 1 82 ? 13.162 23.524 -8.180 1.00 19.91 63 GLU E N 1
ATOM 5538 C CA . GLU E 1 82 ? 12.560 23.544 -6.847 1.00 19.34 63 GLU E CA 1
ATOM 5539 C C . GLU E 1 82 ? 12.579 24.985 -6.346 1.00 18.48 63 GLU E C 1
ATOM 5540 O O . GLU E 1 82 ? 13.456 25.737 -6.722 1.00 17.47 63 GLU E O 1
ATOM 5546 N N . PRO E 1 83 ? 11.559 25.381 -5.551 1.00 17.94 64 PRO E N 1
ATOM 5547 C CA . PRO E 1 83 ? 11.446 26.782 -5.119 1.00 17.40 64 PRO E CA 1
ATOM 5548 C C . PRO E 1 83 ? 12.515 27.213 -4.144 1.00 16.96 64 PRO E C 1
ATOM 5549 O O . PRO E 1 83 ? 12.757 28.391 -4.011 1.00 16.72 64 PRO E O 1
ATOM 5553 N N . GLY E 1 84 ? 13.121 26.270 -3.443 1.00 16.68 65 GLY E N 1
ATOM 5554 C CA . GLY E 1 84 ? 13.970 26.604 -2.293 1.00 16.58 65 GLY E CA 1
ATOM 5555 C C . GLY E 1 84 ? 13.170 27.072 -1.091 1.00 15.89 65 GLY E C 1
ATOM 5556 O O . GLY E 1 84 ? 11.947 27.152 -1.114 1.00 16.10 65 GLY E O 1
ATOM 5557 N N . ALA E 1 85 ? 13.864 27.369 -0.006 1.00 16.06 66 ALA E N 1
ATOM 5558 C CA . ALA E 1 85 ? 13.223 27.928 1.188 1.00 15.59 66 ALA E CA 1
ATOM 5559 C C . ALA E 1 85 ? 12.419 29.200 0.865 1.00 14.89 66 ALA E C 1
ATOM 5560 O O . ALA E 1 85 ? 12.933 30.157 0.277 1.00 15.09 66 ALA E O 1
ATOM 5562 N N . GLU E 1 86 ? 11.154 29.219 1.272 1.00 14.22 67 GLU E N 1
ATOM 5563 C CA . GLU E 1 86 ? 10.249 30.323 0.983 1.00 13.86 67 GLU E CA 1
ATOM 5564 C C . GLU E 1 86 ? 9.097 30.325 1.990 1.00 13.16 67 GLU E C 1
ATOM 5565 O O . GLU E 1 86 ? 8.372 29.331 2.097 1.00 12.52 67 GLU E O 1
ATOM 5571 N N . ASN E 1 87 ? 8.914 31.432 2.709 1.00 12.72 68 ASN E N 1
ATOM 5572 C CA . ASN E 1 87 ? 7.820 31.547 3.681 1.00 12.44 68 ASN E CA 1
ATOM 5573 C C . ASN E 1 87 ? 7.778 30.358 4.660 1.00 12.56 68 ASN E C 1
ATOM 5574 O O . ASN E 1 87 ? 6.715 29.778 4.933 1.00 11.95 68 ASN E O 1
ATOM 5579 N N . THR E 1 88 ? 8.951 29.993 5.193 1.00 12.30 69 THR E N 1
ATOM 5580 C CA . THR E 1 88 ? 9.060 28.737 5.935 1.00 12.63 69 THR E CA 1
ATOM 5581 C C . THR E 1 88 ? 8.518 28.821 7.380 1.00 12.57 69 THR E C 1
ATOM 5582 O O . THR E 1 88 ? 8.469 29.888 7.996 1.00 13.13 69 THR E O 1
ATOM 5586 N N . THR E 1 89 ? 8.123 27.674 7.906 1.00 12.30 70 THR E N 1
ATOM 5587 C CA . THR E 1 89 ? 7.748 27.500 9.274 1.00 11.80 70 THR E CA 1
ATOM 5588 C C . THR E 1 89 ? 8.339 26.195 9.824 1.00 11.63 70 THR E C 1
ATOM 5589 O O . THR E 1 89 ? 8.509 25.229 9.070 1.00 11.88 70 THR E O 1
ATOM 5593 N N . VAL E 1 90 ? 8.690 26.195 11.117 1.00 10.91 71 VAL E N 1
ATOM 5594 C CA . VAL E 1 90 ? 8.825 24.953 11.892 1.00 10.53 71 VAL E CA 1
ATOM 5595 C C . VAL E 1 90 ? 7.739 24.784 12.973 1.00 11.20 71 VAL E C 1
ATOM 5596 O O . VAL E 1 90 ? 7.727 23.780 13.700 1.00 12.06 71 VAL E O 1
ATOM 5600 N N . THR E 1 91 ? 6.818 25.743 13.021 1.00 11.33 72 THR E N 1
ATOM 5601 C CA . THR E 1 91 ? 5.659 25.761 13.886 1.00 11.18 72 THR E CA 1
ATOM 5602 C C . THR E 1 91 ? 4.414 25.939 13.024 1.00 11.68 72 THR E C 1
ATOM 5603 O O . THR E 1 91 ? 3.762 27.002 13.069 1.00 12.64 72 THR E O 1
ATOM 5607 N N . PRO E 1 92 ? 4.064 24.922 12.205 1.00 11.98 73 PRO E N 1
ATOM 5608 C CA . PRO E 1 92 ? 2.854 25.081 11.379 1.00 12.08 73 PRO E CA 1
ATOM 5609 C C . PRO E 1 92 ? 1.562 25.135 12.216 1.00 12.87 73 PRO E C 1
ATOM 5610 O O . PRO E 1 92 ? 1.464 24.500 13.280 1.00 12.15 73 PRO E O 1
ATOM 5614 N N . ILE E 1 93 ? 0.591 25.888 11.702 1.00 13.41 74 ILE E N 1
ATOM 5615 C CA . ILE E 1 93 ? -0.669 26.188 12.395 1.00 14.00 74 ILE E CA 1
ATOM 5616 C C . ILE E 1 93 ? -1.888 25.598 11.675 1.00 13.73 74 ILE E C 1
ATOM 5617 O O . ILE E 1 93 ? -1.778 25.215 10.511 1.00 13.65 74 ILE E O 1
ATOM 5622 N N . PRO E 1 94 ? -3.066 25.540 12.359 1.00 14.09 75 PRO E N 1
ATOM 5623 C CA . PRO E 1 94 ? -4.232 24.969 11.682 1.00 13.78 75 PRO E CA 1
ATOM 5624 C C . PRO E 1 94 ? -4.491 25.701 10.378 1.00 13.96 75 PRO E C 1
ATOM 5625 O O . PRO E 1 94 ? -4.452 26.934 10.349 1.00 12.78 75 PRO E O 1
ATOM 5629 N N . GLY E 1 95 ? -4.703 24.945 9.297 1.00 13.71 76 GLY E N 1
ATOM 5630 C CA . GLY E 1 95 ? -4.999 25.533 8.007 1.00 13.84 76 GLY E CA 1
ATOM 5631 C C . GLY E 1 95 ? -3.798 25.699 7.094 1.00 13.72 76 GLY E C 1
ATOM 5632 O O . GLY E 1 95 ? -3.973 25.970 5.900 1.00 13.74 76 GLY E O 1
ATOM 5633 N N . ASP E 1 96 ? -2.583 25.567 7.644 1.00 12.98 77 ASP E N 1
ATOM 5634 C CA . ASP E 1 96 ? -1.370 25.677 6.832 1.00 12.96 77 ASP E CA 1
ATOM 5635 C C . ASP E 1 96 ? -1.294 24.541 5.805 1.00 12.91 77 ASP E C 1
ATOM 5636 O O . ASP E 1 96 ? -1.541 23.385 6.123 1.00 13.14 77 ASP E O 1
ATOM 5641 N N . VAL E 1 97 ? -0.907 24.875 4.592 1.00 12.74 78 VAL E N 1
ATOM 5642 C CA . VAL E 1 97 ? -0.548 23.893 3.584 1.00 12.59 78 VAL E CA 1
ATOM 5643 C C . VAL E 1 97 ? 0.902 24.161 3.219 1.00 13.10 78 VAL E C 1
ATOM 5644 O O . VAL E 1 97 ? 1.265 25.289 2.831 1.00 13.69 78 VAL E O 1
ATOM 5648 N N . CYS E 1 98 ? 1.728 23.124 3.346 1.00 13.26 79 CYS E N 1
ATOM 5649 C CA . CYS E 1 98 ? 3.175 23.239 3.238 1.00 13.57 79 CYS E CA 1
ATOM 5650 C C . CYS E 1 98 ? 3.755 22.379 2.098 1.00 13.63 79 CYS E C 1
ATOM 5651 O O . CYS E 1 98 ? 3.217 21.319 1.751 1.00 14.46 79 CYS E O 1
ATOM 5654 N N . TYR E 1 99 ? 4.887 22.831 1.595 1.00 13.34 80 TYR E N 1
ATOM 5655 C CA . TYR E 1 99 ? 5.621 22.149 0.560 1.00 13.43 80 TYR E CA 1
ATOM 5656 C C . TYR E 1 99 ? 7.022 21.872 1.122 1.00 13.74 80 TYR E C 1
ATOM 5657 O O . TYR E 1 99 ? 7.646 22.791 1.654 1.00 13.47 80 TYR E O 1
ATOM 5666 N N . PHE E 1 100 ? 7.497 20.631 0.954 1.00 14.32 81 PHE E N 1
ATOM 5667 C CA . PHE E 1 100 ? 8.850 20.211 1.327 1.00 14.79 81 PHE E CA 1
ATOM 5668 C C . PHE E 1 100 ? 9.482 19.517 0.123 1.00 15.89 81 PHE E C 1
ATOM 5669 O O . PHE E 1 100 ? 8.819 18.713 -0.575 1.00 15.44 81 PHE E O 1
ATOM 5677 N N . THR E 1 101 ? 10.744 19.864 -0.134 1.00 17.12 82 THR E N 1
ATOM 5678 C CA . THR E 1 101 ? 11.597 19.155 -1.099 1.00 18.52 82 THR E CA 1
ATOM 5679 C C . THR E 1 101 ? 12.452 18.194 -0.310 1.00 19.89 82 THR E C 1
ATOM 5680 O O . THR E 1 101 ? 13.161 18.635 0.589 1.00 19.12 82 THR E O 1
ATOM 5684 N N . PHE E 1 102 ? 12.390 16.901 -0.641 1.00 21.44 83 PHE E N 1
ATOM 5685 C CA . PHE E 1 102 ? 13.225 15.875 0.001 1.00 23.33 83 PHE E CA 1
ATOM 5686 C C . PHE E 1 102 ? 13.925 15.057 -1.082 1.00 25.28 83 PHE E C 1
ATOM 5687 O O . PHE E 1 102 ? 13.529 15.114 -2.257 1.00 24.49 83 PHE E O 1
ATOM 5695 N N . THR E 1 103 ? 14.932 14.282 -0.679 1.00 27.54 84 THR E N 1
ATOM 5696 C CA . THR E 1 103 ? 15.497 13.241 -1.523 1.00 30.03 84 THR E CA 1
ATOM 5697 C C . THR E 1 103 ? 15.043 11.901 -0.973 1.00 32.02 84 THR E C 1
ATOM 5698 O O . THR E 1 103 ? 14.579 11.811 0.173 1.00 31.66 84 THR E O 1
ATOM 5702 N N . SER E 1 104 ? 15.192 10.853 -1.771 1.00 34.38 85 SER E N 1
ATOM 5703 C CA . SER E 1 104 ? 14.962 9.487 -1.289 1.00 36.10 85 SER E CA 1
ATOM 5704 C C . SER E 1 104 ? 15.641 9.184 0.068 1.00 37.59 85 SER E C 1
ATOM 5705 O O . SER E 1 104 ? 15.058 8.513 0.918 1.00 37.64 85 SER E O 1
ATOM 5708 N N . ASN E 1 105 ? 16.859 9.680 0.267 1.00 39.11 86 ASN E N 1
ATOM 5709 C CA . ASN E 1 105 ? 17.594 9.460 1.521 1.00 40.24 86 ASN E CA 1
ATOM 5710 C C . ASN E 1 105 ? 16.915 10.069 2.746 1.00 41.33 86 ASN E C 1
ATOM 5711 O O . ASN E 1 105 ? 17.038 9.549 3.860 1.00 41.08 86 ASN E O 1
ATOM 5716 N N . ASP E 1 106 ? 16.237 11.191 2.544 1.00 42.44 87 ASP E N 1
ATOM 5717 C CA . ASP E 1 106 ? 15.466 11.793 3.613 1.00 43.70 87 ASP E CA 1
ATOM 5718 C C . ASP E 1 106 ? 14.327 10.882 4.088 1.00 44.25 87 ASP E C 1
ATOM 5719 O O . ASP E 1 106 ? 14.030 10.857 5.284 1.00 44.68 87 ASP E O 1
ATOM 5724 N N . LEU E 1 107 ? 13.695 10.156 3.159 1.00 44.51 88 LEU E N 1
ATOM 5725 C CA . LEU E 1 107 ? 12.403 9.503 3.423 1.00 44.57 88 LEU E CA 1
ATOM 5726 C C . LEU E 1 107 ? 12.510 7.992 3.536 1.00 44.27 88 LEU E C 1
ATOM 5727 O O . LEU E 1 107 ? 11.916 7.392 4.439 1.00 44.08 88 LEU E O 1
ATOM 5732 N N . LYS E 1 108 ? 13.258 7.377 2.631 1.00 43.56 89 LYS E N 1
ATOM 5733 C CA . LYS E 1 108 ? 13.413 5.931 2.628 1.00 43.30 89 LYS E CA 1
ATOM 5734 C C . LYS E 1 108 ? 14.378 5.509 3.755 1.00 42.11 89 LYS E C 1
ATOM 5735 O O . LYS E 1 108 ? 15.509 5.090 3.491 1.00 42.34 89 LYS E O 1
ATOM 5741 N N . THR E 1 109 ? 13.921 5.633 5.003 1.00 38.07 90 THR E N 1
ATOM 5742 C CA . THR E 1 109 ? 14.738 5.336 6.190 1.00 35.76 90 THR E CA 1
ATOM 5743 C C . THR E 1 109 ? 14.011 4.347 7.108 1.00 33.60 90 THR E C 1
ATOM 5744 O O . THR E 1 109 ? 12.779 4.270 7.090 1.00 31.90 90 THR E O 1
ATOM 5748 N N . PRO E 1 110 ? 14.781 3.607 7.923 1.00 31.82 91 PRO E N 1
ATOM 5749 C CA . PRO E 1 110 ? 14.190 2.812 8.989 1.00 31.23 91 PRO E CA 1
ATOM 5750 C C . PRO E 1 110 ? 13.241 3.637 9.889 1.00 30.37 91 PRO E C 1
ATOM 5751 O O . PRO E 1 110 ? 12.093 3.221 10.150 1.00 30.13 91 PRO E O 1
ATOM 5755 N N . SER E 1 111 ? 13.684 4.825 10.284 1.00 29.27 92 SER E N 1
ATOM 5756 C CA . SER E 1 111 ? 12.906 5.712 11.179 1.00 28.64 92 SER E CA 1
ATOM 5757 C C . SER E 1 111 ? 11.550 6.101 10.617 1.00 28.94 92 SER E C 1
ATOM 5758 O O . SER E 1 111 ? 10.655 6.398 11.386 1.00 28.75 92 SER E O 1
ATOM 5761 N N . HIS E 1 112 ? 11.415 6.122 9.280 1.00 29.72 93 HIS E N 1
ATOM 5762 C CA . HIS E 1 112 ? 10.129 6.425 8.609 1.00 30.37 93 HIS E CA 1
ATOM 5763 C C . HIS E 1 112 ? 9.224 5.182 8.511 1.00 31.54 93 HIS E C 1
ATOM 5764 O O . HIS E 1 112 ? 8.031 5.245 8.786 1.00 31.46 93 HIS E O 1
ATOM 5771 N N . GLY E 1 113 ? 9.805 4.063 8.109 1.00 33.08 94 GLY E N 1
ATOM 5772 C CA . GLY E 1 113 ? 9.079 2.803 8.035 1.00 34.47 94 GLY E CA 1
ATOM 5773 C C . GLY E 1 113 ? 7.886 2.807 7.084 1.00 35.67 94 GLY E C 1
ATOM 5774 O O . GLY E 1 113 ? 6.800 2.266 7.413 1.00 35.39 94 GLY E O 1
ATOM 5775 N N . TYR E 1 114 ? 8.085 3.399 5.900 1.00 36.69 95 TYR E N 1
ATOM 5776 C CA . TYR E 1 114 ? 7.103 3.289 4.813 1.00 38.08 95 TYR E CA 1
ATOM 5777 C C . TYR E 1 114 ? 6.930 1.827 4.351 1.00 39.74 95 TYR E C 1
ATOM 5778 O O . TYR E 1 114 ? 7.876 1.024 4.392 1.00 39.17 95 TYR E O 1
ATOM 5787 N N . GLU E 1 115 ? 5.716 1.509 3.894 1.00 41.49 96 GLU E N 1
ATOM 5788 C CA . GLU E 1 115 ? 5.391 0.154 3.403 1.00 42.98 96 GLU E CA 1
ATOM 5789 C C . GLU E 1 115 ? 5.894 -0.139 1.979 1.00 42.92 96 GLU E C 1
ATOM 5790 O O . GLU E 1 115 ? 6.411 0.745 1.299 1.00 43.43 96 GLU E O 1
ATOM 5796 N N . VAL E 1 123 ? 18.791 7.879 -6.137 1.00 35.78 104 VAL E N 1
ATOM 5797 C CA . VAL E 1 123 ? 18.508 9.282 -5.787 1.00 35.45 104 VAL E CA 1
ATOM 5798 C C . VAL E 1 123 ? 17.425 9.865 -6.680 1.00 34.73 104 VAL E C 1
ATOM 5799 O O . VAL E 1 123 ? 17.509 9.798 -7.908 1.00 36.43 104 VAL E O 1
ATOM 5801 N N . GLN E 1 124 ? 16.402 10.434 -6.052 1.00 32.75 105 GLN E N 1
ATOM 5802 C CA . GLN E 1 124 ? 15.272 11.027 -6.749 1.00 31.06 105 GLN E CA 1
ATOM 5803 C C . GLN E 1 124 ? 14.731 12.166 -5.868 1.00 28.15 105 GLN E C 1
ATOM 5804 O O . GLN E 1 124 ? 14.879 12.091 -4.647 1.00 27.59 105 GLN E O 1
ATOM 5810 N N . THR E 1 125 ? 14.165 13.211 -6.478 1.00 24.70 106 THR E N 1
ATOM 5811 C CA . THR E 1 125 ? 13.598 14.335 -5.717 1.00 22.55 106 THR E CA 1
ATOM 5812 C C . THR E 1 125 ? 12.105 14.072 -5.571 1.00 20.87 106 THR E C 1
ATOM 5813 O O . THR E 1 125 ? 11.404 13.790 -6.549 1.00 19.86 106 THR E O 1
ATOM 5817 N N . ILE E 1 126 ? 11.665 14.160 -4.329 1.00 19.21 107 ILE E N 1
ATOM 5818 C CA A ILE E 1 126 ? 10.284 13.884 -3.925 0.50 18.58 107 ILE E CA 1
ATOM 5819 C CA B ILE E 1 126 ? 10.282 13.890 -3.934 0.50 18.59 107 ILE E CA 1
ATOM 5820 C C . ILE E 1 126 ? 9.744 15.115 -3.207 1.00 17.82 107 ILE E C 1
ATOM 5821 O O . ILE E 1 126 ? 10.453 15.723 -2.415 1.00 18.08 107 ILE E O 1
ATOM 5830 N N . VAL E 1 127 ? 8.502 15.477 -3.498 1.00 17.03 108 VAL E N 1
ATOM 5831 C CA . VAL E 1 127 ? 7.840 16.589 -2.851 1.00 16.07 108 VAL E CA 1
ATOM 5832 C C . VAL E 1 127 ? 6.786 16.041 -1.901 1.00 15.87 108 VAL E C 1
ATOM 5833 O O . VAL E 1 127 ? 6.013 15.133 -2.261 1.00 15.62 108 VAL E O 1
ATOM 5837 N N . ASP E 1 128 ? 6.793 16.569 -0.678 1.00 14.52 109 ASP E N 1
ATOM 5838 C CA . ASP E 1 128 ? 5.792 16.279 0.328 1.00 14.35 109 ASP E CA 1
ATOM 5839 C C . ASP E 1 128 ? 4.846 17.489 0.336 1.00 14.14 109 ASP E C 1
ATOM 5840 O O . ASP E 1 128 ? 5.297 18.628 0.483 1.00 14.39 109 ASP E O 1
ATOM 5845 N N . LEU E 1 129 ? 3.557 17.254 0.108 1.00 13.79 110 LEU E N 1
ATOM 5846 C CA . LEU E 1 129 ? 2.543 18.297 0.194 1.00 13.70 110 LEU E CA 1
ATOM 5847 C C . LEU E 1 129 ? 1.699 17.960 1.410 1.00 13.97 110 LEU E C 1
ATOM 5848 O O . LEU E 1 129 ? 1.085 16.913 1.438 1.00 13.78 110 LEU E O 1
ATOM 5853 N N . ALA E 1 130 ? 1.707 18.850 2.400 1.00 13.61 111 ALA E N 1
ATOM 5854 C CA . ALA E 1 130 ? 1.182 18.593 3.718 1.00 13.59 111 ALA E CA 1
ATOM 5855 C C . ALA E 1 130 ? 0.081 19.577 4.095 1.00 13.68 111 ALA E C 1
ATOM 5856 O O . ALA E 1 130 ? 0.090 20.747 3.679 1.00 14.40 111 ALA E O 1
ATOM 5858 N N . VAL E 1 131 ? -0.871 19.076 4.881 1.00 13.23 112 VAL E N 1
ATOM 5859 C CA . VAL E 1 131 ? -1.962 19.849 5.426 1.00 13.27 112 VAL E CA 1
ATOM 5860 C C . VAL E 1 131 ? -1.933 19.713 6.934 1.00 13.76 112 VAL E C 1
ATOM 5861 O O . VAL E 1 131 ? -1.992 18.591 7.464 1.00 13.55 112 VAL E O 1
ATOM 5865 N N . PHE E 1 132 ? -1.868 20.850 7.616 1.00 13.57 113 PHE E N 1
ATOM 5866 C CA . PHE E 1 132 ? -1.936 20.879 9.082 1.00 13.99 113 PHE E CA 1
ATOM 5867 C C . PHE E 1 132 ? -3.375 21.218 9.485 1.00 13.61 113 PHE E C 1
ATOM 5868 O O . PHE E 1 132 ? -3.929 22.245 9.103 1.00 14.15 113 PHE E O 1
ATOM 5876 N N . TYR E 1 133 ? -3.995 20.290 10.212 1.00 13.76 114 TYR E N 1
ATOM 5877 C CA . TYR E 1 133 ? -5.391 20.401 10.590 1.00 13.88 114 TYR E CA 1
ATOM 5878 C C . TYR E 1 133 ? -5.642 20.781 12.061 1.00 14.25 114 TYR E C 1
ATOM 5879 O O . TYR E 1 133 ? -6.785 20.945 12.468 1.00 14.67 114 TYR E O 1
ATOM 5888 N N . GLY E 1 134 ? -4.583 20.874 12.846 1.00 14.05 115 GLY E N 1
ATOM 5889 C CA . GLY E 1 134 ? -4.648 21.228 14.279 1.00 13.75 115 GLY E CA 1
ATOM 5890 C C . GLY E 1 134 ? -3.404 22.001 14.650 1.00 13.18 115 GLY E C 1
ATOM 5891 O O . GLY E 1 134 ? -2.603 22.375 13.774 1.00 13.24 115 GLY E O 1
ATOM 5892 N N . ARG E 1 135 ? -3.256 22.272 15.945 1.00 12.67 116 ARG E N 1
ATOM 5893 C CA . ARG E 1 135 ? -2.250 23.201 16.420 1.00 11.87 116 ARG E CA 1
ATOM 5894 C C . ARG E 1 135 ? -1.227 22.443 17.254 1.00 11.79 116 ARG E C 1
ATOM 5895 O O . ARG E 1 135 ? -1.362 21.241 17.467 1.00 11.71 116 ARG E O 1
ATOM 5903 N N . ASN E 1 136 ? -0.253 23.190 17.775 1.00 11.32 117 ASN E N 1
ATOM 5904 C CA . ASN E 1 136 ? 0.771 22.675 18.680 1.00 11.36 117 ASN E CA 1
ATOM 5905 C C . ASN E 1 136 ? 1.623 21.571 18.016 1.00 11.32 117 ASN E C 1
ATOM 5906 O O . ASN E 1 136 ? 1.906 20.501 18.585 1.00 10.62 117 ASN E O 1
ATOM 5911 N N . ASN E 1 137 ? 2.041 21.913 16.790 1.00 11.73 118 ASN E N 1
ATOM 5912 C CA . ASN E 1 137 ? 2.850 21.076 15.912 1.00 11.14 118 ASN E CA 1
ATOM 5913 C C . ASN E 1 137 ? 4.307 21.587 15.878 1.00 11.38 118 ASN E C 1
ATOM 5914 O O . ASN E 1 137 ? 4.548 22.794 15.887 1.00 11.78 118 ASN E O 1
ATOM 5919 N N . LEU E 1 138 ? 5.292 20.677 15.849 1.00 11.67 119 LEU E N 1
ATOM 5920 C CA . LEU E 1 138 ? 6.696 21.052 15.632 1.00 11.33 119 LEU E CA 1
ATOM 5921 C C . LEU E 1 138 ? 7.249 20.256 14.481 1.00 12.13 119 LEU E C 1
ATOM 5922 O O . LEU E 1 138 ? 7.123 19.031 14.454 1.00 12.70 119 LEU E O 1
ATOM 5927 N N . LEU E 1 139 ? 7.824 20.939 13.494 1.00 12.30 120 LEU E N 1
ATOM 5928 C CA . LEU E 1 139 ? 8.434 20.271 12.335 1.00 12.09 120 LEU E CA 1
ATOM 5929 C C . LEU E 1 139 ? 9.884 19.973 12.714 1.00 11.81 120 LEU E C 1
ATOM 5930 O O . LEU E 1 139 ? 10.829 20.661 12.338 1.00 11.93 120 LEU E O 1
ATOM 5935 N N . LEU E 1 140 ? 10.017 18.920 13.499 1.00 12.31 121 LEU E N 1
ATOM 5936 C CA . LEU E 1 140 ? 11.270 18.516 14.099 1.00 12.61 121 LEU E CA 1
ATOM 5937 C C . LEU E 1 140 ? 11.232 16.991 14.195 1.00 12.22 121 LEU E C 1
ATOM 5938 O O . LEU E 1 140 ? 10.250 16.422 14.6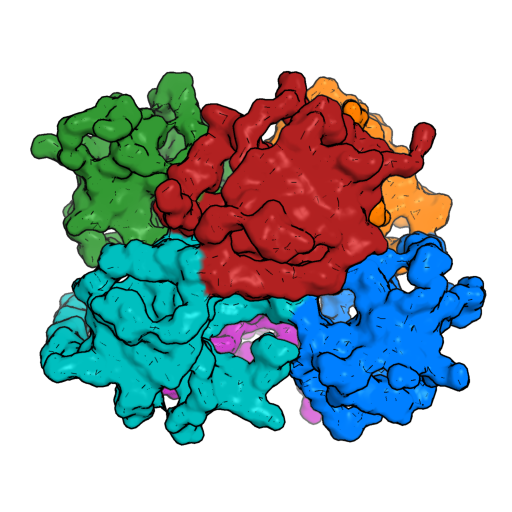88 1.00 11.22 121 LEU E O 1
ATOM 5943 N N . ASN E 1 141 ? 12.310 16.337 13.762 1.00 12.10 122 ASN E N 1
ATOM 5944 C CA . ASN E 1 141 ? 12.448 14.897 13.913 1.00 11.40 122 ASN E CA 1
ATOM 5945 C C . ASN E 1 141 ? 13.842 14.453 14.362 1.00 10.85 122 ASN E C 1
ATOM 5946 O O . ASN E 1 141 ? 14.779 15.226 14.380 1.00 10.93 122 ASN E O 1
ATOM 5951 N N . GLY E 1 142 ? 13.959 13.177 14.716 1.00 10.23 123 GLY E N 1
ATOM 5952 C CA . GLY E 1 142 ? 15.194 12.605 15.190 1.00 9.99 123 GLY E CA 1
ATOM 5953 C C . GLY E 1 142 ? 16.131 12.104 14.098 1.00 10.10 123 GLY E C 1
ATOM 5954 O O . GLY E 1 142 ? 17.181 11.536 14.411 1.00 9.91 123 GLY E O 1
ATOM 5955 N N . ASP E 1 143 ? 15.764 12.322 12.836 1.00 10.23 124 ASP E N 1
ATOM 5956 C CA . ASP E 1 143 ? 16.700 12.094 11.715 1.00 11.13 124 ASP E CA 1
ATOM 5957 C C . ASP E 1 143 ? 17.656 13.269 11.534 1.00 10.95 124 ASP E C 1
ATOM 5958 O O . ASP E 1 143 ? 18.868 13.069 11.442 1.00 9.95 124 ASP E O 1
ATOM 5963 N N . THR E 1 144 ? 17.110 14.488 11.515 1.00 11.79 125 THR E N 1
ATOM 5964 C CA A THR E 1 144 ? 17.907 15.670 11.165 0.50 12.33 125 THR E CA 1
ATOM 5965 C CA B THR E 1 144 ? 17.919 15.655 11.198 0.50 12.29 125 THR E CA 1
ATOM 5966 C C . THR E 1 144 ? 17.711 16.907 12.044 1.00 12.38 125 THR E C 1
ATOM 5967 O O . THR E 1 144 ? 18.467 17.870 11.893 1.00 13.05 125 THR E O 1
ATOM 5974 N N . GLY E 1 145 ? 16.734 16.894 12.936 1.00 11.19 126 GLY E N 1
ATOM 5975 C CA . GLY E 1 145 ? 16.404 18.089 13.691 1.00 12.05 126 GLY E CA 1
ATOM 5976 C C . GLY E 1 145 ? 15.263 18.825 13.035 1.00 11.59 126 GLY E C 1
ATOM 5977 O O . GLY E 1 145 ? 14.258 18.218 12.685 1.00 11.41 126 GLY E O 1
ATOM 5978 N N . TRP E 1 146 ? 15.420 20.130 12.808 1.00 11.08 127 TRP E N 1
ATOM 5979 C CA . TRP E 1 146 ? 14.301 20.934 12.294 1.00 11.38 127 TRP E CA 1
ATOM 5980 C C . TRP E 1 146 ? 14.118 20.654 10.797 1.00 11.85 127 TRP E C 1
ATOM 5981 O O . TRP E 1 146 ? 15.107 20.533 10.101 1.00 11.78 127 TRP E O 1
ATOM 5992 N N . VAL E 1 147 ? 12.869 20.536 10.343 1.00 11.96 128 VAL E N 1
ATOM 5993 C CA A VAL E 1 147 ? 12.510 20.304 8.943 0.50 12.89 128 VAL E CA 1
ATOM 5994 C CA B VAL E 1 147 ? 12.566 20.363 8.913 0.50 12.78 128 VAL E CA 1
ATOM 5995 C C . VAL E 1 147 ? 11.523 21.400 8.475 1.00 12.91 128 VAL E C 1
ATOM 5996 O O . VAL E 1 147 ? 10.302 21.158 8.424 1.00 12.34 128 VAL E O 1
ATOM 6003 N N . PRO E 1 148 ? 12.018 22.596 8.134 1.00 12.93 129 PRO E N 1
ATOM 6004 C CA . PRO E 1 148 ? 11.090 23.664 7.773 1.00 13.30 129 PRO E CA 1
ATOM 6005 C C . PRO E 1 148 ? 10.310 23.363 6.498 1.00 13.02 129 PRO E C 1
ATOM 6006 O O . PRO E 1 148 ? 10.841 22.747 5.571 1.00 12.48 129 PRO E O 1
ATOM 6010 N N . GLY E 1 149 ? 9.050 23.760 6.486 1.00 13.18 130 GLY E N 1
ATOM 6011 C CA . GLY E 1 149 ? 8.164 23.583 5.328 1.00 13.50 130 GLY E CA 1
ATOM 6012 C C . GLY E 1 149 ? 7.800 24.967 4.776 1.00 13.45 130 GLY E C 1
ATOM 6013 O O . GLY E 1 149 ? 7.642 25.903 5.537 1.00 13.14 130 GLY E O 1
ATOM 6014 N N . ASN E 1 150 ? 7.654 25.081 3.458 1.00 12.86 131 ASN E N 1
ATOM 6015 C CA . ASN E 1 150 ? 7.242 26.327 2.835 1.00 13.15 131 ASN E CA 1
ATOM 6016 C C . ASN E 1 150 ? 5.740 26.439 2.974 1.00 12.53 131 ASN E C 1
ATOM 6017 O O . ASN E 1 150 ? 5.010 25.585 2.482 1.00 13.15 131 ASN E O 1
ATOM 6022 N N . VAL E 1 151 ? 5.250 27.479 3.638 1.00 12.32 132 VAL E N 1
ATOM 6023 C CA . VAL E 1 151 ? 3.825 27.627 3.767 1.00 12.06 132 VAL E CA 1
ATOM 6024 C C . VAL E 1 151 ? 3.360 28.340 2.482 1.00 12.66 132 VAL E C 1
ATOM 6025 O O . VAL E 1 151 ? 3.746 29.479 2.251 1.00 12.85 132 VAL E O 1
ATOM 6029 N N . PHE E 1 152 ? 2.549 27.661 1.669 1.00 12.37 133 PHE E N 1
ATOM 6030 C CA . PHE E 1 152 ? 2.138 28.196 0.355 1.00 13.12 133 PHE E CA 1
ATOM 6031 C C . PHE E 1 152 ? 0.628 28.326 0.162 1.00 12.93 133 PHE E C 1
ATOM 6032 O O . PHE E 1 152 ? 0.181 28.883 -0.828 1.00 13.95 133 PHE E O 1
ATOM 6040 N N . ALA E 1 153 ? -0.154 27.785 1.061 1.00 13.17 134 ALA E N 1
ATOM 6041 C CA . ALA E 1 153 ? -1.613 28.009 1.049 1.00 13.46 134 ALA E CA 1
ATOM 6042 C C . ALA E 1 153 ? -2.173 28.041 2.475 1.00 14.03 134 ALA E C 1
ATOM 6043 O O . ALA E 1 153 ? -1.537 27.558 3.413 1.00 13.65 134 ALA E O 1
ATOM 6045 N N . THR E 1 154 ? -3.366 28.625 2.615 1.00 13.82 135 THR E N 1
ATOM 6046 C CA A THR E 1 154 ? -4.064 28.607 3.873 0.50 14.42 135 THR E CA 1
ATOM 6047 C CA B THR E 1 154 ? -4.094 28.716 3.875 0.50 14.34 135 THR E CA 1
ATOM 6048 C C . THR E 1 154 ? -5.530 28.246 3.650 1.00 14.78 135 THR E C 1
ATOM 6049 O O . THR E 1 154 ? -6.205 28.815 2.795 1.00 14.46 135 THR E O 1
ATOM 6056 N N . ILE E 1 155 ? -6.010 27.250 4.401 1.00 15.01 136 ILE E N 1
ATOM 6057 C CA . ILE E 1 155 ? -7.371 26.737 4.207 1.00 15.23 136 ILE E CA 1
ATOM 6058 C C . ILE E 1 155 ? -8.358 27.811 4.718 1.00 16.47 136 ILE E C 1
ATOM 6059 O O . ILE E 1 155 ? -8.213 28.303 5.839 1.00 16.66 136 ILE E O 1
ATOM 6064 N N . VAL E 1 156 ? -9.311 28.197 3.866 1.00 16.23 137 VAL E N 1
ATOM 6065 C CA . VAL E 1 156 ? -10.250 29.255 4.175 1.00 16.70 137 VAL E CA 1
ATOM 6066 C C . VAL E 1 156 ? -11.687 28.743 4.234 1.00 17.72 137 VAL E C 1
ATOM 6067 O O . VAL E 1 156 ? -12.545 29.432 4.742 1.00 17.91 137 VAL E O 1
ATOM 6071 N N . GLU E 1 157 ? -11.948 27.544 3.739 1.00 18.01 138 GLU E N 1
ATOM 6072 C CA . GLU E 1 157 ? -13.264 26.919 3.900 1.00 19.21 138 GLU E CA 1
ATOM 6073 C C . GLU E 1 157 ? -13.134 25.433 4.132 1.00 18.39 138 GLU E C 1
ATOM 6074 O O . GLU E 1 157 ? -12.320 24.774 3.493 1.00 18.00 138 GLU E O 1
ATOM 6080 N N . GLY E 1 158 ? -13.946 24.914 5.045 1.00 17.88 139 GLY E N 1
ATOM 6081 C CA . GLY E 1 158 ? -14.043 23.480 5.288 1.00 17.80 139 GLY E CA 1
ATOM 6082 C C . GLY E 1 158 ? -12.954 22.933 6.208 1.00 17.45 139 GLY E C 1
ATOM 6083 O O . GLY E 1 158 ? -12.773 21.741 6.258 1.00 17.41 139 GLY E O 1
ATOM 6084 N N . LEU E 1 159 ? -12.236 23.794 6.922 1.00 17.19 140 LEU E N 1
ATOM 6085 C CA . LEU E 1 159 ? -11.174 23.333 7.817 1.00 17.83 140 LEU E CA 1
ATOM 6086 C C . LEU E 1 159 ? -11.695 22.373 8.879 1.00 18.50 140 LEU E C 1
ATOM 6087 O O . LEU E 1 159 ? -11.092 21.341 9.091 1.00 18.21 140 LEU E O 1
ATOM 6092 N N . ASP E 1 160 ? -12.800 22.699 9.541 1.00 18.75 141 ASP E N 1
ATOM 6093 C CA . ASP E 1 160 ? -13.369 21.809 10.569 1.00 20.27 141 ASP E CA 1
ATOM 6094 C C . ASP E 1 160 ? -13.693 20.388 10.036 1.00 19.30 141 ASP E C 1
ATOM 6095 O O . ASP E 1 160 ? -13.403 19.369 10.670 1.00 18.83 141 ASP E O 1
ATOM 6100 N N . GLU E 1 161 ? -14.281 20.339 8.854 1.00 19.06 142 GLU E N 1
ATOM 6101 C CA . GLU E 1 161 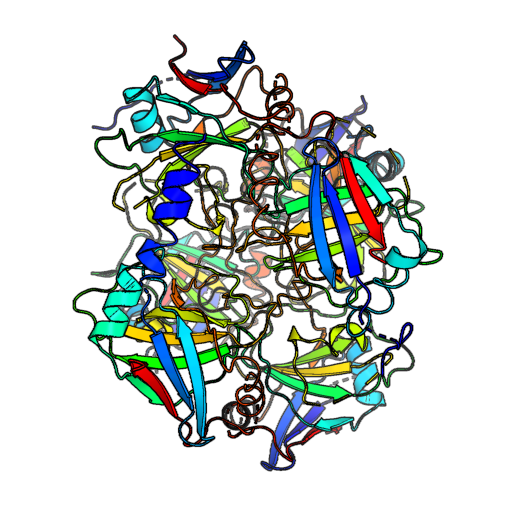? -14.624 19.085 8.217 1.00 19.16 142 GLU E CA 1
ATOM 6102 C C . GLU E 1 161 ? -13.366 18.292 7.846 1.00 18.07 142 GLU E C 1
ATOM 6103 O O . GLU E 1 161 ? -13.271 17.088 8.096 1.00 17.14 142 GLU E O 1
ATOM 6117 N N . ALA E 1 163 ? -10.533 18.586 9.352 1.00 15.87 144 ALA E N 1
ATOM 6118 C CA . ALA E 1 163 ? -9.879 18.193 10.607 1.00 16.04 144 ALA E CA 1
ATOM 6119 C C . ALA E 1 163 ? -10.518 16.905 11.124 1.00 15.80 144 ALA E C 1
ATOM 6120 O O . ALA E 1 163 ? -9.824 15.995 11.596 1.00 15.65 144 ALA E O 1
ATOM 6122 N N . ALA E 1 164 ? -11.841 16.838 11.018 1.00 15.19 145 ALA E N 1
ATOM 6123 C CA . ALA E 1 164 ? -12.576 15.640 11.403 1.00 15.22 145 ALA E CA 1
ATOM 6124 C C . ALA E 1 164 ? -12.173 14.435 10.531 1.00 14.79 145 ALA E C 1
ATOM 6125 O O . ALA E 1 164 ? -11.993 13.347 11.043 1.00 14.57 145 ALA E O 1
ATOM 6127 N N . ALA E 1 165 ? -12.030 14.639 9.230 1.00 14.49 146 ALA E N 1
ATOM 6128 C CA . ALA E 1 165 ? -11.636 13.562 8.329 1.00 14.59 146 ALA E CA 1
ATOM 6129 C C . ALA E 1 165 ? -10.205 13.055 8.678 1.00 15.30 146 ALA E C 1
ATOM 6130 O O . ALA E 1 165 ? -9.932 11.850 8.609 1.00 15.21 146 ALA E O 1
ATOM 6132 N N . CYS E 1 166 ? -9.328 13.976 9.098 1.00 15.34 147 CYS E N 1
ATOM 6133 C CA . CYS E 1 166 ? -7.933 13.640 9.409 1.00 15.60 147 CYS E CA 1
ATOM 6134 C C . CYS E 1 166 ? -7.835 12.864 10.735 1.00 15.68 147 CYS E C 1
ATOM 6135 O O . CYS E 1 166 ? -7.033 11.919 10.841 1.00 15.13 147 CYS E O 1
ATOM 6138 N N . GLN E 1 167 ? -8.666 13.220 11.705 1.00 15.88 148 GLN E N 1
ATOM 6139 C CA A GLN E 1 167 ? -8.737 12.420 12.918 0.50 16.64 148 GLN E CA 1
ATOM 6140 C CA B GLN E 1 167 ? -8.846 12.431 12.929 0.50 16.42 148 GLN E CA 1
ATOM 6141 C C . GLN E 1 167 ? -9.230 11.000 12.542 1.00 16.75 148 GLN E C 1
ATOM 6142 O O . GLN E 1 167 ? -8.771 10.010 13.146 1.00 15.77 148 GLN E O 1
ATOM 6153 N N . ASP E 1 168 ? -10.108 10.894 11.537 1.00 16.13 149 ASP E N 1
ATOM 6154 C CA . ASP E 1 168 ? -10.593 9.583 11.101 1.00 16.65 149 ASP E CA 1
ATOM 6155 C C . ASP E 1 168 ? -9.514 8.804 10.336 1.00 16.32 149 ASP E C 1
ATOM 6156 O O . ASP E 1 168 ? -9.534 7.578 10.325 1.00 16.29 149 ASP E O 1
ATOM 6161 N N . ILE E 1 169 ? -8.585 9.506 9.699 1.00 15.96 150 ILE E N 1
ATOM 6162 C CA . ILE E 1 169 ? -7.414 8.850 9.098 1.00 15.70 150 ILE E CA 1
ATOM 6163 C C . ILE E 1 169 ? -6.478 8.358 10.210 1.00 16.17 150 ILE E C 1
ATOM 6164 O O . ILE E 1 169 ? -5.943 7.283 10.133 1.00 16.34 150 ILE E O 1
ATOM 6169 N N . TRP E 1 170 ? -6.294 9.167 11.236 1.00 16.56 151 TRP E N 1
ATOM 6170 C CA . TRP E 1 170 ? -5.469 8.782 12.365 1.00 16.90 151 TRP E CA 1
ATOM 6171 C C . TRP E 1 170 ? -6.032 7.535 13.041 1.00 17.60 151 TRP E C 1
ATOM 6172 O O . TRP E 1 170 ? -5.282 6.589 13.299 1.00 17.78 151 TRP E O 1
ATOM 6191 N N . GLY E 1 172 ? -8.839 5.579 11.853 1.00 18.35 153 GLY E N 1
ATOM 6192 C CA . GLY E 1 172 ? -9.384 4.613 10.911 1.00 18.81 153 GLY E CA 1
ATOM 6193 C C . GLY E 1 172 ? -8.466 4.219 9.767 1.00 18.94 153 GLY E C 1
ATOM 6194 O O . GLY E 1 172 ? -8.827 3.393 8.966 1.00 19.27 153 GLY E O 1
ATOM 6195 N N . GLY E 1 173 ? -7.272 4.785 9.695 1.00 18.99 154 GLY E N 1
ATOM 6196 C CA . GLY E 1 173 ? -6.305 4.379 8.679 1.00 19.27 154 GLY E CA 1
ATOM 6197 C C . GLY E 1 173 ? -6.416 5.159 7.375 1.00 19.12 154 GLY E C 1
ATOM 6198 O O . GLY E 1 173 ? -7.369 5.890 7.147 1.00 18.86 154 GLY E O 1
ATOM 6199 N N . ALA E 1 174 ? -5.433 4.952 6.514 1.00 19.21 155 ALA E N 1
ATOM 6200 C CA . ALA E 1 174 ? -5.324 5.623 5.246 1.00 19.63 155 ALA E CA 1
ATOM 6201 C C . ALA E 1 174 ? -5.419 4.658 4.064 1.00 20.31 155 ALA E C 1
ATOM 6202 O O . ALA E 1 174 ? -5.096 5.050 2.937 1.00 19.63 155 ALA E O 1
ATOM 6204 N N . ARG E 1 175 ? -5.862 3.425 4.306 1.00 21.05 156 ARG E N 1
ATOM 6205 C CA . ARG E 1 175 ? -5.944 2.429 3.244 1.00 21.89 156 ARG E CA 1
ATOM 6206 C C . ARG E 1 175 ? -6.875 2.906 2.128 1.00 21.61 156 ARG E C 1
ATOM 6207 O O . ARG E 1 175 ? -7.988 3.335 2.390 1.00 21.04 156 ARG E O 1
ATOM 6215 N N . ASP E 1 176 ? -6.406 2.826 0.890 1.00 21.38 157 ASP E N 1
ATOM 6216 C CA . ASP E 1 176 ? -7.187 3.239 -0.271 1.00 21.37 157 ASP E CA 1
ATOM 6217 C C . ASP E 1 176 ? -7.625 4.708 -0.229 1.00 20.25 157 ASP E C 1
ATOM 6218 O O . ASP E 1 176 ? -8.507 5.107 -0.986 1.00 19.64 157 ASP E O 1
ATOM 6223 N N . GLU E 1 177 ? -6.989 5.520 0.622 1.00 18.53 158 GLU E N 1
ATOM 6224 C CA . GLU E 1 177 ? -7.324 6.950 0.678 1.00 17.48 158 GLU E CA 1
ATOM 6225 C C . GLU E 1 177 ? -6.249 7.726 -0.068 1.00 17.20 158 GLU E C 1
ATOM 6226 O O . GLU E 1 177 ? -5.066 7.410 0.032 1.00 16.42 158 GLU E O 1
ATOM 6232 N N . THR E 1 178 ? -6.678 8.758 -0.779 1.00 16.88 159 THR E N 1
ATOM 6233 C CA . THR E 1 178 ? -5.837 9.544 -1.671 1.00 16.86 159 THR E CA 1
ATOM 6234 C C . THR E 1 178 ? -6.056 11.019 -1.394 1.00 16.60 159 THR E C 1
ATOM 6235 O O . THR E 1 178 ? -7.209 11.466 -1.288 1.00 16.18 159 THR E O 1
ATOM 6239 N N . LEU E 1 179 ? -4.959 11.764 -1.253 1.00 15.94 160 LEU E N 1
ATOM 6240 C CA . LEU E 1 179 ? -4.998 13.210 -1.083 1.00 15.62 160 LEU E CA 1
ATOM 6241 C C . LEU E 1 179 ? -4.739 13.917 -2.421 1.00 15.38 160 LEU E C 1
ATOM 6242 O O . LEU E 1 179 ? -3.690 13.715 -3.046 1.00 15.11 160 LEU E O 1
ATOM 6247 N N . THR E 1 180 ? -5.677 14.763 -2.831 1.00 15.85 161 THR E N 1
ATOM 6248 C CA . THR E 1 180 ? -5.622 15.394 -4.154 1.00 16.03 161 THR E CA 1
ATOM 6249 C C . THR E 1 180 ? -5.690 16.912 -4.066 1.00 16.11 161 THR E C 1
ATOM 6250 O O . THR E 1 180 ? -6.650 17.484 -3.494 1.00 16.11 161 THR E O 1
ATOM 6254 N N . PHE E 1 181 ? -4.676 17.552 -4.634 1.00 15.19 162 PHE E N 1
ATOM 6255 C CA . PHE E 1 181 ? -4.656 19.001 -4.757 1.00 14.88 162 PHE E CA 1
ATOM 6256 C C . PHE E 1 181 ? -5.070 19.350 -6.169 1.00 15.29 162 PHE E C 1
ATOM 6257 O O . PHE E 1 181 ? -4.483 18.821 -7.138 1.00 14.74 162 PHE E O 1
ATOM 6265 N N . SER E 1 182 ? -6.066 20.246 -6.301 1.00 16.02 163 SER E N 1
ATOM 6266 C CA . SER E 1 182 ? -6.563 20.681 -7.622 1.00 15.98 163 SER E CA 1
ATOM 6267 C C . SER E 1 182 ? -6.860 22.183 -7.651 1.00 16.97 163 SER E C 1
ATOM 6268 O O . SER E 1 182 ? -7.059 22.807 -6.603 1.00 16.80 163 SER E O 1
ATOM 6271 N N . ARG E 1 183 ? -6.873 22.769 -8.851 1.00 16.93 164 ARG E N 1
ATOM 6272 C CA . ARG E 1 183 ? -7.243 24.174 -9.025 1.00 17.85 164 ARG E CA 1
ATOM 6273 C C . ARG E 1 183 ? -8.727 24.338 -8.746 1.00 18.81 164 ARG E C 1
ATOM 6274 O O . ARG E 1 183 ? -9.520 23.510 -9.200 1.00 18.37 164 ARG E O 1
ATOM 6282 N N . ALA E 1 184 ? -9.099 25.358 -7.980 1.00 20.24 165 ALA E N 1
ATOM 6283 C CA . ALA E 1 184 ? -10.501 25.732 -7.836 1.00 22.96 165 ALA E CA 1
ATOM 6284 C C . ALA E 1 184 ? -10.758 26.834 -8.874 1.00 25.54 165 ALA E C 1
ATOM 6285 O O . ALA E 1 184 ? -10.011 27.779 -8.963 1.00 26.98 165 ALA E O 1
ATOM 6287 N N . GLU E 1 185 ? -11.765 26.687 -9.718 1.00 29.79 166 GLU E N 1
ATOM 6288 C CA . GLU E 1 185 ? -12.021 27.689 -10.782 1.00 32.26 166 GLU E CA 1
ATOM 6289 C C . GLU E 1 185 ? -13.439 27.546 -11.227 1.00 32.80 166 GLU E C 1
ATOM 6290 O O . GLU E 1 185 ? -14.296 27.351 -10.388 1.00 34.66 166 GLU E O 1
ATOM 6296 N N . SER F 1 3 ? 1.290 -6.843 1.787 1.00 31.93 -16 SER F N 1
ATOM 6297 C CA . SER F 1 3 ? 1.111 -7.776 0.618 1.00 31.55 -16 SER F CA 1
ATOM 6298 C C . SER F 1 3 ? 2.117 -8.925 0.715 1.00 31.09 -16 SER F C 1
ATOM 6299 O O . SER F 1 3 ? 3.180 -8.781 1.338 1.00 30.60 -16 SER F O 1
ATOM 6302 N N . ASP F 1 4 ? 1.783 -10.063 0.103 1.00 30.50 -15 ASP F N 1
ATOM 6303 C CA . ASP F 1 4 ? 2.690 -11.233 0.126 1.00 29.77 -15 ASP F CA 1
ATOM 6304 C C . ASP F 1 4 ? 3.981 -10.944 -0.648 1.00 30.26 -15 ASP F C 1
ATOM 6305 O O . ASP F 1 4 ? 5.066 -11.349 -0.220 1.00 29.35 -15 ASP F O 1
ATOM 6310 N N . LYS F 1 5 ? 3.829 -10.243 -1.783 1.00 31.10 -14 LYS F N 1
ATOM 6311 C CA . LYS F 1 5 ? 4.947 -9.817 -2.641 1.00 32.08 -14 LYS F CA 1
ATOM 6312 C C . LYS F 1 5 ? 5.918 -8.938 -1.841 1.00 32.17 -14 LYS F C 1
ATOM 6313 O O . LYS F 1 5 ? 7.118 -9.242 -1.778 1.00 32.08 -14 LYS F O 1
ATOM 6316 N N . ILE F 1 6 ? 5.390 -7.893 -1.193 1.00 32.36 -13 ILE F N 1
ATOM 6317 C CA A ILE F 1 6 ? 6.198 -7.000 -0.366 0.50 32.31 -13 ILE F CA 1
ATOM 6318 C CA B ILE F 1 6 ? 6.217 -7.002 -0.363 0.50 32.48 -13 ILE F CA 1
ATOM 6319 C C . ILE F 1 6 ? 6.911 -7.772 0.769 1.00 32.60 -13 ILE F C 1
ATOM 6320 O O . ILE F 1 6 ? 8.126 -7.563 1.028 1.00 32.17 -13 ILE F O 1
ATOM 6329 N N . HIS F 1 7 ? 6.169 -8.661 1.435 1.00 31.81 -12 HIS F N 1
ATOM 6330 C CA . HIS F 1 7 ? 6.711 -9.450 2.552 1.00 31.88 -12 HIS F CA 1
ATOM 6331 C C . HIS F 1 7 ? 7.911 -10.261 2.087 1.00 31.60 -12 HIS F C 1
ATOM 6332 O O . HIS F 1 7 ? 8.985 -10.256 2.712 1.00 30.85 -12 HIS F O 1
ATOM 6339 N N . HIS F 1 8 ? 7.701 -10.963 0.980 1.00 31.75 -11 HIS F N 1
ATOM 6340 C CA . HIS F 1 8 ? 8.715 -11.828 0.410 1.00 32.25 -11 HIS F CA 1
ATOM 6341 C C . HIS F 1 8 ? 9.920 -11.021 -0.082 1.00 32.82 -11 HIS F C 1
ATOM 6342 O O . HIS F 1 8 ? 11.068 -11.448 0.094 1.00 32.20 -11 HIS F O 1
ATOM 6349 N N . HIS F 1 9 ? 9.655 -9.879 -0.715 1.00 34.02 -10 HIS F N 1
ATOM 6350 C CA . HIS F 1 9 ? 10.737 -9.001 -1.162 1.00 35.44 -10 HIS F CA 1
ATOM 6351 C C . HIS F 1 9 ? 11.618 -8.580 0.020 1.00 35.46 -10 HIS F C 1
ATOM 6352 O O . HIS F 1 9 ? 12.842 -8.769 -0.015 1.00 34.79 -10 HIS F O 1
ATOM 6359 N N . HIS F 1 10 ? 10.977 -8.030 1.059 1.00 35.95 -9 HIS F N 1
ATOM 6360 C CA . HIS F 1 10 ? 11.653 -7.656 2.305 1.00 36.70 -9 HIS F CA 1
ATOM 6361 C C . HIS F 1 10 ? 12.493 -8.810 2.845 1.00 36.37 -9 HIS F C 1
ATOM 6362 O O . HIS F 1 10 ? 13.665 -8.628 3.187 1.00 35.56 -9 HIS F O 1
ATOM 6369 N N . HIS F 1 11 ? 11.898 -10.003 2.896 1.00 36.20 -8 HIS F N 1
ATOM 6370 C CA . HIS F 1 11 ? 12.602 -11.167 3.435 1.00 36.38 -8 HIS F CA 1
ATOM 6371 C C . HIS F 1 11 ? 13.812 -11.515 2.570 1.00 36.75 -8 HIS F C 1
ATOM 6372 O O . HIS F 1 11 ? 14.894 -11.834 3.076 1.00 36.04 -8 HIS F O 1
ATOM 6379 N N . HIS F 1 12 ? 13.605 -11.459 1.257 1.00 37.09 -7 HIS F N 1
ATOM 6380 C CA . HIS F 1 12 ? 14.657 -11.731 0.292 1.00 37.94 -7 HIS F CA 1
ATOM 6381 C C . HIS F 1 12 ? 15.810 -10.712 0.443 1.00 37.88 -7 HIS F C 1
ATOM 6382 O O . HIS F 1 12 ? 16.992 -11.091 0.469 1.00 37.84 -7 HIS F O 1
ATOM 6389 N N . GLU F 1 13 ? 15.444 -9.432 0.541 1.00 37.64 -6 GLU F N 1
ATOM 6390 C CA . GLU F 1 13 ? 16.400 -8.333 0.716 1.00 38.07 -6 GLU F CA 1
ATOM 6391 C C . GLU F 1 13 ? 17.255 -8.529 1.981 1.00 38.40 -6 GLU F C 1
ATOM 6392 O O . GLU F 1 13 ? 18.483 -8.350 1.962 1.00 38.48 -6 GLU F O 1
ATOM 6394 N N . ASN F 1 14 ? 16.599 -8.923 3.067 1.00 38.21 -5 ASN F N 1
ATOM 6395 C CA A ASN F 1 14 ? 17.304 -9.167 4.322 0.50 38.46 -5 ASN F CA 1
ATOM 6396 C CA B ASN F 1 14 ? 17.268 -9.180 4.330 0.50 38.58 -5 ASN F CA 1
ATOM 6397 C C . ASN F 1 14 ? 18.315 -10.308 4.211 1.00 38.55 -5 ASN F C 1
ATOM 6398 O O . ASN F 1 14 ? 19.449 -10.188 4.691 1.00 37.69 -5 ASN F O 1
ATOM 6407 N N . LEU F 1 15 ? 17.922 -11.399 3.557 1.00 38.46 -4 LEU F N 1
ATOM 6408 C CA . LEU F 1 15 ? 18.824 -12.529 3.344 1.00 38.76 -4 LEU F CA 1
ATOM 6409 C C . LEU F 1 15 ? 20.023 -12.146 2.471 1.00 38.37 -4 LEU F C 1
ATOM 6410 O O . LEU F 1 15 ? 21.169 -12.530 2.763 1.00 37.05 -4 LEU F O 1
ATOM 6415 N N . TYR F 1 16 ? 19.751 -11.389 1.406 1.00 38.14 -3 TYR F N 1
ATOM 6416 C CA . TYR F 1 16 ? 20.826 -10.882 0.548 1.00 38.38 -3 TYR F CA 1
ATOM 6417 C C . TYR F 1 16 ? 21.887 -10.115 1.359 1.00 37.27 -3 TYR F C 1
ATOM 6418 O O . TYR F 1 16 ? 23.087 -10.389 1.262 1.00 36.73 -3 TYR F O 1
ATOM 6427 N N . PHE F 1 17 ? 21.433 -9.150 2.150 1.00 36.08 -2 PHE F N 1
ATOM 6428 C CA . PHE F 1 17 ? 22.360 -8.319 2.916 1.00 35.65 -2 PHE F CA 1
ATOM 6429 C C . PHE F 1 17 ? 23.065 -9.107 4.020 1.00 35.18 -2 PHE F C 1
ATOM 6430 O O . PHE F 1 17 ? 24.243 -8.875 4.275 1.00 34.55 -2 PHE F O 1
ATOM 6438 N N . GLN F 1 18 ? 22.370 -10.081 4.613 1.00 34.55 -1 GLN F N 1
ATOM 6439 C CA . GLN F 1 18 ? 23.013 -11.030 5.524 1.00 34.85 -1 GLN F CA 1
ATOM 6440 C C . GLN F 1 18 ? 24.133 -11.797 4.816 1.00 33.53 -1 GLN F C 1
ATOM 6441 O O . GLN F 1 18 ? 25.227 -11.949 5.367 1.00 33.30 -1 GLN F O 1
ATOM 6447 N N . GLY F 1 19 ? 23.831 -12.287 3.612 1.00 32.58 0 GLY F N 1
ATOM 6448 C CA . GLY F 1 19 ? 24.769 -13.085 2.802 1.00 31.59 0 GLY F CA 1
ATOM 6449 C C . GLY F 1 19 ? 26.045 -12.346 2.423 1.00 30.33 0 GLY F C 1
ATOM 6450 O O . GLY F 1 19 ? 27.133 -12.924 2.418 1.00 30.84 0 GLY F O 1
ATOM 6459 N N . ALA F 1 21 ? 27.067 -9.703 4.287 1.00 24.19 2 ALA F N 1
ATOM 6460 C CA . ALA F 1 21 ? 27.398 -8.890 5.436 1.00 22.88 2 ALA F CA 1
ATOM 6461 C C . ALA F 1 21 ? 28.917 -8.720 5.507 1.00 21.51 2 ALA F C 1
ATOM 6462 O O . ALA F 1 21 ? 29.672 -9.698 5.423 1.00 20.73 2 ALA F O 1
ATOM 6464 N N . ARG F 1 22 ? 29.372 -7.487 5.612 1.00 19.77 3 ARG F N 1
ATOM 6465 C CA . ARG F 1 22 ? 30.777 -7.252 6.005 1.00 19.16 3 ARG F CA 1
ATOM 6466 C C . ARG F 1 22 ? 30.875 -6.515 7.314 1.00 18.27 3 ARG F C 1
ATOM 6467 O O . ARG F 1 22 ? 29.951 -5.785 7.691 1.00 17.53 3 ARG F O 1
ATOM 6475 N N . TYR F 1 23 ? 32.021 -6.675 7.976 1.00 17.12 4 TYR F N 1
ATOM 6476 C CA . TYR F 1 23 ? 32.211 -6.216 9.329 1.00 16.65 4 TYR F CA 1
ATOM 6477 C C . TYR F 1 23 ? 33.493 -5.426 9.466 1.00 16.43 4 TYR F C 1
ATOM 6478 O O . TYR F 1 23 ? 34.475 -5.626 8.698 1.00 15.58 4 TYR F O 1
ATOM 6487 N N . ILE F 1 24 ? 33.478 -4.515 10.428 1.00 15.55 5 ILE F N 1
ATOM 6488 C CA . ILE F 1 24 ? 34.671 -3.758 10.797 1.00 16.13 5 ILE F CA 1
ATOM 6489 C C . ILE F 1 24 ? 34.970 -3.998 12.276 1.00 16.01 5 ILE F C 1
ATOM 6490 O O . ILE F 1 24 ? 34.068 -4.248 13.082 1.00 16.54 5 ILE F O 1
ATOM 6495 N N . ASN F 1 25 ? 36.244 -3.982 12.601 1.00 16.52 6 ASN F N 1
ATOM 6496 C CA . ASN F 1 25 ? 36.713 -3.963 13.959 1.00 16.08 6 ASN F CA 1
ATOM 6497 C C . ASN F 1 25 ? 36.973 -2.531 14.393 1.00 15.88 6 ASN F C 1
ATOM 6498 O O . ASN F 1 25 ? 37.518 -1.711 13.637 1.00 15.68 6 ASN F O 1
ATOM 6503 N N . ILE F 1 26 ? 36.609 -2.246 15.632 1.00 15.34 7 ILE F N 1
ATOM 6504 C CA . ILE F 1 26 ? 36.780 -0.940 16.219 1.00 15.01 7 ILE F CA 1
ATOM 6505 C C . ILE F 1 26 ? 37.535 -1.161 17.524 1.00 15.07 7 ILE F C 1
ATOM 6506 O O . ILE F 1 26 ? 37.046 -1.844 18.415 1.00 15.02 7 ILE F O 1
ATOM 6511 N N . THR F 1 27 ? 38.720 -0.576 17.607 1.00 15.40 8 THR F N 1
ATOM 6512 C CA . THR F 1 27 ? 39.715 -0.950 18.610 1.00 15.25 8 THR F CA 1
ATOM 6513 C C . THR F 1 27 ? 40.270 0.275 19.296 1.00 15.43 8 THR F C 1
ATOM 6514 O O . THR F 1 27 ? 40.574 1.273 18.633 1.00 15.27 8 THR F O 1
ATOM 6518 N N . LEU F 1 28 ? 40.418 0.173 20.619 1.00 15.70 9 LEU F N 1
ATOM 6519 C CA . LEU F 1 28 ? 41.195 1.091 21.412 1.00 16.03 9 LEU F CA 1
ATOM 6520 C C . LEU F 1 28 ? 42.554 0.442 21.650 1.00 17.05 9 LEU F C 1
ATOM 6521 O O . LEU F 1 28 ? 42.654 -0.606 22.293 1.00 16.83 9 LEU F O 1
ATOM 6526 N N . GLU F 1 29 ? 43.600 1.061 21.141 1.00 18.22 10 GLU F N 1
ATOM 6527 C CA . GLU F 1 29 ? 44.898 0.382 21.021 1.00 19.50 10 GLU F CA 1
ATOM 6528 C C . GLU F 1 29 ? 45.621 0.255 22.337 1.00 20.01 10 GLU F C 1
ATOM 6529 O O . GLU F 1 29 ? 46.292 -0.737 22.563 1.00 20.10 10 GLU F O 1
ATOM 6535 N N . LYS F 1 30 ? 45.525 1.274 23.188 1.00 20.63 11 LYS F N 1
ATOM 6536 C CA . LYS F 1 30 ? 46.235 1.278 24.460 1.00 21.10 11 LYS F CA 1
ATOM 6537 C C . LYS F 1 30 ? 45.503 0.405 25.452 1.00 20.91 11 LYS F C 1
ATOM 6538 O O . LYS F 1 30 ? 46.104 -0.473 26.077 1.00 21.05 11 LYS F O 1
ATOM 6544 N N . ARG F 1 31 ? 44.206 0.605 25.608 1.00 19.87 12 ARG F N 1
ATOM 6545 C CA . ARG F 1 31 ? 43.448 -0.307 26.472 1.00 19.68 12 ARG F CA 1
ATOM 6546 C C . ARG F 1 31 ? 43.313 -1.734 25.884 1.00 19.65 12 ARG F C 1
ATOM 6547 O O . ARG F 1 31 ? 42.991 -2.674 26.604 1.00 19.65 12 ARG F O 1
ATOM 6555 N N . GLY F 1 32 ? 43.533 -1.900 24.584 1.00 19.61 13 GLY F N 1
ATOM 6556 C CA . GLY F 1 32 ? 43.451 -3.214 23.967 1.00 19.53 13 GLY F CA 1
ATOM 6557 C C . GLY F 1 32 ? 42.058 -3.805 23.944 1.00 19.73 13 GLY F C 1
ATOM 6558 O O . GLY F 1 32 ? 41.886 -5.007 24.138 1.00 19.77 13 GLY F O 1
ATOM 6559 N N . VAL F 1 33 ? 41.056 -2.976 23.668 1.00 19.34 14 VAL F N 1
ATOM 6560 C CA . VAL F 1 33 ? 39.681 -3.426 23.614 1.00 18.93 14 VAL F CA 1
ATOM 6561 C C . VAL F 1 33 ? 39.164 -3.254 22.202 1.00 19.13 14 VAL F C 1
ATOM 6562 O O . VAL F 1 33 ? 39.341 -2.177 21.603 1.00 19.49 14 VAL F O 1
ATOM 6566 N N . THR F 1 34 ? 38.541 -4.306 21.673 1.00 18.61 15 THR F N 1
ATOM 6567 C CA . THR F 1 34 ? 38.000 -4.302 20.316 1.00 18.92 15 THR F CA 1
ATOM 6568 C C . THR F 1 34 ? 36.546 -4.748 20.324 1.00 18.39 15 THR F C 1
ATOM 6569 O O . THR F 1 34 ? 36.156 -5.652 21.066 1.00 18.23 15 THR F O 1
ATOM 6573 N N . CYS F 1 35 ? 35.740 -4.119 19.490 1.00 17.80 16 CYS F N 1
ATOM 6574 C CA . CYS F 1 35 ? 34.408 -4.619 19.255 1.00 17.49 16 CYS F CA 1
ATOM 6575 C C . CYS F 1 35 ? 34.238 -4.770 17.734 1.00 17.36 16 CYS F C 1
ATOM 6576 O O . CYS F 1 35 ? 35.065 -4.274 16.959 1.00 17.26 16 CYS F O 1
ATOM 6579 N N . LYS F 1 36 ? 33.191 -5.462 17.319 1.00 16.44 17 LYS F N 1
ATOM 6580 C CA . LYS F 1 36 ? 32.932 -5.696 15.915 1.00 17.12 17 LYS F CA 1
ATOM 6581 C C . LYS F 1 36 ? 31.576 -5.128 15.543 1.00 16.06 17 LYS F C 1
ATOM 6582 O O . LYS F 1 36 ? 30.617 -5.279 16.289 1.00 15.86 17 LYS F O 1
ATOM 6588 N N . ALA F 1 37 ? 31.527 -4.501 14.370 1.00 15.42 18 ALA F N 1
ATOM 6589 C CA . ALA F 1 37 ? 30.352 -3.819 13.884 1.00 15.69 18 ALA F CA 1
ATOM 6590 C C . ALA F 1 37 ? 30.011 -4.292 12.490 1.00 15.57 18 ALA F C 1
ATOM 6591 O O . ALA F 1 37 ? 30.898 -4.502 11.665 1.00 15.15 18 ALA F O 1
ATOM 6593 N N . LEU F 1 38 ? 28.714 -4.466 12.261 1.00 15.54 19 LEU F N 1
ATOM 6594 C CA . LEU F 1 38 ? 28.167 -4.756 10.973 1.00 15.25 19 LEU F CA 1
ATOM 6595 C C . LEU F 1 38 ? 28.046 -3.471 10.201 1.00 15.47 19 LEU F C 1
ATOM 6596 O O . LEU F 1 38 ? 27.467 -2.498 10.665 1.00 14.76 19 LEU F O 1
ATOM 6601 N N . LEU F 1 39 ? 28.544 -3.499 8.974 1.00 14.67 20 LEU F N 1
ATOM 6602 C CA . LEU F 1 39 ? 28.468 -2.357 8.112 1.00 15.53 20 LEU F CA 1
ATOM 6603 C C . LEU F 1 39 ? 27.094 -2.316 7.448 1.00 15.08 20 LEU F C 1
ATOM 6604 O O . LEU F 1 39 ? 26.641 -3.321 6.946 1.00 15.11 20 LEU F O 1
ATOM 6609 N N . LEU F 1 40 ? 26.437 -1.151 7.455 1.00 15.08 21 LEU F N 1
ATOM 6610 C CA . LEU F 1 40 ? 25.041 -1.045 7.038 1.00 14.94 21 LEU F CA 1
ATOM 6611 C C . LEU F 1 40 ? 24.949 -0.739 5.532 1.00 15.40 21 LEU F C 1
ATOM 6612 O O . LEU F 1 40 ? 24.540 0.355 5.107 1.00 14.29 21 LEU F O 1
ATOM 6617 N N . ASP F 1 41 ? 25.360 -1.736 4.742 1.00 15.74 22 ASP F N 1
ATOM 6618 C CA . ASP F 1 41 ? 25.357 -1.633 3.272 1.00 16.70 22 ASP F CA 1
ATOM 6619 C C . ASP F 1 41 ? 23.969 -1.487 2.701 1.00 17.45 22 ASP F C 1
ATOM 6620 O O . ASP F 1 41 ? 23.822 -0.922 1.623 1.00 18.26 22 ASP F O 1
ATOM 6625 N N . ASP F 1 42 ? 22.951 -1.977 3.411 1.00 18.15 23 ASP F N 1
ATOM 6626 C CA . ASP F 1 42 ? 21.555 -1.795 2.972 1.00 19.73 23 ASP F CA 1
ATOM 6627 C C . ASP F 1 42 ? 21.060 -0.336 3.085 1.00 18.48 23 ASP F C 1
ATOM 6628 O O . ASP F 1 42 ? 20.605 0.224 2.119 1.00 18.88 23 ASP F O 1
ATOM 6633 N N . VAL F 1 43 ? 21.209 0.294 4.240 1.00 17.74 24 VAL F N 1
ATOM 6634 C CA . VAL F 1 43 ? 20.644 1.635 4.462 1.00 17.20 24 VAL F CA 1
ATOM 6635 C C . VAL F 1 43 ? 21.658 2.789 4.404 1.00 16.28 24 VAL F C 1
ATOM 6636 O O . VAL F 1 43 ? 21.266 3.944 4.310 1.00 16.28 24 VAL F O 1
ATOM 6640 N N . ALA F 1 44 ? 22.953 2.494 4.503 1.00 15.26 25 ALA F N 1
ATOM 6641 C CA . ALA F 1 44 ? 24.018 3.505 4.403 1.00 14.17 25 ALA F CA 1
ATOM 6642 C C . ALA F 1 44 ? 25.074 3.006 3.390 1.00 14.24 25 ALA F C 1
ATOM 6643 O O . ALA F 1 44 ? 26.264 2.877 3.753 1.00 13.64 25 ALA F O 1
ATOM 6645 N N . PRO F 1 45 ? 24.655 2.714 2.137 1.00 14.70 26 PRO F N 1
ATOM 6646 C CA . PRO F 1 45 ? 25.617 2.146 1.163 1.00 14.43 26 PRO F CA 1
ATOM 6647 C C . PRO F 1 45 ? 26.749 3.074 0.846 1.00 14.66 26 PRO F C 1
ATOM 6648 O O . PRO F 1 45 ? 27.889 2.614 0.722 1.00 14.30 26 PRO F O 1
ATOM 6652 N N . ARG F 1 46 ? 26.468 4.374 0.672 1.00 14.78 27 ARG F N 1
ATOM 6653 C CA . ARG F 1 46 ? 27.528 5.300 0.289 1.00 15.09 27 ARG F CA 1
ATOM 6654 C C . ARG F 1 46 ? 28.565 5.475 1.417 1.00 14.93 27 ARG F C 1
ATOM 6655 O O . ARG F 1 46 ? 29.769 5.492 1.178 1.00 14.88 27 ARG F O 1
ATOM 6663 N N . THR F 1 47 ? 28.092 5.659 2.641 1.00 14.47 28 THR F N 1
ATOM 6664 C CA . THR F 1 47 ? 29.001 5.883 3.768 1.00 14.15 28 THR F CA 1
ATOM 6665 C C . THR F 1 47 ? 29.782 4.604 4.098 1.00 14.28 28 THR F C 1
ATOM 6666 O O . THR F 1 47 ? 30.972 4.668 4.433 1.00 14.08 28 THR F O 1
ATOM 6670 N N . SER F 1 48 ? 29.114 3.446 4.002 1.00 14.63 29 SER F N 1
ATOM 6671 C CA . SER F 1 48 ? 29.763 2.167 4.294 1.00 14.69 29 SER F CA 1
ATOM 6672 C C . SER F 1 48 ? 30.914 1.931 3.318 1.00 14.56 29 SER F C 1
ATOM 6673 O O . SER F 1 48 ? 32.013 1.540 3.725 1.00 13.86 29 SER F O 1
ATOM 6676 N N . LYS F 1 49 ? 30.663 2.219 2.039 1.00 14.92 30 LYS F N 1
ATOM 6677 C CA . LYS F 1 49 ? 31.713 2.093 1.016 1.00 14.81 30 LYS F CA 1
ATOM 6678 C C . LYS F 1 49 ? 32.860 3.051 1.264 1.00 15.00 30 LYS F C 1
ATOM 6679 O O . LYS F 1 49 ? 34.039 2.650 1.166 1.00 15.57 30 LYS F O 1
ATOM 6685 N N . ALA F 1 50 ? 32.526 4.319 1.534 1.00 14.56 31 ALA F N 1
ATOM 6686 C CA . ALA F 1 50 ? 33.538 5.376 1.700 1.00 14.24 31 ALA F CA 1
ATOM 6687 C C . ALA F 1 50 ? 34.477 4.990 2.836 1.00 14.49 31 ALA F C 1
ATOM 6688 O O . ALA F 1 50 ? 35.721 5.107 2.707 1.00 14.19 31 ALA F O 1
ATOM 6690 N N . VAL F 1 51 ? 33.896 4.515 3.931 1.00 13.67 32 VAL F N 1
ATOM 6691 C CA . VAL F 1 51 ? 34.704 4.063 5.061 1.00 13.62 32 VAL F CA 1
ATOM 6692 C C . VAL F 1 51 ? 35.494 2.761 4.748 1.00 13.96 32 VAL F C 1
ATOM 6693 O O . VAL F 1 51 ? 36.719 2.717 4.898 1.00 13.68 32 VAL F O 1
ATOM 6697 N N . TRP F 1 52 ? 34.807 1.709 4.299 1.00 14.43 33 TRP F N 1
ATOM 6698 C CA . TRP F 1 52 ? 35.469 0.438 3.965 1.00 14.64 33 TRP F CA 1
ATOM 6699 C C . TRP F 1 52 ? 36.687 0.662 3.069 1.00 14.98 33 TRP F C 1
ATOM 6700 O O . TRP F 1 52 ? 37.788 0.157 3.335 1.00 15.03 33 TRP F O 1
ATOM 6711 N N . ASP F 1 53 ? 36.469 1.388 1.983 1.00 15.76 34 ASP F N 1
ATOM 6712 C CA . ASP F 1 53 ? 37.508 1.630 0.975 1.00 16.28 34 ASP F CA 1
ATOM 6713 C C . ASP F 1 53 ? 38.779 2.237 1.572 1.00 16.46 34 ASP F C 1
ATOM 6714 O O . ASP F 1 53 ? 39.876 1.953 1.118 1.00 16.59 34 ASP F O 1
ATOM 6719 N N . ALA F 1 54 ? 38.617 3.045 2.620 1.00 16.34 35 ALA F N 1
ATOM 6720 C CA . ALA F 1 54 ? 39.731 3.815 3.198 1.00 16.15 35 ALA F CA 1
ATOM 6721 C C . ALA F 1 54 ? 40.348 3.205 4.434 1.00 15.78 35 ALA F C 1
ATOM 6722 O O . ALA F 1 54 ? 41.339 3.738 4.947 1.00 15.90 35 ALA F O 1
ATOM 6724 N N . LEU F 1 55 ? 39.827 2.073 4.909 1.00 15.48 36 LEU F N 1
ATOM 6725 C CA . LEU F 1 55 ? 40.373 1.470 6.120 1.00 15.43 36 LEU F CA 1
ATOM 6726 C C . LEU F 1 55 ? 41.765 0.887 5.862 1.00 16.72 36 LEU F C 1
ATOM 6727 O O . LEU F 1 55 ? 42.059 0.411 4.749 1.00 16.45 36 LEU F O 1
ATOM 6732 N N . PRO F 1 56 ? 42.608 0.895 6.896 1.00 17.13 37 PRO F N 1
ATOM 6733 C CA . PRO F 1 56 ? 42.238 1.343 8.250 1.00 17.22 37 PRO F CA 1
ATOM 6734 C C . PRO F 1 56 ? 42.266 2.863 8.443 1.00 17.24 37 PRO F C 1
ATOM 6735 O O . PRO F 1 56 ? 42.930 3.563 7.684 1.00 16.72 37 PRO F O 1
ATOM 6739 N N . GLN F 1 57 ? 41.543 3.344 9.451 1.00 17.47 38 GLN F N 1
ATOM 6740 C CA . GLN F 1 57 ? 41.595 4.738 9.892 1.00 17.72 38 GLN F CA 1
ATOM 6741 C C . GLN F 1 57 ? 41.799 4.750 11.397 1.00 18.63 38 GLN F C 1
ATOM 6742 O O . GLN F 1 57 ? 41.083 4.075 12.183 1.00 18.02 38 GLN F O 1
ATOM 6748 N N . SER F 1 58 ? 42.757 5.566 11.807 1.00 19.18 39 SER F N 1
ATOM 6749 C CA . SER F 1 58 ? 43.286 5.480 13.134 1.00 20.20 39 SER F CA 1
ATOM 6750 C C . SER F 1 58 ? 43.789 6.823 13.570 1.00 20.09 39 SER F C 1
ATOM 6751 O O . SER F 1 58 ? 44.593 7.455 12.885 1.00 20.01 39 SER F O 1
ATOM 6754 N N . SER F 1 59 ? 43.325 7.253 14.725 1.00 18.96 40 SER F N 1
ATOM 6755 C CA . SER F 1 59 ? 43.761 8.524 15.244 1.00 18.59 40 SER F CA 1
ATOM 6756 C C . SER F 1 59 ? 43.403 8.665 16.719 1.00 17.34 40 SER F C 1
ATOM 6757 O O . SER F 1 59 ? 42.644 7.879 17.256 1.00 16.24 40 SER F O 1
ATOM 6760 N N . GLN F 1 60 ? 43.979 9.673 17.353 1.00 16.46 41 GLN F N 1
ATOM 6761 C CA . GLN F 1 60 ? 43.712 10.010 18.762 1.00 16.07 41 GLN F CA 1
ATOM 6762 C C . GLN F 1 60 ? 42.228 9.959 19.045 1.00 15.30 41 GLN F C 1
ATOM 6763 O O . GLN F 1 60 ? 41.418 10.490 18.279 1.00 14.52 41 GLN F O 1
ATOM 6769 N N . VAL F 1 61 ? 41.869 9.332 20.159 1.00 15.16 42 VAL F N 1
ATOM 6770 C CA . VAL F 1 61 ? 40.468 9.235 20.573 1.00 14.31 42 VAL F CA 1
ATOM 6771 C C . VAL F 1 61 ? 40.062 10.451 21.411 1.00 14.54 42 VAL F C 1
ATOM 6772 O O . VAL F 1 61 ? 40.883 11.061 22.137 1.00 14.96 42 VAL F O 1
ATOM 6776 N N . PHE F 1 62 ? 38.790 10.807 21.334 1.00 14.03 43 PHE F N 1
ATOM 6777 C CA . PHE F 1 62 ? 38.232 11.839 22.190 1.00 14.52 43 PHE F CA 1
ATOM 6778 C C . PHE F 1 62 ? 36.922 11.339 22.764 1.00 14.14 43 PHE F C 1
ATOM 6779 O O . PHE F 1 62 ? 36.210 10.606 22.116 1.00 14.11 43 PHE F O 1
ATOM 6787 N N . HIS F 1 63 ? 36.633 11.705 24.004 1.00 13.79 44 HIS F N 1
ATOM 6788 C CA . HIS F 1 63 ? 35.296 11.502 24.539 1.00 13.49 44 HIS F CA 1
ATOM 6789 C C . HIS F 1 63 ? 34.418 12.707 24.231 1.00 13.89 44 HIS F C 1
ATOM 6790 O O . HIS F 1 63 ? 34.844 13.844 24.393 1.00 14.14 44 HIS F O 1
ATOM 6797 N N . GLY F 1 64 ? 33.163 12.477 23.858 1.00 13.79 45 GLY F N 1
ATOM 6798 C CA . GLY F 1 64 ? 32.291 13.617 23.544 1.00 13.86 45 GLY F CA 1
ATOM 6799 C C . GLY F 1 64 ? 32.025 14.490 24.752 1.00 14.14 45 GLY F C 1
ATOM 6800 O O . GLY F 1 64 ? 32.023 14.001 25.911 1.00 14.54 45 GLY F O 1
ATOM 6801 N N . LYS F 1 65 ? 31.840 15.794 24.500 1.00 13.72 46 LYS F N 1
ATOM 6802 C CA . LYS F 1 65 ? 31.463 16.733 25.563 1.00 14.15 46 LYS F CA 1
ATOM 6803 C C . LYS F 1 65 ? 29.996 17.169 25.446 1.00 13.78 46 LYS F C 1
ATOM 6804 O O . LYS F 1 65 ? 29.445 17.697 26.403 1.00 13.84 46 LYS F O 1
ATOM 6810 N N . TYR F 1 66 ? 29.379 17.018 24.282 1.00 13.09 47 TYR F N 1
ATOM 6811 C CA . TYR F 1 66 ? 27.945 17.344 24.179 1.00 13.27 47 TYR F CA 1
ATOM 6812 C C . TYR F 1 66 ? 27.050 16.184 23.800 1.00 12.79 47 TYR F C 1
ATOM 6813 O O . TYR F 1 66 ? 25.910 16.144 24.245 1.00 12.56 47 TYR F O 1
ATOM 6822 N N . ALA F 1 67 ? 27.545 15.239 22.996 1.00 12.78 48 ALA F N 1
ATOM 6823 C CA . ALA F 1 67 ? 26.729 14.139 22.474 1.00 12.91 48 ALA F CA 1
ATOM 6824 C C . ALA F 1 67 ? 26.578 12.962 23.464 1.00 13.02 48 ALA F C 1
ATOM 6825 O O . ALA F 1 67 ? 25.945 11.939 23.175 1.00 12.62 48 ALA F O 1
ATOM 6827 N N . ARG F 1 68 ? 27.168 13.142 24.629 1.00 13.37 49 ARG F N 1
ATOM 6828 C CA . ARG F 1 68 ? 27.013 12.284 25.776 1.00 13.51 49 ARG F CA 1
ATOM 6829 C C . ARG F 1 68 ? 27.779 10.981 25.722 1.00 13.36 49 ARG F C 1
ATOM 6830 O O . ARG F 1 68 ? 28.980 11.013 25.974 1.00 14.49 49 ARG F O 1
ATOM 6838 N N . ASN F 1 69 ? 27.130 9.845 25.432 1.00 12.91 50 ASN F N 1
ATOM 6839 C CA . ASN F 1 69 ? 27.809 8.549 25.488 1.00 12.92 50 ASN F CA 1
ATOM 6840 C C . ASN F 1 69 ? 28.500 8.221 24.184 1.00 13.11 50 ASN F C 1
ATOM 6841 O O . ASN F 1 69 ? 28.137 7.283 23.448 1.00 13.78 50 ASN F O 1
ATOM 6846 N N . GLU F 1 70 ? 29.517 9.023 23.922 1.00 13.71 51 GLU F N 1
ATOM 6847 C CA . GLU F 1 70 ? 30.229 9.028 22.653 1.00 13.46 51 GLU F CA 1
ATOM 6848 C C . GLU F 1 70 ? 31.764 9.045 22.822 1.00 12.97 51 GLU F C 1
ATOM 6849 O O . GLU F 1 70 ? 32.307 9.814 23.639 1.00 12.96 51 GLU F O 1
ATOM 6855 N N . ILE F 1 71 ? 32.457 8.252 22.001 1.00 13.04 52 ILE F N 1
ATOM 6856 C CA . ILE F 1 71 ? 33.884 8.486 21.743 1.00 12.88 52 ILE F CA 1
ATOM 6857 C C . ILE F 1 71 ? 34.041 8.636 20.233 1.00 13.88 52 ILE F C 1
ATOM 6858 O O . ILE F 1 71 ? 33.194 8.195 19.475 1.00 13.42 52 ILE F O 1
ATOM 6863 N N . TYR F 1 72 ? 35.121 9.285 19.801 1.00 13.29 53 TYR F N 1
ATOM 6864 C CA . TYR F 1 72 ? 35.308 9.503 18.375 1.00 13.81 53 TYR F CA 1
ATOM 6865 C C . TYR F 1 72 ? 36.773 9.814 18.055 1.00 13.78 53 TYR F C 1
ATOM 6866 O O . TYR F 1 72 ? 37.574 10.062 18.963 1.00 14.22 53 TYR F O 1
ATOM 6875 N N . ASN F 1 73 ? 37.116 9.745 16.774 1.00 14.30 54 ASN F N 1
ATOM 6876 C CA . ASN F 1 73 ? 38.377 10.257 16.300 1.00 14.62 54 ASN F CA 1
ATOM 6877 C C . ASN F 1 73 ? 38.078 11.231 15.175 1.00 14.58 54 ASN F C 1
ATOM 6878 O O . ASN F 1 73 ? 36.922 11.353 14.730 1.00 14.67 54 ASN F O 1
ATOM 6883 N N . LEU F 1 74 ? 39.121 11.935 14.742 1.00 15.16 55 LEU F N 1
ATOM 6884 C CA . LEU F 1 74 ? 39.029 12.909 13.663 1.00 14.79 55 LEU F CA 1
ATOM 6885 C C . LEU F 1 74 ? 40.161 12.619 12.676 1.00 15.32 55 LEU F C 1
ATOM 6886 O O . LEU F 1 74 ? 41.318 12.553 13.066 1.00 15.27 55 LEU F O 1
ATOM 6891 N N . VAL F 1 75 ? 39.822 12.440 11.409 1.00 15.24 56 VAL F N 1
ATOM 6892 C CA . VAL F 1 75 ? 40.803 12.132 10.383 1.00 15.47 56 VAL F CA 1
ATOM 6893 C C . VAL F 1 75 ? 40.579 13.039 9.161 1.00 16.07 56 VAL F C 1
ATOM 6894 O O . VAL F 1 75 ? 39.452 13.506 8.931 1.00 16.27 56 VAL F O 1
ATOM 6898 N N . PRO F 1 76 ? 41.637 13.278 8.374 1.00 16.36 57 PRO F N 1
ATOM 6899 C CA . PRO F 1 76 ? 41.430 13.982 7.119 1.00 16.72 57 PRO F CA 1
ATOM 6900 C C . PRO F 1 76 ? 40.444 13.223 6.227 1.00 16.58 57 PRO F C 1
ATOM 6901 O O . PRO F 1 76 ? 40.399 11.980 6.264 1.00 15.74 57 PRO F O 1
ATOM 6905 N N . ALA F 1 77 ? 39.675 13.963 5.425 1.00 16.61 58 ALA F N 1
ATOM 6906 C CA . ALA F 1 77 ? 38.773 13.336 4.454 1.00 17.04 58 ALA F CA 1
ATOM 6907 C C . ALA F 1 77 ? 39.542 12.320 3.584 1.00 17.22 58 ALA F C 1
ATOM 6908 O O . ALA F 1 77 ? 40.713 12.533 3.234 1.00 16.39 58 ALA F O 1
ATOM 6910 N N . PHE F 1 78 ? 38.889 11.207 3.283 1.00 17.42 59 PHE F N 1
ATOM 6911 C CA . PHE F 1 78 ? 39.547 10.107 2.563 1.00 18.05 59 PHE F CA 1
ATOM 6912 C C . PHE F 1 78 ? 38.767 9.680 1.325 1.00 18.56 59 PHE F C 1
ATOM 6913 O O . PHE F 1 78 ? 39.330 9.061 0.465 1.00 19.53 59 PHE F O 1
ATOM 6921 N N . ALA F 1 79 ? 37.485 10.003 1.241 1.00 18.98 60 ALA F N 1
ATOM 6922 C CA . ALA F 1 79 ? 36.653 9.557 0.124 1.00 19.52 60 ALA F CA 1
ATOM 6923 C C . ALA F 1 79 ? 36.837 10.503 -1.049 1.00 19.86 60 ALA F C 1
ATOM 6924 O O . ALA F 1 79 ? 36.978 11.686 -0.850 1.00 19.38 60 ALA F O 1
ATOM 6926 N N . PRO F 1 80 ? 36.744 9.995 -2.278 1.00 20.77 61 PRO F N 1
ATOM 6927 C CA . PRO F 1 80 ? 36.863 10.926 -3.405 1.00 21.39 61 PRO F CA 1
ATOM 6928 C C . PRO F 1 80 ? 35.758 11.975 -3.373 1.00 21.70 61 PRO F C 1
ATOM 6929 O O . PRO F 1 80 ? 35.983 13.106 -3.725 1.00 21.33 61 PRO F O 1
ATOM 6933 N N . LYS F 1 81 ? 34.564 11.595 -2.949 1.00 22.35 62 LYS F N 1
ATOM 6934 C CA . LYS F 1 81 ? 33.561 12.583 -2.578 1.00 23.18 62 LYS F CA 1
ATOM 6935 C C . LYS F 1 81 ? 32.780 12.161 -1.346 1.00 21.51 62 LYS F C 1
ATOM 6936 O O . LYS F 1 81 ? 32.503 10.978 -1.126 1.00 21.36 62 LYS F O 1
ATOM 6942 N N . GLU F 1 82 ? 32.430 13.150 -0.546 1.00 20.23 63 GLU F N 1
ATOM 6943 C CA . GLU F 1 82 ? 31.720 12.901 0.680 1.00 19.23 63 GLU F CA 1
ATOM 6944 C C . GLU F 1 82 ? 30.383 12.276 0.375 1.00 18.46 63 GLU F C 1
ATOM 6945 O O . GLU F 1 82 ? 29.773 12.550 -0.653 1.00 17.70 63 GLU F O 1
ATOM 6951 N N . PRO F 1 83 ? 29.911 11.408 1.270 1.00 17.87 64 PRO F N 1
ATOM 6952 C CA . PRO F 1 83 ? 28.674 10.695 1.003 1.00 17.57 64 PRO F CA 1
ATOM 6953 C C . PRO F 1 83 ? 27.426 11.565 1.059 1.00 16.97 64 PRO F C 1
ATOM 6954 O O . PRO F 1 83 ? 26.404 11.187 0.506 1.00 16.71 64 PRO F O 1
ATOM 6958 N N . GLY F 1 84 ? 27.504 12.709 1.736 1.00 16.68 65 GLY F N 1
ATOM 6959 C CA . GLY F 1 84 ? 26.317 13.491 2.040 1.00 16.74 65 GLY F CA 1
ATOM 6960 C C . GLY F 1 84 ? 25.424 12.822 3.070 1.00 16.16 65 GLY F C 1
ATOM 6961 O O . GLY F 1 84 ? 25.734 11.733 3.565 1.00 16.48 65 GLY F O 1
ATOM 6962 N N . ALA F 1 85 ? 24.306 13.466 3.368 1.00 15.67 66 ALA F N 1
ATOM 6963 C CA . ALA F 1 85 ? 23.363 12.954 4.398 1.00 15.39 66 ALA F CA 1
ATOM 6964 C C . ALA F 1 85 ? 22.847 11.565 3.999 1.00 14.85 66 ALA F C 1
ATOM 6965 O O . ALA F 1 85 ? 22.331 11.366 2.903 1.00 14.38 66 ALA F O 1
ATOM 6967 N N . GLU F 1 86 ? 23.023 10.595 4.892 1.00 13.92 67 GLU F N 1
ATOM 6968 C CA . GLU F 1 86 ? 22.585 9.216 4.620 1.00 13.75 67 GLU F CA 1
ATOM 6969 C C . GLU F 1 86 ? 22.293 8.520 5.946 1.00 13.10 67 GLU F C 1
ATOM 6970 O O . GLU F 1 86 ? 23.182 8.465 6.823 1.00 12.58 67 GLU F O 1
ATOM 6976 N N . ASN F 1 87 ? 21.079 7.979 6.093 1.00 12.66 68 ASN F N 1
ATOM 6977 C CA . ASN F 1 87 ? 20.662 7.268 7.289 1.00 12.63 68 ASN F CA 1
ATOM 6978 C C . ASN F 1 87 ? 20.983 8.044 8.565 1.00 12.61 68 ASN F C 1
ATOM 6979 O O . ASN F 1 87 ? 21.518 7.482 9.533 1.00 12.20 68 ASN F O 1
ATOM 6984 N N . THR F 1 88 ? 20.650 9.327 8.564 1.00 12.51 69 THR F N 1
ATOM 6985 C CA . THR F 1 88 ? 21.074 10.200 9.639 1.00 12.52 69 THR F CA 1
ATOM 6986 C C . THR F 1 88 ? 20.237 10.049 10.904 1.00 12.44 69 THR F C 1
ATOM 6987 O O . THR F 1 88 ? 19.040 9.623 10.885 1.00 12.36 69 THR F O 1
ATOM 6991 N N . THR F 1 89 ? 20.894 10.370 12.008 1.00 12.11 70 THR F N 1
ATOM 6992 C CA . THR F 1 89 ? 20.249 10.500 13.295 1.00 11.95 70 THR F CA 1
ATOM 6993 C C . THR F 1 89 ? 20.726 11.767 14.037 1.00 11.46 70 THR F C 1
ATOM 6994 O O . THR F 1 89 ? 21.870 12.250 13.853 1.00 11.65 70 THR F O 1
ATOM 6998 N N . VAL F 1 90 ? 19.834 12.313 14.864 1.00 10.33 71 VAL F N 1
ATOM 6999 C CA . VAL F 1 90 ? 20.279 13.216 15.931 1.00 10.90 71 VAL F CA 1
ATOM 7000 C C . VAL F 1 90 ? 20.063 12.621 17.310 1.00 11.35 71 VAL F C 1
ATOM 7001 O O . VAL F 1 90 ? 20.313 13.287 18.319 1.00 12.31 71 VAL F O 1
ATOM 7005 N N . THR F 1 91 ? 19.601 11.367 17.334 1.00 11.25 72 THR F N 1
ATOM 7006 C CA . THR F 1 91 ? 19.326 10.612 18.525 1.00 11.54 72 THR F CA 1
ATOM 7007 C C . THR F 1 91 ? 20.070 9.280 18.417 1.00 11.97 72 THR F C 1
ATOM 7008 O O . THR F 1 91 ? 19.436 8.240 18.332 1.00 12.31 72 THR F O 1
ATOM 7012 N N . PRO F 1 92 ? 21.423 9.316 18.441 1.00 11.99 73 PRO F N 1
ATOM 7013 C CA . PRO F 1 92 ? 22.133 8.062 18.340 1.00 12.33 73 PRO F CA 1
ATOM 7014 C C . PRO F 1 92 ? 21.922 7.141 19.543 1.00 12.96 73 PRO F C 1
ATOM 7015 O O . PRO F 1 92 ? 21.745 7.604 20.691 1.00 13.27 73 PRO F O 1
ATOM 7019 N N . ILE F 1 93 ? 21.963 5.842 19.272 1.00 13.46 74 ILE F N 1
ATOM 7020 C CA . ILE F 1 93 ? 21.637 4.822 20.259 1.00 13.83 74 ILE F CA 1
ATOM 7021 C C . ILE F 1 93 ? 22.813 3.884 20.516 1.00 13.53 74 ILE F C 1
ATOM 7022 O O . ILE F 1 93 ? 23.791 3.901 19.755 1.00 13.03 74 ILE F O 1
ATOM 7027 N N . PRO F 1 94 ? 22.739 3.085 21.621 1.00 14.05 75 PRO F N 1
ATOM 7028 C CA . PRO F 1 94 ? 23.892 2.244 21.923 1.00 13.95 75 PRO F CA 1
ATOM 7029 C C . PRO F 1 94 ? 24.212 1.342 20.734 1.00 13.45 75 PRO F C 1
ATOM 7030 O O . PRO F 1 94 ? 23.323 0.777 20.134 1.00 12.7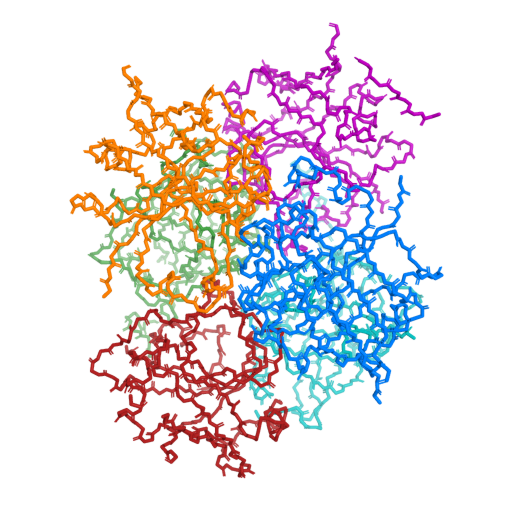3 75 PRO F O 1
ATOM 7034 N N . GLY F 1 95 ? 25.471 1.261 20.400 1.00 13.65 76 GLY F N 1
ATOM 7035 C CA . GLY F 1 95 ? 25.934 0.468 19.280 1.00 13.93 76 GLY F CA 1
ATOM 7036 C C . GLY F 1 95 ? 26.055 1.183 17.961 1.00 13.55 76 GLY F C 1
ATOM 7037 O O . GLY F 1 95 ? 26.648 0.646 17.048 1.00 14.41 76 GLY F O 1
ATOM 7038 N N . ASP F 1 96 ? 25.490 2.374 17.822 1.00 13.42 77 ASP F N 1
ATOM 7039 C CA . ASP F 1 96 ? 25.628 3.139 16.582 1.00 13.06 77 ASP F CA 1
ATOM 7040 C C . ASP F 1 96 ? 27.072 3.552 16.325 1.00 13.20 77 ASP F C 1
ATOM 7041 O O . ASP F 1 96 ? 27.838 3.947 17.253 1.00 13.61 77 ASP F O 1
ATOM 7046 N N . VAL F 1 97 ? 27.410 3.501 15.056 1.00 12.75 78 VAL F N 1
ATOM 7047 C CA . VAL F 1 97 ? 28.660 4.020 14.564 1.00 12.79 78 VAL F CA 1
ATOM 7048 C C . VAL F 1 97 ? 28.333 5.049 13.522 1.00 13.00 78 VAL F C 1
ATOM 7049 O O . VAL F 1 97 ? 27.612 4.774 12.529 1.00 14.03 78 VAL F O 1
ATOM 7053 N N . CYS F 1 98 ? 28.821 6.268 13.751 1.00 13.58 79 CYS F N 1
ATOM 7054 C CA . CYS F 1 98 ? 28.433 7.422 12.941 1.00 13.43 79 CYS F CA 1
ATOM 7055 C C . CYS F 1 98 ? 29.578 8.080 12.172 1.00 13.48 79 CYS F C 1
ATOM 7056 O O . CYS F 1 98 ? 30.730 8.073 12.616 1.00 14.22 79 CYS F O 1
ATOM 7059 N N . TYR F 1 99 ? 29.218 8.696 11.055 1.00 13.58 80 TYR F N 1
ATOM 7060 C CA . TYR F 1 99 ? 30.126 9.442 10.197 1.00 13.52 80 TYR F CA 1
ATOM 7061 C C . TYR F 1 99 ? 29.588 10.864 10.079 1.00 13.63 80 TYR F C 1
ATOM 7062 O O . TYR F 1 99 ? 28.410 11.063 9.743 1.00 13.76 80 TYR F O 1
ATOM 7071 N N . PHE F 1 100 ? 30.464 11.838 10.339 1.00 14.26 81 PHE F N 1
ATOM 7072 C CA . PHE F 1 100 ? 30.171 13.250 10.142 1.00 14.67 81 PHE F CA 1
ATOM 7073 C C . PHE F 1 100 ? 31.242 13.871 9.261 1.00 16.11 81 PHE F C 1
ATOM 7074 O O . PHE F 1 100 ? 32.458 13.608 9.450 1.00 15.31 81 PHE F O 1
ATOM 7082 N N . THR F 1 101 ? 30.802 14.722 8.342 1.00 17.03 82 THR F N 1
ATOM 7083 C CA . THR F 1 101 ? 31.712 15.580 7.555 1.00 18.63 82 THR F CA 1
ATOM 7084 C C . THR F 1 101 ? 31.718 16.976 8.180 1.00 19.96 82 THR F C 1
ATOM 7085 O O . THR F 1 101 ? 30.659 17.575 8.353 1.00 19.10 82 THR F O 1
ATOM 7089 N N . PHE F 1 102 ? 32.901 17.451 8.555 1.00 21.56 83 PHE F N 1
ATOM 7090 C CA . PHE F 1 102 ? 33.093 18.792 9.088 1.00 23.28 83 PHE F CA 1
ATOM 7091 C C . PHE F 1 102 ? 34.133 19.540 8.251 1.00 25.28 83 PHE F C 1
ATOM 7092 O O . PHE F 1 102 ? 34.829 18.940 7.425 1.00 24.28 83 PHE F O 1
ATOM 7100 N N . THR F 1 103 ? 34.253 20.844 8.484 1.00 27.82 84 THR F N 1
ATOM 7101 C CA . THR F 1 103 ? 35.399 21.622 7.972 1.00 30.20 84 THR F CA 1
ATOM 7102 C C . THR F 1 103 ? 36.287 22.029 9.150 1.00 32.10 84 THR F C 1
ATOM 7103 O O . THR F 1 103 ? 35.916 21.823 10.307 1.00 32.14 84 THR F O 1
ATOM 7107 N N . SER F 1 104 ? 37.464 22.584 8.867 1.00 34.51 85 SER F N 1
ATOM 7108 C CA . SER F 1 104 ? 38.354 23.098 9.930 1.00 36.31 85 SER F CA 1
ATOM 7109 C C . SER F 1 104 ? 37.660 24.122 10.850 1.00 37.71 85 SER F C 1
ATOM 7110 O O . SER F 1 104 ? 38.007 24.243 12.043 1.00 37.88 85 SER F O 1
ATOM 7113 N N . ASN F 1 105 ? 36.712 24.868 10.276 1.00 39.23 86 ASN F N 1
ATOM 7114 C CA . ASN F 1 105 ? 35.938 25.883 11.008 1.00 40.40 86 ASN F CA 1
ATOM 7115 C C . ASN F 1 105 ? 34.975 25.316 12.036 1.00 41.54 86 ASN F C 1
ATOM 7116 O O . ASN F 1 105 ? 34.717 25.958 13.064 1.00 41.62 86 ASN F O 1
ATOM 7121 N N . ASP F 1 106 ? 34.411 24.149 11.737 1.00 42.60 87 ASP F N 1
ATOM 7122 C CA . ASP F 1 106 ? 33.495 23.500 12.660 1.00 43.77 87 ASP F CA 1
ATOM 7123 C C . ASP F 1 106 ? 34.226 23.177 13.945 1.00 44.33 87 ASP F C 1
ATOM 7124 O O . ASP F 1 106 ? 33.702 23.408 15.031 1.00 45.07 87 ASP F O 1
ATOM 7129 N N . LEU F 1 107 ? 35.446 22.664 13.821 1.00 44.65 88 LEU F N 1
ATOM 7130 C CA . LEU F 1 107 ? 36.119 22.015 14.946 1.00 44.72 88 LEU F CA 1
ATOM 7131 C C . LEU F 1 107 ? 37.180 22.916 15.606 1.00 44.44 88 LEU F C 1
ATOM 7132 O O . LEU F 1 107 ? 37.314 22.920 16.838 1.00 44.38 88 LEU F O 1
ATOM 7137 N N . LYS F 1 108 ? 37.909 23.708 14.825 1.00 44.10 89 LYS F N 1
ATOM 7138 C CA . LYS F 1 108 ? 38.932 24.577 15.434 1.00 43.76 89 LYS F CA 1
ATOM 7139 C C . LYS F 1 108 ? 38.268 25.566 16.391 1.00 43.15 89 LYS F C 1
ATOM 7140 O O . LYS F 1 108 ? 38.119 26.745 16.074 1.00 43.30 89 LYS F O 1
ATOM 7142 N N . VAL F 1 123 ? 41.080 25.794 4.041 1.00 36.43 104 VAL F N 1
ATOM 7143 C CA . VAL F 1 123 ? 39.839 25.211 4.560 1.00 35.84 104 VAL F CA 1
ATOM 7144 C C . VAL F 1 123 ? 39.710 23.730 4.173 1.00 35.15 104 VAL F C 1
ATOM 7145 O O . VAL F 1 123 ? 39.346 23.390 3.030 1.00 36.02 104 VAL F O 1
ATOM 7147 N N . GLN F 1 124 ? 39.947 22.870 5.171 1.00 32.73 105 GLN F N 1
ATOM 7148 C CA . GLN F 1 124 ? 40.128 21.432 5.001 1.00 31.02 105 GLN F CA 1
ATOM 7149 C C . GLN F 1 124 ? 38.877 20.648 5.418 1.00 28.12 105 GLN F C 1
ATOM 7150 O O . GLN F 1 124 ? 38.144 21.088 6.302 1.00 27.71 105 GLN F O 1
ATOM 7156 N N . THR F 1 125 ? 38.665 19.481 4.816 1.00 24.77 106 THR F N 1
ATOM 7157 C CA . THR F 1 125 ? 37.512 18.635 5.177 1.00 22.68 106 THR F CA 1
ATOM 7158 C C . THR F 1 125 ? 37.996 17.558 6.140 1.00 21.07 106 THR F C 1
ATOM 7159 O O . THR F 1 125 ? 39.013 16.913 5.895 1.00 19.75 106 THR F O 1
ATOM 7163 N N . ILE F 1 126 ? 37.313 17.457 7.281 1.00 19.72 107 ILE F N 1
ATOM 7164 C CA . ILE F 1 126 ? 37.653 16.498 8.323 1.00 19.79 107 ILE F CA 1
ATOM 7165 C C . ILE F 1 126 ? 36.485 15.500 8.517 1.00 18.38 107 ILE F C 1
ATOM 7166 O O . ILE F 1 126 ? 35.307 15.877 8.409 1.00 18.28 107 ILE F O 1
ATOM 7171 N N . VAL F 1 127 ? 36.815 14.239 8.786 1.00 16.96 108 VAL F N 1
ATOM 7172 C CA . VAL F 1 127 ? 35.798 13.236 9.097 1.00 16.20 108 VAL F CA 1
ATOM 7173 C C . VAL F 1 127 ? 35.888 12.879 10.585 1.00 15.77 108 VAL F C 1
ATOM 7174 O O . VAL F 1 127 ? 36.990 12.674 11.130 1.00 15.50 108 VAL F O 1
ATOM 7178 N N . ASP F 1 128 ? 34.720 12.881 11.224 1.00 15.15 109 ASP F N 1
ATOM 7179 C CA . ASP F 1 128 ? 34.508 12.437 12.611 1.00 14.54 109 ASP F CA 1
ATOM 7180 C C . ASP F 1 128 ? 33.887 11.059 12.519 1.00 14.05 109 ASP F C 1
ATOM 7181 O O . ASP F 1 128 ? 32.807 10.910 11.964 1.00 14.22 109 ASP F O 1
ATOM 7186 N N . LEU F 1 129 ? 34.596 10.055 13.031 1.00 13.58 110 LEU F N 1
ATOM 7187 C CA . LEU F 1 129 ? 34.095 8.697 13.145 1.00 13.74 110 LEU F CA 1
ATOM 7188 C C . LEU F 1 129 ? 33.824 8.421 14.612 1.00 13.78 110 LEU F C 1
ATOM 7189 O O . LEU F 1 129 ? 34.737 8.503 15.441 1.00 14.25 110 LEU F O 1
ATOM 7194 N N . ALA F 1 130 ? 32.561 8.120 14.913 1.00 13.51 111 ALA F N 1
ATOM 7195 C CA . ALA F 1 130 ? 32.065 8.095 16.285 1.00 13.43 111 ALA F CA 1
ATOM 7196 C C . ALA F 1 130 ? 31.382 6.791 16.641 1.00 13.45 111 ALA F C 1
ATOM 7197 O O . ALA F 1 130 ? 30.698 6.177 15.815 1.00 14.50 111 ALA F O 1
ATOM 7199 N N . VAL F 1 131 ? 31.556 6.409 17.902 1.00 13.26 112 VAL F N 1
ATOM 7200 C CA . VAL F 1 131 ? 30.949 5.247 18.488 1.00 13.51 112 VAL F CA 1
ATOM 7201 C C . VAL F 1 131 ? 30.084 5.706 19.661 1.00 13.64 112 VAL F C 1
ATOM 7202 O O . VAL F 1 131 ? 30.555 6.411 20.549 1.00 13.14 112 VAL F O 1
ATOM 7206 N N . PHE F 1 132 ? 28.820 5.309 19.637 1.00 13.82 113 PHE F N 1
ATOM 7207 C CA . PHE F 1 132 ? 27.934 5.557 20.753 1.00 13.95 113 PHE F CA 1
ATOM 7208 C C . PHE F 1 132 ? 27.784 4.319 21.621 1.00 13.86 113 PHE F C 1
ATOM 7209 O O . PHE F 1 132 ? 27.442 3.239 21.137 1.00 14.60 113 PHE F O 1
ATOM 7217 N N . TYR F 1 133 ? 28.141 4.463 22.887 1.00 13.99 114 TYR F N 1
ATOM 7218 C CA . TYR F 1 133 ? 28.245 3.307 23.797 1.00 14.11 114 TYR F CA 1
ATOM 7219 C C . TYR F 1 133 ? 27.148 3.259 24.831 1.00 14.15 114 TYR F C 1
ATOM 7220 O O . TYR F 1 133 ? 27.061 2.297 25.555 1.00 15.14 114 TYR F O 1
ATOM 7229 N N . GLY F 1 134 ? 26.312 4.288 24.896 1.00 13.90 115 GLY F N 1
ATOM 7230 C CA . GLY F 1 134 ? 25.176 4.347 25.835 1.00 13.60 115 GLY F CA 1
ATOM 7231 C C . GLY F 1 134 ? 24.016 5.064 25.166 1.00 13.35 115 GLY F C 1
ATOM 7232 O O . GLY F 1 134 ? 24.094 5.410 23.965 1.00 13.93 115 GLY F O 1
ATOM 7233 N N . ARG F 1 135 ? 22.952 5.323 25.921 1.00 12.66 116 ARG F N 1
ATOM 7234 C CA . ARG F 1 135 ? 21.711 5.867 25.382 1.00 12.13 116 ARG F CA 1
ATOM 7235 C C . ARG F 1 135 ? 21.466 7.316 25.853 1.00 11.88 116 ARG F C 1
ATOM 7236 O O . ARG F 1 135 ? 22.278 7.896 26.571 1.00 11.28 116 ARG F O 1
ATOM 7244 N N . ASN F 1 136 ? 20.332 7.862 25.405 1.00 10.99 117 ASN F N 1
ATOM 7245 C CA . ASN F 1 136 ? 19.845 9.172 25.811 1.00 11.61 117 ASN F CA 1
ATOM 7246 C C . ASN F 1 136 ? 20.858 10.263 25.405 1.00 11.40 117 ASN F C 1
ATOM 7247 O O . ASN F 1 136 ? 21.260 11.081 26.207 1.00 11.53 117 ASN F O 1
ATOM 7252 N N . ASN F 1 137 ? 21.275 10.206 24.142 1.00 11.58 118 ASN F N 1
ATOM 7253 C CA . ASN F 1 137 ? 22.253 11.146 23.562 1.00 11.15 118 ASN F CA 1
ATOM 7254 C C . ASN F 1 137 ? 21.530 12.081 22.620 1.00 11.17 118 ASN F C 1
ATOM 7255 O O . ASN F 1 137 ? 20.596 11.654 21.930 1.00 11.41 118 ASN F O 1
ATOM 7260 N N . LEU F 1 138 ? 21.948 13.343 22.555 1.00 11.17 119 LEU F N 1
ATOM 7261 C CA . LEU F 1 138 ? 21.440 14.271 21.543 1.00 11.52 119 LEU F CA 1
ATOM 7262 C C . LEU F 1 138 ? 22.589 14.894 20.777 1.00 12.10 119 LEU F C 1
ATOM 7263 O O . LEU F 1 138 ? 23.561 15.416 21.370 1.00 12.23 119 LEU F O 1
ATOM 7268 N N . LEU F 1 139 ? 22.489 14.817 19.455 1.00 11.94 120 LEU F N 1
ATOM 7269 C CA . LEU F 1 139 ? 23.480 15.385 18.559 1.00 12.21 120 LEU F CA 1
ATOM 7270 C C . LEU F 1 139 ? 23.123 16.837 18.280 1.00 12.45 120 LEU F C 1
ATOM 7271 O O . LEU F 1 139 ? 22.593 17.234 17.214 1.00 12.16 120 LEU F O 1
ATOM 7276 N N . LEU F 1 140 ? 23.428 17.641 19.287 1.00 12.34 121 LEU F N 1
ATOM 7277 C CA . LEU F 1 140 ? 23.014 19.044 19.341 1.00 12.95 121 LEU F CA 1
ATOM 7278 C C . LEU F 1 140 ? 24.039 19.800 20.173 1.00 12.20 121 LEU F C 1
ATOM 7279 O O . LEU F 1 140 ? 24.402 19.343 21.252 1.00 11.87 121 LEU F O 1
ATOM 7284 N N . ASN F 1 141 ? 24.515 20.926 19.651 1.00 12.14 122 ASN F N 1
ATOM 7285 C CA . ASN F 1 141 ? 25.510 21.740 20.329 1.00 11.62 122 ASN F CA 1
ATOM 7286 C C . ASN F 1 141 ? 25.229 23.235 20.189 1.00 10.99 122 ASN F C 1
ATOM 7287 O O . ASN F 1 141 ? 24.399 23.679 19.399 1.00 10.42 122 ASN F O 1
ATOM 7292 N N . GLY F 1 142 ? 25.910 24.000 21.025 1.00 9.92 123 GLY F N 1
ATOM 7293 C CA . GLY F 1 142 ? 25.766 25.441 21.062 1.00 10.06 123 GLY F CA 1
ATOM 7294 C C . GLY F 1 142 ? 26.529 26.236 20.012 1.00 9.94 123 GLY F C 1
ATOM 7295 O O . GLY F 1 142 ? 26.470 27.444 20.034 1.00 10.23 123 GLY F O 1
ATOM 7296 N N . ASP F 1 143 ? 27.231 25.562 19.103 1.00 10.15 124 ASP F N 1
ATOM 7297 C CA . ASP F 1 143 ? 27.900 26.193 17.952 1.00 10.64 124 ASP F CA 1
ATOM 7298 C C . ASP F 1 143 ? 26.906 26.374 16.812 1.00 10.96 124 ASP F C 1
ATOM 7299 O O . ASP F 1 143 ? 26.807 27.475 16.234 1.00 9.94 124 ASP F O 1
ATOM 7304 N N . THR F 1 144 ? 26.200 25.291 16.456 1.00 11.97 125 THR F N 1
ATOM 7305 C CA . THR F 1 144 ? 25.321 25.302 15.280 1.00 13.25 125 THR F CA 1
ATOM 7306 C C . THR F 1 144 ? 23.911 24.738 15.489 1.00 12.66 125 THR F C 1
ATOM 7307 O O . THR F 1 144 ? 23.083 24.929 14.616 1.00 12.85 125 THR F O 1
ATOM 7311 N N . GLY F 1 145 ? 23.623 24.095 16.628 1.00 11.72 126 GLY F N 1
ATOM 7312 C CA . GLY F 1 145 ? 22.322 23.429 16.795 1.00 12.36 126 GLY F CA 1
ATOM 7313 C C . GLY F 1 145 ? 22.473 21.948 16.529 1.00 11.73 126 GLY F C 1
ATOM 7314 O O . GLY F 1 145 ? 23.408 21.337 17.026 1.00 11.70 126 GLY F O 1
ATOM 7315 N N . TRP F 1 146 ? 21.580 21.382 15.721 1.00 11.33 127 TRP F N 1
ATOM 7316 C CA . TRP F 1 146 ? 21.600 19.971 15.412 1.00 11.32 127 TRP F CA 1
ATOM 7317 C C . TRP F 1 146 ? 22.777 19.610 14.497 1.00 12.27 127 TRP F C 1
ATOM 7318 O O . TRP F 1 146 ? 23.087 20.349 13.566 1.00 11.96 127 TRP F O 1
ATOM 7329 N N . VAL F 1 147 ? 23.442 18.502 14.812 1.00 12.19 128 VAL F N 1
ATOM 7330 C CA A VAL F 1 147 ? 24.580 17.985 14.063 0.50 12.74 128 VAL F CA 1
ATOM 7331 C CA B VAL F 1 147 ? 24.542 18.009 14.006 0.50 12.61 128 VAL F CA 1
ATOM 7332 C C . VAL F 1 147 ? 24.305 16.516 13.682 1.00 12.80 128 VAL F C 1
ATOM 7333 O O . VAL F 1 147 ? 24.805 15.604 14.333 1.00 12.12 128 VAL F O 1
ATOM 7340 N N . PRO F 1 148 ? 23.493 16.273 12.655 1.00 12.72 129 PRO F N 1
ATOM 7341 C CA . PRO F 1 148 ? 23.187 14.893 12.332 1.00 13.20 129 PRO F CA 1
ATOM 7342 C C . PRO F 1 148 ? 24.403 14.074 11.903 1.00 13.20 129 PRO F C 1
ATOM 7343 O O . PRO F 1 148 ? 25.304 14.597 11.229 1.00 12.85 129 PRO F O 1
ATOM 7347 N N . GLY F 1 149 ? 24.436 12.815 12.330 1.00 13.27 130 GLY F N 1
ATOM 7348 C CA . GLY F 1 149 ? 25.469 11.882 11.938 1.00 13.46 130 GLY F CA 1
ATOM 7349 C C . GLY F 1 149 ? 24.894 10.790 11.041 1.00 13.22 130 GLY F C 1
ATOM 7350 O O . GLY F 1 149 ? 23.774 10.323 11.256 1.00 12.71 130 GLY F O 1
ATOM 7351 N N . ASN F 1 150 ? 25.670 10.365 10.035 1.00 13.04 131 ASN F N 1
ATOM 7352 C CA . ASN F 1 150 ? 25.277 9.196 9.205 1.00 13.05 131 ASN F CA 1
ATOM 7353 C C . ASN F 1 150 ? 25.526 7.928 10.008 1.00 12.61 131 ASN F C 1
ATOM 7354 O O . ASN F 1 150 ? 26.674 7.650 10.397 1.00 13.55 131 ASN F O 1
ATOM 7359 N N . VAL F 1 151 ? 24.492 7.137 10.258 1.00 12.76 132 VAL F N 1
ATOM 7360 C CA . VAL F 1 151 ? 24.651 5.878 10.998 1.00 11.88 132 VAL F CA 1
ATOM 7361 C C . VAL F 1 151 ? 25.012 4.813 9.960 1.00 12.91 132 VAL F C 1
ATOM 7362 O O . VAL F 1 151 ? 24.189 4.457 9.095 1.00 12.44 132 VAL F O 1
ATOM 7366 N N . PHE F 1 152 ? 26.244 4.302 10.028 1.00 12.62 133 PHE F N 1
ATOM 7367 C CA . PHE F 1 152 ? 26.727 3.411 8.955 1.00 13.23 133 PHE F CA 1
ATOM 7368 C C . PHE F 1 152 ? 27.162 2.022 9.422 1.00 13.44 133 PHE F C 1
ATOM 7369 O O . PHE F 1 152 ? 27.501 1.165 8.605 1.00 14.34 133 PHE F O 1
ATOM 7377 N N . ALA F 1 153 ? 27.150 1.802 10.725 1.00 13.46 134 ALA F N 1
ATOM 7378 C CA . ALA F 1 153 ? 27.458 0.510 11.278 1.00 13.78 134 ALA F CA 1
ATOM 7379 C C . ALA F 1 153 ? 26.816 0.343 12.635 1.00 14.11 134 ALA F C 1
ATOM 7380 O O . ALA F 1 153 ? 26.431 1.341 13.304 1.00 14.77 134 ALA F O 1
ATOM 7382 N N . THR F 1 154 ? 26.657 -0.914 13.017 1.00 14.09 135 THR F N 1
ATOM 7383 C CA A THR F 1 154 ? 26.097 -1.227 14.313 0.50 14.50 135 THR F CA 1
ATOM 7384 C CA B THR F 1 154 ? 26.018 -1.302 14.278 0.50 14.42 135 THR F CA 1
ATOM 7385 C C . THR F 1 154 ? 26.901 -2.318 14.986 1.00 14.85 135 THR F C 1
ATOM 7386 O O . THR F 1 154 ? 27.217 -3.365 14.392 1.00 14.63 135 THR F O 1
ATOM 7393 N N . ILE F 1 155 ? 27.293 -2.040 16.228 1.00 15.37 136 ILE F N 1
ATOM 7394 C CA . ILE F 1 155 ? 28.141 -2.963 16.997 1.00 15.47 136 ILE F CA 1
ATOM 7395 C C . ILE F 1 155 ? 27.359 -4.232 17.313 1.00 16.65 136 ILE F C 1
ATOM 7396 O O . ILE F 1 155 ? 26.293 -4.182 17.930 1.00 17.00 136 ILE F O 1
ATOM 7401 N N . VAL F 1 156 ? 27.892 -5.377 16.879 1.00 16.71 137 VAL F N 1
ATOM 7402 C CA . VAL F 1 156 ? 27.261 -6.667 17.110 1.00 16.94 137 VAL F CA 1
ATOM 7403 C C . VAL F 1 156 ? 28.028 -7.584 18.076 1.00 18.03 137 VAL F C 1
ATOM 7404 O O . VAL F 1 156 ? 27.482 -8.563 18.553 1.00 18.24 137 VAL F O 1
ATOM 7408 N N . GLU F 1 157 ? 29.286 -7.278 18.372 1.00 18.81 138 GLU F N 1
ATOM 7409 C CA . GLU F 1 157 ? 30.038 -8.016 19.356 1.00 19.31 138 GLU F CA 1
ATOM 7410 C C . GLU F 1 157 ? 30.891 -7.069 20.149 1.00 18.52 138 GLU F C 1
ATOM 7411 O O . GLU F 1 157 ? 31.528 -6.174 19.578 1.00 18.31 138 GLU F O 1
ATOM 7417 N N . GLY F 1 158 ? 30.957 -7.304 21.453 1.00 17.92 139 GLY F N 1
ATOM 7418 C CA . GLY F 1 158 ? 31.847 -6.565 22.328 1.00 17.87 139 GLY F CA 1
ATOM 7419 C C . GLY F 1 158 ? 31.346 -5.211 22.798 1.00 17.65 139 GLY F C 1
ATOM 7420 O O . GLY F 1 158 ? 32.124 -4.421 23.299 1.00 17.82 139 GLY F O 1
ATOM 7421 N N . LEU F 1 159 ? 30.054 -4.929 22.664 1.00 17.61 140 LEU F N 1
ATOM 7422 C CA . LEU F 1 159 ? 29.550 -3.591 23.015 1.00 17.93 140 LEU F CA 1
ATOM 7423 C C . LEU F 1 159 ? 29.720 -3.284 24.495 1.00 18.55 140 LEU F C 1
ATOM 7424 O O . LEU F 1 159 ? 30.159 -2.192 24.846 1.00 17.99 140 LEU F O 1
ATOM 7429 N N . ASP F 1 160 ? 29.401 -4.256 25.359 1.00 19.10 141 ASP F N 1
ATOM 7430 C CA . ASP F 1 160 ? 29.549 -4.083 26.807 1.00 20.32 141 ASP F CA 1
ATOM 7431 C C . ASP F 1 160 ? 30.991 -3.773 27.198 1.00 19.61 141 ASP F C 1
ATOM 7432 O O . ASP F 1 160 ? 31.235 -2.859 27.968 1.00 19.27 141 ASP F O 1
ATOM 7437 N N . GLU F 1 161 ? 31.934 -4.515 26.640 1.00 19.03 142 GLU F N 1
ATOM 7438 C CA . GLU F 1 161 ? 33.334 -4.297 26.935 1.00 19.22 142 GLU F CA 1
ATOM 7439 C C . GLU F 1 161 ? 33.776 -2.944 26.399 1.00 18.05 142 GLU F C 1
ATOM 7440 O O . GLU F 1 161 ? 34.543 -2.237 27.062 1.00 17.49 142 GLU F O 1
ATOM 7454 N N . ALA F 1 163 ? 31.810 -0.289 25.973 1.00 15.85 144 ALA F N 1
ATOM 7455 C CA . ALA F 1 163 ? 31.212 0.698 26.867 1.00 16.16 144 ALA F CA 1
ATOM 7456 C C . ALA F 1 163 ? 32.028 0.880 28.151 1.00 15.75 144 ALA F C 1
ATOM 7457 O O . ALA F 1 163 ? 32.240 2.022 28.584 1.00 16.14 144 ALA F O 1
ATOM 7459 N N . ALA F 1 164 ? 32.496 -0.222 28.735 1.00 15.15 145 ALA F N 1
ATOM 7460 C CA . ALA F 1 164 ? 33.322 -0.169 29.954 1.00 14.83 145 ALA F CA 1
ATOM 7461 C C . ALA F 1 164 ? 34.659 0.547 29.686 1.00 14.79 145 ALA F C 1
ATOM 7462 O O . ALA F 1 164 ? 35.125 1.342 30.513 1.00 14.09 145 ALA F O 1
ATOM 7464 N N . ALA F 1 165 ? 35.224 0.346 28.490 1.00 14.86 146 ALA F N 1
ATOM 7465 C CA . ALA F 1 165 ? 36.467 1.055 28.097 1.00 14.90 146 ALA F CA 1
ATOM 7466 C C . ALA F 1 165 ? 36.243 2.568 27.936 1.00 15.17 146 ALA F C 1
ATOM 7467 O O . ALA F 1 165 ? 37.093 3.392 28.284 1.00 15.31 146 ALA F O 1
ATOM 7469 N N . CYS F 1 166 ? 35.101 2.923 27.370 1.00 15.74 147 CYS F N 1
ATOM 7470 C CA . CYS F 1 166 ? 34.752 4.332 27.121 1.00 15.94 147 CYS F CA 1
ATOM 7471 C C . CYS F 1 166 ? 34.494 5.103 28.429 1.00 15.68 147 CYS F C 1
ATOM 7472 O O . CYS F 1 166 ? 34.923 6.249 28.573 1.00 15.94 147 CYS F O 1
ATOM 7475 N N . GLN F 1 167 ? 33.858 4.447 29.396 1.00 16.35 148 GLN F N 1
ATOM 7476 C CA A GLN F 1 167 ? 33.691 5.035 30.719 0.50 16.86 148 GLN F CA 1
ATOM 7477 C CA B GLN F 1 167 ? 33.703 4.949 30.772 0.50 16.68 148 GLN F CA 1
ATOM 7478 C C . GLN F 1 167 ? 35.079 5.295 31.335 1.00 16.60 148 GLN F C 1
ATOM 7479 O O . GLN F 1 167 ? 35.292 6.326 31.962 1.00 15.99 148 GLN F O 1
ATOM 7490 N N . ASP F 1 168 ? 36.018 4.393 31.111 1.00 16.14 149 ASP F N 1
ATOM 7491 C CA . ASP F 1 168 ? 37.351 4.554 31.594 1.00 16.54 149 ASP F CA 1
ATOM 7492 C C . ASP F 1 168 ? 38.083 5.689 30.828 1.00 16.28 149 ASP F C 1
ATOM 7493 O O . ASP F 1 168 ? 38.922 6.364 31.403 1.00 16.54 149 ASP F O 1
ATOM 7498 N N . ILE F 1 169 ? 37.774 5.908 29.547 1.00 15.94 150 ILE F N 1
ATOM 7499 C CA . ILE F 1 169 ? 38.278 7.105 28.869 1.00 15.71 150 ILE F CA 1
ATOM 7500 C C . ILE F 1 169 ? 37.705 8.371 29.524 1.00 16.00 150 ILE F C 1
ATOM 7501 O O . ILE F 1 169 ? 38.420 9.354 29.743 1.00 16.39 150 ILE F O 1
ATOM 7506 N N . TRP F 1 170 ? 36.424 8.334 29.864 1.00 16.51 151 TRP F N 1
ATOM 7507 C CA . TRP F 1 170 ? 35.759 9.471 30.484 1.00 16.87 151 TRP F CA 1
ATOM 7508 C C . TRP F 1 170 ? 36.438 9.810 31.836 1.00 17.56 151 TRP F C 1
ATOM 7509 O O . TRP F 1 170 ? 36.799 10.960 32.072 1.00 17.73 151 TRP F O 1
ATOM 7528 N N . GLY F 1 172 ? 39.375 8.297 33.168 1.00 18.48 153 GLY F N 1
ATOM 7529 C CA . GLY F 1 172 ? 40.828 8.085 33.174 1.00 18.71 153 GLY F CA 1
ATOM 7530 C C . GLY F 1 172 ? 41.583 8.810 32.075 1.00 19.23 153 GLY F C 1
ATOM 7531 O O . GLY F 1 172 ? 42.812 8.844 32.089 1.00 19.52 153 GLY F O 1
ATOM 7532 N N . GLY F 1 173 ? 40.862 9.395 31.119 1.00 18.95 154 GLY F N 1
ATOM 7533 C CA . GLY F 1 173 ? 41.488 10.191 30.098 1.00 19.00 154 GLY F CA 1
ATOM 7534 C C . GLY F 1 173 ? 41.747 9.464 28.799 1.00 19.27 154 GLY F C 1
ATOM 7535 O O . GLY F 1 173 ? 41.648 8.227 28.731 1.00 18.96 154 GLY F O 1
ATOM 7536 N N . ALA F 1 174 ? 42.109 10.245 27.782 1.00 19.10 155 ALA F N 1
ATOM 7537 C CA . ALA F 1 174 ? 42.371 9.744 26.423 1.00 19.81 155 ALA F CA 1
ATOM 7538 C C . ALA F 1 174 ? 43.846 9.794 26.019 1.00 20.41 155 ALA F C 1
ATOM 7539 O O . ALA F 1 174 ? 44.159 9.509 24.864 1.00 20.22 155 ALA F O 1
ATOM 7541 N N . ARG F 1 175 ? 44.748 10.143 26.946 1.00 21.62 156 ARG F N 1
ATOM 7542 C CA A ARG F 1 175 ? 46.180 10.268 26.647 0.50 22.19 156 ARG F CA 1
ATOM 7543 C CA B ARG F 1 175 ? 46.155 10.293 26.592 0.50 21.98 156 ARG F CA 1
ATOM 7544 C C . ARG F 1 175 ? 46.748 8.995 26.062 1.00 21.78 156 ARG F C 1
ATOM 7545 O O . ARG F 1 175 ? 46.618 7.934 26.665 1.00 21.31 156 ARG F O 1
ATOM 7560 N N . ASP F 1 176 ? 47.403 9.123 24.919 1.00 21.79 157 ASP F N 1
ATOM 7561 C CA . ASP F 1 176 ? 48.089 8.029 24.239 1.00 21.55 157 ASP F CA 1
ATOM 7562 C C . ASP F 1 176 ? 47.128 6.953 23.789 1.00 20.37 157 ASP F C 1
ATOM 7563 O O . ASP F 1 176 ? 47.549 5.858 23.457 1.00 19.96 157 ASP F O 1
ATOM 7568 N N . GLU F 1 177 ? 45.834 7.270 23.755 1.00 18.44 158 GLU F N 1
ATOM 7569 C CA . GLU F 1 177 ? 44.848 6.293 23.362 1.00 17.65 158 GLU F CA 1
ATOM 7570 C C . GLU F 1 177 ? 44.486 6.602 21.954 1.00 17.22 158 GLU F C 1
ATOM 7571 O O . GLU F 1 177 ? 44.327 7.774 21.599 1.00 17.47 158 GLU F O 1
ATOM 7577 N N . THR F 1 178 ? 44.370 5.548 21.153 1.00 17.18 159 THR F N 1
ATOM 7578 C CA . THR F 1 178 ? 44.093 5.657 19.715 1.00 17.11 159 THR F CA 1
ATOM 7579 C C . THR F 1 178 ? 42.861 4.820 19.397 1.00 16.57 159 THR F C 1
ATOM 7580 O O . THR F 1 178 ? 42.725 3.685 19.879 1.00 16.48 159 THR F O 1
ATOM 7584 N N . LEU F 1 179 ? 41.976 5.377 18.569 1.00 15.94 160 LEU F N 1
ATOM 7585 C CA . LEU F 1 179 ? 40.804 4.660 18.095 1.00 15.60 160 LEU F CA 1
ATOM 7586 C C . LEU F 1 179 ? 40.991 4.253 16.621 1.00 15.69 160 LEU F C 1
ATOM 7587 O O . LEU F 1 179 ? 41.162 5.100 15.721 1.00 15.21 160 LEU F O 1
ATOM 7592 N N . THR F 1 180 ? 40.912 2.954 16.376 1.00 15.90 161 THR F N 1
ATOM 7593 C CA . THR F 1 180 ? 41.228 2.385 15.071 1.00 15.99 161 THR F CA 1
ATOM 7594 C C . THR F 1 180 ? 40.055 1.636 14.454 1.00 15.82 161 THR F C 1
ATOM 7595 O O . THR F 1 180 ? 39.480 0.724 15.066 1.00 16.53 161 THR F O 1
ATOM 7599 N N . PHE F 1 181 ? 39.683 2.048 13.240 1.00 15.35 162 PHE F N 1
ATOM 7600 C CA . PHE F 1 181 ? 38.724 1.317 12.445 1.00 14.86 162 PHE F CA 1
ATOM 7601 C C . PHE F 1 181 ? 39.454 0.487 11.375 1.00 15.25 162 PHE F C 1
ATOM 7602 O O . PHE F 1 181 ? 40.265 1.010 10.612 1.00 14.91 162 PHE F O 1
ATOM 7610 N N . SER F 1 182 ? 39.119 -0.797 11.298 1.00 15.95 163 SER F N 1
ATOM 7611 C CA . SER F 1 182 ? 39.804 -1.727 10.375 1.00 16.21 163 SER F CA 1
ATOM 7612 C C . SER F 1 182 ? 38.814 -2.744 9.829 1.00 16.78 163 SER F C 1
ATOM 7613 O O . SER F 1 182 ? 37.762 -2.987 10.419 1.00 16.41 163 SER F O 1
ATOM 7616 N N . ARG F 1 183 ? 39.161 -3.356 8.701 1.00 16.95 164 ARG F N 1
ATOM 7617 C CA . ARG F 1 183 ? 38.322 -4.403 8.132 1.00 17.73 164 ARG F CA 1
ATOM 7618 C C . ARG F 1 183 ? 38.459 -5.696 8.942 1.00 18.80 164 ARG F C 1
ATOM 7619 O O . ARG F 1 183 ? 39.579 -6.070 9.347 1.00 17.55 164 ARG F O 1
ATOM 7627 N N . ALA F 1 184 ? 37.322 -6.346 9.188 1.00 20.37 165 ALA F N 1
ATOM 7628 C CA . ALA F 1 184 ? 37.285 -7.613 9.930 1.00 22.69 165 ALA F CA 1
ATOM 7629 C C . ALA F 1 184 ? 37.397 -8.748 8.932 1.00 25.06 165 ALA F C 1
ATOM 7630 O O . ALA F 1 184 ? 36.714 -8.720 7.908 1.00 26.60 165 ALA F O 1
ATOM 7632 N N . GLU F 1 185 ? 38.257 -9.720 9.242 1.00 26.78 166 GLU F N 1
ATOM 7633 C CA . GLU F 1 185 ? 38.503 -10.925 8.411 1.00 28.12 166 GLU F CA 1
ATOM 7634 C C . GLU F 1 185 ? 37.234 -11.748 8.169 1.00 28.89 166 GLU F C 1
ATOM 7635 O O . GLU F 1 185 ? 36.250 -11.607 8.909 1.00 30.38 166 GLU F O 1
#

Foldseek 3Di:
DWKKWKAWVVVGAIFMKDFCCPQFVLVSCQCQVQPKDKDQKDADPAQPQKIKDKDFRRGPDDSPATQKDQFDAAFWKWKAKDAPVVAPDPQNPPNGIMIIIMHGLHGPGGCADDPPGHGITHGTIGTDGRSVVSVVSVCCCCDRVPIMIIMHTDD/DWKKWKAWVPVGAIFIKDFCCPQFVLVSCQCQVQPKDKDQKDADPAQPQKIKGKAFRRGPDDSPDTQKDQFDAAFFWWKAWDDCVVQVDPQRVTIMIIIMHGLHGPGGQADPVPGHGITHGGIGTDGRSVVSVVSVCCCCDRVPIMIIMHTDD/DFPPDDPFWKKWKAWVVVGAIFIKTFCRRQFVVQSCQCQVQPKDKAQKDDDPAQPQKIKGKAARRGPDDSPDTQKDQFDAAFFWWKAWDDCVVQVDPVNPPCNIMIIIMHGLHGDGGQADPPPGHGITHGGIGTDGRSVVSVVSVCCCCDRVVIMIIMHTDD/DWWKKWKAWVPVGAIFMKTFCCPQFVLVSVQCQVQDWDKFQKDADPAQPQKIKDKDARRGPDDSPDTQKDQFDAAFFWWKAWDDCVVAVDPVNPDCNIMIIIMHRLHGPTGCADPPPGHGITHGGIGTDGRSVVSVVSVCCCCDRPPIMIIMHTD/DLPDDPWWKKWKAKPVVGAIFMKTFCCPQFVLQSCQCQVQPWDKDQKDADDAQPQKIKGKAFRRGPDDSPDTQKDQFDAAQFWWKAWDACVVAVDPVNPPCNGIMIIIMHRLHGPGGQADPVPGHGITHGGIGTDGRSVVSVVSVCCCCDRVVIMIIMHTDD/DVVVVVVVVVLVVVCVCWWKKWKAWPPVGAIFIKTFCCPFAVQVSCQCQVDPKDKDQKDADDAQPQKIKGKAFRRGPDDSPDTQKDQFDAAFFWWWAWDDCVVPVVGIMIIIMHGLHGDTGQADPPPGHGITHGTIGTDGRSVVSVVSVCCCCDRPPIMIIMHTDD

Nearest PDB structures (foldseek):
  3kop-assembly1_A  TM=1.006E+00  e=8.450E-33  Arthrobacter sp. FB24
  3kop-assembly1_E  TM=1.006E+00  e=7.610E-31  Arthrobacter sp. FB24
  3kop-assembly1_B  TM=9.928E-01  e=1.808E-30  Arthrobacter sp. FB24
  3kop-assembly1_D  TM=9.995E-01  e=3.411E-30  Arthrobacter sp. FB24
  3kop-assembly1_F  TM=9.927E-01  e=1.026E-28  Arthrobacter sp. FB24

Secondary structure (DSSP, 8-state):
--EEEEEETTTTEEEEEEE-TTTSHHHHHHHHHH--EEEE-EE-SSSSSEEEEEEE--SSS---S-SEESS--TTEEEEEEEEHHHHSSGGG----EEEEEEEE-SSS---EETTTEE--EEEEEEEEESS---HHHHHH----TT-EEEEEE--/--EEEEEETTTTEEEEEEE-TTT-HHHHHHHHHH--EEEE-EE-SSSSSEEEEEEE--SSS---S-SEESS--TTEEEEEEEEHHHHSSTT---EEEEEEEE-SSS---EETTTEE--EEEEEEEEE-S---HHHHHH----TT-EEEEEE--/--SS-----EEEEEETTTTEEEEEEE-TTT-HHHHHHHHHH--EEEE-EE-SSSSSEEEEEEE--SSS---S-SEESS--TTEEEEEEEEHHHHSSTTT----EEEEEEEE-SSS---EETTTEE--EEEEEEEEESS---HHHHHH----TT-EEEEEEE-/---EEEEEETTTTEEEEEEE-TTTSHHHHHHHHHH--EEEE-EE-SSSSSEEEEEEE--SSS---S-SEESS--TTEEEEEEEEHHHHSSTTT----EEEEEEEE-SSS---EETTTEE--EEEEEEEEESS---HHHHHH----TT-EEEEEE-/--------EEEEEETTTTEEEEEEE-TTTSHHHHHHHHHH--EEEE-EE-SSSSSEEEEEEE--SSS---S-SEESS--TTEEEEEEEEHHHHSSTTT-----EEEEEEEE-SSS---EETTTEE--EEEEEEEEESS---HHHHHH----TT-EEEEEE--/-HHHHHHHHHHHHHHH---EEEEEETTTTEEEEEEE-TTT-HHHHHHHHHH--EEEE-EE-SSSSSEEEEEEE--SSS---S-SEESS--TTEEEEEEEEHHHH---EEEEEEEE-SSS---EETTTEE--EEEEEEEEESS---HHHHHH----TT-EEEEEE--

Radius of gyration: 27.82 Å; Cα contacts (8 Å, |Δi|>4): 2693; chains: 6; bounding box: 68×76×71 Å